Protein AF-0000000069866856 (afdb_homodimer)

Solvent-accessible surface area (backbone atoms only — not comparable to full-atom values): 77234 Å² total; per-residue (Å²): 136,59,53,28,39,39,39,44,28,43,32,86,50,28,61,57,38,63,54,71,45,64,58,50,32,41,33,30,37,28,50,40,74,62,4,35,58,60,38,50,51,48,52,32,50,38,23,44,27,44,40,59,55,48,67,72,46,55,73,72,45,43,72,63,44,89,84,53,67,84,44,51,49,74,46,58,40,54,32,37,50,50,46,77,48,49,51,63,66,59,84,65,46,86,75,40,17,45,17,61,72,66,47,49,41,58,48,50,25,44,47,44,40,71,65,23,43,60,81,78,46,53,42,60,34,62,29,32,87,29,84,80,6,18,14,79,87,39,64,23,53,13,40,36,80,43,72,40,56,76,61,31,35,42,45,84,27,16,60,72,67,36,24,42,64,45,84,65,34,34,67,84,31,72,57,27,42,59,54,65,42,45,67,81,57,65,49,81,45,34,50,67,72,44,50,74,65,54,42,43,47,50,39,59,26,63,80,36,75,66,92,75,61,38,89,84,39,63,88,84,54,64,42,56,6,52,52,54,42,40,58,67,62,25,66,81,28,70,60,22,64,77,40,38,76,59,41,59,69,21,45,43,80,40,66,19,82,86,44,66,44,50,13,33,25,70,68,48,51,59,23,23,49,97,84,35,22,65,50,54,50,29,64,27,34,41,57,57,37,48,51,56,60,64,69,55,86,52,83,93,42,43,69,54,51,50,54,47,48,55,55,48,47,37,38,40,59,52,69,47,32,59,43,32,35,60,40,48,43,64,75,48,50,40,59,52,41,33,50,51,53,50,32,54,56,60,72,45,45,65,19,46,34,26,40,36,35,56,38,84,56,46,82,39,20,65,73,50,42,53,30,46,51,52,50,52,49,51,40,22,72,60,47,12,22,33,41,32,39,46,63,51,65,70,63,52,68,68,23,62,30,37,36,33,27,10,82,34,41,43,88,62,15,14,34,78,73,42,75,44,37,47,74,60,40,60,71,65,67,43,74,63,34,46,49,69,72,56,72,72,66,68,36,85,74,51,62,74,59,80,46,67,46,80,43,72,61,39,50,55,87,49,26,60,60,36,65,53,76,44,61,28,46,24,43,28,32,41,32,48,40,67,59,6,32,65,69,45,49,51,49,52,49,52,52,50,37,51,72,66,70,46,58,68,46,77,44,54,49,68,76,67,91,52,52,82,80,36,17,62,32,57,75,67,64,42,45,66,57,53,25,44,51,41,14,64,69,63,75,48,66,42,49,45,67,27,38,87,54,74,15,20,13,80,83,40,60,24,62,15,37,40,67,48,74,38,91,86,44,78,59,48,72,39,69,19,81,84,43,66,47,64,12,36,34,76,77,50,61,74,49,51,51,98,86,36,24,63,62,58,53,33,62,24,26,31,50,54,41,29,64,74,36,58,88,42,82,67,27,56,61,36,47,30,33,43,62,58,66,44,36,71,44,38,39,58,40,39,53,69,77,46,50,48,45,54,48,33,36,53,54,45,32,72,50,65,83,65,64,62,30,35,38,39,33,54,38,75,59,44,84,45,26,66,66,52,42,53,47,45,50,53,49,53,53,50,45,27,73,60,46,15,19,38,39,33,38,46,47,53,58,60,60,52,26,56,20,29,29,36,38,31,30,12,88,33,32,38,91,60,12,13,33,81,47,42,73,42,36,47,68,55,40,68,72,47,90,64,47,77,63,45,86,71,108,136,58,54,28,38,38,38,44,28,43,34,87,51,29,62,56,38,64,54,73,45,65,57,53,31,41,32,29,36,29,50,42,73,62,5,33,57,59,39,50,50,47,53,32,51,39,22,45,28,43,39,57,54,47,66,72,48,54,75,72,46,41,72,62,44,89,85,51,68,83,44,51,50,74,45,58,40,55,33,38,50,49,46,78,49,49,50,62,69,58,85,64,46,86,76,40,17,45,16,62,74,65,48,48,42,58,48,50,24,43,46,46,38,72,65,22,42,59,81,79,46,54,41,60,34,61,28,33,88,29,86,81,6,19,14,79,86,39,66,22,52,14,38,37,79,42,73,40,56,76,60,31,36,42,46,84,26,16,59,72,68,35,23,44,64,46,86,66,34,33,67,86,33,75,59,26,44,59,56,66,41,45,67,80,57,67,50,80,46,35,50,67,73,43,50,72,66,54,42,43,47,50,39,59,26,62,78,37,75,67,92,74,61,38,88,84,41,61,89,86,55,63,42,57,5,51,51,53,41,41,58,67,63,24,67,82,29,71,59,20,63,76,40,38,75,58,41,59,69,22,43,44,81,39,66,19,82,86,44,64,44,50,12,32,25,70,68,47,52,60,22,24,49,98,85,35,22,66,51,53,51,28,66,28,34,41,56,56,39,48,53,56,59,65,67,55,86,53,83,92,42,45,70,54,50,50,54,47,47,54,55,49,47,36,38,38,60,52,70,46,32,61,43,32,35,60,42,48,42,63,76,48,50,39,61,53,42,34,51,52,52,51,31,54,55,60,72,46,44,66,18,45,35,29,41,36,34,57,39,83,54,48,83,39,19,67,74,49,41,52,31,46,50,51,51,52,49,50,39,21,73,59,47,12,21,34,40,33,39,46,64,52,64,71,62,52,66,71,23,62,30,34,35,31,27,11,83,34,41,42,88,62,14,15,34,80,74,43,75,43,38,48,75,59,40,60,70,65,68,42,75,62,34,45,50,69,72,56,72,73,67,68,37,85,74,51,64,72,60,78,47,67,47,80,45,70,63,38,51,54,86,52,27,59,59,37,64,52,75,43,61,28,47,24,43,28,30,41,34,47,42,66,61,5,32,65,68,46,49,50,49,52,48,52,52,51,36,51,72,67,71,43,55,68,48,76,44,55,49,67,76,67,92,53,53,81,81,36,16,62,32,59,74,68,65,42,43,66,58,54,24,45,52,40,15,65,70,62,76,50,65,41,49,44,67,27,38,87,53,72,15,20,13,79,83,40,59,24,61,15,36,39,67,48,74,38,91,86,44,77,62,49,73,39,69,20,80,85,44,65,46,63,12,35,35,77,76,50,61,74,49,51,51,98,88,36,23,64,63,57,53,34,62,24,27,29,52,54,39,29,66,75,37,58,89,42,80,65,26,56,62,38,46,30,33,43,62,58,67,45,35,70,43,37,38,58,39,38,54,69,76,46,51,49,44,53,49,33,36,53,55,46,31,72,49,66,82,66,64,62,31,37,38,39,34,54,37,74,58,43,85,44,27,66,67,54,42,53,49,45,50,52,48,52,51,50,44,27,74,61,47,16,18,38,40,33,38,46,48,53,58,61,60,53,27,57,20,30,29,37,36,30,31,13,86,36,32,36,90,61,12,14,33,80,49,42,74,42,36,46,66,56,39,68,72,47,89,64,46,78,65,45,85,71,107

Organism: Enterococcus faecalis (strain ATCC 700802 / V583) (NCBI:txid226185)

Foldseek 3Di:
DDWWWFAQFPFAQADGDIDIDDWLFEEEEEAFVQQCSCVPPPLAQQLVLVQVVLVVDDPVVSVFDDHHDHGRTDDIPPRFREDEQELDFDPFDLQAFLCVVLVLLQLLLQCLCVFWPPRLDHSLCCDLCHPNWFAPQCSLSQKDKDFQVVQQAPQQAFLCRQGGPDDQCGHPHDVSCLVVQQPLDDRHDGNVPDDPVSNCQAAAADWADRPDGDPPDDPPGTHGHPPVCCVPPACPDPNVVVVVVSCVRGIDMDGDPQLRSLRTHPSQQVIDDVRGGSSRLQPDQLLVNLVVLVPDDDPVCVVSSVVSNLLSVLCVLLFRRRDGRSHGSNPDGSLSSSSSVLSSCLPDPDAQYEYEYEANCFPFFPVSVVSVLVSQVSNSVRHGHYYYHHQDLVNLQSGQKYWYWALDRRNRTNYTQDIGGSVVLCVSPRPSSVLSVDFDFFDPDFDDADDWQWQAQQPFAQAHGDTDIHGWLFFEEEEAGPQQCSVVVLVSSVVSCVVVVAFEDEQFLDDPVFDLQDFLCVVLVNLLVVLVQLCVVQVHDSQCLDLCGDFFDPQCSLSQWDFDPPVVHDGDIGGDPQVRSLRGDPVQQPGDDPRGGSSRQQQAFLQVNLVVCVVPPCSLLSVLLVLLPRRGDGRRDGSVPDGSLSNSSSVCSSCLPDAQHEYEYEANCGPGHSVSVVSNLVSVVVRSVRNGTYYYHHNDLSSLSSGSKYWYWDDGRHNRHNYTQDIGGLVVVCVGPRDPSNVVD/DDWWWFAQFPFAQADGDIDIDDWLFEEEEEAFVQQCSCVPVPLAQQLVLVQVVLVVDDPVVSVFDDHHDHGRTDDIPPRFREDEQELDFDPFDLQAFLCVVLVLLQLLLQCLCVFWPPRLHHSLCCQLCHPNWFAPQCSLSQKDKDFQVVQQAPQQAFLCRQGGPDDQCGHPHPVSCLVVQQPLDDRHDGNVPDDPVSNCQAAAADWADRPDGDPPDDPPGTHGHDPVCCVPPACPDPNVVVVVVSCVRGIDMDGDPQLRSLRTHPSQQVIDDVRGGSSRLQPDFLLVNLVVLVPDDDPVCVVSSVVSNLLSVLCVLLFRRRDGRSHGSNPDGSLSSSSSVLSSCLPDPDAQYEYEYEANCFPFFPVSVVSVLVSQVSNSVRHGHYYYHHQDLVNLQSGQKYWYWALDRRNRTNYTQDIGGSVVLCVSPRPSSVLSVDFAFFDPDFDDAPDWQWQAQQPFAQAHGDTDIHGFLFFEEEEAGPQQCSVVVLVSSVVSCVVVVAFEDEQFLDDPVFDLQDFLCVVLVNLLVVLVQLCVVQVHDSQCLDLCGDFFDPQCSQSQWDFDPPVVHDGDIHGDPQVRSLRGDPVQQPGDDPRGGSSRQQQAFLQVNLVVCVVPPCSLLSVLLVLLPRRGDGRRDGPVPDGSLSNSSSVCSSCLPDAQHEYEYEANCGPGHSVSVVSVLVSVVVRSVRNGTYYYHHNDLSSLSSGSKYWYWDDGRDNRHNYTQDIGGLVVLCVGPRDPSNVVD

Structure (mmCIF, N/CA/C/O backbone):
data_AF-0000000069866856-model_v1
#
loop_
_entity.id
_entity.type
_entity.pdbx_description
1 polymer 'UvrABC system protein A'
#
loop_
_atom_site.group_PDB
_atom_site.id
_atom_site.type_symbol
_atom_site.label_atom_id
_atom_site.label_alt_id
_atom_site.label_comp_id
_atom_site.label_asym_id
_atom_site.label_entity_id
_atom_site.label_seq_id
_atom_site.pdbx_PDB_ins_code
_atom_site.Cartn_x
_atom_site.Cartn_y
_atom_site.Cartn_z
_atom_site.occupancy
_atom_site.B_iso_or_equiv
_atom_site.auth_seq_id
_atom_site.auth_comp_id
_atom_site.auth_asym_id
_atom_site.auth_atom_id
_atom_site.pdbx_PDB_model_num
ATOM 1 N N . MET A 1 1 ? 0.798 -9.531 29.203 1 69.94 1 MET A N 1
ATOM 2 C CA . MET A 1 1 ? 0.792 -8.336 28.359 1 69.94 1 MET A CA 1
ATOM 3 C C . MET A 1 1 ? 1.867 -8.43 27.281 1 69.94 1 MET A C 1
ATOM 5 O O . MET A 1 1 ? 2.977 -8.898 27.547 1 69.94 1 MET A O 1
ATOM 9 N N . GLU A 1 2 ? 1.431 -8.203 26.016 1 89.06 2 GLU A N 1
ATOM 10 C CA . GLU A 1 2 ? 2.393 -8.227 24.906 1 89.06 2 GLU A CA 1
ATOM 11 C C . GLU A 1 2 ? 3.002 -6.848 24.688 1 89.06 2 GLU A C 1
ATOM 13 O O . GLU A 1 2 ? 2.326 -5.828 24.844 1 89.06 2 GLU A O 1
ATOM 18 N N . TRP A 1 3 ? 4.289 -6.812 24.562 1 95.88 3 TRP A N 1
ATOM 19 C CA . TRP A 1 3 ? 5.016 -5.555 24.438 1 95.88 3 TRP A CA 1
ATOM 20 C C . TRP A 1 3 ? 5.645 -5.426 23.062 1 95.88 3 TRP A C 1
ATOM 22 O O . TRP A 1 3 ? 6.07 -6.418 22.469 1 95.88 3 TRP A O 1
ATOM 32 N N . ILE A 1 4 ? 5.605 -4.219 22.5 1 96.88 4 ILE A N 1
ATOM 33 C CA . ILE A 1 4 ? 6.527 -3.844 21.438 1 96.88 4 ILE A CA 1
ATOM 34 C C . ILE A 1 4 ? 7.891 -3.494 22.031 1 96.88 4 ILE A C 1
ATOM 36 O O . ILE A 1 4 ? 8.008 -2.562 22.828 1 96.88 4 ILE A O 1
ATOM 40 N N . GLU A 1 5 ? 8.891 -4.152 21.672 1 96.88 5 GLU A N 1
ATOM 41 C CA . GLU A 1 5 ? 10.211 -3.961 22.281 1 96.88 5 GLU A CA 1
ATOM 42 C C . GLU A 1 5 ? 11.156 -3.24 21.328 1 96.88 5 GLU A C 1
ATOM 44 O O . GLU A 1 5 ? 11.477 -3.758 20.25 1 96.88 5 GLU A O 1
ATOM 49 N N . ILE A 1 6 ? 11.578 -2.061 21.688 1 96.5 6 ILE A N 1
ATOM 50 C CA . ILE A 1 6 ? 12.562 -1.287 20.938 1 96.5 6 ILE A CA 1
ATOM 51 C C . ILE A 1 6 ? 13.914 -1.361 21.641 1 96.5 6 ILE A C 1
ATOM 53 O O . ILE A 1 6 ? 14.055 -0.933 22.781 1 96.5 6 ILE A O 1
ATOM 57 N N . LYS A 1 7 ? 14.883 -1.878 20.984 1 95.25 7 LYS A N 1
ATOM 58 C CA . LYS A 1 7 ? 16.188 -2.1 21.594 1 95.25 7 LYS A CA 1
ATOM 59 C C . LYS A 1 7 ? 17.266 -1.23 20.953 1 95.25 7 LYS A C 1
ATOM 61 O O . LYS A 1 7 ? 17.516 -1.345 19.75 1 95.25 7 LYS A O 1
ATOM 66 N N . HIS A 1 8 ? 17.828 -0.386 21.688 1 94.56 8 HIS A N 1
ATOM 67 C CA . HIS A 1 8 ? 19 0.406 21.344 1 94.56 8 HIS A CA 1
ATOM 68 C C . HIS A 1 8 ? 18.734 1.273 20.109 1 94.56 8 HIS A C 1
ATOM 70 O O . HIS A 1 8 ? 19.422 1.159 19.094 1 94.56 8 HIS A O 1
ATOM 76 N N . ALA A 1 9 ? 17.844 2.205 20.188 1 94.19 9 ALA A N 1
ATOM 77 C CA . ALA A 1 9 ? 17.531 3.146 19.109 1 94.19 9 ALA A CA 1
ATOM 78 C C . ALA A 1 9 ? 18.438 4.375 19.188 1 94.19 9 ALA A C 1
ATOM 80 O O . ALA A 1 9 ? 18.656 4.93 20.266 1 94.19 9 ALA A O 1
ATOM 81 N N . THR A 1 10 ? 19.031 4.754 18.094 1 92.88 10 THR A N 1
ATOM 82 C CA . THR A 1 10 ? 19.922 5.902 18.031 1 92.88 10 THR A CA 1
ATOM 83 C C . THR A 1 10 ? 19.516 6.844 16.891 1 92.88 10 THR A C 1
ATOM 85 O O . THR A 1 10 ? 20.344 7.613 16.391 1 92.88 10 THR A O 1
ATOM 88 N N . GLN A 1 11 ? 18.312 6.734 16.516 1 88.31 11 GLN A N 1
ATOM 89 C CA . GLN A 1 11 ? 17.797 7.555 15.422 1 88.31 11 GLN A CA 1
ATOM 90 C C . GLN A 1 11 ? 17.797 9.039 15.797 1 88.31 11 GLN A C 1
ATOM 92 O O . GLN A 1 11 ? 17.281 9.414 16.844 1 88.31 11 GLN A O 1
ATOM 97 N N . ASN A 1 12 ? 18.375 9.898 14.938 1 83.38 12 ASN A N 1
ATOM 98 C CA . ASN A 1 12 ? 18.453 11.344 15.133 1 83.38 12 ASN A CA 1
ATOM 99 C C . ASN A 1 12 ? 19.141 11.688 16.453 1 83.38 12 ASN A C 1
ATOM 101 O O . ASN A 1 12 ? 20.328 11.383 16.641 1 83.38 12 ASN A O 1
ATOM 105 N N . ASN A 1 13 ? 18.406 12.211 17.5 1 85.62 13 ASN A N 1
ATOM 106 C CA . ASN A 1 13 ? 19.062 12.641 18.734 1 85.62 13 ASN A CA 1
ATOM 107 C C . ASN A 1 13 ? 18.906 11.609 19.844 1 85.62 13 ASN A C 1
ATOM 109 O O . ASN A 1 13 ? 19.328 11.836 20.969 1 85.62 13 ASN A O 1
ATOM 113 N N . LEU A 1 14 ? 18.266 10.469 19.484 1 92.5 14 LEU A N 1
ATOM 114 C CA . LEU A 1 14 ? 18.047 9.445 20.5 1 92.5 14 LEU A CA 1
ATOM 115 C C . LEU A 1 14 ? 19.375 8.883 21 1 92.5 14 LEU A C 1
ATOM 117 O O . LEU A 1 14 ? 20.297 8.672 20.219 1 92.5 14 LEU A O 1
ATOM 121 N N . LYS A 1 15 ? 19.531 8.742 22.297 1 94.75 15 LYS A N 1
ATOM 122 C CA . LYS A 1 15 ? 20.766 8.328 22.938 1 94.75 15 LYS A CA 1
ATOM 123 C C . LYS A 1 15 ? 20.75 6.836 23.266 1 94.75 15 LYS A C 1
ATOM 125 O O . LYS A 1 15 ? 20.812 6.457 24.438 1 94.75 15 LYS A O 1
ATOM 130 N N . ASN A 1 16 ? 20.75 5.926 22.266 1 94.12 16 ASN A N 1
ATOM 131 C CA . ASN A 1 16 ? 20.797 4.477 22.422 1 94.12 16 ASN A CA 1
ATOM 132 C C . ASN A 1 16 ? 19.75 3.996 23.422 1 94.12 16 ASN A C 1
ATOM 134 O O . ASN A 1 16 ? 20.062 3.295 24.391 1 94.12 16 ASN A O 1
ATOM 138 N N . ILE A 1 17 ? 18.547 4.348 23.203 1 95.94 17 ILE A N 1
ATOM 139 C CA . ILE A 1 17 ? 17.516 4.086 24.188 1 95.94 17 ILE A CA 1
ATOM 140 C C . ILE A 1 17 ? 16.828 2.758 23.875 1 95.94 17 ILE A C 1
ATOM 142 O O . ILE A 1 17 ? 16.734 2.363 22.703 1 95.94 17 ILE A O 1
ATOM 146 N N . SER A 1 18 ? 16.453 2.076 24.938 1 96.75 18 SER A N 1
ATOM 147 C CA . SER A 1 18 ? 15.594 0.897 24.875 1 96.75 18 SER A CA 1
ATOM 148 C C . SER A 1 18 ? 14.312 1.111 25.672 1 96.75 18 SER A C 1
ATOM 150 O O . SER A 1 18 ? 14.352 1.56 26.828 1 96.75 18 SER A O 1
ATOM 152 N N . VAL A 1 19 ? 13.188 0.898 25.031 1 97.31 19 VAL A N 1
ATOM 153 C CA . VAL A 1 19 ? 11.914 1.142 25.703 1 97.31 19 VAL A CA 1
ATOM 154 C C . VAL A 1 19 ? 10.867 0.151 25.203 1 97.31 19 VAL A C 1
ATOM 156 O O . VAL A 1 19 ? 10.922 -0.29 24.047 1 97.31 19 VAL A O 1
ATOM 159 N N . ASN A 1 20 ? 9.945 -0.235 26.062 1 97.25 20 ASN A N 1
ATOM 160 C CA . ASN A 1 20 ? 8.852 -1.136 25.719 1 97.25 20 ASN A CA 1
ATOM 161 C C . ASN A 1 20 ? 7.508 -0.409 25.734 1 97.25 20 ASN A C 1
ATOM 163 O O . ASN A 1 20 ? 7.25 0.42 26.609 1 97.25 20 ASN A O 1
ATOM 167 N N . ILE A 1 21 ? 6.691 -0.62 24.719 1 97.75 21 ILE A N 1
ATOM 168 C CA . ILE A 1 21 ? 5.355 -0.048 24.609 1 97.75 21 ILE A CA 1
ATOM 169 C C . ILE A 1 21 ? 4.309 -1.157 24.703 1 97.75 21 ILE A C 1
ATOM 171 O O . ILE A 1 21 ? 4.344 -2.117 23.938 1 97.75 21 ILE A O 1
ATOM 175 N N . PRO A 1 22 ? 3.428 -1.091 25.656 1 97.75 22 PRO A N 1
ATOM 176 C CA . PRO A 1 22 ? 2.426 -2.154 25.766 1 97.75 22 PRO A CA 1
ATOM 177 C C . PRO A 1 22 ? 1.44 -2.164 24.609 1 97.75 22 PRO A C 1
ATOM 179 O O . PRO A 1 22 ? 0.987 -1.104 24.172 1 97.75 22 PRO A O 1
ATOM 182 N N . LYS A 1 23 ? 1.099 -3.365 24.125 1 95.81 23 LYS A N 1
ATOM 183 C CA . LYS A 1 23 ? 0.116 -3.512 23.062 1 95.81 23 LYS A CA 1
ATOM 184 C C . LYS A 1 23 ? -1.306 -3.375 23.594 1 95.81 23 LYS A C 1
ATOM 186 O O . LYS A 1 23 ? -1.555 -3.623 24.781 1 95.81 23 LYS A O 1
ATOM 191 N N . LYS A 1 24 ? -2.234 -2.895 22.766 1 95.69 24 LYS A N 1
ATOM 192 C CA . LYS A 1 24 ? -3.666 -2.799 23.047 1 95.69 24 LYS A CA 1
ATOM 193 C C . LYS A 1 24 ? -3.945 -1.842 24.203 1 95.69 24 LYS A C 1
ATOM 195 O O . LYS A 1 24 ? -4.824 -2.1 25.016 1 95.69 24 LYS A O 1
ATOM 200 N N . GLN A 1 25 ? -3.094 -0.831 24.344 1 97.44 25 GLN A N 1
ATOM 201 C CA . GLN A 1 25 ? -3.252 0.236 25.312 1 97.44 25 GLN A CA 1
ATOM 202 C C . GLN A 1 25 ? -3.061 1.607 24.672 1 97.44 25 GLN A C 1
ATOM 204 O O . GLN A 1 25 ? -2.619 1.706 23.531 1 97.44 25 GLN A O 1
ATOM 209 N N . LEU A 1 26 ? -3.479 2.641 25.391 1 97.81 26 LEU A N 1
ATOM 210 C CA . LEU A 1 26 ? -3.223 4.023 25 1 97.81 26 LEU A CA 1
ATOM 211 C C . LEU A 1 26 ? -1.932 4.535 25.641 1 97.81 26 LEU A C 1
ATOM 213 O O . LEU A 1 26 ? -1.873 4.754 26.844 1 97.81 26 LEU A O 1
ATOM 217 N N . THR A 1 27 ? -0.914 4.645 24.828 1 98.44 27 THR A N 1
ATOM 218 C CA . THR A 1 27 ? 0.38 5.137 25.297 1 98.44 27 THR A CA 1
ATOM 219 C C . THR A 1 27 ? 0.609 6.574 24.828 1 98.44 27 THR A C 1
ATOM 221 O O . THR A 1 27 ? 0.462 6.879 23.656 1 98.44 27 THR A O 1
ATOM 224 N N . VAL A 1 28 ? 0.951 7.457 25.766 1 98 28 VAL A N 1
ATOM 225 C CA . VAL A 1 28 ? 1.281 8.836 25.422 1 98 28 VAL A CA 1
ATOM 226 C C . VAL A 1 28 ? 2.787 9.055 25.547 1 98 28 VAL A C 1
ATOM 228 O O . VAL A 1 28 ? 3.375 8.75 26.594 1 98 28 VAL A O 1
ATOM 231 N N . VAL A 1 29 ? 3.357 9.5 24.484 1 97.69 29 VAL A N 1
ATOM 232 C CA . VAL A 1 29 ? 4.758 9.914 24.484 1 97.69 29 VAL A CA 1
ATOM 233 C C . VAL A 1 29 ? 4.852 11.43 24.625 1 97.69 29 VAL A C 1
ATOM 235 O O . VAL A 1 29 ? 4.375 12.164 23.766 1 97.69 29 VAL A O 1
ATOM 238 N N . THR A 1 30 ? 5.426 11.875 25.719 1 95.44 30 THR A N 1
ATOM 239 C CA . THR A 1 30 ? 5.492 13.305 26 1 95.44 30 THR A CA 1
ATOM 240 C C . THR A 1 30 ? 6.934 13.734 26.25 1 95.44 30 THR A C 1
ATOM 242 O O . THR A 1 30 ? 7.852 12.914 26.219 1 95.44 30 THR A O 1
ATOM 245 N N . GLY A 1 31 ? 7.145 15.062 26.344 1 92.44 31 GLY A N 1
ATOM 246 C CA . GLY A 1 31 ? 8.445 15.695 26.484 1 92.44 31 GLY A CA 1
ATOM 247 C C . GLY A 1 31 ? 8.531 17.047 25.781 1 92.44 31 GLY A C 1
ATOM 248 O O . GLY A 1 31 ? 7.633 17.406 25.016 1 92.44 31 GLY A O 1
ATOM 249 N N . LEU A 1 32 ? 9.617 17.688 26.062 1 86.31 32 LEU A N 1
ATOM 250 C CA . LEU A 1 32 ? 9.805 19.016 25.5 1 86.31 32 LEU A CA 1
ATOM 251 C C . LEU A 1 32 ? 9.914 18.953 23.984 1 86.31 32 LEU A C 1
ATOM 253 O O . LEU A 1 32 ? 10.227 17.891 23.422 1 86.31 32 LEU A O 1
ATOM 257 N N . SER A 1 33 ? 9.602 20.078 23.359 1 79.31 33 SER A N 1
ATOM 258 C CA . SER A 1 33 ? 9.789 20.141 21.922 1 79.31 33 SER A CA 1
ATOM 259 C C . SER A 1 33 ? 11.234 19.891 21.531 1 79.31 33 SER A C 1
ATOM 261 O O . SER A 1 33 ? 12.156 20.469 22.109 1 79.31 33 SER A O 1
ATOM 263 N N . GLY A 1 34 ? 11.461 18.969 20.609 1 78.56 34 GLY A N 1
ATOM 264 C CA . GLY A 1 34 ? 12.805 18.656 20.156 1 78.56 34 GLY A CA 1
ATOM 265 C C . GLY A 1 34 ? 13.492 17.609 21.016 1 78.56 34 GLY A C 1
ATOM 266 O O . GLY A 1 34 ? 14.656 17.281 20.797 1 78.56 34 GLY A O 1
ATOM 267 N N . SER A 1 35 ? 12.766 17.047 21.953 1 87.31 35 SER A N 1
ATOM 268 C CA . SER A 1 35 ? 13.375 16.125 22.906 1 87.31 35 SER A CA 1
ATOM 269 C C . SER A 1 35 ? 13.664 14.781 22.25 1 87.31 35 SER A C 1
ATOM 271 O O . SER A 1 35 ? 14.516 14.023 22.734 1 87.31 35 SER A O 1
ATOM 273 N N . GLY A 1 36 ? 12.914 14.398 21.234 1 90.25 36 GLY A N 1
ATOM 274 C CA . GLY A 1 36 ? 13.125 13.125 20.562 1 90.25 36 GLY A CA 1
ATOM 275 C C . GLY A 1 36 ? 11.859 12.305 20.422 1 90.25 36 GLY A C 1
ATOM 276 O O . GLY A 1 36 ? 11.906 11.141 20.031 1 90.25 36 GLY A O 1
ATOM 277 N N . LYS A 1 37 ? 10.703 12.875 20.703 1 93.12 37 LYS A N 1
ATOM 278 C CA . LYS A 1 37 ? 9.43 12.172 20.609 1 93.12 37 LYS A CA 1
ATOM 279 C C . LYS A 1 37 ? 9.18 11.672 19.188 1 93.12 37 LYS A C 1
ATOM 281 O O . LYS A 1 37 ? 8.867 10.5 18.984 1 93.12 37 LYS A O 1
ATOM 286 N N . SER A 1 38 ? 9.297 12.602 18.266 1 89.56 38 SER A N 1
ATOM 287 C CA . SER A 1 38 ? 9.047 12.273 16.859 1 89.56 38 SER A CA 1
ATOM 288 C C . SER A 1 38 ? 10.07 11.273 16.344 1 89.56 38 SER A C 1
ATOM 290 O O . SER A 1 38 ? 9.742 10.422 15.508 1 89.56 38 SER A O 1
ATOM 292 N N . SER A 1 39 ? 11.305 11.406 16.781 1 91.69 39 SER A N 1
ATOM 293 C CA . SER A 1 39 ? 12.352 10.461 16.391 1 91.69 39 SER A CA 1
ATOM 294 C C . SER A 1 39 ? 11.992 9.039 16.797 1 91.69 39 SER A C 1
ATOM 296 O O . SER A 1 39 ? 12.203 8.094 16.047 1 91.69 39 SER A O 1
ATOM 298 N N . LEU A 1 40 ? 11.477 8.891 17.938 1 95.69 40 LEU A N 1
ATOM 299 C CA . LEU A 1 40 ? 11.141 7.57 18.469 1 95.69 40 LEU A CA 1
ATOM 300 C C . LEU A 1 40 ? 9.883 7.027 17.781 1 95.69 40 LEU A C 1
ATOM 302 O O . LEU A 1 40 ? 9.883 5.902 17.281 1 95.69 40 LEU A O 1
ATOM 306 N N . VAL A 1 41 ? 8.859 7.832 17.766 1 96.06 41 VAL A N 1
ATOM 307 C CA . VAL A 1 41 ? 7.535 7.332 17.406 1 96.06 41 VAL A CA 1
ATOM 308 C C . VAL A 1 41 ? 7.395 7.289 15.891 1 96.06 41 VAL A C 1
ATOM 310 O O . VAL A 1 41 ? 6.988 6.27 15.32 1 96.06 41 VAL A O 1
ATOM 313 N N . PHE A 1 42 ? 7.75 8.336 15.188 1 92.75 42 PHE A N 1
ATOM 314 C CA . PHE A 1 42 ? 7.504 8.414 13.75 1 92.75 42 PHE A CA 1
ATOM 315 C C . PHE A 1 42 ? 8.703 7.891 12.969 1 92.75 42 PHE A C 1
ATOM 317 O O . PHE A 1 42 ? 8.547 7.043 12.086 1 92.75 42 PHE A O 1
ATOM 324 N N . ASP A 1 43 ? 9.898 8.352 13.289 1 91.88 43 ASP A N 1
ATOM 325 C CA . ASP A 1 43 ? 11.078 8.047 12.484 1 91.88 43 ASP A CA 1
ATOM 326 C C . ASP A 1 43 ? 11.617 6.652 12.812 1 91.88 43 ASP A C 1
ATOM 328 O O . ASP A 1 43 ? 12.438 6.113 12.062 1 91.88 43 ASP A O 1
ATOM 332 N N . THR A 1 44 ? 11.242 6.059 13.883 1 94.75 44 THR A N 1
ATOM 333 C CA . THR A 1 44 ? 11.719 4.727 14.242 1 94.75 44 THR A CA 1
ATOM 334 C C . THR A 1 44 ? 10.578 3.711 14.18 1 94.75 44 THR A C 1
ATOM 336 O O . THR A 1 44 ? 10.539 2.871 13.281 1 94.75 44 THR A O 1
ATOM 339 N N . LEU A 1 45 ? 9.617 3.922 15.07 1 95.44 45 LEU A N 1
ATOM 340 C CA . LEU A 1 45 ? 8.539 2.947 15.203 1 95.44 45 LEU A CA 1
ATOM 341 C C . LEU A 1 45 ? 7.688 2.902 13.938 1 95.44 45 LEU A C 1
ATOM 343 O O . LEU A 1 45 ? 7.551 1.847 13.312 1 95.44 45 LEU A O 1
ATOM 347 N N . ALA A 1 46 ? 7.105 4.016 13.555 1 94.44 46 ALA A N 1
ATOM 348 C CA . ALA A 1 46 ? 6.238 4.074 12.383 1 94.44 46 ALA A CA 1
ATOM 349 C C . ALA A 1 46 ? 7.016 3.754 11.109 1 94.44 46 ALA A C 1
ATOM 351 O O . ALA A 1 46 ? 6.516 3.045 10.234 1 94.44 46 ALA A O 1
ATOM 352 N N . ALA A 1 47 ? 8.203 4.328 11.008 1 91.44 47 ALA A N 1
ATOM 353 C CA . ALA A 1 47 ? 9.023 4.125 9.812 1 91.44 47 ALA A CA 1
ATOM 354 C C . ALA A 1 47 ? 9.32 2.645 9.594 1 91.44 47 ALA A C 1
ATOM 356 O O . ALA A 1 47 ? 9.195 2.135 8.484 1 91.44 47 ALA A O 1
ATOM 357 N N . GLU A 1 48 ? 9.727 1.958 10.617 1 92.06 48 GLU A N 1
ATOM 358 C CA . GLU A 1 48 ? 10.039 0.536 10.516 1 92.06 48 GLU A CA 1
ATOM 359 C C . GLU A 1 48 ? 8.805 -0.276 10.133 1 92.06 48 GLU A C 1
ATOM 361 O O . GLU A 1 48 ? 8.883 -1.165 9.281 1 92.06 48 GLU A O 1
ATOM 366 N N . SER A 1 49 ? 7.727 -0.001 10.797 1 94.06 49 SER A N 1
ATOM 367 C CA . SER A 1 49 ? 6.488 -0.722 10.531 1 94.06 49 SER A CA 1
ATOM 368 C C . SER A 1 49 ? 6.051 -0.549 9.078 1 94.06 49 SER A C 1
ATOM 370 O O . SER A 1 49 ? 5.691 -1.521 8.414 1 94.06 49 SER A O 1
ATOM 372 N N . ARG A 1 50 ? 6.062 0.667 8.648 1 90.31 50 ARG A N 1
ATOM 373 C CA . ARG A 1 50 ? 5.609 0.965 7.297 1 90.31 50 ARG A CA 1
ATOM 374 C C . ARG A 1 50 ? 6.57 0.394 6.258 1 90.31 50 ARG A C 1
ATOM 376 O O . ARG A 1 50 ? 6.148 -0.041 5.184 1 90.31 50 ARG A O 1
ATOM 383 N N . ARG A 1 51 ? 7.812 0.508 6.539 1 86.12 51 ARG A N 1
ATOM 384 C CA . ARG A 1 51 ? 8.805 -0.096 5.656 1 86.12 51 ARG A CA 1
ATOM 385 C C . ARG A 1 51 ? 8.547 -1.588 5.48 1 86.12 51 ARG A C 1
ATOM 387 O O . ARG A 1 51 ? 8.547 -2.094 4.355 1 86.12 51 ARG A O 1
ATOM 394 N N . GLU A 1 52 ? 8.383 -2.305 6.523 1 87.56 52 GLU A N 1
ATOM 395 C CA . GLU A 1 52 ? 8.125 -3.742 6.496 1 87.56 52 GLU A CA 1
ATOM 396 C C . GLU A 1 52 ? 6.824 -4.055 5.758 1 87.56 52 GLU A C 1
ATOM 398 O O . GLU A 1 52 ? 6.746 -5.043 5.023 1 87.56 52 GLU A O 1
ATOM 403 N N . LEU A 1 53 ? 5.848 -3.268 6.035 1 88.81 53 LEU A N 1
ATOM 404 C CA . LEU A 1 53 ? 4.578 -3.465 5.34 1 88.81 53 LEU A CA 1
ATOM 405 C C . LEU A 1 53 ? 4.75 -3.289 3.836 1 88.81 53 LEU A C 1
ATOM 407 O O . LEU A 1 53 ? 4.215 -4.078 3.051 1 88.81 53 LEU A O 1
ATOM 411 N N . ASN A 1 54 ? 5.438 -2.209 3.439 1 85.44 54 ASN A N 1
ATOM 412 C CA . ASN A 1 54 ? 5.668 -1.927 2.027 1 85.44 54 ASN A CA 1
ATOM 413 C C . ASN A 1 54 ? 6.324 -3.109 1.32 1 85.44 54 ASN A C 1
ATOM 415 O O . ASN A 1 54 ? 6.031 -3.381 0.155 1 85.44 54 ASN A O 1
ATOM 419 N N . ASP A 1 55 ? 7.109 -3.814 1.979 1 81.12 55 ASP A N 1
ATOM 420 C CA . ASP A 1 55 ? 7.852 -4.941 1.425 1 81.12 55 ASP A CA 1
ATOM 421 C C . ASP A 1 55 ? 6.914 -6.086 1.052 1 81.12 55 ASP A C 1
ATOM 423 O O . ASP A 1 55 ? 7.305 -7.008 0.328 1 81.12 55 ASP A O 1
ATOM 427 N N . THR A 1 56 ? 5.719 -6.027 1.541 1 80.31 56 THR A N 1
ATOM 428 C CA . THR A 1 56 ? 4.77 -7.102 1.273 1 80.31 56 THR A CA 1
ATOM 429 C C . THR A 1 56 ? 4.047 -6.863 -0.049 1 80.31 56 THR A C 1
ATOM 431 O O . THR A 1 56 ? 3.34 -7.746 -0.544 1 80.31 56 THR A O 1
ATOM 434 N N . PHE A 1 57 ? 4.18 -5.707 -0.591 1 77.38 57 PHE A N 1
ATOM 435 C CA . PHE A 1 57 ? 3.555 -5.398 -1.871 1 77.38 57 PHE A CA 1
ATOM 436 C C . PHE A 1 57 ? 4.48 -5.758 -3.027 1 77.38 57 PHE A C 1
ATOM 438 O O . PHE A 1 57 ? 5.68 -5.977 -2.824 1 77.38 57 PHE A O 1
ATOM 445 N N . SER A 1 58 ? 3.895 -5.805 -4.234 1 69.94 58 SER A N 1
ATOM 446 C CA . SER A 1 58 ? 4.695 -6.066 -5.422 1 69.94 58 SER A CA 1
ATOM 447 C C . SER A 1 58 ? 5.699 -4.941 -5.672 1 69.94 58 SER A C 1
ATOM 449 O O . SER A 1 58 ? 5.52 -3.826 -5.18 1 69.94 58 SER A O 1
ATOM 451 N N . SER A 1 59 ? 6.746 -5.266 -6.363 1 61.81 59 SER A N 1
ATOM 452 C CA . SER A 1 59 ? 7.766 -4.266 -6.664 1 61.81 59 SER A CA 1
ATOM 453 C C . SER A 1 59 ? 7.172 -3.072 -7.402 1 61.81 59 SER A C 1
ATOM 455 O O . SER A 1 59 ? 7.586 -1.933 -7.184 1 61.81 59 SER A O 1
ATOM 457 N N . PHE A 1 60 ? 6.258 -3.406 -8.195 1 53.09 60 PHE A N 1
ATOM 458 C CA . PHE A 1 60 ? 5.59 -2.342 -8.938 1 53.09 60 PHE A CA 1
ATOM 459 C C . PHE A 1 60 ? 4.887 -1.38 -7.984 1 53.09 60 PHE A C 1
ATOM 461 O O . PHE A 1 60 ? 5.059 -0.163 -8.086 1 53.09 60 PHE A O 1
ATOM 468 N N . VAL A 1 61 ? 4.113 -1.896 -7.16 1 71.62 61 VAL A N 1
ATOM 469 C CA . VAL A 1 61 ? 3.346 -1.088 -6.223 1 71.62 61 VAL A CA 1
ATOM 470 C C . VAL A 1 61 ? 4.297 -0.33 -5.297 1 71.62 61 VAL A C 1
ATOM 472 O O . VAL A 1 61 ? 4.031 0.819 -4.934 1 71.62 61 VAL A O 1
ATOM 475 N N . GLN A 1 62 ? 5.398 -0.957 -4.906 1 72.06 62 GLN A N 1
ATOM 476 C CA . GLN A 1 62 ? 6.355 -0.359 -3.98 1 72.06 62 GLN A CA 1
ATOM 477 C C . GLN A 1 62 ? 6.879 0.97 -4.516 1 72.06 62 GLN A C 1
ATOM 479 O O . GLN A 1 62 ? 7.211 1.87 -3.74 1 72.06 62 GLN A O 1
ATOM 484 N N . ASN A 1 63 ? 6.91 1.069 -5.766 1 62.31 63 ASN A N 1
ATOM 485 C CA . ASN A 1 63 ? 7.434 2.285 -6.379 1 62.31 63 ASN A CA 1
ATOM 486 C C . ASN A 1 63 ? 6.531 3.484 -6.102 1 62.31 63 ASN A C 1
ATOM 488 O O . ASN A 1 63 ? 6.984 4.629 -6.137 1 62.31 63 ASN A O 1
ATOM 492 N N . TYR A 1 64 ? 5.328 3.193 -5.777 1 61.44 64 TYR A N 1
ATOM 493 C CA . TYR A 1 64 ? 4.359 4.266 -5.594 1 61.44 64 TYR A CA 1
ATOM 494 C C . TYR A 1 64 ? 4.047 4.477 -4.117 1 61.44 64 TYR A C 1
ATOM 496 O O . TYR A 1 64 ? 3.342 5.418 -3.75 1 61.44 64 TYR A O 1
ATOM 504 N N . LEU A 1 65 ? 4.559 3.598 -3.367 1 77 65 LEU A N 1
ATOM 505 C CA . LEU A 1 65 ? 4.355 3.725 -1.928 1 77 65 LEU A CA 1
ATOM 506 C C . LEU A 1 65 ? 5.344 4.723 -1.328 1 77 65 LEU A C 1
ATOM 508 O O . LEU A 1 65 ? 6.441 4.906 -1.853 1 77 65 LEU A O 1
ATOM 512 N N . PRO A 1 66 ? 4.926 5.449 -0.231 1 72.94 66 PRO A N 1
ATOM 513 C CA . PRO A 1 66 ? 5.902 6.285 0.466 1 72.94 66 PRO A CA 1
ATOM 514 C C . PRO A 1 66 ? 7.156 5.512 0.877 1 72.94 66 PRO A C 1
ATOM 516 O O . PRO A 1 66 ? 7.059 4.359 1.303 1 72.94 66 PRO A O 1
ATOM 519 N N . LYS A 1 67 ? 8.305 6.027 0.667 1 73.56 67 LYS A N 1
ATOM 520 C CA . LYS A 1 67 ? 9.57 5.375 1.006 1 73.56 67 LYS A CA 1
ATOM 521 C C . LYS A 1 67 ? 10.039 5.773 2.402 1 73.56 67 LYS A C 1
ATOM 523 O O . LYS A 1 67 ? 9.945 6.941 2.785 1 73.56 67 LYS A O 1
ATOM 528 N N . TYR A 1 68 ? 10.289 4.836 3.148 1 77 68 TYR A N 1
ATOM 529 C CA . TYR A 1 68 ? 10.82 5.047 4.488 1 77 68 TYR A CA 1
ATOM 530 C C . TYR A 1 68 ? 12.234 4.492 4.609 1 77 68 TYR A C 1
ATOM 532 O O . TYR A 1 68 ? 12.539 3.434 4.059 1 77 68 TYR A O 1
ATOM 540 N N . GLY A 1 69 ? 13.195 5.242 5.02 1 71.06 69 GLY A N 1
ATOM 541 C CA . GLY A 1 69 ? 14.523 4.73 5.277 1 71.06 69 GLY A CA 1
ATOM 542 C C . GLY A 1 69 ? 14.578 3.754 6.438 1 71.06 69 GLY A C 1
ATOM 543 O O . GLY A 1 69 ? 13.609 3.637 7.199 1 71.06 69 GLY A O 1
ATOM 544 N N . ARG A 1 70 ? 15.586 2.932 6.48 1 76.94 70 ARG A N 1
ATOM 545 C CA . ARG A 1 70 ? 15.789 2.053 7.625 1 76.94 70 ARG A CA 1
ATOM 546 C C . ARG A 1 70 ? 16.203 2.846 8.859 1 76.94 70 ARG A C 1
ATOM 548 O O . ARG A 1 70 ? 17.234 3.512 8.859 1 76.94 70 ARG A O 1
ATOM 555 N N . PRO A 1 71 ? 15.336 2.844 9.883 1 87.19 71 PRO A N 1
ATOM 556 C CA . PRO A 1 71 ? 15.719 3.58 11.094 1 87.19 71 PRO A CA 1
ATOM 557 C C . PRO A 1 71 ? 16.969 3.004 11.766 1 87.19 71 PRO A C 1
ATOM 559 O O . PRO A 1 71 ? 17.25 1.812 11.625 1 87.19 71 PRO A O 1
ATOM 562 N N . GLU A 1 72 ? 17.703 3.863 12.43 1 88.31 72 GLU A N 1
ATOM 563 C CA . GLU A 1 72 ? 18.859 3.422 13.211 1 88.31 72 GLU A CA 1
ATOM 564 C C . GLU A 1 72 ? 18.438 2.816 14.539 1 88.31 72 GLU A C 1
ATOM 566 O O . GLU A 1 72 ? 18.328 3.523 15.547 1 88.31 72 GLU A O 1
ATOM 571 N N . VAL A 1 73 ? 18.219 1.596 14.57 1 89.94 73 VAL A N 1
ATOM 572 C CA . VAL A 1 73 ? 17.797 0.815 15.719 1 89.94 73 VAL A CA 1
ATOM 573 C C . VAL A 1 73 ? 18.328 -0.61 15.609 1 89.94 73 VAL A C 1
ATOM 575 O O . VAL A 1 73 ? 18.422 -1.162 14.516 1 89.94 73 VAL A O 1
ATOM 578 N N . GLU A 1 74 ? 18.75 -1.16 16.688 1 86.31 74 GLU A N 1
ATOM 579 C CA . GLU A 1 74 ? 19.281 -2.523 16.656 1 86.31 74 GLU A CA 1
ATOM 580 C C . GLU A 1 74 ? 18.188 -3.525 16.312 1 86.31 74 GLU A C 1
ATOM 582 O O . GLU A 1 74 ? 18.344 -4.332 15.391 1 86.31 74 GLU A O 1
ATOM 587 N N . LYS A 1 75 ? 17.141 -3.443 17.125 1 89 75 LYS A N 1
ATOM 588 C CA . LYS A 1 75 ? 16.078 -4.418 16.875 1 89 75 LYS A CA 1
ATOM 589 C C . LYS A 1 75 ? 14.734 -3.922 17.406 1 89 75 LYS A C 1
ATOM 591 O O . LYS A 1 75 ? 14.672 -3.283 18.453 1 89 75 LYS A O 1
ATOM 596 N N . ILE A 1 76 ? 13.688 -4.113 16.656 1 93.12 76 ILE A N 1
ATOM 597 C CA . ILE A 1 76 ? 12.312 -3.938 17.109 1 93.12 76 ILE A CA 1
ATOM 598 C C . ILE A 1 76 ? 11.562 -5.262 17.016 1 93.12 76 ILE A C 1
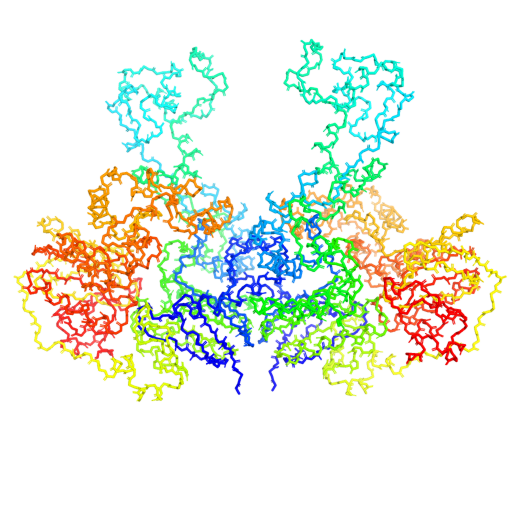ATOM 600 O O . ILE A 1 76 ? 11.586 -5.914 15.961 1 93.12 76 ILE A O 1
ATOM 604 N N . GLU A 1 77 ? 10.953 -5.699 18.062 1 92 77 GLU A N 1
ATOM 605 C CA . GLU A 1 77 ? 10.242 -6.977 18.078 1 92 77 GLU A CA 1
ATOM 606 C C . GLU A 1 77 ? 8.75 -6.777 18.328 1 92 77 GLU A C 1
ATOM 608 O O . GLU A 1 77 ? 8.359 -5.828 19.016 1 92 77 GLU A O 1
ATOM 613 N N . ASN A 1 78 ? 7.887 -7.637 17.797 1 94 78 ASN A N 1
ATOM 614 C CA . ASN A 1 78 ? 6.445 -7.656 18 1 94 78 ASN A CA 1
ATOM 615 C C . ASN A 1 78 ? 5.793 -6.367 17.516 1 94 78 ASN A C 1
ATOM 617 O O . ASN A 1 78 ? 5.008 -5.75 18.234 1 94 78 ASN A O 1
ATOM 621 N N . LEU A 1 79 ? 6.203 -5.934 16.391 1 94.94 79 LEU A N 1
ATOM 622 C CA . LEU A 1 79 ? 5.785 -4.66 15.805 1 94.94 79 LEU A CA 1
ATOM 623 C C . LEU A 1 79 ? 4.504 -4.824 14.992 1 94.94 79 LEU A C 1
ATOM 625 O O . LEU A 1 79 ? 4.496 -5.52 13.977 1 94.94 79 LEU A O 1
ATOM 629 N N . PRO A 1 80 ? 3.387 -4.277 15.453 1 95.44 80 PRO A N 1
ATOM 630 C CA . PRO A 1 80 ? 2.18 -4.305 14.625 1 95.44 80 PRO A CA 1
ATOM 631 C C . PRO A 1 80 ? 2.27 -3.375 13.414 1 95.44 80 PRO A C 1
ATOM 633 O O . PRO A 1 80 ? 3.17 -2.533 13.352 1 95.44 80 PRO A O 1
ATOM 636 N N . VAL A 1 81 ? 1.358 -3.555 12.484 1 94.19 81 VAL A N 1
ATOM 637 C CA . VAL A 1 81 ? 1.236 -2.615 11.375 1 94.19 81 VAL A CA 1
ATOM 638 C C . VAL A 1 81 ? 0.796 -1.25 11.898 1 94.19 81 VAL A C 1
ATOM 640 O O . VAL A 1 81 ? -0.129 -1.159 12.711 1 94.19 81 VAL A O 1
ATOM 643 N N . ALA A 1 82 ? 1.485 -0.256 11.438 1 95.38 82 ALA A N 1
ATOM 644 C CA . ALA A 1 82 ? 1.206 1.085 11.945 1 95.38 82 ALA A CA 1
ATOM 645 C C . ALA A 1 82 ? 0.418 1.902 10.922 1 95.38 82 ALA A C 1
ATOM 647 O O . ALA A 1 82 ? 0.681 1.826 9.719 1 95.38 82 ALA A O 1
ATOM 648 N N . ILE A 1 83 ? -0.58 2.59 11.391 1 92.44 83 ILE A N 1
ATOM 649 C CA . ILE A 1 83 ? -1.294 3.607 10.625 1 92.44 83 ILE A CA 1
ATOM 650 C C . ILE A 1 83 ? -1.066 4.98 11.25 1 92.44 83 ILE A C 1
ATOM 652 O O . ILE A 1 83 ? -1.4 5.195 12.422 1 92.44 83 ILE A O 1
ATOM 656 N N . VAL A 1 84 ? -0.441 5.836 10.469 1 90.88 84 VAL A N 1
ATOM 657 C CA . VAL A 1 84 ? -0.118 7.168 10.977 1 90.88 84 VAL A CA 1
ATOM 658 C C . VAL A 1 84 ? -1.241 8.141 10.625 1 90.88 84 VAL A C 1
ATOM 660 O O . VAL A 1 84 ? -1.656 8.227 9.469 1 90.88 84 VAL A O 1
ATOM 663 N N . ILE A 1 85 ? -1.727 8.75 11.648 1 88.06 85 ILE A N 1
ATOM 664 C CA . ILE A 1 85 ? -2.754 9.766 11.484 1 88.06 85 ILE A CA 1
ATOM 665 C C . ILE A 1 85 ? -2.166 11.148 11.789 1 88.06 85 ILE A C 1
ATOM 667 O O . ILE A 1 85 ? -2.023 11.523 12.953 1 88.06 85 ILE A O 1
ATOM 671 N N . ASP A 1 86 ? -1.715 11.789 10.781 1 76.81 86 ASP A N 1
ATOM 672 C CA . ASP A 1 86 ? -1.091 13.102 10.977 1 76.81 86 ASP A CA 1
ATOM 673 C C . ASP A 1 86 ? -2.037 14.227 10.562 1 76.81 86 ASP A C 1
ATOM 675 O O . ASP A 1 86 ? -3.184 13.977 10.188 1 76.81 86 ASP A O 1
ATOM 679 N N . GLN A 1 87 ? -1.572 15.438 10.828 1 65 87 GLN A N 1
ATOM 680 C CA . GLN A 1 87 ? -2.381 16.609 10.523 1 65 87 GLN A CA 1
ATOM 681 C C . GLN A 1 87 ? -2.174 17.062 9.086 1 65 87 GLN A C 1
ATOM 683 O O . GLN A 1 87 ? -2.598 18.156 8.703 1 65 87 GLN A O 1
ATOM 688 N N . LYS A 1 88 ? -1.538 16.266 8.391 1 63.41 88 LYS A N 1
ATOM 689 C CA . LYS A 1 88 ? -1.325 16.656 6.996 1 63.41 88 LYS A CA 1
ATOM 690 C C . LYS A 1 88 ? -2.641 16.656 6.223 1 63.41 88 LYS A C 1
ATOM 692 O O . LYS A 1 88 ? -3.467 15.758 6.383 1 63.41 88 LYS A O 1
ATOM 697 N N . LYS A 1 89 ? -2.678 17.781 5.531 1 58.19 89 LYS A N 1
ATOM 698 C CA . LYS A 1 89 ? -3.891 17.953 4.734 1 58.19 89 LYS A CA 1
ATOM 699 C C . LYS A 1 89 ? -4.047 16.812 3.727 1 58.19 89 LYS A C 1
ATOM 701 O O . LYS A 1 89 ? -3.055 16.281 3.238 1 58.19 89 LYS A O 1
ATOM 706 N N . VAL A 1 90 ? -5.121 16.281 3.561 1 57.62 90 VAL A N 1
ATOM 707 C CA . VAL A 1 90 ? -5.465 15.266 2.576 1 57.62 90 VAL A CA 1
ATOM 708 C C . VAL A 1 90 ? -5.164 15.781 1.171 1 57.62 90 VAL A C 1
ATOM 710 O O . VAL A 1 90 ? -5.453 16.938 0.851 1 57.62 90 VAL A O 1
ATOM 713 N N . ALA A 1 91 ? -4.02 15.367 0.441 1 53.94 91 ALA A N 1
ATOM 714 C CA . ALA A 1 91 ? -3.676 15.828 -0.904 1 53.94 91 ALA A CA 1
ATOM 715 C C . ALA A 1 91 ? -4.93 16.047 -1.744 1 53.94 91 ALA A C 1
ATOM 717 O O . ALA A 1 91 ? -5.816 15.195 -1.784 1 53.94 91 ALA A O 1
ATOM 718 N N . GLY A 1 92 ? -5.191 17.359 -2.047 1 53.97 92 GLY A N 1
ATOM 719 C CA . GLY A 1 92 ? -6.43 17.859 -2.631 1 53.97 92 GLY A CA 1
ATOM 720 C C . GLY A 1 92 ? -6.543 17.562 -4.117 1 53.97 92 GLY A C 1
ATOM 721 O O . GLY A 1 92 ? -5.629 17.875 -4.887 1 53.97 92 GLY A O 1
ATOM 722 N N . ASN A 1 93 ? -7.172 16.422 -4.496 1 60.47 93 ASN A N 1
ATOM 723 C CA . ASN A 1 93 ? -7.77 16.406 -5.824 1 60.47 93 ASN A CA 1
ATOM 724 C C . ASN A 1 93 ? -9.102 17.141 -5.855 1 60.47 93 ASN A C 1
ATOM 726 O O . ASN A 1 93 ? -9.836 17.156 -4.863 1 60.47 93 ASN A O 1
ATOM 730 N N . SER A 1 94 ? -9.172 18.016 -6.773 1 63.56 94 SER A N 1
ATOM 731 C CA . SER A 1 94 ? -10.375 18.844 -6.922 1 63.56 94 SER A CA 1
ATOM 732 C C . SER A 1 94 ? -11.641 18 -6.785 1 63.56 94 SER A C 1
ATOM 734 O O . SER A 1 94 ? -12.719 18.531 -6.508 1 63.56 94 SER A O 1
ATOM 736 N N . ARG A 1 95 ? -11.477 16.75 -6.75 1 73.56 95 ARG A N 1
ATOM 737 C CA . ARG A 1 95 ? -12.664 15.898 -6.746 1 73.56 95 ARG A CA 1
ATOM 738 C C . ARG A 1 95 ? -12.836 15.203 -5.402 1 73.56 95 ARG A C 1
ATOM 740 O O . ARG A 1 95 ? -13.805 14.477 -5.195 1 73.56 95 ARG A O 1
ATOM 747 N N . SER A 1 96 ? -11.961 15.477 -4.531 1 81 96 SER A N 1
ATOM 748 C CA . SER A 1 96 ? -12.062 14.859 -3.215 1 81 96 SER A CA 1
ATOM 749 C C . SER A 1 96 ? -12.93 15.688 -2.273 1 81 96 SER A C 1
ATOM 751 O O . SER A 1 96 ? -12.695 16.891 -2.1 1 81 96 SER A O 1
ATOM 753 N N . THR A 1 97 ? -13.93 15.062 -1.768 1 89.31 97 THR A N 1
ATOM 754 C CA . THR A 1 97 ? -14.828 15.672 -0.793 1 89.31 97 THR A CA 1
ATOM 755 C C . THR A 1 97 ? -14.875 14.844 0.489 1 89.31 97 THR A C 1
ATOM 757 O O . THR A 1 97 ? -14.352 13.727 0.535 1 89.31 97 THR A O 1
ATOM 760 N N . VAL A 1 98 ? -15.453 15.367 1.524 1 91.62 98 VAL A N 1
ATOM 761 C CA . VAL A 1 98 ? -15.625 14.633 2.77 1 91.62 98 VAL A CA 1
ATOM 762 C C . VAL A 1 98 ? -16.375 13.328 2.5 1 91.62 98 VAL A C 1
ATOM 764 O O . VAL A 1 98 ? -16.016 12.273 3.039 1 91.62 98 VAL A O 1
ATOM 767 N N . GLY A 1 99 ? -17.344 13.406 1.635 1 91.56 99 GLY A N 1
ATOM 768 C CA . GLY A 1 99 ? -18.141 12.234 1.305 1 91.56 99 GLY A CA 1
ATOM 769 C C . GLY A 1 99 ? -17.328 11.148 0.609 1 91.56 99 GLY A C 1
ATOM 770 O O . GLY A 1 99 ? -17.453 9.969 0.945 1 91.56 99 GLY A O 1
ATOM 771 N N . THR A 1 100 ? -16.625 11.547 -0.381 1 85.44 100 THR A N 1
ATOM 772 C CA . THR A 1 100 ? -15.844 10.57 -1.133 1 85.44 100 THR A CA 1
ATOM 773 C C . THR A 1 100 ? -14.711 10.016 -0.277 1 85.44 100 THR A C 1
ATOM 775 O O . THR A 1 100 ? -14.398 8.828 -0.344 1 85.44 100 THR A O 1
ATOM 778 N N . TYR A 1 101 ? -14.062 10.852 0.539 1 84.06 101 TYR A N 1
ATOM 779 C CA . TYR A 1 101 ? -12.93 10.445 1.367 1 84.06 101 TYR A CA 1
ATOM 780 C C . TYR A 1 101 ? -13.359 9.43 2.422 1 84.06 101 TYR A C 1
ATOM 782 O O . TYR A 1 101 ? -12.617 8.508 2.744 1 84.06 101 TYR A O 1
ATOM 790 N N . THR A 1 102 ? -14.586 9.594 3.01 1 88 102 THR A N 1
ATOM 791 C CA . THR A 1 102 ? -15.078 8.734 4.078 1 88 102 THR A CA 1
ATOM 792 C C . THR A 1 102 ? -15.867 7.559 3.504 1 88 102 THR A C 1
ATOM 794 O O . THR A 1 102 ? -16.359 6.711 4.25 1 88 102 THR A O 1
ATOM 797 N N . ASP A 1 103 ? -16.094 7.504 2.225 1 83.31 103 ASP A N 1
ATOM 798 C CA . ASP A 1 103 ? -16.828 6.469 1.499 1 83.31 103 ASP A CA 1
ATOM 799 C C . ASP A 1 103 ? -18.328 6.547 1.788 1 83.31 103 ASP A C 1
ATOM 801 O O . ASP A 1 103 ? -19.078 5.645 1.418 1 83.31 103 ASP A O 1
ATOM 805 N N . ILE A 1 104 ? -18.719 7.547 2.477 1 92.06 104 ILE A N 1
ATOM 806 C CA . ILE A 1 104 ? -20.141 7.723 2.766 1 92.06 104 ILE A CA 1
ATOM 807 C C . ILE A 1 104 ? -20.891 7.992 1.469 1 92.06 104 ILE A C 1
ATOM 809 O O . ILE A 1 104 ? -22.031 7.539 1.301 1 92.06 104 ILE A O 1
ATOM 813 N N . TYR A 1 105 ? -20.25 8.719 0.583 1 92.12 105 TYR A N 1
ATOM 814 C CA . TYR A 1 105 ? -20.875 9.039 -0.692 1 92.12 105 TYR A CA 1
ATOM 815 C C . TYR A 1 105 ? -21.219 7.773 -1.473 1 92.12 105 TYR A C 1
ATOM 817 O O . TYR A 1 105 ? -22.234 7.715 -2.168 1 92.12 105 TYR A O 1
ATOM 825 N N . THR A 1 106 ? -20.453 6.758 -1.397 1 85.81 106 THR A N 1
ATOM 826 C CA . THR A 1 106 ? -20.688 5.484 -2.064 1 85.81 106 THR A CA 1
ATOM 827 C C . THR A 1 106 ? -22 4.863 -1.584 1 85.81 106 THR A C 1
ATOM 829 O O . THR A 1 106 ? -22.812 4.395 -2.393 1 85.81 106 THR A O 1
ATOM 832 N N . PHE A 1 107 ? -22.141 4.82 -0.292 1 88.12 107 PHE A N 1
ATOM 833 C CA . PHE A 1 107 ? -23.344 4.242 0.269 1 88.12 107 PHE A CA 1
ATOM 834 C C . PHE A 1 107 ? -24.562 5.117 -0.043 1 88.12 107 PHE A C 1
ATOM 836 O O . PHE A 1 107 ? -25.672 4.609 -0.232 1 88.12 107 PHE A O 1
ATOM 843 N N . LEU A 1 108 ? -24.312 6.398 -0.071 1 93.75 108 LEU A N 1
ATOM 844 C CA . LEU A 1 108 ? -25.391 7.309 -0.438 1 93.75 108 LEU A CA 1
ATOM 845 C C . LEU A 1 108 ? -25.844 7.059 -1.871 1 93.75 108 LEU A C 1
ATOM 847 O O . LEU A 1 108 ? -27.047 7.07 -2.156 1 93.75 108 LEU A O 1
ATOM 851 N N . ARG A 1 109 ? -24.922 6.91 -2.766 1 92.5 109 ARG A N 1
ATOM 852 C CA . ARG A 1 109 ? -25.25 6.598 -4.152 1 92.5 109 ARG A CA 1
ATOM 853 C C . ARG A 1 109 ? -26.047 5.297 -4.25 1 92.5 109 ARG A C 1
ATOM 855 O O . ARG A 1 109 ? -27 5.203 -5.012 1 92.5 109 ARG A O 1
ATOM 862 N N . LEU A 1 110 ? -25.562 4.305 -3.506 1 87.38 110 LEU A N 1
ATOM 863 C CA . LEU A 1 110 ? -26.281 3.029 -3.479 1 87.38 110 LEU A CA 1
ATOM 864 C C . LEU A 1 110 ? -27.703 3.211 -2.975 1 87.38 110 LEU A C 1
ATOM 866 O O . LEU A 1 110 ? -28.641 2.596 -3.502 1 87.38 110 LEU A O 1
ATOM 870 N N . LEU A 1 111 ? -27.875 4.004 -1.979 1 91.31 111 LEU A N 1
ATOM 871 C CA . LEU A 1 111 ? -29.188 4.277 -1.401 1 91.31 111 LEU A CA 1
ATOM 872 C C . LEU A 1 111 ? -30.109 4.895 -2.438 1 91.31 111 LEU A C 1
ATOM 874 O O . LEU A 1 111 ? -31.234 4.426 -2.625 1 91.31 111 LEU A O 1
ATOM 878 N N . PHE A 1 112 ? -29.703 5.895 -3.131 1 93.19 112 PHE A N 1
ATOM 879 C CA . PHE A 1 112 ? -30.531 6.602 -4.102 1 93.19 112 PHE A CA 1
ATOM 880 C C . PHE A 1 112 ? -30.797 5.727 -5.32 1 93.19 112 PHE A C 1
ATOM 882 O O . PHE A 1 112 ? -31.875 5.812 -5.93 1 93.19 112 PHE A O 1
ATOM 889 N N . SER A 1 113 ? -29.828 4.926 -5.723 1 89.38 113 SER A N 1
ATOM 890 C CA . SER A 1 113 ? -30.031 4.023 -6.852 1 89.38 113 SER A CA 1
ATOM 891 C C . SER A 1 113 ? -31.109 3 -6.566 1 89.38 113 SER A C 1
ATOM 893 O O . SER A 1 113 ? -31.812 2.561 -7.477 1 89.38 113 SER A O 1
ATOM 895 N N . ARG A 1 114 ? -31.25 2.67 -5.336 1 86.19 114 ARG A N 1
ATOM 896 C CA . ARG A 1 114 ? -32.188 1.612 -4.961 1 86.19 114 ARG A CA 1
ATOM 897 C C . ARG A 1 114 ? -33.531 2.191 -4.531 1 86.19 114 ARG A C 1
ATOM 899 O O . ARG A 1 114 ? -34.562 1.575 -4.746 1 86.19 114 ARG A O 1
ATOM 906 N N . ALA A 1 115 ? -33.5 3.309 -3.902 1 90.12 115 ALA A N 1
ATOM 907 C CA . ALA A 1 115 ? -34.719 3.799 -3.258 1 90.12 115 ALA A CA 1
ATOM 908 C C . ALA A 1 115 ? -35.219 5.074 -3.932 1 90.12 115 ALA A C 1
ATOM 910 O O . ALA A 1 115 ? -36.375 5.492 -3.711 1 90.12 115 ALA A O 1
ATOM 911 N N . GLY A 1 116 ? -34.375 5.633 -4.727 1 91.44 116 GLY A N 1
ATOM 912 C CA . GLY A 1 116 ? -34.781 6.895 -5.344 1 91.44 116 GLY A CA 1
ATOM 913 C C . GLY A 1 116 ? -35.812 6.738 -6.43 1 91.44 116 GLY A C 1
ATOM 914 O O . GLY A 1 116 ? -35.938 5.676 -7.043 1 91.44 116 GLY A O 1
ATOM 915 N N . SER A 1 117 ? -36.594 7.824 -6.59 1 92.5 117 SER A N 1
ATOM 916 C CA . SER A 1 117 ? -37.594 7.883 -7.656 1 92.5 117 SER A CA 1
ATOM 917 C C . SER A 1 117 ? -37.562 9.227 -8.375 1 92.5 117 SER A C 1
ATOM 919 O O . SER A 1 117 ? -37.5 10.273 -7.73 1 92.5 117 SER A O 1
ATOM 921 N N . PRO A 1 118 ? -37.656 9.258 -9.727 1 93.94 118 PRO A N 1
ATOM 922 C CA . PRO A 1 118 ? -37.688 8.125 -10.648 1 93.94 118 PRO A CA 1
ATOM 923 C C . PRO A 1 118 ? -36.344 7.391 -10.758 1 93.94 118 PRO A C 1
ATOM 925 O O . PRO A 1 118 ? -35.344 7.879 -10.266 1 93.94 118 PRO A O 1
ATOM 928 N N . PHE A 1 119 ? -36.375 6.23 -11.25 1 90.56 119 PHE A N 1
ATOM 929 C CA . PHE A 1 119 ? -35.156 5.48 -11.469 1 90.56 119 PHE A CA 1
ATOM 930 C C . PHE A 1 119 ? -34.312 6.121 -12.562 1 90.56 119 PHE A C 1
ATOM 932 O O . PHE A 1 119 ? -34.75 6.281 -13.695 1 90.56 119 PHE A O 1
ATOM 939 N N . VAL A 1 120 ? -33.125 6.488 -12.281 1 91.56 120 VAL A N 1
ATOM 940 C CA . VAL A 1 120 ? -32.281 7.168 -13.258 1 91.56 120 VAL A CA 1
ATOM 941 C C . VAL A 1 120 ? -31.078 6.305 -13.594 1 91.56 120 VAL A C 1
ATOM 943 O O . VAL A 1 120 ? -30.344 6.578 -14.555 1 91.56 120 VAL A O 1
ATOM 946 N N . GLY A 1 121 ? -30.859 5.383 -12.773 1 86.44 121 GLY A N 1
ATOM 947 C CA . GLY A 1 121 ? -29.734 4.504 -13.023 1 86.44 121 GLY A CA 1
ATOM 948 C C . GLY A 1 121 ? -29.188 3.852 -11.766 1 86.44 121 GLY A C 1
ATOM 949 O O . GLY A 1 121 ? -29.766 4.012 -10.68 1 86.44 121 GLY A O 1
ATOM 950 N N . TYR A 1 122 ? -28.125 3.133 -11.922 1 83.25 122 TYR A N 1
ATOM 951 C CA . TYR A 1 122 ? -27.5 2.445 -10.797 1 83.25 122 TYR A CA 1
ATOM 952 C C . TYR A 1 122 ? -26.516 3.357 -10.086 1 83.25 122 TYR A C 1
ATOM 954 O O . TYR A 1 122 ? -26.438 4.551 -10.383 1 83.25 122 TYR A O 1
ATOM 962 N N . SER A 1 123 ? -25.781 2.871 -9.117 1 85.06 123 SER A N 1
ATOM 963 C CA . SER A 1 123 ? -24.938 3.633 -8.188 1 85.06 123 SER A CA 1
ATOM 964 C C . SER A 1 123 ? -23.984 4.547 -8.938 1 85.06 123 SER A C 1
ATOM 966 O O . SER A 1 123 ? -23.766 5.695 -8.539 1 85.06 123 SER A O 1
ATOM 968 N N . ASP A 1 124 ? -23.422 4.16 -10.062 1 81.75 124 ASP A N 1
ATOM 969 C CA . ASP A 1 124 ? -22.422 4.922 -10.797 1 81.75 124 ASP A CA 1
ATOM 970 C C . ASP A 1 124 ? -23.031 6.172 -11.422 1 81.75 124 ASP A C 1
ATOM 972 O O . ASP A 1 124 ? -22.359 7.188 -11.594 1 81.75 124 ASP A O 1
ATOM 976 N N . THR A 1 125 ? -24.234 6.035 -11.766 1 88.69 125 THR A N 1
ATOM 977 C CA . THR A 1 125 ? -24.953 7.16 -12.367 1 88.69 125 THR A CA 1
ATOM 978 C C . THR A 1 125 ? -25 8.336 -11.398 1 88.69 125 THR A C 1
ATOM 980 O O . THR A 1 125 ? -25.094 9.492 -11.82 1 88.69 125 THR A O 1
ATOM 983 N N . PHE A 1 126 ? -24.891 8.062 -10.172 1 92.38 126 PHE A N 1
ATOM 984 C CA . PHE A 1 126 ? -25.016 9.109 -9.164 1 92.38 126 PHE A CA 1
ATOM 985 C C . PHE A 1 126 ? -23.656 9.68 -8.797 1 92.38 126 PHE A C 1
ATOM 987 O O . PHE A 1 126 ? -23.547 10.555 -7.93 1 92.38 126 PHE A O 1
ATOM 994 N N . SER A 1 127 ? -22.625 9.227 -9.453 1 89.75 127 SER A N 1
ATOM 995 C CA . SER A 1 127 ? -21.266 9.711 -9.172 1 89.75 127 SER A CA 1
ATOM 996 C C . SER A 1 127 ? -20.922 10.914 -10.039 1 89.75 127 SER A C 1
ATOM 998 O O . SER A 1 127 ? -21.109 10.883 -11.258 1 89.75 127 SER A O 1
ATOM 1000 N N . PHE A 1 128 ? -20.438 11.93 -9.414 1 90.12 128 PHE A N 1
ATOM 1001 C CA . PHE A 1 128 ? -20 13.102 -10.172 1 90.12 128 PHE A CA 1
ATOM 1002 C C . PHE A 1 128 ? -18.672 12.844 -10.867 1 90.12 128 PHE A C 1
ATOM 1004 O O . PHE A 1 128 ? -18.188 13.688 -11.617 1 90.12 128 PHE A O 1
ATOM 1011 N N . ASN A 1 129 ? -18.062 11.727 -10.594 1 79.19 129 ASN A N 1
ATOM 1012 C CA . ASN A 1 129 ? -16.828 11.328 -11.25 1 79.19 129 ASN A CA 1
ATOM 1013 C C . ASN A 1 129 ? -17.094 10.469 -12.484 1 79.19 129 ASN A C 1
ATOM 1015 O O . ASN A 1 129 ? -16.172 10.117 -13.211 1 79.19 129 ASN A O 1
ATOM 1019 N N . HIS A 1 130 ? -18.297 10.102 -12.641 1 79.69 130 HIS A N 1
ATOM 1020 C CA . HIS A 1 130 ? -18.719 9.266 -13.766 1 79.69 130 HIS A CA 1
ATOM 1021 C C . HIS A 1 130 ? -19.344 10.102 -14.867 1 79.69 130 HIS A C 1
ATOM 1023 O O . HIS A 1 130 ? -20.109 11.031 -14.594 1 79.69 130 HIS A O 1
ATOM 1029 N N . PRO A 1 131 ? -19.109 9.766 -16.078 1 79.69 131 PRO A N 1
ATOM 1030 C CA . PRO A 1 131 ? -19.656 10.531 -17.203 1 79.69 131 PRO A CA 1
ATOM 1031 C C . PRO A 1 131 ? -21.172 10.586 -17.172 1 79.69 131 PRO A C 1
ATOM 1033 O O . PRO A 1 131 ? -21.766 11.609 -17.547 1 79.69 131 PRO A O 1
ATOM 1036 N N . ASP A 1 132 ? -21.797 9.641 -16.734 1 84.62 132 ASP A N 1
ATOM 1037 C CA . ASP A 1 132 ? -23.266 9.594 -16.719 1 84.62 132 ASP A CA 1
ATOM 1038 C C . ASP A 1 132 ? -23.828 10.469 -15.609 1 84.62 132 ASP A C 1
ATOM 1040 O O . ASP A 1 132 ? -25 10.852 -15.656 1 84.62 132 ASP A O 1
ATOM 1044 N N . GLY A 1 133 ? -23.062 10.742 -14.68 1 89.81 133 GLY A N 1
ATOM 1045 C CA . GLY A 1 133 ? -23.594 11.445 -13.531 1 89.81 133 GLY A CA 1
ATOM 1046 C C . GLY A 1 133 ? -23.062 12.859 -13.398 1 89.81 133 GLY A C 1
ATOM 1047 O O . GLY A 1 133 ? -23.719 13.727 -12.82 1 89.81 133 GLY A O 1
ATOM 1048 N N . LYS A 1 134 ? -21.953 13.164 -13.977 1 91.75 134 LYS A N 1
ATOM 1049 C CA . LYS A 1 134 ? -21.281 14.445 -13.75 1 91.75 134 LYS A CA 1
ATOM 1050 C C . LYS A 1 134 ? -22 15.578 -14.484 1 91.75 134 LYS A C 1
ATOM 1052 O O . LYS A 1 134 ? -22.594 15.359 -15.539 1 91.75 134 LYS A O 1
ATOM 1057 N N . CYS A 1 135 ? -21.922 16.703 -13.898 1 92.56 135 CYS A N 1
ATOM 1058 C CA . CYS A 1 135 ? -22.406 17.906 -14.578 1 92.56 135 CYS A CA 1
ATOM 1059 C C . CYS A 1 135 ? -21.562 18.203 -15.812 1 92.56 135 CYS A C 1
ATOM 1061 O O . CYS A 1 135 ? -20.328 18.312 -15.719 1 92.56 135 CYS A O 1
ATOM 1063 N N . PRO A 1 136 ? -22.125 18.297 -16.859 1 89 136 PRO A N 1
ATOM 1064 C CA . PRO A 1 136 ? -21.359 18.516 -18.094 1 89 136 PRO A CA 1
ATOM 1065 C C . PRO A 1 136 ? -20.688 19.891 -18.125 1 89 136 PRO A C 1
ATOM 1067 O O . PRO A 1 136 ? -19.641 20.047 -18.75 1 89 136 PRO A O 1
ATOM 1070 N N . THR A 1 137 ? -21.281 20.797 -17.484 1 87.06 137 THR A N 1
ATOM 1071 C CA . THR A 1 137 ? -20.781 22.156 -17.516 1 87.06 137 THR A CA 1
ATOM 1072 C C . THR A 1 137 ? -19.469 22.25 -16.734 1 87.06 137 THR A C 1
ATOM 1074 O O . THR A 1 137 ? -18.484 22.844 -17.219 1 87.06 137 THR A O 1
ATOM 1077 N N . CYS A 1 138 ? -19.406 21.703 -15.586 1 86.19 138 CYS A N 1
ATOM 1078 C CA . CYS A 1 138 ? -18.219 21.828 -14.758 1 86.19 138 CYS A CA 1
ATOM 1079 C C . CYS A 1 138 ? -17.438 20.516 -14.734 1 86.19 138 CYS A C 1
ATOM 1081 O O . CYS A 1 138 ? -16.438 20.406 -14.016 1 86.19 138 CYS A O 1
ATOM 1083 N N . ASP A 1 139 ? -17.938 19.594 -15.43 1 86.31 139 ASP A N 1
ATOM 1084 C CA . ASP A 1 139 ? -17.297 18.281 -15.5 1 86.31 139 ASP A CA 1
ATOM 1085 C C . ASP A 1 139 ? -17.172 17.656 -14.117 1 86.31 139 ASP A C 1
ATOM 1087 O O . ASP A 1 139 ? -16.125 17.094 -13.781 1 86.31 139 ASP A O 1
ATOM 1091 N N . GLY A 1 140 ? -18.188 17.938 -13.328 1 87.94 140 GLY A N 1
ATOM 1092 C CA . GLY A 1 140 ? -18.266 17.297 -12.023 1 87.94 140 GLY A CA 1
ATOM 1093 C C . GLY A 1 140 ? -17.469 18.031 -10.953 1 87.94 140 GLY A C 1
ATOM 1094 O O . GLY A 1 140 ? -17.25 17.484 -9.867 1 87.94 140 GLY A O 1
ATOM 1095 N N . LEU A 1 141 ? -16.984 19.156 -11.125 1 85.44 141 LEU A N 1
ATOM 1096 C CA . LEU A 1 141 ? -16.141 19.875 -10.172 1 85.44 141 LEU A CA 1
ATOM 1097 C C . LEU A 1 141 ? -16.984 20.781 -9.273 1 85.44 141 LEU A C 1
ATOM 1099 O O . LEU A 1 141 ? -16.578 21.141 -8.172 1 85.44 141 LEU A O 1
ATOM 1103 N N . GLY A 1 142 ? -18.125 21.156 -9.805 1 87.19 142 GLY A N 1
ATOM 1104 C CA . GLY A 1 142 ? -19.031 22.031 -9.07 1 87.19 142 GLY A CA 1
ATOM 1105 C C . GLY A 1 142 ? -18.625 23.484 -9.156 1 87.19 142 GLY A C 1
ATOM 1106 O O . GLY A 1 142 ? -19.359 24.359 -8.672 1 87.19 142 GLY A O 1
ATOM 1107 N N . LYS A 1 143 ? -17.438 23.75 -9.672 1 86.19 143 LYS A N 1
ATOM 1108 C CA . LYS A 1 143 ? -16.938 25.109 -9.82 1 86.19 143 LYS A CA 1
ATOM 1109 C C . LYS A 1 143 ? -16.422 25.359 -11.227 1 86.19 143 LYS A C 1
ATOM 1111 O O . LYS A 1 143 ? -16.062 24.422 -11.945 1 86.19 143 LYS A O 1
ATOM 1116 N N . ILE A 1 144 ? -16.547 26.578 -11.578 1 80.75 144 ILE A N 1
ATOM 1117 C CA . ILE A 1 144 ? -16 27 -12.867 1 80.75 144 ILE A CA 1
ATOM 1118 C C . ILE A 1 144 ? -15.062 28.188 -12.664 1 80.75 144 ILE A C 1
ATOM 1120 O O . ILE A 1 144 ? -15.234 28.969 -11.727 1 80.75 144 ILE A O 1
ATOM 1124 N N . THR A 1 145 ? -13.984 28.109 -13.336 1 75.25 145 THR A N 1
ATOM 1125 C CA . THR A 1 145 ? -13 29.188 -13.266 1 75.25 145 THR A CA 1
ATOM 1126 C C . THR A 1 145 ? -13.312 30.281 -14.289 1 75.25 145 THR A C 1
ATOM 1128 O O . THR A 1 145 ? -13.539 29.984 -15.469 1 75.25 145 THR A O 1
ATOM 1131 N N . GLU A 1 146 ? -13.688 31.422 -13.844 1 74.69 146 GLU A N 1
ATOM 1132 C CA . GLU A 1 146 ? -13.922 32.562 -14.711 1 74.69 146 GLU A CA 1
ATOM 1133 C C . GLU A 1 146 ? -12.727 33.531 -14.688 1 74.69 146 GLU A C 1
ATOM 1135 O O . GLU A 1 146 ? -12.125 33.75 -13.641 1 74.69 146 GLU A O 1
ATOM 1140 N N . ILE A 1 147 ? -12.281 33.906 -15.859 1 78.88 147 ILE A N 1
ATOM 1141 C CA . ILE A 1 147 ? -11.18 34.844 -15.992 1 78.88 147 ILE A CA 1
ATOM 1142 C C . ILE A 1 147 ? -11.719 36.281 -16.016 1 78.88 147 ILE A C 1
ATOM 1144 O O . ILE A 1 147 ? -12.57 36.625 -16.844 1 78.88 147 ILE A O 1
ATOM 1148 N N . ASN A 1 148 ? -11.414 37.031 -15.047 1 79.25 148 ASN A N 1
ATOM 1149 C CA . ASN A 1 148 ? -11.711 38.469 -15.078 1 79.25 148 ASN A CA 1
ATOM 1150 C C . ASN A 1 148 ? -10.828 39.188 -16.094 1 79.25 148 ASN A C 1
ATOM 1152 O O . ASN A 1 148 ? -9.68 39.531 -15.797 1 79.25 148 ASN A O 1
ATOM 1156 N N . LEU A 1 149 ? -11.383 39.531 -17.219 1 82.06 149 LEU A N 1
ATOM 1157 C CA . LEU A 1 149 ? -10.641 40.094 -18.344 1 82.06 149 LEU A CA 1
ATOM 1158 C C . LEU A 1 149 ? -10.117 41.5 -18 1 82.06 149 LEU A C 1
ATOM 1160 O O . LEU A 1 149 ? -9.047 41.906 -18.469 1 82.06 149 LEU A O 1
ATOM 1164 N N . HIS A 1 150 ? -10.844 42.25 -17.203 1 80.94 150 HIS A N 1
ATOM 1165 C CA . HIS A 1 150 ? -10.43 43.625 -16.875 1 80.94 150 HIS A CA 1
ATOM 1166 C C . HIS A 1 150 ? -9.203 43.625 -15.984 1 80.94 150 HIS A C 1
ATOM 1168 O O . HIS A 1 150 ? -8.469 44.594 -15.93 1 80.94 150 HIS A O 1
ATOM 1174 N N . GLN A 1 151 ? -9.094 42.5 -15.336 1 82.25 151 GLN A N 1
ATOM 1175 C CA . GLN A 1 151 ? -7.898 42.375 -14.508 1 82.25 151 GLN A CA 1
ATOM 1176 C C . GLN A 1 151 ? -6.73 41.781 -15.305 1 82.25 151 GLN A C 1
ATOM 1178 O O . GLN A 1 151 ? -5.57 42.125 -15.039 1 82.25 151 GLN A O 1
ATOM 1183 N N . LEU A 1 152 ? -7.07 41.062 -16.219 1 87 152 LEU A N 1
ATOM 1184 C CA . LEU A 1 152 ? -6.047 40.406 -17.031 1 87 152 LEU A CA 1
ATOM 1185 C C . LEU A 1 152 ? -5.52 41.344 -18.109 1 87 152 LEU A C 1
ATOM 1187 O O . LEU A 1 152 ? -4.32 41.344 -18.406 1 87 152 LEU A O 1
ATOM 1191 N N . VAL A 1 153 ? -6.461 42.094 -18.75 1 89.75 153 VAL A N 1
ATOM 1192 C CA . VAL A 1 153 ? -6.113 42.938 -19.891 1 89.75 153 VAL A CA 1
ATOM 1193 C C . VAL A 1 153 ? -6.344 44.406 -19.531 1 89.75 153 VAL A C 1
ATOM 1195 O O . VAL A 1 153 ? -7.418 44.781 -19.047 1 89.75 153 VAL A O 1
ATOM 1198 N N . ASP A 1 154 ? -5.281 45.156 -19.641 1 89.44 154 ASP A N 1
ATOM 1199 C CA . ASP A 1 154 ? -5.414 46.594 -19.531 1 89.44 154 ASP A CA 1
ATOM 1200 C C . ASP A 1 154 ? -5.902 47.219 -20.844 1 89.44 154 ASP A C 1
ATOM 1202 O O . ASP A 1 154 ? -5.117 47.406 -21.781 1 89.44 154 ASP A O 1
ATOM 1206 N N . TYR A 1 155 ? -7.078 47.656 -20.891 1 90.75 155 TYR A N 1
ATOM 1207 C CA . TYR A 1 155 ? -7.73 48.094 -22.125 1 90.75 155 TYR A CA 1
ATOM 1208 C C . TYR A 1 155 ? -7.223 49.469 -22.547 1 90.75 155 TYR A C 1
ATOM 1210 O O . TYR A 1 155 ? -7.441 49.906 -23.688 1 90.75 155 TYR A O 1
ATOM 1218 N N . ASP A 1 156 ? -6.465 50.094 -21.703 1 90.75 156 ASP A N 1
ATOM 1219 C CA . ASP A 1 156 ? -5.938 51.406 -22.016 1 90.75 156 ASP A CA 1
ATOM 1220 C C . ASP A 1 156 ? -4.539 51.312 -22.625 1 90.75 156 ASP A C 1
ATOM 1222 O O . ASP A 1 156 ? -3.939 52.344 -22.969 1 90.75 156 ASP A O 1
ATOM 1226 N N . LYS A 1 157 ? -4.117 50.188 -22.75 1 92.38 157 LYS A N 1
ATOM 1227 C CA . LYS A 1 157 ? -2.795 49.969 -23.344 1 92.38 157 LYS A CA 1
ATOM 1228 C C . LYS A 1 157 ? -2.9 49.312 -24.719 1 92.38 157 LYS A C 1
ATOM 1230 O O . LYS A 1 157 ? -3.918 48.688 -25.031 1 92.38 157 LYS A O 1
ATOM 1235 N N . SER A 1 158 ? -1.819 49.594 -25.516 1 93.5 158 SER A N 1
ATOM 1236 C CA . SER A 1 158 ? -1.685 48.906 -26.797 1 93.5 158 SER A CA 1
ATOM 1237 C C . SER A 1 158 ? -0.811 47.656 -26.688 1 93.5 158 SER A C 1
ATOM 1239 O O . SER A 1 158 ? -0.155 47.469 -25.672 1 93.5 158 SER A O 1
ATOM 1241 N N . LEU A 1 159 ? -0.875 46.812 -27.688 1 93.25 159 LEU A N 1
ATOM 1242 C CA . LEU A 1 159 ? -0.078 45.594 -27.672 1 93.25 159 LEU A CA 1
ATOM 1243 C C . LEU A 1 159 ? 1.394 45.906 -27.422 1 93.25 159 LEU A C 1
ATOM 1245 O O . LEU A 1 159 ? 2.074 45.188 -26.688 1 93.25 159 LEU A O 1
ATOM 1249 N N . ASN A 1 160 ? 1.839 47 -28 1 92.88 160 ASN A N 1
ATOM 1250 C CA . ASN A 1 160 ? 3.236 47.406 -27.828 1 92.88 160 ASN A CA 1
ATOM 1251 C C . ASN A 1 160 ? 3.523 47.875 -26.422 1 92.88 160 ASN A C 1
ATOM 1253 O O . ASN A 1 160 ? 4.68 47.938 -26 1 92.88 160 ASN A O 1
ATOM 1257 N N . LYS A 1 161 ? 2.521 48.25 -25.719 1 90.56 161 LYS A N 1
ATOM 1258 C CA . LYS A 1 161 ? 2.689 48.719 -24.344 1 90.56 161 LYS A CA 1
ATOM 1259 C C . LYS A 1 161 ? 2.406 47.594 -23.344 1 90.56 161 LYS A C 1
ATOM 1261 O O . LYS A 1 161 ? 2.354 47.844 -22.125 1 90.56 161 LYS A O 1
ATOM 1266 N N . GLY A 1 162 ? 2.105 46.469 -23.719 1 90.62 162 GLY A N 1
ATOM 1267 C CA . GLY A 1 162 ? 1.945 45.312 -22.875 1 90.62 162 GLY A CA 1
ATOM 1268 C C . GLY A 1 162 ? 0.631 45.281 -22.125 1 90.62 162 GLY A C 1
ATOM 1269 O O . GLY A 1 162 ? 0.618 45.312 -20.891 1 90.62 162 GLY A O 1
ATOM 1270 N N . PRO A 1 163 ? -0.433 45.094 -22.719 1 90 163 PRO A N 1
ATOM 1271 C CA . PRO A 1 163 ? -1.745 45.188 -22.062 1 90 163 PRO A CA 1
ATOM 1272 C C . PRO A 1 163 ? -2.072 43.938 -21.25 1 90 163 PRO A C 1
ATOM 1274 O O . PRO A 1 163 ? -2.953 43.969 -20.391 1 90 163 PRO A O 1
ATOM 1277 N N . ILE A 1 164 ? -1.469 42.844 -21.422 1 90.38 164 ILE A N 1
ATOM 1278 C CA . ILE A 1 164 ? -1.805 41.594 -20.766 1 90.38 164 ILE A CA 1
ATOM 1279 C C . ILE A 1 164 ? -0.971 41.438 -19.5 1 90.38 164 ILE A C 1
ATOM 1281 O O . ILE A 1 164 ? 0.26 41.406 -19.562 1 90.38 164 ILE A O 1
ATOM 1285 N N . ASP A 1 165 ? -1.687 41.312 -18.406 1 85.12 165 ASP A N 1
ATOM 1286 C CA . ASP A 1 165 ? -1.028 41.25 -17.094 1 85.12 165 ASP A CA 1
ATOM 1287 C C . ASP A 1 165 ? -0.729 39.812 -16.688 1 85.12 165 ASP A C 1
ATOM 1289 O O . ASP A 1 165 ? -1.296 39.312 -15.711 1 85.12 165 ASP A O 1
ATOM 1293 N N . PHE A 1 166 ? 0.127 39.25 -17.328 1 86.5 166 PHE A N 1
ATOM 1294 C CA . PHE A 1 166 ? 0.605 37.906 -17.016 1 86.5 166 PHE A CA 1
ATOM 1295 C C . PHE A 1 166 ? 2.045 37.719 -17.484 1 86.5 166 PHE A C 1
ATOM 1297 O O . PHE A 1 166 ? 2.412 38.156 -18.578 1 86.5 166 PHE A O 1
ATOM 1304 N N . PRO A 1 167 ? 2.867 37.125 -16.719 1 83.38 167 PRO A N 1
ATOM 1305 C CA . PRO A 1 167 ? 4.316 37.156 -16.938 1 83.38 167 PRO A CA 1
ATOM 1306 C C . PRO A 1 167 ? 4.719 36.625 -18.312 1 83.38 167 PRO A C 1
ATOM 1308 O O . PRO A 1 167 ? 5.668 37.125 -18.922 1 83.38 167 PRO A O 1
ATOM 1311 N N . THR A 1 168 ? 4.062 35.688 -18.875 1 83.44 168 THR A N 1
ATOM 1312 C CA . THR A 1 168 ? 4.492 35.094 -20.141 1 83.44 168 THR A CA 1
ATOM 1313 C C . THR A 1 168 ? 3.99 35.938 -21.312 1 83.44 168 THR A C 1
ATOM 1315 O O . THR A 1 168 ? 4.363 35.688 -22.469 1 83.44 168 THR A O 1
ATOM 1318 N N . PHE A 1 169 ? 3.297 36.969 -21.078 1 88.5 169 PHE A N 1
ATOM 1319 C CA . PHE A 1 169 ? 2.719 37.781 -22.141 1 88.5 169 PHE A CA 1
ATOM 1320 C C . PHE A 1 169 ? 3.391 39.156 -22.188 1 88.5 169 PHE A C 1
ATOM 1322 O O . PHE A 1 169 ? 2.885 40.062 -22.828 1 88.5 169 PHE A O 1
ATOM 1329 N N . THR A 1 170 ? 4.477 39.25 -21.531 1 86.38 170 THR A N 1
ATOM 1330 C CA . THR A 1 170 ? 5.184 40.531 -21.547 1 86.38 170 THR A CA 1
ATOM 1331 C C . THR A 1 170 ? 5.668 40.875 -22.953 1 86.38 170 THR A C 1
ATOM 1333 O O . THR A 1 170 ? 5.926 39.969 -23.75 1 86.38 170 THR A O 1
ATOM 1336 N N . VAL A 1 171 ? 5.867 42.156 -23.188 1 86.88 171 VAL A N 1
ATOM 1337 C CA . VAL A 1 171 ? 6.227 42.656 -24.516 1 86.88 171 VAL A CA 1
ATOM 1338 C C . VAL A 1 171 ? 7.555 42.062 -24.953 1 86.88 171 VAL A C 1
ATOM 1340 O O . VAL A 1 171 ? 8.531 42.062 -24.188 1 86.88 171 VAL A O 1
ATOM 1343 N N . GLY A 1 172 ? 7.516 41.438 -26.078 1 82.75 172 GLY A N 1
ATOM 1344 C CA . GLY A 1 172 ? 8.734 40.875 -26.641 1 82.75 172 GLY A CA 1
ATOM 1345 C C . GLY A 1 172 ? 8.852 39.375 -26.406 1 82.75 172 GLY A C 1
ATOM 1346 O O . GLY A 1 172 ? 9.625 38.719 -27.078 1 82.75 172 GLY A O 1
ATOM 1347 N N . ASN A 1 173 ? 8.102 38.875 -25.469 1 85.69 173 ASN A N 1
ATOM 1348 C CA . ASN A 1 173 ? 8.18 37.469 -25.156 1 85.69 173 ASN A CA 1
ATOM 1349 C C . ASN A 1 173 ? 7.406 36.625 -26.172 1 85.69 173 ASN A C 1
ATOM 1351 O O . ASN A 1 173 ? 6.668 37.156 -27 1 85.69 173 ASN A O 1
ATOM 1355 N N . TRP A 1 174 ? 7.594 35.344 -26.094 1 82.12 174 TRP A N 1
ATOM 1356 C CA . TRP A 1 174 ? 7.102 34.438 -27.125 1 82.12 174 TRP A CA 1
ATOM 1357 C C . TRP A 1 174 ? 5.578 34.5 -27.219 1 82.12 174 TRP A C 1
ATOM 1359 O O . TRP A 1 174 ? 5.008 34.469 -28.312 1 82.12 174 TRP A O 1
ATOM 1369 N N . ARG A 1 175 ? 4.875 34.562 -26.172 1 87.75 175 ARG A N 1
ATOM 1370 C CA . ARG A 1 175 ? 3.414 34.562 -26.219 1 87.75 175 ARG A CA 1
ATOM 1371 C C . ARG A 1 175 ? 2.895 35.906 -26.75 1 87.75 175 ARG A C 1
ATOM 1373 O O . ARG A 1 175 ? 1.9 35.938 -27.469 1 87.75 175 ARG A O 1
ATOM 1380 N N . TRP A 1 176 ? 3.553 36.938 -26.359 1 89.38 176 TRP A N 1
ATOM 1381 C CA . TRP A 1 176 ? 3.203 38.25 -26.906 1 89.38 176 TRP A CA 1
ATOM 1382 C C . TRP A 1 176 ? 3.365 38.312 -28.422 1 89.38 176 TRP A C 1
ATOM 1384 O O . TRP A 1 176 ? 2.521 38.844 -29.125 1 89.38 176 TRP A O 1
ATOM 1394 N N . LYS A 1 177 ? 4.383 37.656 -28.891 1 87.12 177 LYS A N 1
ATOM 1395 C CA . LYS A 1 177 ? 4.672 37.656 -30.328 1 87.12 177 LYS A CA 1
ATOM 1396 C C . LYS A 1 177 ? 3.557 36.969 -31.109 1 87.12 177 LYS A C 1
ATOM 1398 O O . LYS A 1 177 ? 3.34 37.281 -32.281 1 87.12 177 LYS A O 1
ATOM 1403 N N . ARG A 1 178 ? 2.879 36.094 -30.375 1 87.94 178 ARG A N 1
ATOM 1404 C CA . ARG A 1 178 ? 1.795 35.375 -31.031 1 87.94 178 ARG A CA 1
ATOM 1405 C C . ARG A 1 178 ? 0.615 36.281 -31.328 1 87.94 178 ARG A C 1
ATOM 1407 O O . ARG A 1 178 ? -0.22 36 -32.188 1 87.94 178 ARG A O 1
ATOM 1414 N N . TYR A 1 179 ? 0.587 37.312 -30.719 1 91.31 179 TYR A N 1
ATOM 1415 C CA . TYR A 1 179 ? -0.46 38.281 -30.953 1 91.31 179 TYR A CA 1
ATOM 1416 C C . TYR A 1 179 ? 0.073 39.469 -31.766 1 91.31 179 TYR A C 1
ATOM 1418 O O . TYR A 1 179 ? -0.554 39.906 -32.719 1 91.31 179 TYR A O 1
ATOM 1426 N N . ALA A 1 180 ? 1.25 39.906 -31.469 1 89 180 ALA A N 1
ATOM 1427 C CA . ALA A 1 180 ? 1.856 41.062 -32.125 1 89 180 ALA A CA 1
ATOM 1428 C C . ALA A 1 180 ? 2.201 40.781 -33.562 1 89 180 ALA A C 1
ATOM 1430 O O . ALA A 1 180 ? 2.008 41.625 -34.438 1 89 180 ALA A O 1
ATOM 1431 N N . HIS A 1 181 ? 2.627 39.562 -33.781 1 87.62 181 HIS A N 1
ATOM 1432 C CA . HIS A 1 181 ? 3.105 39.281 -35.125 1 87.62 181 HIS A CA 1
ATOM 1433 C C . HIS A 1 181 ? 2.035 38.562 -35.938 1 87.62 181 HIS A C 1
ATOM 1435 O O . HIS A 1 181 ? 2.322 38 -37 1 87.62 181 HIS A O 1
ATOM 1441 N N . SER A 1 182 ? 0.945 38.5 -35.469 1 89.12 182 SER A N 1
ATOM 1442 C CA . SER A 1 182 ? -0.135 37.812 -36.188 1 89.12 182 SER A CA 1
ATOM 1443 C C . SER A 1 182 ? -0.608 38.656 -37.375 1 89.12 182 SER A C 1
ATOM 1445 O O . SER A 1 182 ? -1.184 38.094 -38.312 1 89.12 182 SER A O 1
ATOM 1447 N N . GLY A 1 183 ? -0.431 39.938 -37.375 1 87.5 183 GLY A N 1
ATOM 1448 C CA . GLY A 1 183 ? -0.889 40.844 -38.438 1 87.5 183 GLY A CA 1
ATOM 1449 C C . GLY A 1 183 ? -2.352 41.219 -38.312 1 87.5 183 GLY A C 1
ATOM 1450 O O . GLY A 1 183 ? -2.898 41.906 -39.156 1 87.5 183 GLY A O 1
ATOM 1451 N N . LEU A 1 184 ? -2.908 40.812 -37.312 1 90.81 184 LEU A N 1
ATOM 1452 C CA . LEU A 1 184 ? -4.348 41 -37.156 1 90.81 184 LEU A CA 1
ATOM 1453 C C . LEU A 1 184 ? -4.664 42.312 -36.469 1 90.81 184 LEU A C 1
ATOM 1455 O O . LEU A 1 184 ? -5.781 42.812 -36.562 1 90.81 184 LEU A O 1
ATOM 1459 N N . PHE A 1 185 ? -3.635 42.781 -35.844 1 92.62 185 PHE A N 1
ATOM 1460 C CA . PHE A 1 185 ? -3.936 43.938 -35 1 92.62 185 PHE A CA 1
ATOM 1461 C C . PHE A 1 185 ? -2.957 45.062 -35.25 1 92.62 185 PHE A C 1
ATOM 1463 O O . PHE A 1 185 ? -1.825 44.844 -35.688 1 92.62 185 PHE A O 1
ATOM 1470 N N . ASP A 1 186 ? -3.469 46.344 -35.094 1 90.56 186 ASP A N 1
ATOM 1471 C CA . ASP A 1 186 ? -2.605 47.5 -35 1 90.56 186 ASP A CA 1
ATOM 1472 C C . ASP A 1 186 ? -1.887 47.562 -33.656 1 90.56 186 ASP A C 1
ATOM 1474 O O . ASP A 1 186 ? -2.525 47.688 -32.594 1 90.56 186 ASP A O 1
ATOM 1478 N N . LEU A 1 187 ? -0.619 47.531 -33.656 1 92.44 187 LEU A N 1
ATOM 1479 C CA . LEU A 1 187 ? 0.191 47.344 -32.469 1 92.44 187 LEU A CA 1
ATOM 1480 C C . LEU A 1 187 ? 0.209 48.625 -31.609 1 92.44 187 LEU A C 1
ATOM 1482 O O . LEU A 1 187 ? 0.582 48.594 -30.438 1 92.44 187 LEU A O 1
ATOM 1486 N N . ASP A 1 188 ? -0.193 49.75 -32.219 1 92 188 ASP A N 1
ATOM 1487 C CA . ASP A 1 188 ? -0.153 51 -31.5 1 92 188 ASP A CA 1
ATOM 1488 C C . ASP A 1 188 ? -1.56 51.469 -31.141 1 92 188 ASP A C 1
ATOM 1490 O O . ASP A 1 188 ? -1.727 52.531 -30.5 1 92 188 ASP A O 1
ATOM 1494 N N . LYS A 1 189 ? -2.52 50.75 -31.547 1 93.38 189 LYS A N 1
ATOM 1495 C CA . LYS A 1 189 ? -3.91 51.031 -31.203 1 93.38 189 LYS A CA 1
ATOM 1496 C C . LYS A 1 189 ? -4.254 50.469 -29.828 1 93.38 189 LYS A C 1
ATOM 1498 O O . LYS A 1 189 ? -3.91 49.312 -29.5 1 93.38 189 LYS A O 1
ATOM 1503 N N . LYS A 1 190 ? -4.867 51.375 -28.969 1 93.62 190 LYS A N 1
ATOM 1504 C CA . LYS A 1 190 ? -5.285 50.906 -27.656 1 93.62 190 LYS A CA 1
ATOM 1505 C C . LYS A 1 190 ? -6.363 49.844 -27.75 1 93.62 190 LYS A C 1
ATOM 1507 O O . LYS A 1 190 ? -7.23 49.906 -28.625 1 93.62 190 LYS A O 1
ATOM 1512 N N . ILE A 1 191 ? -6.383 48.906 -26.844 1 93.75 191 ILE A N 1
ATOM 1513 C CA . ILE A 1 191 ? -7.293 47.781 -26.891 1 93.75 191 ILE A CA 1
ATOM 1514 C C . ILE A 1 191 ? -8.734 48.25 -26.812 1 93.75 191 ILE A C 1
ATOM 1516 O O . ILE A 1 191 ? -9.617 47.719 -27.484 1 93.75 191 ILE A O 1
ATOM 1520 N N . LYS A 1 192 ? -8.945 49.312 -26 1 91.69 192 LYS A N 1
ATOM 1521 C CA . LYS A 1 192 ? -10.289 49.875 -25.859 1 91.69 192 LYS A CA 1
ATOM 1522 C C . LYS A 1 192 ? -10.812 50.406 -27.172 1 91.69 192 LYS A C 1
ATOM 1524 O O . LYS A 1 192 ? -12.023 50.531 -27.375 1 91.69 192 LYS A O 1
ATOM 1529 N N . ASP A 1 193 ? -9.914 50.75 -28.078 1 91.75 193 ASP A N 1
ATOM 1530 C CA . ASP A 1 193 ? -10.281 51.344 -29.359 1 91.75 193 ASP A CA 1
ATOM 1531 C C . ASP A 1 193 ? -10.469 50.281 -30.438 1 91.75 193 ASP A C 1
ATOM 1533 O O . ASP A 1 193 ? -10.734 50.594 -31.594 1 91.75 193 ASP A O 1
ATOM 1537 N N . TYR A 1 194 ? -10.336 49.031 -30.016 1 92.5 194 TYR A N 1
ATOM 1538 C CA . TYR A 1 194 ? -10.578 47.938 -30.953 1 92.5 194 TYR A CA 1
ATOM 1539 C C . TYR A 1 194 ? -12.047 47.875 -31.359 1 92.5 194 TYR A C 1
ATOM 1541 O O . TYR A 1 194 ? -12.93 48.188 -30.547 1 92.5 194 TYR A O 1
ATOM 1549 N N . SER A 1 195 ? -12.32 47.562 -32.594 1 89.94 195 SER A N 1
ATOM 1550 C CA . SER A 1 195 ? -13.688 47.25 -33 1 89.94 195 SER A CA 1
ATOM 1551 C C . SER A 1 195 ? -14.188 45.969 -32.344 1 89.94 195 SER A C 1
ATOM 1553 O O . SER A 1 195 ? -13.391 45.156 -31.828 1 89.94 195 SER A O 1
ATOM 1555 N N . PRO A 1 196 ? -15.453 45.844 -32.25 1 88.19 196 PRO A N 1
ATOM 1556 C CA . PRO A 1 196 ? -15.992 44.625 -31.625 1 88.19 196 PRO A CA 1
ATOM 1557 C C . PRO A 1 196 ? -15.438 43.344 -32.281 1 88.19 196 PRO A C 1
ATOM 1559 O O . PRO A 1 196 ? -15.211 42.344 -31.578 1 88.19 196 PRO A O 1
ATOM 1562 N N . GLU A 1 197 ? -15.211 43.438 -33.5 1 88.19 197 GLU A N 1
ATOM 1563 C CA . GLU A 1 197 ? -14.656 42.281 -34.188 1 88.19 197 GLU A CA 1
ATOM 1564 C C . GLU A 1 197 ? -13.195 42.031 -33.781 1 88.19 197 GLU A C 1
ATOM 1566 O O . GLU A 1 197 ? -12.789 40.906 -33.562 1 88.19 197 GLU A O 1
ATOM 1571 N N . GLU A 1 198 ? -12.453 43.062 -33.75 1 89.75 198 GLU A N 1
ATOM 1572 C CA . GLU A 1 198 ? -11.055 42.969 -33.344 1 89.75 198 GLU A CA 1
ATOM 1573 C C . GLU A 1 198 ? -10.93 42.438 -31.922 1 89.75 198 GLU A C 1
ATOM 1575 O O . GLU A 1 198 ? -10.062 41.625 -31.625 1 89.75 198 GLU A O 1
ATOM 1580 N N . LEU A 1 199 ? -11.797 42.938 -31.109 1 91 199 LEU A N 1
ATOM 1581 C CA . LEU A 1 199 ? -11.758 42.531 -29.703 1 91 199 LEU A CA 1
ATOM 1582 C C . LEU A 1 199 ? -12.109 41.062 -29.547 1 91 199 LEU A C 1
ATOM 1584 O O . LEU A 1 199 ? -11.484 40.375 -28.75 1 91 199 LEU A O 1
ATOM 1588 N N . ALA A 1 200 ? -13.109 40.688 -30.219 1 90.38 200 ALA A N 1
ATOM 1589 C CA . ALA A 1 200 ? -13.5 39.281 -30.188 1 90.38 200 ALA A CA 1
ATOM 1590 C C . ALA A 1 200 ? -12.367 38.375 -30.656 1 90.38 200 ALA A C 1
ATOM 1592 O O . ALA A 1 200 ? -12.141 37.312 -30.094 1 90.38 200 ALA A O 1
ATOM 1593 N N . LEU A 1 201 ? -11.695 38.812 -31.641 1 89.94 201 LEU A N 1
ATOM 1594 C CA . LEU A 1 201 ? -10.547 38.094 -32.156 1 89.94 201 LEU A CA 1
ATOM 1595 C C . LEU A 1 201 ? -9.422 38.031 -31.125 1 89.94 201 LEU A C 1
ATOM 1597 O O . LEU A 1 201 ? -8.766 37 -30.969 1 89.94 201 LEU A O 1
ATOM 1601 N N . PHE A 1 202 ? -9.266 39.094 -30.469 1 92.31 202 PHE A N 1
ATOM 1602 C CA . PHE A 1 202 ? -8.195 39.219 -29.5 1 92.31 202 PHE A CA 1
ATOM 1603 C C . PHE A 1 202 ? -8.484 38.375 -28.25 1 92.31 202 PHE A C 1
ATOM 1605 O O . PHE A 1 202 ? -7.602 37.688 -27.75 1 92.31 202 PHE A O 1
ATOM 1612 N N . LEU A 1 203 ? -9.68 38.375 -27.812 1 91.06 203 LEU A N 1
ATOM 1613 C CA . LEU A 1 203 ? -10.008 37.812 -26.516 1 91.06 203 LEU A CA 1
ATOM 1614 C C . LEU A 1 203 ? -10.508 36.375 -26.656 1 91.06 203 LEU A C 1
ATOM 1616 O O . LEU A 1 203 ? -10.188 35.531 -25.828 1 91.06 203 LEU A O 1
ATOM 1620 N N . TYR A 1 204 ? -11.273 36.031 -27.688 1 88.94 204 TYR A N 1
ATOM 1621 C CA . TYR A 1 204 ? -12.078 34.844 -27.594 1 88.94 204 TYR A CA 1
ATOM 1622 C C . TYR A 1 204 ? -11.875 33.938 -28.797 1 88.94 204 TYR A C 1
ATOM 1624 O O . TYR A 1 204 ? -12.453 32.844 -28.875 1 88.94 204 TYR A O 1
ATOM 1632 N N . ALA A 1 205 ? -11.07 34.312 -29.719 1 86.88 205 ALA A N 1
ATOM 1633 C CA . ALA A 1 205 ? -10.922 33.531 -30.938 1 86.88 205 ALA A CA 1
ATOM 1634 C C . ALA A 1 205 ? -10.445 32.125 -30.625 1 86.88 205 ALA A C 1
ATOM 1636 O O . ALA A 1 205 ? -9.516 31.938 -29.844 1 86.88 205 ALA A O 1
ATOM 1637 N N . PRO A 1 206 ? -11.141 31.094 -31.109 1 84.88 206 PRO A N 1
ATOM 1638 C CA . PRO A 1 206 ? -10.648 29.719 -30.969 1 84.88 206 PRO A CA 1
ATOM 1639 C C . PRO A 1 206 ? -9.375 29.469 -31.781 1 84.88 206 PRO A C 1
ATOM 1641 O O . PRO A 1 206 ? -9 30.281 -32.625 1 84.88 206 PRO A O 1
ATOM 1644 N N . GLN A 1 207 ? -8.766 28.391 -31.484 1 86.31 207 GLN A N 1
ATOM 1645 C CA . GLN A 1 207 ? -7.562 28.062 -32.219 1 86.31 207 GLN A CA 1
ATOM 1646 C C . GLN A 1 207 ? -7.844 27.984 -33.719 1 86.31 207 GLN A C 1
ATOM 1648 O O . GLN A 1 207 ? -8.773 27.297 -34.156 1 86.31 207 GLN A O 1
ATOM 1653 N N . GLN A 1 208 ? -7.086 28.812 -34.531 1 86.56 208 GLN A N 1
ATOM 1654 C CA . GLN A 1 208 ? -7.332 28.859 -35.969 1 86.56 208 GLN A CA 1
ATOM 1655 C C . GLN A 1 208 ? -6.051 29.188 -36.719 1 86.56 208 GLN A C 1
ATOM 1657 O O . GLN A 1 208 ? -5.133 29.797 -36.188 1 86.56 208 GLN A O 1
ATOM 1662 N N . LYS A 1 209 ? -6.074 28.688 -38 1 85.19 209 LYS A N 1
ATOM 1663 C CA . LYS A 1 209 ? -4.977 29.031 -38.906 1 85.19 209 LYS A CA 1
ATOM 1664 C C . LYS A 1 209 ? -5.184 30.422 -39.5 1 85.19 209 LYS A C 1
ATOM 1666 O O . LYS A 1 209 ? -6.301 30.797 -39.875 1 85.19 209 LYS A O 1
ATOM 1671 N N . LEU A 1 210 ? -4.109 31.156 -39.531 1 85.12 210 LEU A N 1
ATOM 1672 C CA . LEU A 1 210 ? -4.203 32.5 -40.094 1 85.12 210 LEU A CA 1
ATOM 1673 C C . LEU A 1 210 ? -4.266 32.438 -41.625 1 85.12 210 LEU A C 1
ATOM 1675 O O . LEU A 1 210 ? -3.539 31.672 -42.25 1 85.12 210 LEU A O 1
ATOM 1679 N N . ALA A 1 211 ? -5.16 33.094 -42.312 1 76.5 211 ALA A N 1
ATOM 1680 C CA . ALA A 1 211 ? -5.352 33.094 -43.75 1 76.5 211 ALA A CA 1
ATOM 1681 C C . ALA A 1 211 ? -4.145 33.719 -44.469 1 76.5 211 ALA A C 1
ATOM 1683 O O . ALA A 1 211 ? -3.693 33.219 -45.469 1 76.5 211 ALA A O 1
ATOM 1684 N N . ASN A 1 212 ? -3.621 34.812 -43.938 1 79.44 212 ASN A N 1
ATOM 1685 C CA . ASN A 1 212 ? -2.48 35.531 -44.5 1 79.44 212 ASN A CA 1
ATOM 1686 C C . ASN A 1 212 ? -1.443 35.844 -43.438 1 79.44 212 ASN A C 1
ATOM 1688 O O . ASN A 1 212 ? -1.33 37 -42.969 1 79.44 212 ASN A O 1
ATOM 1692 N N . PRO A 1 213 ? -0.684 34.875 -43.031 1 79.81 213 PRO A N 1
ATOM 1693 C CA . PRO A 1 213 ? 0.285 35.094 -41.938 1 79.81 213 PRO A CA 1
ATOM 1694 C C . PRO A 1 213 ? 1.477 35.938 -42.375 1 79.81 213 PRO A C 1
ATOM 1696 O O . PRO A 1 213 ? 1.947 35.812 -43.531 1 79.81 213 PRO A O 1
ATOM 1699 N N . PRO A 1 214 ? 1.869 36.781 -41.531 1 82.19 214 PRO A N 1
ATOM 1700 C CA . PRO A 1 214 ? 3.086 37.562 -41.812 1 82.19 214 PRO A CA 1
ATOM 1701 C C . PRO A 1 214 ? 4.336 36.656 -41.844 1 82.19 214 PRO A C 1
ATOM 1703 O O . PRO A 1 214 ? 4.297 35.531 -41.406 1 82.19 214 PRO A O 1
ATOM 1706 N N . LYS A 1 215 ? 5.328 37.188 -42.406 1 75.38 215 LYS A N 1
ATOM 1707 C CA . LYS A 1 215 ? 6.574 36.469 -42.625 1 75.38 215 LYS A CA 1
ATOM 1708 C C . LYS A 1 215 ? 7.148 35.969 -41.281 1 75.38 215 LYS A C 1
ATOM 1710 O O . LYS A 1 215 ? 7.73 34.875 -41.25 1 75.38 215 LYS A O 1
ATOM 1715 N N . GLU A 1 216 ? 6.922 36.688 -40.25 1 75.81 216 GLU A N 1
ATOM 1716 C CA . GLU A 1 216 ? 7.508 36.375 -38.969 1 75.81 216 GLU A CA 1
ATOM 1717 C C . GLU A 1 216 ? 6.672 35.344 -38.219 1 75.81 216 GLU A C 1
ATOM 1719 O O . GLU A 1 216 ? 7.094 34.812 -37.188 1 75.81 216 GLU A O 1
ATOM 1724 N N . TRP A 1 217 ? 5.578 34.969 -38.688 1 80.75 217 TRP A N 1
ATOM 1725 C CA . TRP A 1 217 ? 4.672 34 -38.062 1 80.75 217 TRP A CA 1
ATOM 1726 C C . TRP A 1 217 ? 5.117 32.562 -38.312 1 80.75 217 TRP A C 1
ATOM 1728 O O . TRP A 1 217 ? 5.344 32.188 -39.438 1 80.75 217 TRP A O 1
ATOM 1738 N N . PRO A 1 218 ? 5.234 31.812 -37.281 1 77.5 218 PRO A N 1
ATOM 1739 C CA . PRO A 1 218 ? 5.676 30.422 -37.5 1 77.5 218 PRO A CA 1
ATOM 1740 C C . PRO A 1 218 ? 4.672 29.609 -38.312 1 77.5 218 PRO A C 1
ATOM 1742 O O . PRO A 1 218 ? 3.463 29.734 -38.125 1 77.5 218 PRO A O 1
ATOM 1745 N N . HIS A 1 219 ? 5.164 28.797 -39.219 1 68.75 219 HIS A N 1
ATOM 1746 C CA . HIS A 1 219 ? 4.363 28.094 -40.219 1 68.75 219 HIS A CA 1
ATOM 1747 C C . HIS A 1 219 ? 3.361 27.156 -39.562 1 68.75 219 HIS A C 1
ATOM 1749 O O . HIS A 1 219 ? 2.236 27 -40.031 1 68.75 219 HIS A O 1
ATOM 1755 N N . THR A 1 220 ? 3.729 26.609 -38.469 1 73.38 220 THR A N 1
ATOM 1756 C CA . THR A 1 220 ? 2.846 25.609 -37.906 1 73.38 220 THR A CA 1
ATOM 1757 C C . THR A 1 220 ? 2.061 26.188 -36.719 1 73.38 220 THR A C 1
ATOM 1759 O O . THR A 1 220 ? 1.314 25.484 -36.062 1 73.38 220 THR A O 1
ATOM 1762 N N . ALA A 1 221 ? 2.105 27.406 -36.562 1 80.31 221 ALA A N 1
ATOM 1763 C CA . ALA A 1 221 ? 1.487 27.984 -35.375 1 80.31 221 ALA A CA 1
ATOM 1764 C C . ALA A 1 221 ? 0.01 28.281 -35.594 1 80.31 221 ALA A C 1
ATOM 1766 O O . ALA A 1 221 ? -0.385 28.641 -36.719 1 80.31 221 ALA A O 1
ATOM 1767 N N . LEU A 1 222 ? -0.792 28.031 -34.688 1 87.06 222 LEU A N 1
ATOM 1768 C CA . LEU A 1 222 ? -2.207 28.391 -34.688 1 87.06 222 LEU A CA 1
ATOM 1769 C C . LEU A 1 222 ? -2.453 29.625 -33.812 1 87.06 222 LEU A C 1
ATOM 1771 O O . LEU A 1 222 ? -1.781 29.812 -32.781 1 87.06 222 LEU A O 1
ATOM 1775 N N . TYR A 1 223 ? -3.314 30.5 -34.281 1 90.94 223 TYR A N 1
ATOM 1776 C CA . TYR A 1 223 ? -3.713 31.656 -33.469 1 90.94 223 TYR A CA 1
ATOM 1777 C C . TYR A 1 223 ? -4.852 31.297 -32.531 1 90.94 223 TYR A C 1
ATOM 1779 O O . TYR A 1 223 ? -5.742 30.516 -32.906 1 90.94 223 TYR A O 1
ATOM 1787 N N . GLU A 1 224 ? -4.785 31.781 -31.344 1 90.75 224 GLU A N 1
ATOM 1788 C CA . GLU A 1 224 ? -5.816 31.625 -30.312 1 90.75 224 GLU A CA 1
ATOM 1789 C C . GLU A 1 224 ? -5.961 32.906 -29.484 1 90.75 224 GLU A C 1
ATOM 1791 O O . GLU A 1 224 ? -4.973 33.562 -29.188 1 90.75 224 GLU A O 1
ATOM 1796 N N . GLY A 1 225 ? -7.211 33.188 -29.219 1 90.44 225 GLY A N 1
ATOM 1797 C CA . GLY A 1 225 ? -7.438 34.312 -28.344 1 90.44 225 GLY A CA 1
ATOM 1798 C C . GLY A 1 225 ? -6.855 34.156 -26.969 1 90.44 225 GLY A C 1
ATOM 1799 O O . GLY A 1 225 ? -6.445 33.031 -26.594 1 90.44 225 GLY A O 1
ATOM 1800 N N . ILE A 1 226 ? -6.914 35.219 -26.234 1 89.56 226 ILE A N 1
ATOM 1801 C CA . ILE A 1 226 ? -6.273 35.25 -24.922 1 89.56 226 ILE A CA 1
ATOM 1802 C C . ILE A 1 226 ? -7.02 34.312 -23.969 1 89.56 226 ILE A C 1
ATOM 1804 O O . ILE A 1 226 ? -6.402 33.531 -23.25 1 89.56 226 ILE A O 1
ATOM 1808 N N . VAL A 1 227 ? -8.32 34.344 -23.969 1 86.25 227 VAL A N 1
ATOM 1809 C CA . VAL A 1 227 ? -9.125 33.625 -23 1 86.25 227 VAL A CA 1
ATOM 1810 C C . VAL A 1 227 ? -9 32.125 -23.25 1 86.25 227 VAL A C 1
ATOM 1812 O O . VAL A 1 227 ? -8.672 31.359 -22.344 1 86.25 227 VAL A O 1
ATOM 1815 N N . PRO A 1 228 ? -9.242 31.719 -24.469 1 84.88 228 PRO A N 1
ATOM 1816 C CA . PRO A 1 228 ? -9.062 30.281 -24.703 1 84.88 228 PRO A CA 1
ATOM 1817 C C . PRO A 1 228 ? -7.637 29.812 -24.422 1 84.88 228 PRO A C 1
ATOM 1819 O O . PRO A 1 228 ? -7.441 28.688 -23.953 1 84.88 228 PRO A O 1
ATOM 1822 N N . ARG A 1 229 ? -6.738 30.594 -24.688 1 85.69 229 ARG A N 1
ATOM 1823 C CA . ARG A 1 229 ? -5.352 30.234 -24.391 1 85.69 229 ARG A CA 1
ATOM 1824 C C . ARG A 1 229 ? -5.125 30.078 -22.891 1 85.69 229 ARG A C 1
ATOM 1826 O O . ARG A 1 229 ? -4.48 29.109 -22.453 1 85.69 229 ARG A O 1
ATOM 1833 N N . MET A 1 230 ? -5.57 31.031 -22.156 1 84.19 230 MET A N 1
ATOM 1834 C CA . MET A 1 230 ? -5.422 30.984 -20.703 1 84.19 230 MET A CA 1
ATOM 1835 C C . MET A 1 230 ? -6.051 29.719 -20.141 1 84.19 230 MET A C 1
ATOM 1837 O O . MET A 1 230 ? -5.461 29.062 -19.281 1 84.19 230 MET A O 1
ATOM 1841 N N . GLN A 1 231 ? -7.113 29.438 -20.625 1 77.12 231 GLN A N 1
ATOM 1842 C CA . GLN A 1 231 ? -7.871 28.281 -20.141 1 77.12 231 GLN A CA 1
ATOM 1843 C C . GLN A 1 231 ? -7.156 26.969 -20.469 1 77.12 231 GLN A C 1
ATOM 1845 O O . GLN A 1 231 ? -7.074 26.078 -19.625 1 77.12 231 GLN A O 1
ATOM 1850 N N . ARG A 1 232 ? -6.652 26.969 -21.578 1 74.19 232 ARG A N 1
ATOM 1851 C CA . ARG A 1 232 ? -6.074 25.734 -22.078 1 74.19 232 ARG A CA 1
ATOM 1852 C C . ARG A 1 232 ? -4.652 25.547 -21.562 1 74.19 232 ARG A C 1
ATOM 1854 O O . ARG A 1 232 ? -4.285 24.453 -21.125 1 74.19 232 ARG A O 1
ATOM 1861 N N . SER A 1 233 ? -3.928 26.516 -21.609 1 77.12 233 SER A N 1
ATOM 1862 C CA . SER A 1 233 ? -2.482 26.359 -21.484 1 77.12 233 SER A CA 1
ATOM 1863 C C . SER A 1 233 ? -1.993 26.812 -20.109 1 77.12 233 SER A C 1
ATOM 1865 O O . SER A 1 233 ? -0.837 26.578 -19.75 1 77.12 233 SER A O 1
ATOM 1867 N N . ILE A 1 234 ? -2.779 27.531 -19.422 1 77.56 234 ILE A N 1
ATOM 1868 C CA . ILE A 1 234 ? -2.217 28.141 -18.219 1 77.56 234 ILE A CA 1
ATOM 1869 C C . ILE A 1 234 ? -2.984 27.672 -16.984 1 77.56 234 ILE A C 1
ATOM 1871 O O . ILE A 1 234 ? -2.391 27.156 -16.047 1 77.56 234 ILE A O 1
ATOM 1875 N N . LEU A 1 235 ? -4.227 27.797 -16.938 1 72.94 235 LEU A N 1
ATOM 1876 C CA . LEU A 1 235 ? -5.027 27.672 -15.719 1 72.94 235 LEU A CA 1
ATOM 1877 C C . LEU A 1 235 ? -4.809 26.312 -15.07 1 72.94 235 LEU A C 1
ATOM 1879 O O . LEU A 1 235 ? -4.688 26.219 -13.844 1 72.94 235 LEU A O 1
ATOM 1883 N N . HIS A 1 236 ? -4.758 25.281 -15.836 1 63.81 236 HIS A N 1
ATOM 1884 C CA . HIS A 1 236 ? -4.699 23.969 -15.227 1 63.81 236 HIS A CA 1
ATOM 1885 C C . HIS A 1 236 ? -3.369 23.281 -15.523 1 63.81 236 HIS A C 1
ATOM 1887 O O . HIS A 1 236 ? -3.289 22.047 -15.539 1 63.81 236 HIS A O 1
ATOM 1893 N N . THR A 1 237 ? -2.494 24.156 -15.859 1 64.25 237 THR A N 1
ATOM 1894 C CA . THR A 1 237 ? -1.187 23.609 -16.203 1 64.25 237 THR A CA 1
ATOM 1895 C C . THR A 1 237 ? -0.145 23.984 -15.164 1 64.25 237 THR A C 1
ATOM 1897 O O . THR A 1 237 ? -0.438 24.75 -14.234 1 64.25 237 THR A O 1
ATOM 1900 N N . ASP A 1 238 ? 0.977 23.359 -15.297 1 63.72 238 ASP A N 1
ATOM 1901 C CA . ASP A 1 238 ? 2.092 23.656 -14.406 1 63.72 238 ASP A CA 1
ATOM 1902 C C . ASP A 1 238 ? 2.451 25.141 -14.438 1 63.72 238 ASP A C 1
ATOM 1904 O O . ASP A 1 238 ? 2.863 25.703 -13.422 1 63.72 238 ASP A O 1
ATOM 1908 N N . GLU A 1 239 ? 2.295 25.703 -15.578 1 68.25 239 GLU A N 1
ATOM 1909 C CA . GLU A 1 239 ? 2.561 27.125 -15.688 1 68.25 239 GLU A CA 1
ATOM 1910 C C . GLU A 1 239 ? 1.634 27.938 -14.781 1 68.25 239 GLU A C 1
ATOM 1912 O O . GLU A 1 239 ? 2.064 28.891 -14.141 1 68.25 239 GLU A O 1
ATOM 1917 N N . GLY A 1 240 ? 0.46 27.531 -14.805 1 68.38 240 GLY A N 1
ATOM 1918 C CA . GLY A 1 240 ? -0.492 28.203 -13.93 1 68.38 240 GLY A CA 1
ATOM 1919 C C . GLY A 1 240 ? -0.15 28.047 -12.461 1 68.38 240 GLY A C 1
ATOM 1920 O O . GLY A 1 240 ? -0.219 29.031 -11.703 1 68.38 240 GLY A O 1
ATOM 1921 N N . LYS A 1 241 ? 0.297 26.922 -12.133 1 66.31 241 LYS A N 1
ATOM 1922 C CA . LYS A 1 241 ? 0.696 26.688 -10.742 1 66.31 241 LYS A CA 1
ATOM 1923 C C . LYS A 1 241 ? 1.863 27.594 -10.352 1 66.31 241 LYS A C 1
ATOM 1925 O O . LYS A 1 241 ? 1.885 28.141 -9.242 1 66.31 241 LYS A O 1
ATOM 1930 N N . ARG A 1 242 ? 2.854 27.812 -11.328 1 64.62 242 ARG A N 1
ATOM 1931 C CA . ARG A 1 242 ? 4.039 28.641 -11.117 1 64.62 242 ARG A CA 1
ATOM 1932 C C . ARG A 1 242 ? 3.66 30.109 -10.922 1 64.62 242 ARG A C 1
ATOM 1934 O O . ARG A 1 242 ? 4.328 30.828 -10.188 1 64.62 242 ARG A O 1
ATOM 1941 N N . HIS A 1 243 ? 2.613 30.438 -11.617 1 70.25 243 HIS A N 1
ATOM 1942 C CA . HIS A 1 243 ? 2.195 31.828 -11.562 1 70.25 243 HIS A CA 1
ATOM 1943 C C . HIS A 1 243 ? 0.846 31.984 -10.867 1 70.25 243 HIS A C 1
ATOM 1945 O O . HIS A 1 243 ? -0.015 32.75 -11.328 1 70.25 243 HIS A O 1
ATOM 1951 N N . GLN A 1 244 ? 0.673 31.156 -9.859 1 68.19 244 GLN A N 1
ATOM 1952 C CA . GLN A 1 244 ? -0.606 31.109 -9.156 1 68.19 244 GLN A CA 1
ATOM 1953 C C . GLN A 1 244 ? -0.976 32.469 -8.602 1 68.19 244 GLN A C 1
ATOM 1955 O O . GLN A 1 244 ? -2.145 32.875 -8.625 1 68.19 244 GLN A O 1
ATOM 1960 N N . LYS A 1 245 ? -0.009 33.219 -8.141 1 66.81 245 LYS A N 1
ATOM 1961 C CA . LYS A 1 245 ? -0.257 34.562 -7.59 1 66.81 245 LYS A CA 1
ATOM 1962 C C . LYS A 1 245 ? -0.896 35.469 -8.625 1 66.81 245 LYS A C 1
ATOM 1964 O O . LYS A 1 245 ? -1.794 36.25 -8.305 1 66.81 245 LYS A O 1
ATOM 1969 N N . TYR A 1 246 ? -0.447 35.375 -9.82 1 71.38 246 TYR A N 1
ATOM 1970 C CA . TYR A 1 246 ? -1.003 36.188 -10.891 1 71.38 246 TYR A CA 1
ATOM 1971 C C . TYR A 1 246 ? -2.398 35.719 -11.273 1 71.38 246 TYR A C 1
ATOM 1973 O O . TYR A 1 246 ? -3.293 36.531 -11.523 1 71.38 246 TYR A O 1
ATOM 1981 N N . LEU A 1 247 ? -2.529 34.375 -11.18 1 74.31 247 LEU A N 1
ATOM 1982 C CA . LEU A 1 247 ? -3.822 33.812 -11.555 1 74.31 247 LEU A CA 1
ATOM 1983 C C . LEU A 1 247 ? -4.906 34.25 -10.57 1 74.31 247 LEU A C 1
ATOM 1985 O O . LEU A 1 247 ? -6.039 34.531 -10.969 1 74.31 247 LEU A O 1
ATOM 1989 N N . ASN A 1 248 ? -4.492 34.344 -9.398 1 70.5 248 ASN A N 1
ATOM 1990 C CA . ASN A 1 248 ? -5.449 34.688 -8.359 1 70.5 248 ASN A CA 1
ATOM 1991 C C . ASN A 1 248 ? -6.031 36.094 -8.578 1 70.5 248 ASN A C 1
ATOM 1993 O O . ASN A 1 248 ? -7.133 36.375 -8.109 1 70.5 248 ASN A O 1
ATOM 1997 N N . HIS A 1 249 ? -5.309 36.875 -9.281 1 69.88 249 HIS A N 1
ATOM 1998 C CA . HIS A 1 249 ? -5.75 38.25 -9.5 1 69.88 249 HIS A CA 1
ATOM 1999 C C . HIS A 1 249 ? -6.867 38.312 -10.531 1 69.88 249 HIS A C 1
ATOM 2001 O O . HIS A 1 249 ? -7.77 39.156 -10.43 1 69.88 249 HIS A O 1
ATOM 2007 N N . PHE A 1 250 ? -6.824 37.438 -11.398 1 76.88 250 PHE A N 1
ATOM 2008 C CA . PHE A 1 250 ? -7.805 37.594 -12.469 1 76.88 250 PHE A CA 1
ATOM 2009 C C . PHE A 1 250 ? -8.656 36.344 -12.617 1 76.88 250 PHE A C 1
ATOM 2011 O O . PHE A 1 250 ? -9.594 36.312 -13.414 1 76.88 250 PHE A O 1
ATOM 2018 N N . VAL A 1 251 ? -8.266 35.281 -11.922 1 76.69 251 VAL A N 1
ATOM 2019 C CA . VAL A 1 251 ? -9.078 34.062 -12.008 1 76.69 251 VAL A CA 1
ATOM 2020 C C . VAL A 1 251 ? -9.984 33.969 -10.789 1 76.69 251 VAL A C 1
ATOM 2022 O O . VAL A 1 251 ? -9.508 34.031 -9.648 1 76.69 251 VAL A O 1
ATOM 2025 N N . THR A 1 252 ? -11.219 34.031 -10.977 1 75.62 252 THR A N 1
ATOM 2026 C CA . THR A 1 252 ? -12.188 33.844 -9.898 1 75.62 252 THR A CA 1
ATOM 2027 C C . THR A 1 252 ? -12.891 32.5 -10.031 1 75.62 252 THR A C 1
ATOM 2029 O O . THR A 1 252 ? -13.297 32.094 -11.125 1 75.62 252 THR A O 1
ATOM 2032 N N . VAL A 1 253 ? -12.812 31.781 -8.992 1 75.62 253 VAL A N 1
ATOM 2033 C CA . VAL A 1 253 ? -13.516 30.5 -8.953 1 75.62 253 VAL A CA 1
ATOM 2034 C C . VAL A 1 253 ? -14.945 30.719 -8.469 1 75.62 253 VAL A C 1
ATOM 2036 O O . VAL A 1 253 ? -15.172 31.328 -7.422 1 75.62 253 VAL A O 1
ATOM 2039 N N . LYS A 1 254 ? -15.891 30.484 -9.422 1 80.31 254 LYS A N 1
ATOM 2040 C CA . LYS A 1 254 ? -17.297 30.625 -9.062 1 80.31 254 LYS A CA 1
ATOM 2041 C C . LYS A 1 254 ? -18 29.266 -9.039 1 80.31 254 LYS A C 1
ATOM 2043 O O . LYS A 1 254 ? -17.5 28.297 -9.609 1 80.31 254 LYS A O 1
ATOM 2048 N N . ARG A 1 255 ? -19.125 29.219 -8.359 1 86.62 255 ARG A N 1
ATOM 2049 C CA . ARG A 1 255 ? -19.969 28.031 -8.336 1 86.62 255 ARG A CA 1
ATOM 2050 C C . ARG A 1 255 ? -20.578 27.766 -9.703 1 86.62 255 ARG A C 1
ATOM 2052 O O . ARG A 1 255 ? -21.016 28.688 -10.391 1 86.62 255 ARG A O 1
ATOM 2059 N N . CYS A 1 256 ? -20.547 26.578 -10.133 1 88.44 256 CYS A N 1
ATOM 2060 C CA . CYS A 1 256 ? -21.125 26.219 -11.422 1 88.44 256 CYS A CA 1
ATOM 2061 C C . CYS A 1 256 ? -22.594 26.641 -11.5 1 88.44 256 CYS A C 1
ATOM 2063 O O . CYS A 1 256 ? -23.375 26.312 -10.609 1 88.44 256 CYS A O 1
ATOM 2065 N N . PRO A 1 257 ? -22.922 27.344 -12.469 1 87.56 257 PRO A N 1
ATOM 2066 C CA . PRO A 1 257 ? -24.297 27.859 -12.555 1 87.56 257 PRO A CA 1
ATOM 2067 C C . PRO A 1 257 ? -25.312 26.766 -12.852 1 87.56 257 PRO A C 1
ATOM 2069 O O . PRO A 1 257 ? -26.484 26.891 -12.477 1 87.56 257 PRO A O 1
ATOM 2072 N N . ASP A 1 258 ? -24.906 25.766 -13.492 1 90.06 258 ASP A N 1
ATOM 2073 C CA . ASP A 1 258 ? -25.844 24.719 -13.898 1 90.06 258 ASP A CA 1
ATOM 2074 C C . ASP A 1 258 ? -26.141 23.781 -12.742 1 90.06 258 ASP A C 1
ATOM 2076 O O . ASP A 1 258 ? -27.312 23.438 -12.508 1 90.06 258 ASP A O 1
ATOM 2080 N N . CYS A 1 259 ? -25.172 23.312 -12.109 1 92.06 259 CYS A N 1
ATOM 2081 C CA . CYS A 1 259 ? -25.406 22.359 -11.031 1 92.06 259 CYS A CA 1
ATOM 2082 C C . CYS A 1 259 ? -25.391 23.047 -9.68 1 92.06 259 CYS A C 1
ATOM 2084 O O . CYS A 1 259 ? -25.672 22.438 -8.656 1 92.06 259 CYS A O 1
ATOM 2086 N N . LEU A 1 260 ? -25.031 24.297 -9.664 1 88.44 260 LEU A N 1
ATOM 2087 C CA . LEU A 1 260 ? -24.984 25.094 -8.453 1 88.44 260 LEU A CA 1
ATOM 2088 C C . LEU A 1 260 ? -24.094 24.453 -7.402 1 88.44 260 LEU A C 1
ATOM 2090 O O . LEU A 1 260 ? -24.469 24.375 -6.23 1 88.44 260 LEU A O 1
ATOM 2094 N N . GLY A 1 261 ? -23.047 23.781 -7.906 1 87.69 261 GLY A N 1
ATOM 2095 C CA . GLY A 1 261 ? -22.031 23.25 -7.008 1 87.69 261 GLY A CA 1
ATOM 2096 C C . GLY A 1 261 ? -22.25 21.797 -6.656 1 87.69 261 GLY A C 1
ATOM 2097 O O . GLY A 1 261 ? -21.422 21.172 -5.98 1 87.69 261 GLY A O 1
ATOM 2098 N N . SER A 1 262 ? -23.359 21.234 -7.102 1 90.38 262 SER A N 1
ATOM 2099 C CA . SER A 1 262 ? -23.703 19.859 -6.699 1 90.38 262 SER A CA 1
ATOM 2100 C C . SER A 1 262 ? -22.844 18.844 -7.445 1 90.38 262 SER A C 1
ATOM 2102 O O . SER A 1 262 ? -22.75 17.688 -7.027 1 90.38 262 SER A O 1
ATOM 2104 N N . ARG A 1 263 ? -22.234 19.25 -8.484 1 92.25 263 ARG A N 1
ATOM 2105 C CA . ARG A 1 263 ? -21.266 18.453 -9.234 1 92.25 263 ARG A CA 1
ATOM 2106 C C . ARG A 1 263 ? -21.969 17.406 -10.102 1 92.25 263 ARG A C 1
ATOM 2108 O O . ARG A 1 263 ? -21.328 16.766 -10.945 1 92.25 263 ARG A O 1
ATOM 2115 N N . VAL A 1 264 ? -23.312 17.188 -9.906 1 95.19 264 VAL A N 1
ATOM 2116 C CA . VAL A 1 264 ? -24.031 16.156 -10.648 1 95.19 264 VAL A CA 1
ATOM 2117 C C . VAL A 1 264 ? -24.984 16.812 -11.656 1 95.19 264 VAL A C 1
ATOM 2119 O O . VAL A 1 264 ? -25.312 18 -11.531 1 95.19 264 VAL A O 1
ATOM 2122 N N . ASN A 1 265 ? -25.391 16.062 -12.68 1 94.69 265 ASN A N 1
ATOM 2123 C CA . ASN A 1 265 ? -26.234 16.609 -13.742 1 94.69 265 ASN A CA 1
ATOM 2124 C C . ASN A 1 265 ? -27.703 16.625 -13.344 1 94.69 265 ASN A C 1
ATOM 2126 O O . ASN A 1 265 ? -28.047 16.203 -12.242 1 94.69 265 ASN A O 1
ATOM 2130 N N . GLU A 1 266 ? -28.516 17.188 -14.18 1 94.12 266 GLU A N 1
ATOM 2131 C CA . GLU A 1 266 ? -29.922 17.422 -13.898 1 94.12 266 GLU A CA 1
ATOM 2132 C C . GLU A 1 266 ? -30.688 16.094 -13.758 1 94.12 266 GLU A C 1
ATOM 2134 O O . GLU A 1 266 ? -31.594 15.984 -12.93 1 94.12 266 GLU A O 1
ATOM 2139 N N . ARG A 1 267 ? -30.328 15.133 -14.516 1 94.38 267 ARG A N 1
ATOM 2140 C CA . ARG A 1 267 ? -30.969 13.82 -14.445 1 94.38 267 ARG A CA 1
ATOM 2141 C C . ARG A 1 267 ? -30.797 13.203 -13.062 1 94.38 267 ARG A C 1
ATOM 2143 O O . ARG A 1 267 ? -31.766 12.703 -12.484 1 94.38 267 ARG A O 1
ATOM 2150 N N . VAL A 1 268 ? -29.672 13.281 -12.578 1 96 268 VAL A N 1
ATOM 2151 C CA . VAL A 1 268 ? -29.375 12.734 -11.258 1 96 268 VAL A CA 1
ATOM 2152 C C . VAL A 1 268 ? -30.125 13.523 -10.188 1 96 268 VAL A C 1
ATOM 2154 O O . VAL A 1 268 ? -30.672 12.938 -9.242 1 96 268 VAL A O 1
ATOM 2157 N N . ARG A 1 269 ? -30.234 14.812 -10.344 1 95.94 269 ARG A N 1
ATOM 2158 C CA . ARG A 1 269 ? -30.891 15.672 -9.375 1 95.94 269 ARG A CA 1
ATOM 2159 C C . ARG A 1 269 ? -32.406 15.461 -9.391 1 95.94 269 ARG A C 1
ATOM 2161 O O . ARG A 1 269 ? -33.094 15.797 -8.43 1 95.94 269 ARG A O 1
ATOM 2168 N N . SER A 1 270 ? -32.875 14.883 -10.406 1 95.44 270 SER A N 1
ATOM 2169 C CA . SER A 1 270 ? -34.312 14.641 -10.523 1 95.44 270 SER A CA 1
ATOM 2170 C C . SER A 1 270 ? -34.75 13.469 -9.648 1 95.44 270 SER A C 1
ATOM 2172 O O . SER A 1 270 ? -35.938 13.375 -9.273 1 95.44 270 SER A O 1
ATOM 2174 N N . CYS A 1 271 ? -33.875 12.555 -9.383 1 96.12 271 CYS A N 1
ATOM 2175 C CA . CYS A 1 271 ? -34.188 11.422 -8.508 1 96.12 271 CYS A CA 1
ATOM 2176 C C . CYS A 1 271 ? -34.25 11.867 -7.055 1 96.12 271 CYS A C 1
ATOM 2178 O O . CYS A 1 271 ? -33.281 12.453 -6.535 1 96.12 271 CYS A O 1
ATOM 2180 N N . LYS A 1 272 ? -35.375 11.578 -6.438 1 95.81 272 LYS A N 1
ATOM 2181 C CA . LYS A 1 272 ? -35.531 12.102 -5.086 1 95.81 272 LYS A CA 1
ATOM 2182 C C . LYS A 1 272 ? -36 11.016 -4.129 1 95.81 272 LYS A C 1
ATOM 2184 O O . LYS A 1 272 ? -36.594 10.023 -4.555 1 95.81 272 LYS A O 1
ATOM 2189 N N . ILE A 1 273 ? -35.625 11.117 -2.943 1 93.75 273 ILE A N 1
ATOM 2190 C CA . ILE A 1 273 ? -36.156 10.391 -1.798 1 93.75 273 ILE A CA 1
ATOM 2191 C C . ILE A 1 273 ? -36.719 11.375 -0.783 1 93.75 273 ILE A C 1
ATOM 2193 O O . ILE A 1 273 ? -36.031 12.258 -0.302 1 93.75 273 ILE A O 1
ATOM 2197 N N . ASN A 1 274 ? -37.938 11.281 -0.426 1 92.75 274 ASN A N 1
ATOM 2198 C CA . ASN A 1 274 ? -38.594 12.227 0.468 1 92.75 274 ASN A CA 1
ATOM 2199 C C . ASN A 1 274 ? -38.375 13.672 0.034 1 92.75 274 ASN A C 1
ATOM 2201 O O . ASN A 1 274 ? -37.938 14.508 0.842 1 92.75 274 ASN A O 1
ATOM 2205 N N . GLN A 1 275 ? -38.25 13.875 -1.212 1 93.5 275 GLN A N 1
ATOM 2206 C CA . GLN A 1 275 ? -38.219 15.18 -1.862 1 93.5 275 GLN A CA 1
ATOM 2207 C C . GLN A 1 275 ? -36.781 15.742 -1.856 1 93.5 275 GLN A C 1
ATOM 2209 O O . GLN A 1 275 ? -36.594 16.938 -2.094 1 93.5 275 GLN A O 1
ATOM 2214 N N . LYS A 1 276 ? -35.906 14.984 -1.52 1 95.38 276 LYS A N 1
ATOM 2215 C CA . LYS A 1 276 ? -34.5 15.422 -1.53 1 95.38 276 LYS A CA 1
ATOM 2216 C C . LYS A 1 276 ? -33.688 14.609 -2.525 1 95.38 276 LYS A C 1
ATOM 2218 O O . LYS A 1 276 ? -33.844 13.391 -2.617 1 95.38 276 LYS A O 1
ATOM 2223 N N . SER A 1 277 ? -32.938 15.305 -3.256 1 96 277 SER A N 1
ATOM 2224 C CA . SER A 1 277 ? -32 14.648 -4.172 1 96 277 SER A CA 1
ATOM 2225 C C . SER A 1 277 ? -30.672 14.352 -3.49 1 96 277 SER A C 1
ATOM 2227 O O . SER A 1 277 ? -30.453 14.758 -2.35 1 96 277 SER A O 1
ATOM 2229 N N . ILE A 1 278 ? -29.828 13.617 -4.191 1 95.94 278 ILE A N 1
ATOM 2230 C CA . ILE A 1 278 ? -28.516 13.32 -3.645 1 95.94 278 ILE A CA 1
ATOM 2231 C C . ILE A 1 278 ? -27.719 14.617 -3.49 1 95.94 278 ILE A C 1
ATOM 2233 O O . ILE A 1 278 ? -26.891 14.742 -2.576 1 95.94 278 ILE A O 1
ATOM 2237 N N . ALA A 1 279 ? -27.969 15.625 -4.352 1 95.06 279 ALA A N 1
ATOM 2238 C CA . ALA A 1 279 ? -27.312 16.938 -4.277 1 95.06 279 ALA A CA 1
ATOM 2239 C C . ALA A 1 279 ? -27.703 17.656 -2.992 1 95.06 279 ALA A C 1
ATOM 2241 O O . ALA A 1 279 ? -26.859 18.312 -2.359 1 95.06 279 ALA A O 1
ATOM 2242 N N . ASP A 1 280 ? -28.922 17.531 -2.686 1 95.31 280 ASP A N 1
ATOM 2243 C CA . ASP A 1 280 ? -29.406 18.125 -1.444 1 95.31 280 ASP A CA 1
ATOM 2244 C C . ASP A 1 280 ? -28.781 17.438 -0.229 1 95.31 280 ASP A C 1
ATOM 2246 O O . ASP A 1 280 ? -28.406 18.109 0.741 1 95.31 280 ASP A O 1
ATOM 2250 N N . ALA A 1 281 ? -28.734 16.172 -0.344 1 95.69 281 ALA A N 1
ATOM 2251 C CA . ALA A 1 281 ? -28.234 15.375 0.771 1 95.69 281 ALA A CA 1
ATOM 2252 C C . ALA A 1 281 ? -26.781 15.719 1.074 1 95.69 281 ALA A C 1
ATOM 2254 O O . ALA A 1 281 ? -26.391 15.789 2.238 1 95.69 281 ALA A O 1
ATOM 2255 N N . VAL A 1 282 ? -25.953 15.922 0.104 1 94.81 282 VAL A N 1
ATOM 2256 C CA . VAL A 1 282 ? -24.516 16.156 0.29 1 94.81 282 VAL A CA 1
ATOM 2257 C C . VAL A 1 282 ? -24.297 17.562 0.845 1 94.81 282 VAL A C 1
ATOM 2259 O O . VAL A 1 282 ? -23.266 17.828 1.461 1 94.81 282 VAL A O 1
ATOM 2262 N N . ASP A 1 283 ? -25.312 18.422 0.696 1 93.44 283 ASP A N 1
ATOM 2263 C CA . ASP A 1 283 ? -25.172 19.797 1.132 1 93.44 283 ASP A CA 1
ATOM 2264 C C . ASP A 1 283 ? -25.734 20 2.533 1 93.44 283 ASP A C 1
ATOM 2266 O O . ASP A 1 283 ? -25.578 21.062 3.137 1 93.44 283 ASP A O 1
ATOM 2270 N N . MET A 1 284 ? -26.297 18.953 3.031 1 93.81 284 MET A N 1
ATOM 2271 C CA . MET A 1 284 ? -26.812 19 4.391 1 93.81 284 MET A CA 1
ATOM 2272 C C . MET A 1 284 ? -25.703 18.828 5.418 1 93.81 284 MET A C 1
ATOM 2274 O O . MET A 1 284 ? -24.766 18.062 5.203 1 93.81 284 MET A O 1
ATOM 2278 N N . PRO A 1 285 ? -25.844 19.656 6.555 1 92.88 285 PRO A N 1
ATOM 2279 C CA . PRO A 1 285 ? -24.953 19.297 7.66 1 92.88 285 PRO A CA 1
ATOM 2280 C C . PRO A 1 285 ? -25.125 17.844 8.109 1 92.88 285 PRO A C 1
ATOM 2282 O O . PRO A 1 285 ? -26.203 17.281 8 1 92.88 285 PRO A O 1
ATOM 2285 N N . LEU A 1 286 ? -24.094 17.266 8.617 1 95.12 286 LEU A N 1
ATOM 2286 C CA . LEU A 1 286 ? -24.062 15.852 8.93 1 95.12 286 LEU A CA 1
ATOM 2287 C C . LEU A 1 286 ? -25.188 15.477 9.891 1 95.12 286 LEU A C 1
ATOM 2289 O O . LEU A 1 286 ? -25.781 14.398 9.773 1 95.12 286 LEU A O 1
ATOM 2293 N N . THR A 1 287 ? -25.531 16.375 10.859 1 93.25 287 THR A N 1
ATOM 2294 C CA . THR A 1 287 ? -26.594 16.094 11.812 1 93.25 287 THR A CA 1
ATOM 2295 C C . THR A 1 287 ? -27.938 16 11.094 1 93.25 287 THR A C 1
ATOM 2297 O O . THR A 1 287 ? -28.75 15.125 11.398 1 93.25 287 THR A O 1
ATOM 2300 N N . GLU A 1 288 ? -28.156 16.859 10.211 1 94.5 288 GLU A N 1
ATOM 2301 C CA . GLU A 1 288 ? -29.406 16.859 9.438 1 94.5 288 GLU A CA 1
ATOM 2302 C C . GLU A 1 288 ? -29.469 15.633 8.523 1 94.5 288 GLU A C 1
ATOM 2304 O O . GLU A 1 288 ? -30.531 15.023 8.375 1 94.5 288 GLU A O 1
ATOM 2309 N N . LEU A 1 289 ? -28.359 15.352 7.871 1 96.19 289 LEU A N 1
ATOM 2310 C CA . LEU A 1 289 ? -28.297 14.188 7 1 96.19 289 LEU A CA 1
ATOM 2311 C C . LEU A 1 289 ? -28.578 12.906 7.789 1 96.19 289 LEU A C 1
ATOM 2313 O O . LEU A 1 289 ? -29.281 12.016 7.301 1 96.19 289 LEU A O 1
ATOM 2317 N N . HIS A 1 290 ? -27.984 12.805 8.969 1 95.94 290 HIS A N 1
ATOM 2318 C CA . HIS A 1 290 ? -28.219 11.664 9.844 1 95.94 290 HIS A CA 1
ATOM 2319 C C . HIS A 1 290 ? -29.703 11.484 10.133 1 95.94 290 HIS A C 1
ATOM 2321 O O . HIS A 1 290 ? -30.219 10.367 10.039 1 95.94 290 HIS A O 1
ATOM 2327 N N . SER A 1 291 ? -30.375 12.57 10.422 1 95 291 SER A N 1
ATOM 2328 C CA . SER A 1 291 ? -31.812 12.547 10.703 1 95 291 SER A CA 1
ATOM 2329 C C . SER A 1 291 ? -32.594 12.156 9.461 1 95 291 SER A C 1
ATOM 2331 O O . SER A 1 291 ? -33.594 11.422 9.547 1 95 291 SER A O 1
ATOM 2333 N N . PHE A 1 292 ? -32.25 12.625 8.398 1 95 292 PHE A N 1
ATOM 2334 C CA . PHE A 1 292 ? -32.875 12.328 7.121 1 95 292 PHE A CA 1
ATOM 2335 C C . PHE A 1 292 ? -32.812 10.836 6.82 1 95 292 PHE A C 1
ATOM 2337 O O . PHE A 1 292 ? -33.844 10.219 6.48 1 95 292 PHE A O 1
ATOM 2344 N N . ILE A 1 293 ? -31.609 10.234 6.891 1 94.44 293 ILE A N 1
ATOM 2345 C CA . ILE A 1 293 ? -31.406 8.82 6.602 1 94.44 293 ILE A CA 1
ATOM 2346 C C . ILE A 1 293 ? -32.188 7.973 7.605 1 94.44 293 ILE A C 1
ATOM 2348 O O . ILE A 1 293 ? -32.781 6.969 7.238 1 94.44 293 ILE A O 1
ATOM 2352 N N . ARG A 1 294 ? -32.125 8.344 8.859 1 92.75 294 ARG A N 1
ATOM 2353 C CA . ARG A 1 294 ? -32.781 7.594 9.922 1 92.75 294 ARG A CA 1
ATOM 2354 C C . ARG A 1 294 ? -34.281 7.566 9.719 1 92.75 294 ARG A C 1
ATOM 2356 O O . ARG A 1 294 ? -34.938 6.578 10.047 1 92.75 294 ARG A O 1
ATOM 2363 N N . SER A 1 295 ? -34.812 8.562 9.18 1 91.12 295 SER A N 1
ATOM 2364 C CA . SER A 1 295 ? -36.25 8.703 9.016 1 91.12 295 SER A CA 1
ATOM 2365 C C . SER A 1 295 ? -36.781 7.801 7.898 1 91.12 295 SER A C 1
ATOM 2367 O O . SER A 1 295 ? -37.969 7.535 7.812 1 91.12 295 SER A O 1
ATOM 2369 N N . MET A 1 296 ? -35.906 7.238 7.184 1 87.75 296 MET A N 1
ATOM 2370 C CA . MET A 1 296 ? -36.312 6.41 6.051 1 87.75 296 MET A CA 1
ATOM 2371 C C . MET A 1 296 ? -36.688 5.004 6.512 1 87.75 296 MET A C 1
ATOM 2373 O O . MET A 1 296 ? -36.062 4.469 7.438 1 87.75 296 MET A O 1
ATOM 2377 N N . ASP A 1 297 ? -37.781 4.473 6.188 1 77.81 297 ASP A N 1
ATOM 2378 C CA . ASP A 1 297 ? -38.219 3.137 6.562 1 77.81 297 ASP A CA 1
ATOM 2379 C C . ASP A 1 297 ? -38.281 2.213 5.348 1 77.81 297 ASP A C 1
ATOM 2381 O O . ASP A 1 297 ? -39.344 2.055 4.73 1 77.81 297 ASP A O 1
ATOM 2385 N N . LEU A 1 298 ? -37.125 1.834 4.832 1 66.56 298 LEU A N 1
ATOM 2386 C CA . LEU A 1 298 ? -37.188 0.927 3.691 1 66.56 298 LEU A CA 1
ATOM 2387 C C . LEU A 1 298 ? -36.5 -0.391 4.004 1 66.56 298 LEU A C 1
ATOM 2389 O O . LEU A 1 298 ? -35.344 -0.399 4.438 1 66.56 298 LEU A O 1
ATOM 2393 N N . SER A 1 299 ? -37.219 -1.476 3.953 1 66.06 299 SER A N 1
ATOM 2394 C CA . SER A 1 299 ? -36.75 -2.83 4.211 1 66.06 299 SER A CA 1
ATOM 2395 C C . SER A 1 299 ? -35.625 -3.217 3.25 1 66.06 299 SER A C 1
ATOM 2397 O O . SER A 1 299 ? -34.656 -3.869 3.646 1 66.06 299 SER A O 1
ATOM 2399 N N . LEU A 1 300 ? -35.75 -2.754 2.008 1 66 300 LEU A N 1
ATOM 2400 C CA . LEU A 1 300 ? -34.875 -3.195 0.945 1 66 300 LEU A CA 1
ATOM 2401 C C . LEU A 1 300 ? -33.469 -2.586 1.117 1 66 300 LEU A C 1
ATOM 2403 O O . LEU A 1 300 ? -32.5 -3.07 0.534 1 66 300 LEU A O 1
ATOM 2407 N N . ILE A 1 301 ? -33.438 -1.604 2.006 1 77.94 301 ILE A N 1
ATOM 2408 C CA . ILE A 1 301 ? -32.156 -0.897 2.068 1 77.94 301 ILE A CA 1
ATOM 2409 C C . ILE A 1 301 ? -31.641 -0.899 3.502 1 77.94 301 ILE A C 1
ATOM 2411 O O . ILE A 1 301 ? -30.844 -0.045 3.877 1 77.94 301 ILE A O 1
ATOM 2415 N N . LYS A 1 302 ? -31.969 -1.788 4.266 1 82.12 302 LYS A N 1
ATOM 2416 C CA . LYS A 1 302 ? -31.656 -1.777 5.691 1 82.12 302 LYS A CA 1
ATOM 2417 C C . LYS A 1 302 ? -30.156 -1.832 5.926 1 82.12 302 LYS A C 1
ATOM 2419 O O . LYS A 1 302 ? -29.625 -1.078 6.742 1 82.12 302 LYS A O 1
ATOM 2424 N N . THR A 1 303 ? -29.484 -2.66 5.215 1 78.62 303 THR A N 1
ATOM 2425 C CA . THR A 1 303 ? -28.047 -2.816 5.398 1 78.62 303 THR A CA 1
ATOM 2426 C C . THR A 1 303 ? -27.312 -1.542 5 1 78.62 303 THR A C 1
ATOM 2428 O O . THR A 1 303 ? -26.375 -1.121 5.684 1 78.62 303 THR A O 1
ATOM 2431 N N . ILE A 1 304 ? -27.797 -0.977 3.926 1 84.31 304 ILE A N 1
ATOM 2432 C CA . ILE A 1 304 ? -27.172 0.254 3.445 1 84.31 304 ILE A CA 1
ATOM 2433 C C . ILE A 1 304 ? -27.438 1.386 4.438 1 84.31 304 ILE A C 1
ATOM 2435 O O . ILE A 1 304 ? -26.547 2.182 4.73 1 84.31 304 ILE A O 1
ATOM 2439 N N . GLN A 1 305 ? -28.672 1.427 4.934 1 90.31 305 GLN A N 1
ATOM 2440 C CA . GLN A 1 305 ? -29.062 2.443 5.902 1 90.31 305 GLN A CA 1
ATOM 2441 C C . GLN A 1 305 ? -28.219 2.35 7.176 1 90.31 305 GLN A C 1
ATOM 2443 O O . GLN A 1 305 ? -27.75 3.365 7.691 1 90.31 305 GLN A O 1
ATOM 2448 N N . GLU A 1 306 ? -28.031 1.188 7.605 1 87.31 306 GLU A N 1
ATOM 2449 C CA . GLU A 1 306 ? -27.25 0.977 8.82 1 87.31 306 GLU A CA 1
ATOM 2450 C C . GLU A 1 306 ? -25.797 1.417 8.625 1 87.31 306 GLU A C 1
ATOM 2452 O O . GLU A 1 306 ? -25.219 2.049 9.508 1 87.31 306 GLU A O 1
ATOM 2457 N N . GLU A 1 307 ? -25.266 1.06 7.516 1 84.31 307 GLU A N 1
ATOM 2458 C CA . GLU A 1 307 ? -23.875 1.431 7.223 1 84.31 307 GLU A CA 1
ATOM 2459 C C . GLU A 1 307 ? -23.719 2.947 7.164 1 84.31 307 GLU A C 1
ATOM 2461 O O . GLU A 1 307 ? -22.703 3.484 7.621 1 84.31 307 GLU A O 1
ATOM 2466 N N . LEU A 1 308 ? -24.641 3.592 6.594 1 92 308 LEU A N 1
ATOM 2467 C CA . LEU A 1 308 ? -24.609 5.047 6.488 1 92 308 LEU A CA 1
ATOM 2468 C C . LEU A 1 308 ? -24.703 5.691 7.867 1 92 308 LEU A C 1
ATOM 2470 O O . LEU A 1 308 ? -23.938 6.617 8.172 1 92 308 LEU A O 1
ATOM 2474 N N . LEU A 1 309 ? -25.562 5.191 8.664 1 94 309 LEU A N 1
ATOM 2475 C CA . LEU A 1 309 ? -25.781 5.777 9.984 1 94 309 LEU A CA 1
ATOM 2476 C C . LEU A 1 309 ? -24.547 5.605 10.859 1 94 309 LEU A C 1
ATOM 2478 O O . LEU A 1 309 ? -24.156 6.539 11.562 1 94 309 LEU A O 1
ATOM 2482 N N . VAL A 1 310 ? -23.938 4.477 10.797 1 90.5 310 VAL A N 1
ATOM 2483 C CA . VAL A 1 310 ? -22.766 4.199 11.609 1 90.5 310 VAL A CA 1
ATOM 2484 C C . VAL A 1 310 ? -21.641 5.16 11.227 1 90.5 310 VAL A C 1
ATOM 2486 O O . VAL A 1 310 ? -20.953 5.711 12.094 1 90.5 310 VAL A O 1
ATOM 2489 N N . ARG A 1 311 ? -21.438 5.402 10.008 1 91.06 311 ARG A N 1
ATOM 2490 C CA . ARG A 1 311 ? -20.359 6.254 9.523 1 91.06 311 ARG A CA 1
ATOM 2491 C C . ARG A 1 311 ? -20.641 7.719 9.828 1 91.06 311 ARG A C 1
ATOM 2493 O O . ARG A 1 311 ? -19.734 8.469 10.195 1 91.06 311 ARG A O 1
ATOM 2500 N N . LEU A 1 312 ? -21.891 8.109 9.648 1 95.5 312 LEU A N 1
ATOM 2501 C CA . LEU A 1 312 ? -22.266 9.484 9.977 1 95.5 312 LEU A CA 1
ATOM 2502 C C . LEU A 1 312 ? -22.109 9.742 11.469 1 95.5 312 LEU A C 1
ATOM 2504 O O . LEU A 1 312 ? -21.594 10.797 11.867 1 95.5 312 LEU A O 1
ATOM 2508 N N . GLU A 1 313 ? -22.484 8.828 12.25 1 94.5 313 GLU A N 1
ATOM 2509 C CA . GLU A 1 313 ? -22.391 8.977 13.695 1 94.5 313 GLU A CA 1
ATOM 2510 C C . GLU A 1 313 ? -20.922 9.109 14.133 1 94.5 313 GLU A C 1
ATOM 2512 O O . GLU A 1 313 ? -20.625 9.852 15.07 1 94.5 313 GLU A O 1
ATOM 2517 N N . ALA A 1 314 ? -20.078 8.414 13.516 1 91.69 314 ALA A N 1
ATOM 2518 C CA . ALA A 1 314 ? -18.656 8.508 13.836 1 91.69 314 ALA A CA 1
ATOM 2519 C C . ALA A 1 314 ? -18.141 9.93 13.633 1 91.69 314 ALA A C 1
ATOM 2521 O O . ALA A 1 314 ? -17.391 10.445 14.453 1 91.69 314 ALA A O 1
ATOM 2522 N N . LEU A 1 315 ? -18.547 10.578 12.578 1 93.69 315 LEU A N 1
ATOM 2523 C CA . LEU A 1 315 ? -18.125 11.945 12.289 1 93.69 315 LEU A CA 1
ATOM 2524 C C . LEU A 1 315 ? -18.75 12.93 13.273 1 93.69 315 LEU A C 1
ATOM 2526 O O . LEU A 1 315 ? -18.094 13.852 13.75 1 93.69 315 LEU A O 1
ATOM 2530 N N . ILE A 1 316 ? -20 12.688 13.57 1 92 316 ILE A N 1
ATOM 2531 C CA . ILE A 1 316 ? -20.734 13.57 14.477 1 92 316 ILE A CA 1
ATOM 2532 C C . ILE A 1 316 ? -20.156 13.469 15.883 1 92 316 ILE A C 1
ATOM 2534 O O . ILE A 1 316 ? -19.938 14.484 16.547 1 92 316 ILE A O 1
ATOM 2538 N N . ASN A 1 317 ? -19.844 12.32 16.266 1 89.12 317 ASN A N 1
ATOM 2539 C CA . ASN A 1 317 ? -19.375 12.07 17.625 1 89.12 317 ASN A CA 1
ATOM 2540 C C . ASN A 1 317 ? -18 12.672 17.875 1 89.12 317 ASN A C 1
ATOM 2542 O O . ASN A 1 317 ? -17.641 12.961 19.016 1 89.12 317 ASN A O 1
ATOM 2546 N N . ILE A 1 318 ? -17.312 12.898 16.844 1 89 318 ILE A N 1
ATOM 2547 C CA . ILE A 1 318 ? -15.977 13.445 17.047 1 89 318 ILE A CA 1
ATOM 2548 C C . ILE A 1 318 ? -16.016 14.961 16.891 1 89 318 ILE A C 1
ATOM 2550 O O . ILE A 1 318 ? -14.977 15.625 16.953 1 89 318 ILE A O 1
ATOM 2554 N N . GLY A 1 319 ? -17.203 15.523 16.672 1 85.31 319 GLY A N 1
ATOM 2555 C CA . GLY A 1 319 ? -17.375 16.969 16.719 1 85.31 319 GLY A CA 1
ATOM 2556 C C . GLY A 1 319 ? -17.422 17.609 15.352 1 85.31 319 GLY A C 1
ATOM 2557 O O . GLY A 1 319 ? -17.125 18.797 15.211 1 85.31 319 GLY A O 1
ATOM 2558 N N . LEU A 1 320 ? -17.719 16.828 14.312 1 89.5 320 LEU A N 1
ATOM 2559 C CA . LEU A 1 320 ? -17.734 17.375 12.961 1 89.5 320 LEU A CA 1
ATOM 2560 C C . LEU A 1 320 ? -19.172 17.469 12.438 1 89.5 320 LEU A C 1
ATOM 2562 O O . LEU A 1 320 ? -19.406 17.328 11.234 1 89.5 320 LEU A O 1
ATOM 2566 N N . SER A 1 321 ? -20.078 17.688 13.297 1 89.38 321 SER A N 1
ATOM 2567 C CA . SER A 1 321 ? -21.516 17.672 12.977 1 89.38 321 SER A CA 1
ATOM 2568 C C . SER A 1 321 ? -21.859 18.734 11.945 1 89.38 321 SER A C 1
ATOM 2570 O O . SER A 1 321 ? -22.797 18.578 11.18 1 89.38 321 SER A O 1
ATOM 2572 N N . TYR A 1 322 ? -21.078 19.766 11.867 1 85.44 322 TYR A N 1
ATOM 2573 C CA . TYR A 1 322 ? -21.391 20.938 11.055 1 85.44 322 TYR A CA 1
ATOM 2574 C C . TYR A 1 322 ? -20.922 20.734 9.617 1 85.44 322 TYR A C 1
ATOM 2576 O O . TYR A 1 322 ? -21.328 21.484 8.719 1 85.44 322 TYR A O 1
ATOM 2584 N N . LEU A 1 323 ? -20.141 19.766 9.375 1 90.19 323 LEU A N 1
ATOM 2585 C CA . LEU A 1 323 ? -19.594 19.547 8.039 1 90.19 323 LEU A CA 1
ATOM 2586 C C . LEU A 1 323 ? -20.672 18.984 7.105 1 90.19 323 LEU A C 1
ATOM 2588 O O . LEU A 1 323 ? -21.688 18.469 7.562 1 90.19 323 LEU A O 1
ATOM 2592 N N . THR A 1 324 ? -20.438 19.188 5.844 1 93.75 324 THR A N 1
ATOM 2593 C CA . THR A 1 324 ? -21.25 18.578 4.797 1 93.75 324 THR A CA 1
ATOM 2594 C C . THR A 1 324 ? -20.422 17.562 3.996 1 93.75 324 THR A C 1
ATOM 2596 O O . THR A 1 324 ? -19.203 17.641 3.957 1 93.75 324 THR A O 1
ATOM 2599 N N . LEU A 1 325 ? -21.109 16.625 3.406 1 94.5 325 LEU A N 1
ATOM 2600 C CA . LEU A 1 325 ? -20.406 15.617 2.613 1 94.5 325 LEU A CA 1
ATOM 2601 C C . LEU A 1 325 ? -19.812 16.234 1.351 1 94.5 325 LEU A C 1
ATOM 2603 O O . LEU A 1 325 ? -18.828 15.727 0.814 1 94.5 325 LEU A O 1
ATOM 2607 N N . GLY A 1 326 ? -20.328 17.328 0.909 1 91.81 326 GLY A N 1
ATOM 2608 C CA . GLY A 1 326 ? -19.875 17.984 -0.31 1 91.81 326 GLY A CA 1
ATOM 2609 C C . GLY A 1 326 ? -18.672 18.891 -0.093 1 91.81 326 GLY A C 1
ATOM 2610 O O . GLY A 1 326 ? -18.062 19.344 -1.055 1 91.81 326 GLY A O 1
ATOM 2611 N N . ARG A 1 327 ? -18.328 19.047 1.136 1 88.88 327 ARG A N 1
ATOM 2612 C CA . ARG A 1 327 ? -17.172 19.891 1.451 1 88.88 327 ARG A CA 1
ATOM 2613 C C . ARG A 1 327 ? -15.891 19.328 0.852 1 88.88 327 ARG A C 1
ATOM 2615 O O . ARG A 1 327 ? -15.594 18.141 1.028 1 88.88 327 ARG A O 1
ATOM 2622 N N . ALA A 1 328 ? -15.211 20.234 0.097 1 85.62 328 ALA A N 1
ATOM 2623 C CA . ALA A 1 328 ? -13.945 19.812 -0.498 1 85.62 328 ALA A CA 1
ATOM 2624 C C . ALA A 1 328 ? -12.898 19.547 0.577 1 85.62 328 ALA A C 1
ATOM 2626 O O . ALA A 1 328 ? -12.758 20.344 1.517 1 85.62 328 ALA A O 1
ATOM 2627 N N . THR A 1 329 ? -12.094 18.531 0.441 1 84.31 329 THR A N 1
ATOM 2628 C CA . THR A 1 329 ? -11.117 18.141 1.455 1 84.31 329 THR A CA 1
ATOM 2629 C C . THR A 1 329 ? -10 19.172 1.552 1 84.31 329 THR A C 1
ATOM 2631 O O . THR A 1 329 ? -9.43 19.375 2.623 1 84.31 329 THR A O 1
ATOM 2634 N N . GLU A 1 330 ? -9.758 19.922 0.519 1 74.19 330 GLU A N 1
ATOM 2635 C CA . GLU A 1 330 ? -8.695 20.922 0.486 1 74.19 330 GLU A CA 1
ATOM 2636 C C . GLU A 1 330 ? -9.031 22.109 1.399 1 74.19 330 GLU A C 1
ATOM 2638 O O . GLU A 1 330 ? -8.125 22.812 1.862 1 74.19 330 GLU A O 1
ATOM 2643 N N . THR A 1 331 ? -10.297 22.25 1.673 1 76.5 331 THR A N 1
ATOM 2644 C CA . THR A 1 331 ? -10.742 23.391 2.455 1 76.5 331 THR A CA 1
ATOM 2645 C C . THR A 1 331 ? -10.773 23.047 3.943 1 76.5 331 THR A C 1
ATOM 2647 O O . THR A 1 331 ? -11.023 23.922 4.777 1 76.5 331 THR A O 1
ATOM 2650 N N . LEU A 1 332 ? -10.461 21.859 4.254 1 79.69 332 LEU A N 1
ATOM 2651 C CA . LEU A 1 332 ? -10.5 21.422 5.645 1 79.69 332 LEU A CA 1
ATOM 2652 C C . LEU A 1 332 ? -9.289 21.938 6.414 1 79.69 332 LEU A C 1
ATOM 2654 O O . LEU A 1 332 ? -8.195 22.062 5.852 1 79.69 332 LEU A O 1
ATOM 2658 N N . SER A 1 333 ? -9.516 22.281 7.645 1 70.62 333 SER A N 1
ATOM 2659 C CA . SER A 1 333 ? -8.383 22.547 8.531 1 70.62 333 SER A CA 1
ATOM 2660 C C . SER A 1 333 ? -7.625 21.281 8.875 1 70.62 333 SER A C 1
ATOM 2662 O O . SER A 1 333 ? -8.125 20.172 8.656 1 70.62 333 SER A O 1
ATOM 2664 N N . GLY A 1 334 ? -6.398 21.438 9.344 1 71.44 334 GLY A N 1
ATOM 2665 C CA . GLY A 1 334 ? -5.621 20.297 9.773 1 71.44 334 GLY A CA 1
ATOM 2666 C C . GLY A 1 334 ? -6.316 19.469 10.844 1 71.44 334 GLY A C 1
ATOM 2667 O O . GLY A 1 334 ? -6.32 18.234 10.789 1 71.44 334 GLY A O 1
ATOM 2668 N N . GLY A 1 335 ? -6.945 20.156 11.789 1 74.62 335 GLY A N 1
ATOM 2669 C CA . GLY A 1 335 ? -7.68 19.469 12.844 1 74.62 335 GLY A CA 1
ATOM 2670 C C . GLY A 1 335 ? -8.891 18.719 12.328 1 74.62 335 GLY A C 1
ATOM 2671 O O . GLY A 1 335 ? -9.195 17.625 12.805 1 74.62 335 GLY A O 1
ATOM 2672 N N . GLU A 1 336 ? -9.523 19.359 11.383 1 79.69 336 GLU A N 1
ATOM 2673 C CA . GLU A 1 336 ? -10.672 18.688 10.773 1 79.69 336 GLU A CA 1
ATOM 2674 C C . GLU A 1 336 ? -10.25 17.438 10.023 1 79.69 336 GLU A C 1
ATOM 2676 O O . GLU A 1 336 ? -10.891 16.391 10.141 1 79.69 336 GLU A O 1
ATOM 2681 N N . ALA A 1 337 ? -9.211 17.609 9.312 1 83.19 337 ALA A N 1
ATOM 2682 C CA . ALA A 1 337 ? -8.711 16.484 8.539 1 83.19 337 ALA A CA 1
ATOM 2683 C C . ALA A 1 337 ? -8.32 15.32 9.445 1 83.19 337 ALA A C 1
ATOM 2685 O O . ALA A 1 337 ? -8.609 14.164 9.148 1 83.19 337 ALA A O 1
ATOM 2686 N N . GLN A 1 338 ? -7.684 15.586 10.461 1 83.44 338 GLN A N 1
ATOM 2687 C CA . GLN A 1 338 ? -7.254 14.555 11.406 1 83.44 338 GLN A CA 1
ATOM 2688 C C . GLN A 1 338 ? -8.453 13.836 12.016 1 83.44 338 GLN A C 1
ATOM 2690 O O . GLN A 1 338 ? -8.453 12.609 12.125 1 83.44 338 GLN A O 1
ATOM 2695 N N . ARG A 1 339 ? -9.438 14.555 12.414 1 87.88 339 ARG A N 1
ATOM 2696 C CA . ARG A 1 339 ? -10.633 13.977 13.023 1 87.88 339 ARG A CA 1
ATOM 2697 C C . ARG A 1 339 ? -11.383 13.094 12.039 1 87.88 339 ARG A C 1
ATOM 2699 O O . ARG A 1 339 ? -11.914 12.047 12.414 1 87.88 339 ARG A O 1
ATOM 2706 N N . ILE A 1 340 ? -11.43 13.57 10.828 1 89.88 340 ILE A N 1
ATOM 2707 C CA . ILE A 1 340 ? -12.078 12.766 9.797 1 89.88 340 ILE A CA 1
ATOM 2708 C C . ILE A 1 340 ? -11.359 11.422 9.656 1 89.88 340 ILE A C 1
ATOM 2710 O O . ILE A 1 340 ? -12 10.375 9.531 1 89.88 340 ILE A O 1
ATOM 2714 N N . LYS A 1 341 ? -10.062 11.453 9.664 1 87.62 341 LYS A N 1
ATOM 2715 C CA . LYS A 1 341 ? -9.273 10.227 9.57 1 87.62 341 LYS A CA 1
ATOM 2716 C C . LYS A 1 341 ? -9.57 9.289 10.734 1 87.62 341 LYS A C 1
ATOM 2718 O O . LYS A 1 341 ? -9.727 8.086 10.547 1 87.62 341 LYS A O 1
ATOM 2723 N N . ILE A 1 342 ? -9.625 9.867 11.891 1 89.81 342 ILE A N 1
ATOM 2724 C CA . ILE A 1 342 ? -9.898 9.062 13.078 1 89.81 342 ILE A CA 1
ATOM 2725 C C . ILE A 1 342 ? -11.266 8.398 12.953 1 89.81 342 ILE A C 1
ATOM 2727 O O . ILE A 1 342 ? -11.414 7.203 13.211 1 89.81 342 ILE A O 1
ATOM 2731 N N . ALA A 1 343 ? -12.219 9.219 12.578 1 90 343 ALA A N 1
ATOM 2732 C CA . ALA A 1 343 ? -13.578 8.703 12.438 1 90 343 ALA A CA 1
ATOM 2733 C C . ALA A 1 343 ? -13.625 7.551 11.445 1 90 343 ALA A C 1
ATOM 2735 O O . ALA A 1 343 ? -14.375 6.586 11.633 1 90 343 ALA A O 1
ATOM 2736 N N . LYS A 1 344 ? -12.953 7.723 10.406 1 86.75 344 LYS A N 1
ATOM 2737 C CA . LYS A 1 344 ? -12.906 6.695 9.367 1 86.75 344 LYS A CA 1
ATOM 2738 C C . LYS A 1 344 ? -12.359 5.383 9.922 1 86.75 344 LYS A C 1
ATOM 2740 O O . LYS A 1 344 ? -12.867 4.305 9.586 1 86.75 344 LYS A O 1
ATOM 2745 N N . TYR A 1 345 ? -11.398 5.363 10.805 1 86.19 345 TYR A N 1
ATOM 2746 C CA . TYR A 1 345 ? -10.719 4.16 11.266 1 86.19 345 TYR A CA 1
ATOM 2747 C C . TYR A 1 345 ? -11.453 3.533 12.445 1 86.19 345 TYR A C 1
ATOM 2749 O O . TYR A 1 345 ? -11.297 2.342 12.719 1 86.19 345 TYR A O 1
ATOM 2757 N N . VAL A 1 346 ? -12.25 4.297 13.117 1 86.5 346 VAL A N 1
ATOM 2758 C CA . VAL A 1 346 ? -13.016 3.781 14.242 1 86.5 346 VAL A CA 1
ATOM 2759 C C . VAL A 1 346 ? -13.969 2.689 13.766 1 86.5 346 VAL A C 1
ATOM 2761 O O . VAL A 1 346 ? -14.25 1.735 14.492 1 86.5 346 VAL A O 1
ATOM 2764 N N . ASN A 1 347 ? -14.414 2.76 12.555 1 81.44 347 ASN A N 1
ATOM 2765 C CA . ASN A 1 347 ? -15.375 1.79 12.039 1 81.44 347 ASN A CA 1
ATOM 2766 C C . ASN A 1 347 ? -14.688 0.715 11.203 1 81.44 347 ASN A C 1
ATOM 2768 O O . ASN A 1 347 ? -15.359 -0.134 10.609 1 81.44 347 ASN A O 1
ATOM 2772 N N . SER A 1 348 ? -13.461 0.7 11.18 1 84.5 348 SER A N 1
ATOM 2773 C CA . SER A 1 348 ? -12.727 -0.287 10.406 1 84.5 348 SER A CA 1
ATOM 2774 C C . SER A 1 348 ? -12.82 -1.673 11.031 1 84.5 348 SER A C 1
ATOM 2776 O O . SER A 1 348 ? -12.867 -1.802 12.258 1 84.5 348 SER A O 1
ATOM 2778 N N . ALA A 1 349 ? -12.891 -2.684 10.203 1 85.75 349 ALA A N 1
ATOM 2779 C CA . ALA A 1 349 ? -12.922 -4.062 10.68 1 85.75 349 ALA A CA 1
ATOM 2780 C C . ALA A 1 349 ? -11.539 -4.516 11.141 1 85.75 349 ALA A C 1
ATOM 2782 O O . ALA A 1 349 ? -11.406 -5.523 11.844 1 85.75 349 ALA A O 1
ATOM 2783 N N . LEU A 1 350 ? -10.562 -3.789 10.727 1 89.31 350 LEU A N 1
ATOM 2784 C CA . LEU A 1 350 ? -9.195 -4.172 11.062 1 89.31 350 LEU A CA 1
ATOM 2785 C C . LEU A 1 350 ? -8.945 -4.023 12.555 1 89.31 350 LEU A C 1
ATOM 2787 O O . LEU A 1 350 ? -9.445 -3.092 13.188 1 89.31 350 LEU A O 1
ATOM 2791 N N . ASN A 1 351 ? -8.305 -4.93 13.008 1 92.12 351 ASN A N 1
ATOM 2792 C CA . ASN A 1 351 ? -7.871 -4.938 14.398 1 92.12 351 ASN A CA 1
ATOM 2793 C C . ASN A 1 351 ? -6.395 -5.316 14.523 1 92.12 351 ASN A C 1
ATOM 2795 O O . ASN A 1 351 ? -5.746 -5.641 13.531 1 92.12 351 ASN A O 1
ATOM 2799 N N . ASP A 1 352 ? -5.801 -5.109 15.797 1 93.88 352 ASP A N 1
ATOM 2800 C CA . ASP A 1 352 ? -4.391 -5.379 16.062 1 93.88 352 ASP A CA 1
ATOM 2801 C C . ASP A 1 352 ? -3.492 -4.422 15.281 1 93.88 352 ASP A C 1
ATOM 2803 O O . ASP A 1 352 ? -2.41 -4.809 14.836 1 93.88 352 ASP A O 1
ATOM 2807 N N . ILE A 1 353 ? -4.051 -3.281 15.031 1 94.56 353 ILE A N 1
ATOM 2808 C CA . ILE A 1 353 ? -3.334 -2.207 14.352 1 94.56 353 ILE A CA 1
ATOM 2809 C C . ILE A 1 353 ? -2.756 -1.239 15.383 1 94.56 353 ILE A C 1
ATOM 2811 O O . ILE A 1 353 ? -3.285 -1.109 16.484 1 94.56 353 ILE A O 1
ATOM 2815 N N . MET A 1 354 ? -1.627 -0.725 15.062 1 96.88 354 MET A N 1
ATOM 2816 C CA . MET A 1 354 ? -1.089 0.363 15.875 1 96.88 354 MET A CA 1
ATOM 2817 C C . MET A 1 354 ? -1.384 1.716 15.234 1 96.88 354 MET A C 1
ATOM 2819 O O . MET A 1 354 ? -0.845 2.039 14.18 1 96.88 354 MET A O 1
ATOM 2823 N N . TYR A 1 355 ? -2.248 2.488 15.859 1 96.12 355 TYR A N 1
ATOM 2824 C CA . TYR A 1 355 ? -2.539 3.838 15.383 1 96.12 355 TYR A CA 1
ATOM 2825 C C . TYR A 1 355 ? -1.616 4.855 16.047 1 96.12 355 TYR A C 1
ATOM 2827 O O . TYR A 1 355 ? -1.532 4.922 17.281 1 96.12 355 TYR A O 1
ATOM 2835 N N . ILE A 1 356 ? -0.892 5.574 15.242 1 96.56 356 ILE A N 1
ATOM 2836 C CA . ILE A 1 356 ? 0.035 6.594 15.719 1 96.56 356 ILE A CA 1
ATOM 2837 C C . ILE A 1 356 ? -0.493 7.98 15.359 1 96.56 356 ILE A C 1
ATOM 2839 O O . ILE A 1 356 ? -0.77 8.258 14.188 1 96.56 356 ILE A O 1
ATOM 2843 N N . LEU A 1 357 ? -0.696 8.797 16.344 1 93.38 357 LEU A N 1
ATOM 2844 C CA . LEU A 1 357 ? -1.228 10.141 16.109 1 93.38 357 LEU A CA 1
ATOM 2845 C C . LEU A 1 357 ? -0.248 11.203 16.578 1 93.38 357 LEU A C 1
ATOM 2847 O O . LEU A 1 357 ? 0.375 11.055 17.641 1 93.38 357 LEU A O 1
ATOM 2851 N N . ASP A 1 358 ? -0.177 12.242 15.812 1 88.06 358 ASP A N 1
ATOM 2852 C CA . ASP A 1 358 ? 0.666 13.391 16.141 1 88.06 358 ASP A CA 1
ATOM 2853 C C . ASP A 1 358 ? -0.166 14.539 16.703 1 88.06 358 ASP A C 1
ATOM 2855 O O . ASP A 1 358 ? -0.845 15.242 15.945 1 88.06 358 ASP A O 1
ATOM 2859 N N . GLU A 1 359 ? -0.12 14.695 17.984 1 86.56 359 GLU A N 1
ATOM 2860 C CA . GLU A 1 359 ? -0.753 15.797 18.703 1 86.56 359 GLU A CA 1
ATOM 2861 C C . GLU A 1 359 ? -2.193 16 18.25 1 86.56 359 GLU A C 1
ATOM 2863 O O . GLU A 1 359 ? -2.562 17.094 17.797 1 86.56 359 GLU A O 1
ATOM 2868 N N . PRO A 1 360 ? -3.021 15.039 18.516 1 88.81 360 PRO A N 1
ATOM 2869 C CA . PRO A 1 360 ? -4.41 15.133 18.078 1 88.81 360 PRO A CA 1
ATOM 2870 C C . PRO A 1 360 ? -5.191 16.234 18.781 1 88.81 360 PRO A C 1
ATOM 2872 O O . PRO A 1 360 ? -6.258 16.641 18.312 1 88.81 360 PRO A O 1
ATOM 2875 N N . SER A 1 361 ? -4.672 16.797 19.844 1 88.44 361 SER A N 1
ATOM 2876 C CA . SER A 1 361 ? -5.375 17.828 20.609 1 88.44 361 SER A CA 1
ATOM 2877 C C . SER A 1 361 ? -5.062 19.219 20.062 1 88.44 361 SER A C 1
ATOM 2879 O O . SER A 1 361 ? -5.676 20.203 20.484 1 88.44 361 SER A O 1
ATOM 2881 N N . ALA A 1 362 ? -4.168 19.328 19.141 1 77.81 362 ALA A N 1
ATOM 2882 C CA . ALA A 1 362 ? -3.695 20.641 18.688 1 77.81 362 ALA A CA 1
ATOM 2883 C C . ALA A 1 362 ? -4.844 21.469 18.109 1 77.81 362 ALA A C 1
ATOM 2885 O O . ALA A 1 362 ? -5.617 20.984 17.281 1 77.81 362 ALA A O 1
ATOM 2886 N N . GLY A 1 363 ? -4.949 22.656 18.672 1 75.75 363 GLY A N 1
ATOM 2887 C CA . GLY A 1 363 ? -5.918 23.594 18.156 1 75.75 363 GLY A CA 1
ATOM 2888 C C . GLY A 1 363 ? -7.348 23.266 18.531 1 75.75 363 GLY A C 1
ATOM 2889 O O . GLY A 1 363 ? -8.289 23.688 17.875 1 75.75 363 GLY A O 1
ATOM 2890 N N . LEU A 1 364 ? -7.465 22.469 19.562 1 84.56 364 LEU A N 1
ATOM 2891 C CA . LEU A 1 364 ? -8.82 22.047 19.922 1 84.56 364 LEU A CA 1
ATOM 2892 C C . LEU A 1 364 ? -9.195 22.578 21.312 1 84.56 364 LEU A C 1
ATOM 2894 O O . LEU A 1 364 ? -8.344 22.672 22.188 1 84.56 364 LEU A O 1
ATOM 2898 N N . HIS A 1 365 ? -10.469 22.984 21.391 1 88 365 HIS A N 1
ATOM 2899 C CA . HIS A 1 365 ? -11.055 23.312 22.688 1 88 365 HIS A CA 1
ATOM 2900 C C . HIS A 1 365 ? -11.141 22.062 23.578 1 88 365 HIS A C 1
ATOM 2902 O O . HIS A 1 365 ? -11.305 20.953 23.078 1 88 365 HIS A O 1
ATOM 2908 N N . PRO A 1 366 ? -11.039 22.234 24.891 1 90.25 366 PRO A N 1
ATOM 2909 C CA . PRO A 1 366 ? -11.109 21.078 25.797 1 90.25 366 PRO A CA 1
ATOM 2910 C C . PRO A 1 366 ? -12.344 20.219 25.562 1 90.25 366 PRO A C 1
ATOM 2912 O O . PRO A 1 366 ? -12.281 19 25.688 1 90.25 366 PRO A O 1
ATOM 2915 N N . LYS A 1 367 ? -13.438 20.828 25.281 1 88.56 367 LYS A N 1
ATOM 2916 C CA . LYS A 1 367 ? -14.656 20.078 24.984 1 88.56 367 LYS A CA 1
ATOM 2917 C C . LYS A 1 367 ? -14.438 19.125 23.797 1 88.56 367 LYS A C 1
ATOM 2919 O O . LYS A 1 367 ? -14.906 17.984 23.812 1 88.56 367 LYS A O 1
ATOM 2924 N N . ASP A 1 368 ? -13.812 19.609 22.844 1 86.88 368 ASP A N 1
ATOM 2925 C CA . ASP A 1 368 ? -13.523 18.812 21.656 1 86.88 368 ASP A CA 1
ATOM 2926 C C . ASP A 1 368 ? -12.492 17.734 21.969 1 86.88 368 ASP A C 1
ATOM 2928 O O . ASP A 1 368 ? -12.531 16.641 21.406 1 86.88 368 ASP A O 1
ATOM 2932 N N . ILE A 1 369 ? -11.562 18.031 22.844 1 91.69 369 ILE A N 1
ATOM 2933 C CA . ILE A 1 369 ? -10.547 17.062 23.234 1 91.69 369 ILE A CA 1
ATOM 2934 C C . ILE A 1 369 ? -11.211 15.867 23.906 1 91.69 369 ILE A C 1
ATOM 2936 O O . ILE A 1 369 ? -10.766 14.727 23.75 1 91.69 369 ILE A O 1
ATOM 2940 N N . GLU A 1 370 ? -12.273 16.094 24.625 1 92 370 GLU A N 1
ATOM 2941 C CA . GLU A 1 370 ? -13.016 15.016 25.266 1 92 370 GLU A CA 1
ATOM 2942 C C . GLU A 1 370 ? -13.594 14.055 24.219 1 92 370 GLU A C 1
ATOM 2944 O O . GLU A 1 370 ? -13.578 12.844 24.422 1 92 370 GLU A O 1
ATOM 2949 N N . ARG A 1 371 ? -14.102 14.609 23.203 1 90.19 371 ARG A N 1
ATOM 2950 C CA . ARG A 1 371 ? -14.664 13.797 22.125 1 90.19 371 ARG A CA 1
ATOM 2951 C C . ARG A 1 371 ? -13.586 12.945 21.469 1 90.19 371 ARG A C 1
ATOM 2953 O O . ARG A 1 371 ? -13.797 11.758 21.203 1 90.19 371 ARG A O 1
ATOM 2960 N N . ILE A 1 372 ? -12.453 13.539 21.219 1 91.38 372 ILE A N 1
ATOM 2961 C CA . ILE A 1 372 ? -11.336 12.828 20.609 1 91.38 372 ILE A CA 1
ATOM 2962 C C . ILE A 1 372 ? -10.867 11.711 21.531 1 91.38 372 ILE A C 1
ATOM 2964 O O . ILE A 1 372 ? -10.57 10.602 21.062 1 91.38 372 ILE A O 1
ATOM 2968 N N . SER A 1 373 ? -10.82 12.055 22.812 1 94.19 373 SER A N 1
ATOM 2969 C CA . SER A 1 373 ? -10.406 11.062 23.797 1 94.19 373 SER A CA 1
ATOM 2970 C C . SER A 1 373 ? -11.297 9.828 23.734 1 94.19 373 SER A C 1
ATOM 2972 O O . SER A 1 373 ? -10.812 8.695 23.75 1 94.19 373 SER A O 1
ATOM 2974 N N . ARG A 1 374 ? -12.539 9.969 23.625 1 93.62 374 ARG A N 1
ATOM 2975 C CA . ARG A 1 374 ? -13.484 8.859 23.531 1 93.62 374 ARG A CA 1
ATOM 2976 C C . ARG A 1 374 ? -13.242 8.023 22.281 1 93.62 374 ARG A C 1
ATOM 2978 O O . ARG A 1 374 ? -13.32 6.797 22.328 1 93.62 374 ARG A O 1
ATOM 2985 N N . ALA A 1 375 ? -13.031 8.734 21.203 1 92.62 375 ALA A N 1
ATOM 2986 C CA . ALA A 1 375 ? -12.766 8.031 19.953 1 92.62 375 ALA A CA 1
ATOM 2987 C C . ALA A 1 375 ? -11.5 7.191 20.047 1 92.62 375 ALA A C 1
ATOM 2989 O O . ALA A 1 375 ? -11.453 6.062 19.547 1 92.62 375 ALA A O 1
ATOM 2990 N N . LEU A 1 376 ? -10.461 7.746 20.656 1 94.69 376 LEU A N 1
ATOM 2991 C CA . LEU A 1 376 ? -9.195 7.035 20.812 1 94.69 376 LEU A CA 1
ATOM 2992 C C . LEU A 1 376 ? -9.367 5.82 21.719 1 94.69 376 LEU A C 1
ATOM 2994 O O . LEU A 1 376 ? -8.805 4.758 21.453 1 94.69 376 LEU A O 1
ATOM 2998 N N . LEU A 1 377 ? -10.195 5.98 22.766 1 95 377 LEU A N 1
ATOM 2999 C CA . LEU A 1 377 ? -10.469 4.863 23.656 1 95 377 LEU A CA 1
ATOM 3000 C C . LEU A 1 377 ? -11.258 3.77 22.938 1 95 377 LEU A C 1
ATOM 3002 O O . LEU A 1 377 ? -11.047 2.58 23.188 1 95 377 LEU A O 1
ATOM 3006 N N . ASN A 1 378 ? -12.148 4.191 22.078 1 92.5 378 ASN A N 1
ATOM 3007 C CA . ASN A 1 378 ? -12.875 3.215 21.266 1 92.5 378 ASN A CA 1
ATOM 3008 C C . ASN A 1 378 ? -11.938 2.42 20.375 1 92.5 378 ASN A C 1
ATOM 3010 O O . ASN A 1 378 ? -12.109 1.213 20.188 1 92.5 378 ASN A O 1
ATOM 3014 N N . LEU A 1 379 ? -10.977 3.059 19.75 1 92.5 379 LEU A N 1
ATOM 3015 C CA . LEU A 1 379 ? -9.977 2.389 18.922 1 92.5 379 LEU A CA 1
ATOM 3016 C C . LEU A 1 379 ? -9.195 1.367 19.734 1 92.5 379 LEU A C 1
ATOM 3018 O O . LEU A 1 379 ? -8.945 0.252 19.266 1 92.5 379 LEU A O 1
ATOM 3022 N N . LYS A 1 380 ? -8.852 1.794 20.938 1 94.94 380 LYS A N 1
ATOM 3023 C CA . LYS A 1 380 ? -8.125 0.91 21.844 1 94.94 380 LYS A CA 1
ATOM 3024 C C . LYS A 1 380 ? -8.977 -0.296 22.234 1 94.94 380 LYS A C 1
ATOM 3026 O O . LYS A 1 380 ? -8.516 -1.437 22.172 1 94.94 380 LYS A O 1
ATOM 3031 N N . ASN A 1 381 ? -10.203 -0.05 22.578 1 93 381 ASN A N 1
ATOM 3032 C CA . ASN A 1 381 ? -11.086 -1.097 23.078 1 93 381 ASN A CA 1
ATOM 3033 C C . ASN A 1 381 ? -11.422 -2.119 22 1 93 381 ASN A C 1
ATOM 3035 O O . ASN A 1 381 ? -11.805 -3.248 22.312 1 93 381 ASN A O 1
ATOM 3039 N N . LYS A 1 382 ? -11.227 -1.767 20.781 1 90.94 382 LYS A N 1
ATOM 3040 C CA . LYS A 1 382 ? -11.445 -2.691 19.672 1 90.94 382 LYS A CA 1
ATOM 3041 C C . LYS A 1 382 ? -10.258 -3.633 19.5 1 90.94 382 LYS A C 1
ATOM 3043 O O . LYS A 1 382 ? -10.258 -4.484 18.609 1 90.94 382 LYS A O 1
ATOM 3048 N N . GLY A 1 383 ? -9.266 -3.494 20.344 1 91.81 383 GLY A N 1
ATOM 3049 C CA . GLY A 1 383 ? -8.125 -4.398 20.312 1 91.81 383 GLY A CA 1
ATOM 3050 C C . GLY A 1 383 ? -6.926 -3.822 19.594 1 91.81 383 GLY A C 1
ATOM 3051 O O . GLY A 1 383 ? -6.039 -4.562 19.156 1 91.81 383 GLY A O 1
ATOM 3052 N N . ASN A 1 384 ? -6.922 -2.494 19.375 1 95.44 384 ASN A N 1
ATOM 3053 C CA . ASN A 1 384 ? -5.816 -1.826 18.703 1 95.44 384 ASN A CA 1
ATOM 3054 C C . ASN A 1 384 ? -4.852 -1.188 19.688 1 95.44 384 ASN A C 1
ATOM 3056 O O . ASN A 1 384 ? -5.18 -1.047 20.875 1 95.44 384 ASN A O 1
ATOM 3060 N N . THR A 1 385 ? -3.682 -0.946 19.281 1 97.12 385 THR A N 1
ATOM 3061 C CA . THR A 1 385 ? -2.682 -0.188 20.031 1 97.12 385 THR A CA 1
ATOM 3062 C C . THR A 1 385 ? -2.682 1.275 19.594 1 97.12 385 THR A C 1
ATOM 3064 O O . THR A 1 385 ? -2.652 1.576 18.391 1 97.12 385 THR A O 1
ATOM 3067 N N . VAL A 1 386 ? -2.822 2.184 20.578 1 97.38 386 VAL A N 1
ATOM 3068 C CA . VAL A 1 386 ? -2.85 3.602 20.234 1 97.38 386 VAL A CA 1
ATOM 3069 C C . VAL A 1 386 ? -1.645 4.305 20.859 1 97.38 386 VAL A C 1
ATOM 3071 O O . VAL A 1 386 ? -1.428 4.219 22.078 1 97.38 386 VAL A O 1
ATOM 3074 N N . VAL A 1 387 ? -0.812 4.949 20.031 1 98 387 VAL A N 1
ATOM 3075 C CA . VAL A 1 387 ? 0.354 5.703 20.484 1 98 387 VAL A CA 1
ATOM 3076 C C . VAL A 1 387 ? 0.199 7.176 20.109 1 98 387 VAL A C 1
ATOM 3078 O O . VAL A 1 387 ? 0.065 7.508 18.938 1 98 387 VAL A O 1
ATOM 3081 N N . LEU A 1 388 ? 0.276 8.055 21.141 1 96.44 388 LEU A N 1
ATOM 3082 C CA . LEU A 1 388 ? 0.093 9.484 20.922 1 96.44 388 LEU A CA 1
ATOM 3083 C C . LEU A 1 388 ? 1.353 10.258 21.297 1 96.44 388 LEU A C 1
ATOM 3085 O O . LEU A 1 388 ? 1.945 10.016 22.359 1 96.44 388 LEU A O 1
ATOM 3089 N N . VAL A 1 389 ? 1.738 11.094 20.375 1 94.19 389 VAL A N 1
ATOM 3090 C CA . VAL A 1 389 ? 2.643 12.164 20.797 1 94.19 389 VAL A CA 1
ATOM 3091 C C . VAL A 1 389 ? 1.834 13.367 21.25 1 94.19 389 VAL A C 1
ATOM 3093 O O . VAL A 1 389 ? 1.044 13.93 20.484 1 94.19 389 VAL A O 1
ATOM 3096 N N . GLU A 1 390 ? 1.955 13.727 22.5 1 92.31 390 GLU A N 1
ATOM 3097 C CA . GLU A 1 390 ? 1.032 14.727 23.031 1 92.31 390 GLU A CA 1
ATOM 3098 C C . GLU A 1 390 ? 1.688 15.555 24.141 1 92.31 390 GLU A C 1
ATOM 3100 O O . GLU A 1 390 ? 2.617 15.094 24.797 1 92.31 390 GLU A O 1
ATOM 3105 N N . HIS A 1 391 ? 1.156 16.766 24.25 1 89.12 391 HIS A N 1
ATOM 3106 C CA . HIS A 1 391 ? 1.54 17.688 25.312 1 89.12 391 HIS A CA 1
ATOM 3107 C C . HIS A 1 391 ? 0.34 18.047 26.188 1 89.12 391 HIS A C 1
ATOM 3109 O O . HIS A 1 391 ? 0.503 18.578 27.281 1 89.12 391 HIS A O 1
ATOM 3115 N N . ASN A 1 392 ? -0.813 17.75 25.781 1 91.31 392 ASN A N 1
ATOM 3116 C CA . ASN A 1 392 ? -2.035 18.203 26.438 1 91.31 392 ASN A CA 1
ATOM 3117 C C . ASN A 1 392 ? -2.295 17.438 27.734 1 91.31 392 ASN A C 1
ATOM 3119 O O . ASN A 1 392 ? -2.354 16.203 27.734 1 91.31 392 ASN A O 1
ATOM 3123 N N . PRO A 1 393 ? -2.477 18.156 28.766 1 91.88 393 PRO A N 1
ATOM 3124 C CA . PRO A 1 393 ? -2.652 17.5 30.062 1 91.88 393 PRO A CA 1
ATOM 3125 C C . PRO A 1 393 ? -3.852 16.562 30.094 1 91.88 393 PRO A C 1
ATOM 3127 O O . PRO A 1 393 ? -3.805 15.508 30.75 1 91.88 393 PRO A O 1
ATOM 3130 N N . GLN A 1 394 ? -4.883 16.875 29.453 1 91.62 394 GLN A N 1
ATOM 3131 C CA . GLN A 1 394 ? -6.086 16.047 29.469 1 91.62 394 GLN A CA 1
ATOM 3132 C C . GLN A 1 394 ? -5.816 14.672 28.859 1 91.62 394 GLN A C 1
ATOM 3134 O O . GLN A 1 394 ? -6.215 13.648 29.406 1 91.62 394 GLN A O 1
ATOM 3139 N N . LEU A 1 395 ? -5.172 14.656 27.734 1 94.5 395 LEU A N 1
ATOM 3140 C CA . LEU A 1 395 ? -4.895 13.398 27.047 1 94.5 395 LEU A CA 1
ATOM 3141 C C . LEU A 1 395 ? -3.809 12.609 27.781 1 94.5 395 LEU A C 1
ATOM 3143 O O . LEU A 1 395 ? -3.834 11.383 27.797 1 94.5 395 LEU A O 1
ATOM 3147 N N . ILE A 1 396 ? -2.871 13.344 28.391 1 96.06 396 ILE A N 1
ATOM 3148 C CA . ILE A 1 396 ? -1.837 12.672 29.172 1 96.06 396 ILE A CA 1
ATOM 3149 C C . ILE A 1 396 ? -2.473 11.938 30.359 1 96.06 396 ILE A C 1
ATOM 3151 O O . ILE A 1 396 ? -2.109 10.797 30.656 1 96.06 396 ILE A O 1
ATOM 3155 N N . ARG A 1 397 ? -3.453 12.516 30.938 1 94.19 397 ARG A N 1
ATOM 3156 C CA . ARG A 1 397 ? -4.137 11.945 32.094 1 94.19 397 ARG A CA 1
ATOM 3157 C C . ARG A 1 397 ? -4.906 10.688 31.703 1 94.19 397 ARG A C 1
ATOM 3159 O O . ARG A 1 397 ? -5.023 9.758 32.5 1 94.19 397 ARG A O 1
ATOM 3166 N N . GLU A 1 398 ? -5.375 10.633 30.5 1 94.56 398 GLU A N 1
ATOM 3167 C CA . GLU A 1 398 ? -6.203 9.523 30.047 1 94.56 398 GLU A CA 1
ATOM 3168 C C . GLU A 1 398 ? -5.344 8.352 29.578 1 94.56 398 GLU A C 1
ATOM 3170 O O . GLU A 1 398 ? -5.855 7.258 29.312 1 94.56 398 GLU A O 1
ATOM 3175 N N . ALA A 1 399 ? -4.055 8.5 29.562 1 96.75 399 ALA A N 1
ATOM 3176 C CA . ALA A 1 399 ? -3.15 7.484 29.047 1 96.75 399 ALA A CA 1
ATOM 3177 C C . ALA A 1 399 ? -3.047 6.297 30 1 96.75 399 ALA A C 1
ATOM 3179 O O . ALA A 1 399 ? -3.055 6.477 31.219 1 96.75 399 ALA A O 1
ATOM 3180 N N . ASP A 1 400 ? -3.004 5.051 29.5 1 97.12 400 ASP A N 1
ATOM 3181 C CA . ASP A 1 400 ? -2.693 3.861 30.281 1 97.12 400 ASP A CA 1
ATOM 3182 C C . ASP A 1 400 ? -1.203 3.787 30.609 1 97.12 400 ASP A C 1
ATOM 3184 O O . ASP A 1 400 ? -0.81 3.205 31.625 1 97.12 400 ASP A O 1
ATOM 3188 N N . PHE A 1 401 ? -0.43 4.262 29.734 1 98 401 PHE A N 1
ATOM 3189 C CA . PHE A 1 401 ? 1.025 4.188 29.781 1 98 401 PHE A CA 1
ATOM 3190 C C . PHE A 1 401 ? 1.652 5.477 29.266 1 98 401 PHE A C 1
ATOM 3192 O O . PHE A 1 401 ? 1.158 6.066 28.312 1 98 401 PHE A O 1
ATOM 3199 N N . ILE A 1 402 ? 2.73 5.957 29.938 1 98.12 402 ILE A N 1
ATOM 3200 C CA . ILE A 1 402 ? 3.375 7.215 29.578 1 98.12 402 ILE A CA 1
ATOM 3201 C C . ILE A 1 402 ? 4.867 6.984 29.344 1 98.12 402 ILE A C 1
ATOM 3203 O O . ILE A 1 402 ? 5.512 6.254 30.109 1 98.12 402 ILE A O 1
ATOM 3207 N N . ILE A 1 403 ? 5.359 7.477 28.266 1 98.31 403 ILE A N 1
ATOM 3208 C CA . ILE A 1 403 ? 6.793 7.566 28.016 1 98.31 403 ILE A CA 1
ATOM 3209 C C . ILE A 1 403 ? 7.207 9.031 27.906 1 98.31 403 ILE A C 1
ATOM 3211 O O . ILE A 1 403 ? 6.715 9.766 27.047 1 98.31 403 ILE A O 1
ATOM 3215 N N . ASP A 1 404 ? 8.07 9.477 28.781 1 97.5 404 ASP A N 1
ATOM 3216 C CA . ASP A 1 404 ? 8.578 10.844 28.781 1 97.5 404 ASP A CA 1
ATOM 3217 C C . ASP A 1 404 ? 10.016 10.891 28.25 1 97.5 404 ASP A C 1
ATOM 3219 O O . ASP A 1 404 ? 10.906 10.242 28.812 1 97.5 404 ASP A O 1
ATOM 3223 N N . ILE A 1 405 ? 10.18 11.648 27.203 1 96.31 405 ILE A N 1
ATOM 3224 C CA . ILE A 1 405 ? 11.5 11.766 26.594 1 96.31 405 ILE A CA 1
ATOM 3225 C C . ILE A 1 405 ? 12.094 13.133 26.906 1 96.31 405 ILE A C 1
ATOM 3227 O O . ILE A 1 405 ? 11.383 14.141 26.922 1 96.31 405 ILE A O 1
ATOM 3231 N N . GLY A 1 406 ? 13.273 13.227 27.219 1 91.75 406 GLY A N 1
ATOM 3232 C CA . GLY A 1 406 ? 13.953 14.469 27.547 1 91.75 406 GLY A CA 1
ATOM 3233 C C . GLY A 1 406 ? 15.359 14.266 28.062 1 91.75 406 GLY A C 1
ATOM 3234 O O . GLY A 1 406 ? 16.078 13.383 27.594 1 91.75 406 GLY A O 1
ATOM 3235 N N . PRO A 1 407 ? 15.773 15.016 28.922 1 88.56 407 PRO A N 1
ATOM 3236 C CA . PRO A 1 407 ? 15.062 16.062 29.656 1 88.56 407 PRO A CA 1
ATOM 3237 C C . PRO A 1 407 ? 14.852 17.328 28.828 1 88.56 407 PRO A C 1
ATOM 3239 O O . PRO A 1 407 ? 13.891 18.062 29.047 1 88.56 407 PRO A O 1
ATOM 3242 N N . PHE A 1 408 ? 15.859 17.656 27.938 1 86.38 408 PHE A N 1
ATOM 3243 C CA . PHE A 1 408 ? 15.781 18.875 27.141 1 86.38 408 PHE A CA 1
ATOM 3244 C C . PHE A 1 408 ? 15.695 18.547 25.656 1 86.38 408 PHE A C 1
ATOM 3246 O O . PHE A 1 408 ? 15.273 17.453 25.281 1 86.38 408 PHE A O 1
ATOM 3253 N N . ALA A 1 409 ? 15.961 19.547 24.828 1 80.69 409 ALA A N 1
ATOM 3254 C CA . ALA A 1 409 ? 15.852 19.391 23.375 1 80.69 409 ALA A CA 1
ATOM 3255 C C . ALA A 1 409 ? 17.219 19.156 22.75 1 80.69 409 ALA A C 1
ATOM 3257 O O . ALA A 1 409 ? 18.25 19.375 23.391 1 80.69 409 ALA A O 1
ATOM 3258 N N . GLY A 1 410 ? 17.203 18.625 21.531 1 75.75 410 GLY A N 1
ATOM 3259 C CA . GLY A 1 410 ? 18.422 18.5 20.75 1 75.75 410 GLY A CA 1
ATOM 3260 C C . GLY A 1 410 ? 19.438 17.547 21.375 1 75.75 410 GLY A C 1
ATOM 3261 O O . GLY A 1 410 ? 19.078 16.438 21.766 1 75.75 410 GLY A O 1
ATOM 3262 N N . GLU A 1 411 ? 20.641 18.031 21.516 1 75.69 411 GLU A N 1
ATOM 3263 C CA . GLU A 1 411 ? 21.734 17.203 22 1 75.69 411 GLU A CA 1
ATOM 3264 C C . GLU A 1 411 ? 21.547 16.859 23.484 1 75.69 411 GLU A C 1
ATOM 3266 O O . GLU A 1 411 ? 22.062 15.852 23.969 1 75.69 411 GLU A O 1
ATOM 3271 N N . ASN A 1 412 ? 20.828 17.688 24.141 1 83.25 412 ASN A N 1
ATOM 3272 C CA . ASN A 1 412 ? 20.625 17.484 25.578 1 83.25 412 ASN A CA 1
ATOM 3273 C C . ASN A 1 412 ? 19.344 16.688 25.844 1 83.25 412 ASN A C 1
ATOM 3275 O O . ASN A 1 412 ? 18.922 16.547 26.984 1 83.25 412 ASN A O 1
ATOM 3279 N N . GLY A 1 413 ? 18.781 16.203 24.734 1 89.31 413 GLY A N 1
ATOM 3280 C CA . GLY A 1 413 ? 17.609 15.359 24.844 1 89.31 413 GLY A CA 1
ATOM 3281 C C . GLY A 1 413 ? 17.859 13.93 24.375 1 89.31 413 GLY A C 1
ATOM 3282 O O . GLY A 1 413 ? 19 13.477 24.359 1 89.31 413 GLY A O 1
ATOM 3283 N N . GLY A 1 414 ? 16.828 13.18 24.188 1 92.81 414 GLY A N 1
ATOM 3284 C CA . GLY A 1 414 ? 16.953 11.867 23.562 1 92.81 414 GLY A CA 1
ATOM 3285 C C . GLY A 1 414 ? 17 10.727 24.562 1 92.81 414 GLY A C 1
ATOM 3286 O O . GLY A 1 414 ? 17.328 9.594 24.188 1 92.81 414 GLY A O 1
ATOM 3287 N N . HIS A 1 415 ? 16.719 11.055 25.828 1 96.06 415 HIS A N 1
ATOM 3288 C CA . HIS A 1 415 ? 16.719 10.016 26.859 1 96.06 415 HIS A CA 1
ATOM 3289 C C . HIS A 1 415 ? 15.289 9.727 27.328 1 96.06 415 HIS A C 1
ATOM 3291 O O . HIS A 1 415 ? 14.453 10.625 27.375 1 96.06 415 HIS A O 1
ATOM 3297 N N . VAL A 1 416 ? 15.094 8.438 27.734 1 97.19 416 VAL A N 1
ATOM 3298 C CA . VAL A 1 416 ? 13.836 8.094 28.375 1 97.19 416 VAL A CA 1
ATOM 3299 C C . VAL A 1 416 ? 13.891 8.484 29.844 1 97.19 416 VAL A C 1
ATOM 3301 O O . VAL A 1 416 ? 14.57 7.832 30.641 1 97.19 416 VAL A O 1
ATOM 3304 N N . GLN A 1 417 ? 13.164 9.516 30.172 1 96.94 417 GLN A N 1
ATOM 3305 C CA . GLN A 1 417 ? 13.156 10.016 31.547 1 96.94 417 GLN A CA 1
ATOM 3306 C C . GLN A 1 417 ? 12.219 9.188 32.406 1 96.94 417 GLN A C 1
ATOM 3308 O O . GLN A 1 417 ? 12.398 9.117 33.625 1 96.94 417 GLN A O 1
ATOM 3313 N N . PHE A 1 418 ? 11.219 8.695 31.812 1 97.44 418 PHE A N 1
ATOM 3314 C CA . PHE A 1 418 ? 10.211 7.922 32.531 1 97.44 418 PHE A CA 1
ATOM 3315 C C . PHE A 1 418 ? 9.461 6.996 31.594 1 97.44 418 PHE A C 1
ATOM 3317 O O . PHE A 1 418 ? 9.25 7.332 30.422 1 97.44 418 PHE A O 1
ATOM 3324 N N . SER A 1 419 ? 9.047 5.84 31.984 1 97.69 419 SER A N 1
ATOM 3325 C CA . SER A 1 419 ? 8.195 4.879 31.297 1 97.69 419 SER A CA 1
ATOM 3326 C C . SER A 1 419 ? 7.34 4.09 32.281 1 97.69 419 SER A C 1
ATOM 3328 O O . SER A 1 419 ? 7.863 3.34 33.094 1 97.69 419 SER A O 1
ATOM 3330 N N . GLY A 1 420 ? 6.074 4.34 32.25 1 97.44 420 GLY A N 1
ATOM 3331 C CA . GLY A 1 420 ? 5.215 3.662 33.188 1 97.44 420 GLY A CA 1
ATOM 3332 C C . GLY A 1 420 ? 3.799 4.203 33.219 1 97.44 420 GLY A C 1
ATOM 3333 O O . GLY A 1 420 ? 3.33 4.766 32.219 1 97.44 420 GLY A O 1
ATOM 3334 N N . THR A 1 421 ? 3.096 4.051 34.312 1 97.06 421 THR A N 1
ATOM 3335 C CA . THR A 1 421 ? 1.698 4.445 34.438 1 97.06 421 THR A CA 1
ATOM 3336 C C . THR A 1 421 ? 1.584 5.93 34.781 1 97.06 421 THR A C 1
ATOM 3338 O O . THR A 1 421 ? 2.561 6.551 35.219 1 97.06 421 THR A O 1
ATOM 3341 N N . TYR A 1 422 ? 0.445 6.469 34.594 1 95.94 422 TYR A N 1
ATOM 3342 C CA . TYR A 1 422 ? 0.21 7.887 34.844 1 95.94 422 TYR A CA 1
ATOM 3343 C C . TYR A 1 422 ? 0.483 8.234 36.312 1 95.94 422 TYR A C 1
ATOM 3345 O O . TYR A 1 422 ? 1.122 9.25 36.594 1 95.94 422 TYR A O 1
ATOM 3353 N N . ASP A 1 423 ? 0.009 7.387 37.188 1 95.81 423 ASP A N 1
ATOM 3354 C CA . ASP A 1 423 ? 0.194 7.652 38.625 1 95.81 423 ASP A CA 1
ATOM 3355 C C . ASP A 1 423 ? 1.677 7.68 39 1 95.81 423 ASP A C 1
ATOM 3357 O O . ASP A 1 423 ? 2.119 8.547 39.75 1 95.81 423 ASP A O 1
ATOM 3361 N N . ALA A 1 424 ? 2.42 6.746 38.469 1 97.06 424 ALA A N 1
ATOM 3362 C CA . ALA A 1 424 ? 3.859 6.699 38.719 1 97.06 424 ALA A CA 1
ATOM 3363 C C . ALA A 1 424 ? 4.559 7.891 38.062 1 97.06 424 ALA A C 1
ATOM 3365 O O . ALA A 1 424 ? 5.578 8.367 38.562 1 97.06 424 ALA A O 1
ATOM 3366 N N . PHE A 1 425 ? 3.982 8.359 37.031 1 96.69 425 PHE A N 1
ATOM 3367 C CA . PHE A 1 425 ? 4.539 9.484 36.312 1 96.69 425 PHE A CA 1
ATOM 3368 C C . PHE A 1 425 ? 4.461 10.766 37.125 1 96.69 425 PHE A C 1
ATOM 3370 O O . PHE A 1 425 ? 5.418 11.539 37.188 1 96.69 425 PHE A O 1
ATOM 3377 N N . LEU A 1 426 ? 3.387 10.961 37.75 1 94.94 426 LEU A N 1
ATOM 3378 C CA . LEU A 1 426 ? 3.164 12.164 38.531 1 94.94 426 LEU A CA 1
ATOM 3379 C C . LEU A 1 426 ? 4.203 12.281 39.656 1 94.94 426 LEU A C 1
ATOM 3381 O O . LEU A 1 426 ? 4.574 13.391 40.031 1 94.94 426 LEU A O 1
ATOM 3385 N N . VAL A 1 427 ? 4.828 11.141 40.062 1 94.69 427 VAL A N 1
ATOM 3386 C CA . VAL A 1 427 ? 5.762 11.148 41.188 1 94.69 427 VAL A CA 1
ATOM 3387 C C . VAL A 1 427 ? 7.195 11.133 40.656 1 94.69 427 VAL A C 1
ATOM 3389 O O . VAL A 1 427 ? 8.141 11.375 41.438 1 94.69 427 VAL A O 1
ATOM 3392 N N . SER A 1 428 ? 7.473 10.938 39.406 1 94.25 428 SER A N 1
ATOM 3393 C CA . SER A 1 428 ? 8.789 10.75 38.812 1 94.25 428 SER A CA 1
ATOM 3394 C C . SER A 1 428 ? 9.586 12.047 38.781 1 94.25 428 SER A C 1
ATOM 3396 O O . SER A 1 428 ? 10.805 12.039 38.625 1 94.25 428 SER A O 1
ATOM 3398 N N . LYS A 1 429 ? 9.008 13.258 38.938 1 90.38 429 LYS A N 1
ATOM 3399 C CA . LYS A 1 429 ? 9.625 14.578 39.031 1 90.38 429 LYS A CA 1
ATOM 3400 C C . LYS A 1 429 ? 10.359 14.945 37.75 1 90.38 429 LYS A C 1
ATOM 3402 O O . LYS A 1 429 ? 11.453 15.516 37.781 1 90.38 429 LYS A O 1
ATOM 3407 N N . THR A 1 430 ? 9.922 14.445 36.594 1 94.5 430 THR A N 1
ATOM 3408 C CA . THR A 1 430 ? 10.406 14.945 35.312 1 94.5 430 THR A CA 1
ATOM 3409 C C . THR A 1 430 ? 9.93 16.375 35.062 1 94.5 430 THR A C 1
ATOM 3411 O O . THR A 1 430 ? 9.055 16.875 35.781 1 94.5 430 THR A O 1
ATOM 3414 N N . LEU A 1 431 ? 10.531 17.047 34.125 1 91.94 431 LEU A N 1
ATOM 3415 C CA . LEU A 1 431 ? 10.117 18.406 33.781 1 91.94 431 LEU A CA 1
ATOM 3416 C C . LEU A 1 431 ? 8.633 18.453 33.438 1 91.94 431 LEU A C 1
ATOM 3418 O O . LEU A 1 431 ? 7.914 19.359 33.875 1 91.94 431 LEU A O 1
ATOM 3422 N N . THR A 1 432 ? 8.211 17.469 32.719 1 93.19 432 THR A N 1
ATOM 3423 C CA . THR A 1 432 ? 6.832 17.422 32.25 1 93.19 432 THR A CA 1
ATOM 3424 C C . THR A 1 432 ? 5.887 17.125 33.406 1 93.19 432 THR A C 1
ATOM 3426 O O . THR A 1 432 ? 4.832 17.75 33.531 1 93.19 432 THR A O 1
ATOM 3429 N N . SER A 1 433 ? 6.246 16.141 34.25 1 95.06 433 SER A N 1
ATOM 3430 C CA . SER A 1 433 ? 5.395 15.781 35.406 1 95.06 433 SER A CA 1
ATOM 3431 C C . SER A 1 433 ? 5.254 16.953 36.375 1 95.06 433 SER A C 1
ATOM 3433 O O . SER A 1 433 ? 4.18 1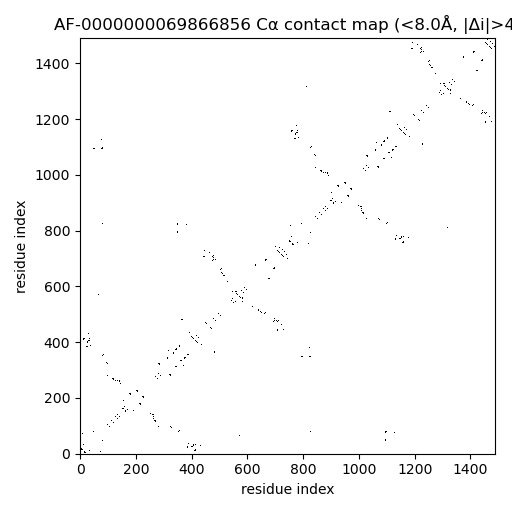7.188 36.906 1 95.06 433 SER A O 1
ATOM 3435 N N . GLN A 1 434 ? 6.293 17.734 36.5 1 93.56 434 GLN A N 1
ATOM 3436 C CA . GLN A 1 434 ? 6.258 18.906 37.375 1 93.56 434 GLN A CA 1
ATOM 3437 C C . GLN A 1 434 ? 5.359 20 36.812 1 93.56 434 GLN A C 1
ATOM 3439 O O . GLN A 1 434 ? 4.562 20.609 37.531 1 93.56 434 GLN A O 1
ATOM 3444 N N . ALA A 1 435 ? 5.562 20.203 35.531 1 91.12 435 ALA A N 1
ATOM 3445 C CA . ALA A 1 435 ? 4.746 21.203 34.875 1 91.12 435 ALA A CA 1
ATOM 3446 C C . ALA A 1 435 ? 3.262 20.859 34.969 1 91.12 435 ALA A C 1
ATOM 3448 O O . ALA A 1 435 ? 2.414 21.75 35.094 1 91.12 435 ALA A O 1
ATOM 3449 N N . LEU A 1 436 ? 2.914 19.594 34.906 1 92.38 436 LEU A N 1
ATOM 3450 C CA . LEU A 1 436 ? 1.536 19.109 34.969 1 92.38 436 LEU A CA 1
ATOM 3451 C C . LEU A 1 436 ? 0.935 19.375 36.344 1 92.38 436 LEU A C 1
ATOM 3453 O O . LEU A 1 436 ? -0.279 19.547 36.5 1 92.38 436 LEU A O 1
ATOM 3457 N N . GLN A 1 437 ? 1.786 19.406 37.281 1 91.62 437 GLN A N 1
ATOM 3458 C CA . GLN A 1 437 ? 1.307 19.5 38.656 1 91.62 437 GLN A CA 1
ATOM 3459 C C . GLN A 1 437 ? 1.266 20.953 39.125 1 91.62 437 GLN A C 1
ATOM 3461 O O . GLN A 1 437 ? 0.797 21.25 40.219 1 91.62 437 GLN A O 1
ATOM 3466 N N . GLU A 1 438 ? 1.732 21.875 38.25 1 88.38 438 GLU A N 1
ATOM 3467 C CA . GLU A 1 438 ? 1.736 23.281 38.594 1 88.38 438 GLU A CA 1
ATOM 3468 C C . GLU A 1 438 ? 0.941 24.109 37.562 1 88.38 438 GLU A C 1
ATOM 3470 O O . GLU A 1 438 ? 1.501 24.953 36.875 1 88.38 438 GLU A O 1
ATOM 3475 N N . PRO A 1 439 ? -0.366 23.938 37.688 1 84.38 439 PRO A N 1
ATOM 3476 C CA . PRO A 1 439 ? -1.156 24.734 36.75 1 84.38 439 PRO A CA 1
ATOM 3477 C C . PRO A 1 439 ? -1.151 26.234 37.094 1 84.38 439 PRO A C 1
ATOM 3479 O O . PRO A 1 439 ? -1.036 26.594 38.25 1 84.38 439 PRO A O 1
ATOM 3482 N N . LEU A 1 440 ? -1.273 27.109 36.094 1 88.94 440 LEU A N 1
ATOM 3483 C CA . LEU A 1 440 ? -1.271 28.562 36.312 1 88.94 440 LEU A CA 1
ATOM 3484 C C . LEU A 1 440 ? -2.562 29.016 36.969 1 88.94 440 LEU A C 1
ATOM 3486 O O . LEU A 1 440 ? -3.643 28.5 36.656 1 88.94 440 LEU A O 1
ATOM 3490 N N . PRO A 1 441 ? -2.445 29.922 37.875 1 91.12 441 PRO A N 1
ATOM 3491 C CA . PRO A 1 441 ? -3.648 30.469 38.5 1 91.12 441 PRO A CA 1
ATOM 3492 C C . PRO A 1 441 ? -4.422 31.422 37.594 1 91.12 441 PRO A C 1
ATOM 3494 O O . PRO A 1 441 ? -3.867 31.922 36.625 1 91.12 441 PRO A O 1
ATOM 3497 N N . LEU A 1 442 ? -5.656 31.578 37.938 1 93.94 442 LEU A N 1
ATOM 3498 C CA . LEU A 1 442 ? -6.492 32.531 37.219 1 93.94 442 LEU A CA 1
ATOM 3499 C C . LEU A 1 442 ? -6 33.969 37.438 1 93.94 442 LEU A C 1
ATOM 3501 O O . LEU A 1 442 ? -5.641 34.312 38.562 1 93.94 442 LEU A O 1
ATOM 3505 N N . ASN A 1 443 ? -5.969 34.75 36.375 1 95.06 443 ASN A N 1
ATOM 3506 C CA . ASN A 1 443 ? -5.598 36.156 36.469 1 95.06 443 ASN A CA 1
ATOM 3507 C C . ASN A 1 443 ? -6.598 36.938 37.312 1 95.06 443 ASN A C 1
ATOM 3509 O O . ASN A 1 443 ? -7.684 37.281 36.844 1 95.06 443 ASN A O 1
ATOM 3513 N N . ASP A 1 444 ? -6.211 37.344 38.531 1 91 444 ASP A N 1
ATOM 3514 C CA . ASP A 1 444 ? -7.125 38.031 39.438 1 91 444 ASP A CA 1
ATOM 3515 C C . ASP A 1 444 ? -6.91 39.531 39.406 1 91 444 ASP A C 1
ATOM 3517 O O . ASP A 1 444 ? -7.664 40.281 40.031 1 91 444 ASP A O 1
ATOM 3521 N N . GLN A 1 445 ? -5.922 39.969 38.719 1 93.75 445 GLN A N 1
ATOM 3522 C CA . GLN A 1 445 ? -5.652 41.406 38.594 1 93.75 445 GLN A CA 1
ATOM 3523 C C . GLN A 1 445 ? -5.438 41.781 37.125 1 93.75 445 GLN A C 1
ATOM 3525 O O . GLN A 1 445 ? -4.352 42.25 36.75 1 93.75 445 GLN A O 1
ATOM 3530 N N . PRO A 1 446 ? -6.43 41.656 36.344 1 96.62 446 PRO A N 1
ATOM 3531 C CA . PRO A 1 446 ? -6.297 42 34.938 1 96.62 446 PRO A CA 1
ATOM 3532 C C . PRO A 1 446 ? -5.977 43.469 34.719 1 96.62 446 PRO A C 1
ATOM 3534 O O . PRO A 1 446 ? -6.445 44.344 35.469 1 96.62 446 PRO A O 1
ATOM 3537 N N . ARG A 1 447 ? -5.188 43.75 33.719 1 95.44 447 ARG A N 1
ATOM 3538 C CA . ARG A 1 447 ? -4.879 45.094 33.344 1 95.44 447 ARG A CA 1
ATOM 3539 C C . ARG A 1 447 ? -6.117 45.812 32.812 1 95.44 447 ARG A C 1
ATOM 3541 O O . ARG A 1 447 ? -7.02 45.188 32.25 1 95.44 447 ARG A O 1
ATOM 3548 N N . LYS A 1 448 ? -6.152 47.125 33 1 93.94 448 LYS A N 1
ATOM 3549 C CA . LYS A 1 448 ? -7.254 47.938 32.469 1 93.94 448 LYS A CA 1
ATOM 3550 C C . LYS A 1 448 ? -6.938 48.406 31.062 1 93.94 448 LYS A C 1
ATOM 3552 O O . LYS A 1 448 ? -5.812 48.844 30.781 1 93.94 448 LYS A O 1
ATOM 3557 N N . ALA A 1 449 ? -7.891 48.312 30.234 1 93.62 449 ALA A N 1
ATOM 3558 C CA . ALA A 1 449 ? -7.723 48.719 28.828 1 93.62 449 ALA A CA 1
ATOM 3559 C C . ALA A 1 449 ? -7.551 50.219 28.688 1 93.62 449 ALA A C 1
ATOM 3561 O O . ALA A 1 449 ? -8.164 51 29.438 1 93.62 449 ALA A O 1
ATOM 3562 N N . ARG A 1 450 ? -6.77 50.625 27.719 1 86.69 450 ARG A N 1
ATOM 3563 C CA . ARG A 1 450 ? -6.543 52.031 27.438 1 86.69 450 ARG A CA 1
ATOM 3564 C C . ARG A 1 450 ? -7.523 52.531 26.391 1 86.69 450 ARG A C 1
ATOM 3566 O O . ARG A 1 450 ? -7.938 53.688 26.422 1 86.69 450 ARG A O 1
ATOM 3573 N N . LYS A 1 451 ? -7.719 51.781 25.453 1 92.56 451 LYS A N 1
ATOM 3574 C CA . LYS A 1 451 ? -8.586 52 24.297 1 92.56 451 LYS A CA 1
ATOM 3575 C C . LYS A 1 451 ? -9.32 50.719 23.891 1 92.56 451 LYS A C 1
ATOM 3577 O O . LYS A 1 451 ? -9.148 49.688 24.531 1 92.56 451 LYS A O 1
ATOM 3582 N N . SER A 1 452 ? -10.32 50.969 23.078 1 94.81 452 SER A N 1
ATOM 3583 C CA . SER A 1 452 ? -11.031 49.781 22.578 1 94.81 452 SER A CA 1
ATOM 3584 C C . SER A 1 452 ? -11.289 49.875 21.078 1 94.81 452 SER A C 1
ATOM 3586 O O . SER A 1 452 ? -11.336 50.969 20.531 1 94.81 452 SER A O 1
ATOM 3588 N N . LEU A 1 453 ? -11.305 48.812 20.469 1 94.94 453 LEU A N 1
ATOM 3589 C CA . LEU A 1 453 ? -11.734 48.688 19.078 1 94.94 453 LEU A CA 1
ATOM 3590 C C . LEU A 1 453 ? -13.148 48.156 19 1 94.94 453 LEU A C 1
ATOM 3592 O O . LEU A 1 453 ? -13.43 47.031 19.5 1 94.94 453 LEU A O 1
ATOM 3596 N N . SER A 1 454 ? -14.078 48.906 18.359 1 95 454 SER A N 1
ATOM 3597 C CA . SER A 1 454 ? -15.484 48.531 18.312 1 95 454 SER A CA 1
ATOM 3598 C C . SER A 1 454 ? -15.797 47.781 17.016 1 95 454 SER A C 1
ATOM 3600 O O . SER A 1 454 ? -15.609 48.312 15.93 1 95 454 SER A O 1
ATOM 3602 N N . ILE A 1 455 ? -16.203 46.531 17.188 1 95.81 455 ILE A N 1
ATOM 3603 C CA . ILE A 1 455 ? -16.703 45.75 16.078 1 95.81 455 ILE A CA 1
ATOM 3604 C C . ILE A 1 455 ? -18.219 45.719 16.094 1 95.81 455 ILE A C 1
ATOM 3606 O O . ILE A 1 455 ? -18.828 45.219 17.047 1 95.81 455 ILE A O 1
ATOM 3610 N N . GLU A 1 456 ? -18.828 46.281 15.094 1 94.44 456 GLU A N 1
ATOM 3611 C CA . GLU A 1 456 ? -20.281 46.438 15.078 1 94.44 456 GLU A CA 1
ATOM 3612 C C . GLU A 1 456 ? -20.906 45.594 13.961 1 94.44 456 GLU A C 1
ATOM 3614 O O . GLU A 1 456 ? -20.484 45.688 12.805 1 94.44 456 GLU A O 1
ATOM 3619 N N . HIS A 1 457 ? -21.875 44.812 14.297 1 93.81 457 HIS A N 1
ATOM 3620 C CA . HIS A 1 457 ? -22.719 44.062 13.383 1 93.81 457 HIS A CA 1
ATOM 3621 C C . HIS A 1 457 ? -21.875 43.219 12.422 1 93.81 457 HIS A C 1
ATOM 3623 O O . HIS A 1 457 ? -22.062 43.312 11.203 1 93.81 457 HIS A O 1
ATOM 3629 N N . ALA A 1 458 ? -20.953 42.438 12.984 1 93.19 458 ALA A N 1
ATOM 3630 C CA . ALA A 1 458 ? -20.109 41.562 12.164 1 93.19 458 ALA A CA 1
ATOM 3631 C C . ALA A 1 458 ? -20.891 40.375 11.656 1 93.19 458 ALA A C 1
ATOM 3633 O O . ALA A 1 458 ? -21.609 39.719 12.422 1 93.19 458 ALA A O 1
ATOM 3634 N N . THR A 1 459 ? -20.875 40.031 10.375 1 91.19 459 THR A N 1
ATOM 3635 C CA . THR A 1 459 ? -21.641 38.969 9.773 1 91.19 459 THR A CA 1
ATOM 3636 C C . THR A 1 459 ? -20.75 38.125 8.852 1 91.19 459 THR A C 1
ATOM 3638 O O . THR A 1 459 ? -21.234 37.344 8.031 1 91.19 459 THR A O 1
ATOM 3641 N N . LEU A 1 460 ? -19.531 38.281 9.008 1 87.81 460 LEU A N 1
ATOM 3642 C CA . LEU A 1 460 ? -18.625 37.531 8.141 1 87.81 460 LEU A CA 1
ATOM 3643 C C . LEU A 1 460 ? -18.734 36.031 8.398 1 87.81 460 LEU A C 1
ATOM 3645 O O . LEU A 1 460 ? -18.656 35.594 9.547 1 87.81 460 LEU A O 1
ATOM 3649 N N . HIS A 1 461 ? -18.922 35.281 7.297 1 81.75 461 HIS A N 1
ATOM 3650 C CA . HIS A 1 461 ? -19.047 33.812 7.344 1 81.75 461 HIS A CA 1
ATOM 3651 C C . HIS A 1 461 ? -20.156 33.375 8.297 1 81.75 461 HIS A C 1
ATOM 3653 O O . HIS A 1 461 ? -21.312 33.719 8.094 1 81.75 461 HIS A O 1
ATOM 3659 N N . ASN A 1 462 ? -19.812 32.75 9.484 1 82.25 462 ASN A N 1
ATOM 3660 C CA . ASN A 1 462 ? -20.859 32.219 10.344 1 82.25 462 ASN A CA 1
ATOM 3661 C C . ASN A 1 462 ? -21.203 33.156 11.492 1 82.25 462 ASN A C 1
ATOM 3663 O O . ASN A 1 462 ? -22.047 32.844 12.328 1 82.25 462 ASN A O 1
ATOM 3667 N N . LEU A 1 463 ? -20.469 34.312 11.531 1 91.06 463 LEU A N 1
ATOM 3668 C CA . LEU A 1 463 ? -20.766 35.281 12.602 1 91.06 463 LEU A CA 1
ATOM 3669 C C . LEU A 1 463 ? -22.203 35.75 12.516 1 91.06 463 LEU A C 1
ATOM 3671 O O . LEU A 1 463 ? -22.672 36.125 11.438 1 91.06 463 LEU A O 1
ATOM 3675 N N . ASN A 1 464 ? -22.969 35.719 13.594 1 91.62 464 ASN A N 1
ATOM 3676 C CA . ASN A 1 464 ? -24.391 36.031 13.641 1 91.62 464 ASN A CA 1
ATOM 3677 C C . ASN A 1 464 ? -24.625 37.469 14.133 1 91.62 464 ASN A C 1
ATOM 3679 O O . ASN A 1 464 ? -25.109 37.656 15.242 1 91.62 464 ASN A O 1
ATOM 3683 N N . ASN A 1 465 ? -24.391 38.469 13.266 1 91.62 465 ASN A N 1
ATOM 3684 C CA . ASN A 1 465 ? -24.594 39.875 13.586 1 91.62 465 ASN A CA 1
ATOM 3685 C C . ASN A 1 465 ? -24.016 40.25 14.953 1 91.62 465 ASN A C 1
ATOM 3687 O O . ASN A 1 465 ? -24.719 40.812 15.805 1 91.62 465 ASN A O 1
ATOM 3691 N N . LEU A 1 466 ? -22.781 39.938 15.102 1 93.38 466 LEU A N 1
ATOM 3692 C CA . LEU A 1 466 ? -22.125 40.031 16.391 1 93.38 466 LEU A CA 1
ATOM 3693 C C . LEU A 1 466 ? -21.5 41.406 16.594 1 93.38 466 LEU A C 1
ATOM 3695 O O . LEU A 1 466 ? -20.906 41.969 15.672 1 93.38 466 LEU A O 1
ATOM 3699 N N . SER A 1 467 ? -21.75 42.062 17.719 1 96 467 SER A N 1
ATOM 3700 C CA . SER A 1 467 ? -21.078 43.312 18.109 1 96 467 SER A CA 1
ATOM 3701 C C . SER A 1 467 ? -20.281 43.125 19.406 1 96 467 SER A C 1
ATOM 3703 O O . SER A 1 467 ? -20.781 42.5 20.359 1 96 467 SER A O 1
ATOM 3705 N N . VAL A 1 468 ? -19.062 43.562 19.391 1 96.5 468 VAL A N 1
ATOM 3706 C CA . VAL A 1 468 ? -18.234 43.375 20.578 1 96.5 468 VAL A CA 1
ATOM 3707 C C . VAL A 1 468 ? -17.172 44.469 20.641 1 96.5 468 VAL A C 1
ATOM 3709 O O . VAL A 1 468 ? -16.719 44.969 19.609 1 96.5 468 VAL A O 1
ATOM 3712 N N . GLU A 1 469 ? -16.812 44.844 21.844 1 96.38 469 GLU A N 1
ATOM 3713 C CA . GLU A 1 469 ? -15.711 45.75 22.078 1 96.38 469 GLU A CA 1
ATOM 3714 C C . GLU A 1 469 ? -14.422 45 22.391 1 96.38 469 GLU A C 1
ATOM 3716 O O . GLU A 1 469 ? -14.391 44.156 23.297 1 96.38 469 GLU A O 1
ATOM 3721 N N . VAL A 1 470 ? -13.352 45.281 21.672 1 97.25 470 VAL A N 1
ATOM 3722 C CA . VAL A 1 470 ? -12.062 44.625 21.875 1 97.25 470 VAL A CA 1
ATOM 3723 C C . VAL A 1 470 ? -11.109 45.594 22.578 1 97.25 470 VAL A C 1
ATOM 3725 O O . VAL A 1 470 ? -10.641 46.562 21.984 1 97.25 470 VAL A O 1
ATOM 3728 N N . PRO A 1 471 ? -10.828 45.312 23.781 1 97.06 471 PRO A N 1
ATOM 3729 C CA . PRO A 1 471 ? -9.938 46.219 24.5 1 97.06 471 PRO A CA 1
ATOM 3730 C C . PRO A 1 471 ? -8.516 46.219 23.953 1 97.06 471 PRO A C 1
ATOM 3732 O O . PRO A 1 471 ? -8.008 45.188 23.547 1 97.06 471 PRO A O 1
ATOM 3735 N N . LEU A 1 472 ? -7.883 47.375 23.938 1 96.25 472 LEU A N 1
ATOM 3736 C CA . LEU A 1 472 ? -6.508 47.531 23.484 1 96.25 472 LEU A CA 1
ATOM 3737 C C . LEU A 1 472 ? -5.582 47.875 24.656 1 96.25 472 LEU A C 1
ATOM 3739 O O . LEU A 1 472 ? -6.035 48.375 25.672 1 96.25 472 LEU A O 1
ATOM 3743 N N . GLY A 1 473 ? -4.34 47.531 24.547 1 95.75 473 GLY A N 1
ATOM 3744 C CA . GLY A 1 473 ? -3.332 47.781 25.562 1 95.75 473 GLY A CA 1
ATOM 3745 C C . GLY A 1 473 ? -3.303 46.688 26.625 1 95.75 473 GLY A C 1
ATOM 3746 O O . GLY A 1 473 ? -2.746 46.875 27.703 1 95.75 473 GLY A O 1
ATOM 3747 N N . VAL A 1 474 ? -3.953 45.625 26.422 1 97.81 474 VAL A N 1
ATOM 3748 C CA . VAL A 1 474 ? -4.023 44.469 27.328 1 97.81 474 VAL A CA 1
ATOM 3749 C C . VAL A 1 474 ? -3.898 43.188 26.531 1 97.81 474 VAL A C 1
ATOM 3751 O O . VAL A 1 474 ? -3.756 43.219 25.312 1 97.81 474 VAL A O 1
ATOM 3754 N N . LEU A 1 475 ? -3.859 42.031 27.234 1 98 475 LEU A N 1
ATOM 3755 C CA . LEU A 1 475 ? -3.883 40.719 26.641 1 98 475 LEU A CA 1
ATOM 3756 C C . LEU A 1 475 ? -5.312 40.188 26.531 1 98 475 LEU A C 1
ATOM 3758 O O . LEU A 1 475 ? -5.906 39.781 27.516 1 98 475 LEU A O 1
ATOM 3762 N N . THR A 1 476 ? -5.848 40.25 25.312 1 98.19 476 THR A N 1
ATOM 3763 C CA . THR A 1 476 ? -7.188 39.75 25.047 1 98.19 476 THR A CA 1
ATOM 3764 C C . THR A 1 476 ? -7.121 38.375 24.375 1 98.19 476 THR A C 1
ATOM 3766 O O . THR A 1 476 ? -6.359 38.156 23.438 1 98.19 476 THR A O 1
ATOM 3769 N N . VAL A 1 477 ? -7.91 37.406 24.906 1 97.75 477 VAL A N 1
ATOM 3770 C CA . VAL A 1 477 ? -7.941 36.062 24.328 1 97.75 477 VAL A CA 1
ATOM 3771 C C . VAL A 1 477 ? -9.336 35.75 23.781 1 97.75 477 VAL A C 1
ATOM 3773 O O . VAL A 1 477 ? -10.328 35.906 24.484 1 97.75 477 VAL A O 1
ATOM 3776 N N . ILE A 1 478 ? -9.398 35.469 22.5 1 96.88 478 ILE A N 1
ATOM 3777 C CA . ILE A 1 478 ? -10.617 34.969 21.859 1 96.88 478 ILE A CA 1
ATOM 3778 C C . ILE A 1 478 ? -10.641 33.438 21.922 1 96.88 478 ILE A C 1
ATOM 3780 O O . ILE A 1 478 ? -9.766 32.781 21.359 1 96.88 478 ILE A O 1
ATOM 3784 N N . CYS A 1 479 ? -11.625 32.875 22.641 1 94.75 479 CYS A N 1
ATOM 3785 C CA . CYS A 1 479 ? -11.695 31.422 22.781 1 94.75 479 CYS A CA 1
ATOM 3786 C C . CYS A 1 479 ? -13.055 30.906 22.328 1 94.75 479 CYS A C 1
ATOM 3788 O O . CYS A 1 479 ? -13.953 31.688 22 1 94.75 479 CYS A O 1
ATOM 3790 N N . GLY A 1 480 ? -13.164 29.594 22.203 1 91.5 480 GLY A N 1
ATOM 3791 C CA . GLY A 1 480 ? -14.367 28.922 21.75 1 91.5 480 GLY A CA 1
ATOM 3792 C C . GLY A 1 480 ? -14.07 27.625 21.016 1 91.5 480 GLY A C 1
ATOM 3793 O O . GLY A 1 480 ? -12.922 27.344 20.672 1 91.5 480 GLY A O 1
ATOM 3794 N N . VAL A 1 481 ? -15.156 26.922 20.781 1 86.19 481 VAL A N 1
ATOM 3795 C CA . VAL A 1 481 ? -15.023 25.609 20.156 1 86.19 481 VAL A CA 1
ATOM 3796 C C . VAL A 1 481 ? -14.641 25.781 18.688 1 86.19 481 VAL A C 1
ATOM 3798 O O . VAL A 1 481 ? -14.711 26.875 18.141 1 86.19 481 VAL A O 1
ATOM 3801 N N . ALA A 1 482 ? -14.156 24.703 18.109 1 79.25 482 ALA A N 1
ATOM 3802 C CA . ALA A 1 482 ? -13.766 24.734 16.703 1 79.25 482 ALA A CA 1
ATOM 3803 C C . ALA A 1 482 ? -14.945 25.109 15.82 1 79.25 482 ALA A C 1
ATOM 3805 O O . ALA A 1 482 ? -16.062 24.609 16 1 79.25 482 ALA A O 1
ATOM 3806 N N . GLY A 1 483 ? -14.742 25.984 14.914 1 79.31 483 GLY A N 1
ATOM 3807 C CA . GLY A 1 483 ? -15.773 26.422 13.984 1 79.31 483 GLY A CA 1
ATOM 3808 C C . GLY A 1 483 ? -16.703 27.453 14.57 1 79.31 483 GLY A C 1
ATOM 3809 O O . GLY A 1 483 ? -17.688 27.859 13.93 1 79.31 483 GLY A O 1
ATOM 3810 N N . SER A 1 484 ? -16.391 27.953 15.719 1 87.44 484 SER A N 1
ATOM 3811 C CA . SER A 1 484 ? -17.281 28.875 16.422 1 87.44 484 SER A CA 1
ATOM 3812 C C . SER A 1 484 ? -17.25 30.266 15.797 1 87.44 484 SER A C 1
ATOM 3814 O O . SER A 1 484 ? -18.125 31.094 16.062 1 87.44 484 SER A O 1
ATOM 3816 N N . GLY A 1 485 ? -16.203 30.547 14.992 1 88.25 485 GLY A N 1
ATOM 3817 C CA . GLY A 1 485 ? -16.141 31.844 14.328 1 88.25 485 GLY A CA 1
ATOM 3818 C C . GLY A 1 485 ? -14.961 32.688 14.773 1 88.25 485 GLY A C 1
ATOM 3819 O O . GLY A 1 485 ? -14.883 33.875 14.477 1 88.25 485 GLY A O 1
ATOM 3820 N N . LYS A 1 486 ? -14.016 32.125 15.43 1 90.06 486 LYS A N 1
ATOM 3821 C CA . LYS A 1 486 ? -12.859 32.844 15.945 1 90.06 486 LYS A CA 1
ATOM 3822 C C . LYS A 1 486 ? -12.078 33.5 14.82 1 90.06 486 LYS A C 1
ATOM 3824 O O . LYS A 1 486 ? -11.75 34.688 14.906 1 90.06 486 LYS A O 1
ATOM 3829 N N . SER A 1 487 ? -11.828 32.719 13.82 1 86.88 487 SER A N 1
ATOM 3830 C CA . SER A 1 487 ? -11.055 33.281 12.703 1 86.88 487 SER A CA 1
ATOM 3831 C C . SER A 1 487 ? -11.828 34.344 11.969 1 86.88 487 SER A C 1
ATOM 3833 O O . SER A 1 487 ? -11.234 35.312 11.477 1 86.88 487 SER A O 1
ATOM 3835 N N . SER A 1 488 ? -13.109 34.219 11.883 1 89.75 488 SER A N 1
ATOM 3836 C CA . SER A 1 488 ? -13.945 35.25 11.266 1 89.75 488 SER A CA 1
ATOM 3837 C C . SER A 1 488 ? -13.906 36.531 12.047 1 89.75 488 SER A C 1
ATOM 3839 O O . SER A 1 488 ? -13.805 37.625 11.461 1 89.75 488 SER A O 1
ATOM 3841 N N . LEU A 1 489 ? -13.977 36.406 13.297 1 93.81 489 LEU A N 1
ATOM 3842 C CA . LEU A 1 489 ? -13.898 37.594 14.133 1 93.81 489 LEU A CA 1
ATOM 3843 C C . LEU A 1 489 ? -12.531 38.25 14.023 1 93.81 489 LEU A C 1
ATOM 3845 O O . LEU A 1 489 ? -12.43 39.469 13.969 1 93.81 489 LEU A O 1
ATOM 3849 N N . ALA A 1 490 ? -11.5 37.438 14.023 1 93.06 490 ALA A N 1
ATOM 3850 C CA . ALA A 1 490 ? -10.141 37.938 13.867 1 93.06 490 ALA A CA 1
ATOM 3851 C C . ALA A 1 490 ? -10.008 38.75 12.578 1 93.06 490 ALA A C 1
ATOM 3853 O O . ALA A 1 490 ? -9.344 39.781 12.547 1 93.06 490 ALA A O 1
ATOM 3854 N N . GLU A 1 491 ? -10.602 38.281 11.57 1 90.81 491 GLU A N 1
ATOM 3855 C CA . GLU A 1 491 ? -10.57 38.969 10.289 1 90.81 491 GLU A CA 1
ATOM 3856 C C . GLU A 1 491 ? -11.297 40.312 10.367 1 90.81 491 GLU A C 1
ATOM 3858 O O . GLU A 1 491 ? -10.852 41.312 9.789 1 90.81 491 GLU A O 1
ATOM 3863 N N . GLU A 1 492 ? -12.406 40.344 10.992 1 93.56 492 GLU A N 1
ATOM 3864 C CA . GLU A 1 492 ? -13.148 41.562 11.211 1 93.56 492 GLU A CA 1
ATOM 3865 C C . GLU A 1 492 ? -12.32 42.594 11.992 1 93.56 492 GLU A C 1
ATOM 3867 O O . GLU A 1 492 ? -12.336 43.781 11.688 1 93.56 492 GLU A O 1
ATOM 3872 N N . ILE A 1 493 ? -11.656 42.094 12.977 1 95 493 ILE A N 1
ATOM 3873 C CA . ILE A 1 493 ? -10.805 42.938 13.797 1 95 493 ILE A CA 1
ATOM 3874 C C . ILE A 1 493 ? -9.672 43.5 12.953 1 95 493 ILE A C 1
ATOM 3876 O O . ILE A 1 493 ? -9.352 44.688 13.047 1 95 493 ILE A O 1
ATOM 3880 N N . TYR A 1 494 ? -9.055 42.625 12.188 1 93.56 494 TYR A N 1
ATOM 3881 C CA . TYR A 1 494 ? -7.961 43.031 11.312 1 93.56 494 TYR A CA 1
ATOM 3882 C C . TYR A 1 494 ? -8.406 44.156 10.375 1 93.56 494 TYR A C 1
ATOM 3884 O O . TYR A 1 494 ? -7.73 45.156 10.242 1 93.56 494 TYR A O 1
ATOM 3892 N N . GLN A 1 495 ? -9.523 44 9.773 1 91.56 495 GLN A N 1
ATOM 3893 C CA . GLN A 1 495 ? -10.055 44.969 8.82 1 91.56 495 GLN A CA 1
ATOM 3894 C C . GLN A 1 495 ? -10.391 46.281 9.516 1 91.56 495 GLN A C 1
ATOM 3896 O O . GLN A 1 495 ? -10.117 47.375 8.984 1 91.56 495 GLN A O 1
ATOM 3901 N N . LYS A 1 496 ? -10.992 46.188 10.633 1 92.62 496 LYS A N 1
ATOM 3902 C CA . LYS A 1 496 ? -11.359 47.375 11.398 1 92.62 496 LYS A CA 1
ATOM 3903 C C . LYS A 1 496 ? -10.125 48.156 11.828 1 92.62 496 LYS A C 1
ATOM 3905 O O . LYS A 1 496 ? -10.102 49.375 11.75 1 92.62 496 LYS A O 1
ATOM 3910 N N . ALA A 1 497 ? -9.141 47.438 12.336 1 93.88 497 ALA A N 1
ATOM 3911 C CA . ALA A 1 497 ? -7.895 48.094 12.75 1 93.88 497 ALA A CA 1
ATOM 3912 C C . ALA A 1 497 ? -7.227 48.812 11.578 1 93.88 497 ALA A C 1
ATOM 3914 O O . ALA A 1 497 ? -6.691 49.906 11.734 1 93.88 497 ALA A O 1
ATOM 3915 N N . GLN A 1 498 ? -7.23 48.156 10.477 1 91 498 GLN A N 1
ATOM 3916 C CA . GLN A 1 498 ? -6.668 48.781 9.273 1 91 498 GLN A CA 1
ATOM 3917 C C . GLN A 1 498 ? -7.441 50.031 8.891 1 91 498 GLN A C 1
ATOM 3919 O O . GLN A 1 498 ? -6.84 51.062 8.539 1 91 498 GLN A O 1
ATOM 3924 N N . ALA A 1 499 ? -8.695 49.906 8.961 1 91.06 499 ALA A N 1
ATOM 3925 C CA . ALA A 1 499 ? -9.555 51.031 8.617 1 91.06 499 ALA A CA 1
ATOM 3926 C C . ALA A 1 499 ? -9.305 52.219 9.555 1 91.06 499 ALA A C 1
ATOM 3928 O O . ALA A 1 499 ? -9.398 53.375 9.141 1 91.06 499 ALA A O 1
ATOM 3929 N N . ASP A 1 500 ? -8.984 51.938 10.742 1 92.44 500 ASP A N 1
ATOM 3930 C CA . ASP A 1 500 ? -8.742 52.969 11.742 1 92.44 500 ASP A CA 1
ATOM 3931 C C . ASP A 1 500 ? -7.281 53.406 11.734 1 92.44 500 ASP A C 1
ATOM 3933 O O . ASP A 1 500 ? -6.836 54.125 12.641 1 92.44 500 ASP A O 1
ATOM 3937 N N . ASN A 1 501 ? -6.488 52.938 10.797 1 90.5 501 ASN A N 1
ATOM 3938 C CA . ASN A 1 501 ? -5.086 53.312 10.602 1 90.5 501 ASN A CA 1
ATOM 3939 C C . ASN A 1 501 ? -4.242 52.938 11.82 1 90.5 501 ASN A C 1
ATOM 3941 O O . ASN A 1 501 ? -3.371 53.719 12.227 1 90.5 501 ASN A O 1
ATOM 3945 N N . GLN A 1 502 ? -4.656 51.875 12.445 1 90.25 502 GLN A N 1
ATOM 3946 C CA . GLN A 1 502 ? -3.84 51.344 13.523 1 90.25 502 GLN A CA 1
ATOM 3947 C C . GLN A 1 502 ? -2.77 50.375 12.992 1 90.25 502 GLN A C 1
ATOM 3949 O O . GLN A 1 502 ? -2.982 49.688 11.992 1 90.25 502 GLN A O 1
ATOM 3954 N N . GLU A 1 503 ? -1.651 50.438 13.617 1 91.81 503 GLU A N 1
ATOM 3955 C CA . GLU A 1 503 ? -0.61 49.469 13.258 1 91.81 503 GLU A CA 1
ATOM 3956 C C . GLU A 1 503 ? -0.949 48.062 13.75 1 91.81 503 GLU A C 1
ATOM 3958 O O . GLU A 1 503 ? -0.911 47.812 14.953 1 91.81 503 GLU A O 1
ATOM 3963 N N . ILE A 1 504 ? -1.319 47.188 12.828 1 93.19 504 ILE A N 1
ATOM 3964 C CA . ILE A 1 504 ? -1.721 45.844 13.195 1 93.19 504 ILE A CA 1
ATOM 3965 C C . ILE A 1 504 ? -0.81 44.812 12.508 1 93.19 504 ILE A C 1
ATOM 3967 O O . ILE A 1 504 ? -0.492 44.969 11.328 1 93.19 504 ILE A O 1
ATOM 3971 N N . ILE A 1 505 ? -0.275 43.906 13.305 1 92.81 505 ILE A N 1
ATOM 3972 C CA . ILE A 1 505 ? 0.536 42.781 12.836 1 92.81 505 ILE A CA 1
ATOM 3973 C C . ILE A 1 505 ? -0.253 41.5 12.969 1 92.81 505 ILE A C 1
ATOM 3975 O O . ILE A 1 505 ? -0.559 41.062 14.078 1 92.81 505 ILE A O 1
ATOM 3979 N N . HIS A 1 506 ? -0.634 41 11.875 1 90 506 HIS A N 1
ATOM 3980 C CA . HIS A 1 506 ? -1.371 39.719 11.852 1 90 506 HIS A CA 1
ATOM 3981 C C . HIS A 1 506 ? -0.438 38.531 11.609 1 90 506 HIS A C 1
ATOM 3983 O O . HIS A 1 506 ? 0.159 38.438 10.531 1 90 506 HIS A O 1
ATOM 3989 N N . LEU A 1 507 ? -0.291 37.688 12.656 1 87.25 507 LEU A N 1
ATOM 3990 C CA . LEU A 1 507 ? 0.571 36.531 12.562 1 87.25 507 LEU A CA 1
ATOM 3991 C C . LEU A 1 507 ? -0.255 35.25 12.422 1 87.25 507 LEU A C 1
ATOM 3993 O O . LEU A 1 507 ? -0.706 34.688 13.422 1 87.25 507 LEU A O 1
ATOM 3997 N N . SER A 1 508 ? -0.506 34.844 11.203 1 77.12 508 SER A N 1
ATOM 3998 C CA . SER A 1 508 ? -1.252 33.625 10.938 1 77.12 508 SER A CA 1
ATOM 3999 C C . SER A 1 508 ? -0.313 32.438 10.742 1 77.12 508 SER A C 1
ATOM 4001 O O . SER A 1 508 ? 0.892 32.625 10.562 1 77.12 508 SER A O 1
ATOM 4003 N N . GLN A 1 509 ? -0.883 31.234 10.891 1 65 509 GLN A N 1
ATOM 4004 C CA . GLN A 1 509 ? -0.1 30.016 10.68 1 65 509 GLN A CA 1
ATOM 4005 C C . GLN A 1 509 ? 0.05 29.703 9.195 1 65 509 GLN A C 1
ATOM 4007 O O . GLN A 1 509 ? 0.729 28.75 8.82 1 65 509 GLN A O 1
ATOM 4012 N N . LYS A 1 510 ? -0.572 30.438 8.422 1 58.88 510 LYS A N 1
ATOM 4013 C CA . LYS A 1 510 ? -0.495 30.156 6.988 1 58.88 510 LYS A CA 1
ATOM 4014 C C . LYS A 1 510 ? 0.942 30.266 6.484 1 58.88 510 LYS A C 1
ATOM 4016 O O . LYS A 1 510 ? 1.743 31.031 7.031 1 58.88 510 LYS A O 1
ATOM 4021 N N . SER A 1 511 ? 1.308 29.328 5.527 1 54.53 511 SER A N 1
ATOM 4022 C CA . SER A 1 511 ? 2.646 29.078 5.004 1 54.53 511 SER A CA 1
ATOM 4023 C C . SER A 1 511 ? 3.268 30.344 4.434 1 54.53 511 SER A C 1
ATOM 4025 O O . SER A 1 511 ? 2.559 31.219 3.928 1 54.53 511 SER A O 1
ATOM 4027 N N . ILE A 1 512 ? 4.398 30.734 5.008 1 50.53 512 ILE A N 1
ATOM 4028 C CA . ILE A 1 512 ? 5.281 31.625 4.258 1 50.53 512 ILE A CA 1
ATOM 4029 C C . ILE A 1 512 ? 5.555 31.031 2.877 1 50.53 512 ILE A C 1
ATOM 4031 O O . ILE A 1 512 ? 5.758 29.828 2.74 1 50.53 512 ILE A O 1
ATOM 4035 N N . THR A 1 513 ? 4.938 31.469 1.76 1 48.38 513 THR A N 1
ATOM 4036 C CA . THR A 1 513 ? 5.34 30.953 0.458 1 48.38 513 THR A CA 1
ATOM 4037 C C . THR A 1 513 ? 6.809 30.531 0.475 1 48.38 513 THR A C 1
ATOM 4039 O O . THR A 1 513 ? 7.703 31.359 0.294 1 48.38 513 THR A O 1
ATOM 4042 N N . ALA A 1 514 ? 7.18 29.75 1.412 1 50.59 514 ALA A N 1
ATOM 4043 C CA . ALA A 1 514 ? 8.594 29.438 1.64 1 50.59 514 ALA A CA 1
ATOM 4044 C C . ALA A 1 514 ? 9.125 28.5 0.557 1 50.59 514 ALA A C 1
ATOM 4046 O O . ALA A 1 514 ? 8.516 27.469 0.252 1 50.59 514 ALA A O 1
ATOM 4047 N N . ASN A 1 515 ? 9.906 29.109 -0.382 1 56.41 515 ASN A N 1
ATOM 4048 C CA . ASN A 1 515 ? 10.805 28.328 -1.241 1 56.41 515 ASN A CA 1
ATOM 4049 C C . ASN A 1 515 ? 11.672 27.375 -0.433 1 56.41 515 ASN A C 1
ATOM 4051 O O . ASN A 1 515 ? 11.945 27.625 0.742 1 56.41 515 ASN A O 1
ATOM 4055 N N . LEU A 1 516 ? 11.852 26.203 -0.808 1 58.31 516 LEU A N 1
ATOM 4056 C CA . LEU A 1 516 ? 12.688 25.156 -0.225 1 58.31 516 LEU A CA 1
ATOM 4057 C C . LEU A 1 516 ? 13.992 25.734 0.3 1 58.31 516 LEU A C 1
ATOM 4059 O O . LEU A 1 516 ? 14.625 25.156 1.191 1 58.31 516 LEU A O 1
ATOM 4063 N N . ARG A 1 517 ? 14.312 27 -0.035 1 64.38 517 ARG A N 1
ATOM 4064 C CA . ARG A 1 517 ? 15.633 27.547 0.274 1 64.38 517 ARG A CA 1
ATOM 4065 C C . ARG A 1 517 ? 15.562 28.5 1.456 1 64.38 517 ARG A C 1
ATOM 4067 O O . ARG A 1 517 ? 16.594 28.938 1.976 1 64.38 517 ARG A O 1
ATOM 4074 N N . SER A 1 518 ? 14.414 28.719 1.974 1 76.25 518 SER A N 1
ATOM 4075 C CA . SER A 1 518 ? 14.266 29.688 3.047 1 76.25 518 SER A CA 1
ATOM 4076 C C . SER A 1 518 ? 14.602 29.078 4.402 1 76.25 518 SER A C 1
ATOM 4078 O O . SER A 1 518 ? 14.211 27.953 4.688 1 76.25 518 SER A O 1
ATOM 4080 N N . THR A 1 519 ? 15.531 29.766 5.16 1 85.56 519 THR A N 1
ATOM 4081 C CA . THR A 1 519 ? 15.914 29.391 6.512 1 85.56 519 THR A CA 1
ATOM 4082 C C . THR A 1 519 ? 15.648 30.516 7.492 1 85.56 519 THR A C 1
ATOM 4084 O O . THR A 1 519 ? 15.359 31.641 7.082 1 85.56 519 THR A O 1
ATOM 4087 N N . PRO A 1 520 ? 15.656 30.25 8.766 1 86.62 520 PRO A N 1
ATOM 4088 C CA . PRO A 1 520 ? 15.531 31.328 9.742 1 86.62 520 PRO A CA 1
ATOM 4089 C C . PRO A 1 520 ? 16.531 32.469 9.508 1 86.62 520 PRO A C 1
ATOM 4091 O O . PRO A 1 520 ? 16.188 33.625 9.68 1 86.62 520 PRO A O 1
ATOM 4094 N N . MET A 1 521 ? 17.672 32.156 8.953 1 88.31 521 MET A N 1
ATOM 4095 C CA . MET A 1 521 ? 18.719 33.125 8.734 1 88.31 521 MET A CA 1
ATOM 4096 C C . MET A 1 521 ? 18.359 34.062 7.574 1 88.31 521 MET A C 1
ATOM 4098 O O . MET A 1 521 ? 18.578 35.281 7.648 1 88.31 521 MET A O 1
ATOM 4102 N N . THR A 1 522 ? 17.906 33.469 6.578 1 86.5 522 THR A N 1
ATOM 4103 C CA . THR A 1 522 ? 17.516 34.25 5.422 1 86.5 522 THR A CA 1
ATOM 4104 C C . THR A 1 522 ? 16.281 35.094 5.734 1 86.5 522 THR A C 1
ATOM 4106 O O . THR A 1 522 ? 16.188 36.25 5.312 1 86.5 522 THR A O 1
ATOM 4109 N N . TYR A 1 523 ? 15.352 34.562 6.492 1 86.25 523 TYR A N 1
ATOM 4110 C CA . TYR A 1 523 ? 14.109 35.219 6.82 1 86.25 523 TYR A CA 1
ATOM 4111 C C . TYR A 1 523 ? 14.367 36.438 7.703 1 86.25 523 TYR A C 1
ATOM 4113 O O . TYR A 1 523 ? 13.719 37.5 7.547 1 86.25 523 TYR A O 1
ATOM 4121 N N . LEU A 1 524 ? 15.273 36.281 8.625 1 87.5 524 LEU A N 1
ATOM 4122 C CA . LEU A 1 524 ? 15.586 37.344 9.555 1 87.5 524 LEU A CA 1
ATOM 4123 C C . LEU A 1 524 ? 16.672 38.25 8.984 1 87.5 524 LEU A C 1
ATOM 4125 O O . LEU A 1 524 ? 17.156 39.156 9.672 1 87.5 524 LEU A O 1
ATOM 4129 N N . ASN A 1 525 ? 17.125 38.031 7.738 1 87.19 525 ASN A N 1
ATOM 4130 C CA . ASN A 1 525 ? 18.094 38.844 6.996 1 87.19 525 ASN A CA 1
ATOM 4131 C C . ASN A 1 525 ? 19.453 38.875 7.691 1 87.19 525 ASN A C 1
ATOM 4133 O O . ASN A 1 525 ? 20.078 39.938 7.805 1 87.19 525 ASN A O 1
ATOM 4137 N N . ILE A 1 526 ? 19.812 37.75 8.188 1 91.31 526 ILE A N 1
ATOM 4138 C CA . ILE A 1 526 ? 21.078 37.688 8.898 1 91.31 526 ILE A CA 1
ATOM 4139 C C . ILE A 1 526 ? 22.109 36.938 8.047 1 91.31 526 ILE A C 1
ATOM 4141 O O . ILE A 1 526 ? 23.312 37.062 8.258 1 91.31 526 ILE A O 1
ATOM 4145 N N . PHE A 1 527 ? 21.688 36.219 7.102 1 91.56 527 PHE A N 1
ATOM 4146 C CA . PHE A 1 527 ? 22.578 35.344 6.332 1 91.56 527 PHE A CA 1
ATOM 4147 C C . PHE A 1 527 ? 23.594 36.156 5.562 1 91.56 527 PHE A C 1
ATOM 4149 O O . PHE A 1 527 ? 24.766 35.781 5.48 1 91.56 527 PHE A O 1
ATOM 4156 N N . ASP A 1 528 ? 23.219 37.25 5.051 1 91.56 528 ASP A N 1
ATOM 4157 C CA . ASP A 1 528 ? 24.141 38.125 4.32 1 91.56 528 ASP A CA 1
ATOM 4158 C C . ASP A 1 528 ? 25.25 38.625 5.223 1 91.56 528 ASP A C 1
ATOM 4160 O O . ASP A 1 528 ? 26.406 38.719 4.793 1 91.56 528 ASP A O 1
ATOM 4164 N N . LYS A 1 529 ? 24.875 38.875 6.395 1 93.81 529 LYS A N 1
ATOM 4165 C CA . LYS A 1 529 ? 25.859 39.375 7.355 1 93.81 529 LYS A CA 1
ATOM 4166 C C . LYS A 1 529 ? 26.859 38.281 7.727 1 93.81 529 LYS A C 1
ATOM 4168 O O . LYS A 1 529 ? 28.062 38.562 7.867 1 93.81 529 LYS A O 1
ATOM 4173 N N . VAL A 1 530 ? 26.406 37.125 7.855 1 94.19 530 VAL A N 1
ATOM 4174 C CA . VAL A 1 530 ? 27.266 36 8.18 1 94.19 530 VAL A CA 1
ATOM 4175 C C . VAL A 1 530 ? 28.234 35.75 7.031 1 94.19 530 VAL A C 1
ATOM 4177 O O . VAL A 1 530 ? 29.422 35.531 7.25 1 94.19 530 VAL A O 1
ATOM 4180 N N . ARG A 1 531 ? 27.703 35.781 5.855 1 94.06 531 ARG A N 1
ATOM 4181 C CA . ARG A 1 531 ? 28.547 35.562 4.68 1 94.06 531 ARG A CA 1
ATOM 4182 C C . ARG A 1 531 ? 29.625 36.625 4.574 1 94.06 531 ARG A C 1
ATOM 4184 O O . ARG A 1 531 ? 30.766 36.312 4.203 1 94.06 531 ARG A O 1
ATOM 4191 N N . LYS A 1 532 ? 29.281 37.75 4.891 1 94.12 532 LYS A N 1
ATOM 4192 C CA . LYS A 1 532 ? 30.234 38.844 4.867 1 94.12 532 LYS A CA 1
ATOM 4193 C C . LYS A 1 532 ? 31.359 38.625 5.887 1 94.12 532 LYS A C 1
ATOM 4195 O O . LYS A 1 532 ? 32.531 38.969 5.625 1 94.12 532 LYS A O 1
ATOM 4200 N N . LEU A 1 533 ? 31.016 38.156 7.02 1 94.94 533 LEU A N 1
ATOM 4201 C CA . LEU A 1 533 ? 32 37.844 8.047 1 94.94 533 LEU A CA 1
ATOM 4202 C C . LEU A 1 533 ? 33.031 36.844 7.547 1 94.94 533 LEU A C 1
ATOM 4204 O O . LEU A 1 533 ? 34.219 37 7.742 1 94.94 533 LEU A O 1
ATOM 4208 N N . PHE A 1 534 ? 32.562 35.812 6.918 1 95.25 534 PHE A N 1
ATOM 4209 C CA . PHE A 1 534 ? 33.438 34.781 6.375 1 95.25 534 PHE A CA 1
ATOM 4210 C C . PHE A 1 534 ? 34.312 35.344 5.273 1 95.25 534 PHE A C 1
ATOM 4212 O O . PHE A 1 534 ? 35.5 35 5.207 1 95.25 534 PHE A O 1
ATOM 4219 N N . ALA A 1 535 ? 33.719 36.062 4.453 1 95.06 535 ALA A N 1
ATOM 4220 C CA . ALA A 1 535 ? 34.469 36.688 3.346 1 95.06 535 ALA A CA 1
ATOM 4221 C C . ALA A 1 535 ? 35.594 37.562 3.857 1 95.06 535 ALA A C 1
ATOM 4223 O O . ALA A 1 535 ? 36.719 37.531 3.342 1 95.06 535 ALA A O 1
ATOM 4224 N N . GLU A 1 536 ? 35.312 38.375 4.801 1 95.12 536 GLU A N 1
ATOM 4225 C CA . GLU A 1 536 ? 36.281 39.312 5.359 1 95.12 536 GLU A CA 1
ATOM 4226 C C . GLU A 1 536 ? 37.406 38.594 6.051 1 95.12 536 GLU A C 1
ATOM 4228 O O . GLU A 1 536 ? 38.594 38.969 5.875 1 95.12 536 GLU A O 1
ATOM 4233 N N . GLU A 1 537 ? 37.062 37.625 6.754 1 94.56 537 GLU A N 1
ATOM 4234 C CA . GLU A 1 537 ? 38.062 36.875 7.488 1 94.56 537 GLU A CA 1
ATOM 4235 C C . GLU A 1 537 ? 39 36.125 6.539 1 94.56 537 GLU A C 1
ATOM 4237 O O . GLU A 1 537 ? 40.188 35.969 6.832 1 94.56 537 GLU A O 1
ATOM 4242 N N . ASN A 1 538 ? 38.531 35.688 5.414 1 95.12 538 ASN A N 1
ATOM 4243 C CA . ASN A 1 538 ? 39.312 34.844 4.516 1 95.12 538 ASN A CA 1
ATOM 4244 C C . ASN A 1 538 ? 39.719 35.594 3.256 1 95.12 538 ASN A C 1
ATOM 4246 O O . ASN A 1 538 ? 40.375 35 2.375 1 95.12 538 ASN A O 1
ATOM 4250 N N . HIS A 1 539 ? 39.375 36.812 3.082 1 94.81 539 HIS A N 1
ATOM 4251 C CA . HIS A 1 539 ? 39.75 37.688 1.97 1 94.81 539 HIS A CA 1
ATOM 4252 C C . HIS A 1 539 ? 39.312 37.094 0.637 1 94.81 539 HIS A C 1
ATOM 4254 O O . HIS A 1 539 ? 40.094 37 -0.298 1 94.81 539 HIS A O 1
ATOM 4260 N N . VAL A 1 540 ? 38.094 36.562 0.696 1 94.31 540 VAL A N 1
ATOM 4261 C CA . VAL A 1 540 ? 37.5 36.031 -0.52 1 94.31 540 VAL A CA 1
ATOM 4262 C C . VAL A 1 540 ? 36.094 36.625 -0.735 1 94.31 540 VAL A C 1
ATOM 4264 O O . VAL A 1 540 ? 35.656 37.469 0.06 1 94.31 540 VAL A O 1
ATOM 4267 N N . SER A 1 541 ? 35.469 36.281 -1.839 1 93.19 541 SER A N 1
ATOM 4268 C CA . SER A 1 541 ? 34.156 36.812 -2.172 1 93.19 541 SER A CA 1
ATOM 4269 C C . SER A 1 541 ? 33.062 36.188 -1.302 1 93.19 541 SER A C 1
ATOM 4271 O O . SER A 1 541 ? 33.094 35 -1.024 1 93.19 541 SER A O 1
ATOM 4273 N N . PRO A 1 542 ? 32.125 36.969 -0.874 1 92.5 542 PRO A N 1
ATOM 4274 C CA . PRO A 1 542 ? 30.984 36.469 -0.085 1 92.5 542 PRO A CA 1
ATOM 4275 C C . PRO A 1 542 ? 30.141 35.469 -0.865 1 92.5 542 PRO A C 1
ATOM 4277 O O . PRO A 1 542 ? 29.422 34.656 -0.265 1 92.5 542 PRO A O 1
ATOM 4280 N N . ALA A 1 543 ? 30.219 35.531 -2.125 1 91.12 543 ALA A N 1
ATOM 4281 C CA . ALA A 1 543 ? 29.438 34.625 -2.982 1 91.12 543 ALA A CA 1
ATOM 4282 C C . ALA A 1 543 ? 29.828 33.188 -2.764 1 91.12 543 ALA A C 1
ATOM 4284 O O . ALA A 1 543 ? 29.016 32.281 -2.984 1 91.12 543 ALA A O 1
ATOM 4285 N N . LEU A 1 544 ? 30.953 32.969 -2.271 1 91.56 544 LEU A N 1
ATOM 4286 C CA . LEU A 1 544 ? 31.469 31.641 -2.031 1 91.56 544 LEU A CA 1
ATOM 4287 C C . LEU A 1 544 ? 30.734 30.969 -0.876 1 91.56 544 LEU A C 1
ATOM 4289 O O . LEU A 1 544 ? 30.688 29.75 -0.78 1 91.56 544 LEU A O 1
ATOM 4293 N N . PHE A 1 545 ? 30.141 31.812 -0.099 1 93.06 545 PHE A N 1
ATOM 4294 C CA . PHE A 1 545 ? 29.516 31.281 1.1 1 93.06 545 PHE A CA 1
ATOM 4295 C C . PHE A 1 545 ? 28 31.25 0.939 1 93.06 545 PHE A C 1
ATOM 4297 O O . PHE A 1 545 ? 27.266 31.141 1.927 1 93.06 545 PHE A O 1
ATOM 4304 N N . SER A 1 546 ? 27.547 31.312 -0.248 1 89.81 546 SER A N 1
ATOM 4305 C CA . SER A 1 546 ? 26.125 31.188 -0.564 1 89.81 546 SER A CA 1
ATOM 4306 C C . SER A 1 546 ? 25.828 29.875 -1.27 1 89.81 546 SER A C 1
ATOM 4308 O O . SER A 1 546 ? 26.453 29.547 -2.277 1 89.81 546 SER A O 1
ATOM 4310 N N . TYR A 1 547 ? 24.844 29.125 -0.686 1 86.31 547 TYR A N 1
ATOM 4311 C CA . TYR A 1 547 ? 24.438 27.891 -1.335 1 86.31 547 TYR A CA 1
ATOM 4312 C C . TYR A 1 547 ? 23.531 28.156 -2.529 1 86.31 547 TYR A C 1
ATOM 4314 O O . TYR A 1 547 ? 23.125 27.234 -3.232 1 86.31 547 TYR A O 1
ATOM 4322 N N . ASN A 1 548 ? 23.219 29.391 -2.826 1 80.94 548 ASN A N 1
ATOM 4323 C CA . ASN A 1 548 ? 22.422 29.766 -3.986 1 80.94 548 ASN A CA 1
ATOM 4324 C C . ASN A 1 548 ? 23.281 30.312 -5.113 1 80.94 548 ASN A C 1
ATOM 4326 O O . ASN A 1 548 ? 22.781 30.719 -6.156 1 80.94 548 ASN A O 1
ATOM 4330 N N . SER A 1 549 ? 24.594 30.406 -4.887 1 83 549 SER A N 1
ATOM 4331 C CA . SER A 1 549 ? 25.484 31.031 -5.859 1 83 549 SER A CA 1
ATOM 4332 C C . SER A 1 549 ? 26.766 30.219 -6.059 1 83 549 SER A C 1
ATOM 4334 O O . SER A 1 549 ? 26.688 29.031 -6.422 1 83 549 SER A O 1
ATOM 4336 N N . LYS A 1 550 ? 27.922 30.781 -5.891 1 83.75 550 LYS A N 1
ATOM 4337 C CA . LYS A 1 550 ? 29.203 30.188 -6.254 1 83.75 550 LYS A CA 1
ATOM 4338 C C . LYS A 1 550 ? 29.562 29.031 -5.328 1 83.75 550 LYS A C 1
ATOM 4340 O O . LYS A 1 550 ? 30.312 28.141 -5.711 1 83.75 550 LYS A O 1
ATOM 4345 N N . GLY A 1 551 ? 29.109 29.078 -4.195 1 88.38 551 GLY A N 1
ATOM 4346 C CA . GLY A 1 551 ? 29.469 28.031 -3.238 1 88.38 551 GLY A CA 1
ATOM 4347 C C . GLY A 1 551 ? 28.562 26.812 -3.311 1 88.38 551 GLY A C 1
ATOM 4348 O O . GLY A 1 551 ? 28.812 25.812 -2.643 1 88.38 551 GLY A O 1
ATOM 4349 N N . ALA A 1 552 ? 27.609 26.781 -4.164 1 89.56 552 ALA A N 1
ATOM 4350 C CA . ALA A 1 552 ? 26.562 25.766 -4.211 1 89.56 552 ALA A CA 1
ATOM 4351 C C . ALA A 1 552 ? 27.109 24.422 -4.684 1 89.56 552 ALA A C 1
ATOM 4353 O O . ALA A 1 552 ? 27.969 24.391 -5.582 1 89.56 552 ALA A O 1
ATOM 4354 N N . CYS A 1 553 ? 26.641 23.406 -3.996 1 89.5 553 CYS A N 1
ATOM 4355 C CA . CYS A 1 553 ? 26.922 22.078 -4.504 1 89.5 553 CYS A CA 1
ATOM 4356 C C . CYS A 1 553 ? 26.469 21.938 -5.957 1 89.5 553 CYS A C 1
ATOM 4358 O O . CYS A 1 553 ? 25.328 22.266 -6.293 1 89.5 553 CYS A O 1
ATOM 4360 N N . PRO A 1 554 ? 27.297 21.5 -6.805 1 83.81 554 PRO A N 1
ATOM 4361 C CA . PRO A 1 554 ? 26.969 21.438 -8.227 1 83.81 554 PRO A CA 1
ATOM 4362 C C . PRO A 1 554 ? 25.906 20.375 -8.539 1 83.81 554 PRO A C 1
ATOM 4364 O O . PRO A 1 554 ? 25.172 20.516 -9.523 1 83.81 554 PRO A O 1
ATOM 4367 N N . THR A 1 555 ? 25.875 19.406 -7.734 1 81.31 555 THR A N 1
ATOM 4368 C CA . THR A 1 555 ? 24.969 18.297 -8 1 81.31 555 THR A CA 1
ATOM 4369 C C . THR A 1 555 ? 23.531 18.688 -7.648 1 81.31 555 THR A C 1
ATOM 4371 O O . THR A 1 555 ? 22.625 18.484 -8.453 1 81.31 555 THR A O 1
ATOM 4374 N N . CYS A 1 556 ? 23.281 19.156 -6.48 1 78.5 556 CYS A N 1
ATOM 4375 C CA . CYS A 1 556 ? 21.938 19.469 -6.043 1 78.5 556 CYS A CA 1
ATOM 4376 C C . CYS A 1 556 ? 21.625 20.953 -6.234 1 78.5 556 CYS A C 1
ATOM 4378 O O . CYS A 1 556 ? 20.531 21.422 -5.898 1 78.5 556 CYS A O 1
ATOM 4380 N N . LYS A 1 557 ? 22.641 21.641 -6.781 1 81.06 557 LYS A N 1
ATOM 4381 C CA . LYS A 1 557 ? 22.516 23.078 -7.023 1 81.06 557 LYS A CA 1
ATOM 4382 C C . LYS A 1 557 ? 22.141 23.812 -5.75 1 81.06 557 LYS A C 1
ATOM 4384 O O . LYS A 1 557 ? 21.266 24.688 -5.766 1 81.06 557 LYS A O 1
ATOM 4389 N N . GLY A 1 558 ? 22.719 23.375 -4.648 1 80.5 558 GLY A N 1
ATOM 4390 C CA . GLY A 1 558 ? 22.594 24.062 -3.377 1 80.5 558 GLY A CA 1
ATOM 4391 C C . GLY A 1 558 ? 21.328 23.672 -2.621 1 80.5 558 GLY A C 1
ATOM 4392 O O . GLY A 1 558 ? 20.984 24.297 -1.616 1 80.5 558 GLY A O 1
ATOM 4393 N N . LYS A 1 559 ? 20.562 22.688 -3.014 1 77 559 LYS A N 1
ATOM 4394 C CA . LYS A 1 559 ? 19.328 22.297 -2.342 1 77 559 LYS A CA 1
ATOM 4395 C C . LYS A 1 559 ? 19.594 21.281 -1.233 1 77 559 LYS A C 1
ATOM 4397 O O . LYS A 1 559 ? 18.812 21.172 -0.285 1 77 559 LYS A O 1
ATOM 4402 N N . GLY A 1 560 ? 20.688 20.625 -1.328 1 76.56 560 GLY A N 1
ATOM 4403 C CA . GLY A 1 560 ? 21.047 19.578 -0.378 1 76.56 560 GLY A CA 1
ATOM 4404 C C . GLY A 1 560 ? 20.25 18.312 -0.567 1 76.56 560 GLY A C 1
ATOM 4405 O O . GLY A 1 560 ? 20.547 17.281 0.057 1 76.56 560 GLY A O 1
ATOM 4406 N N . ILE A 1 561 ? 19.141 18.453 -1.355 1 74.19 561 ILE A N 1
ATOM 4407 C CA . ILE A 1 561 ? 18.312 17.281 -1.631 1 74.19 561 ILE A CA 1
ATOM 4408 C C . ILE A 1 561 ? 18.047 17.188 -3.131 1 74.19 561 ILE A C 1
ATOM 4410 O O . ILE A 1 561 ? 18.203 18.156 -3.865 1 74.19 561 ILE A O 1
ATOM 4414 N N . ILE A 1 562 ? 17.797 15.945 -3.531 1 66.69 562 ILE A N 1
ATOM 4415 C CA . ILE A 1 562 ? 17.406 15.695 -4.914 1 66.69 562 ILE A CA 1
ATOM 4416 C C . ILE A 1 562 ? 15.938 15.297 -4.973 1 66.69 562 ILE A C 1
ATOM 4418 O O . ILE A 1 562 ? 15.516 14.367 -4.277 1 66.69 562 ILE A O 1
ATOM 4422 N N . VAL A 1 563 ? 15.125 16.188 -5.48 1 59.31 563 VAL A N 1
ATOM 4423 C CA . VAL A 1 563 ? 13.703 15.883 -5.621 1 59.31 563 VAL A CA 1
ATOM 4424 C C . VAL A 1 563 ? 13.453 15.172 -6.953 1 59.31 563 VAL A C 1
ATOM 4426 O O . VAL A 1 563 ? 13.773 15.703 -8.016 1 59.31 563 VAL A O 1
ATOM 4429 N N . SER A 1 564 ? 13.32 13.922 -6.906 1 49.06 564 SER A N 1
ATOM 4430 C CA . SER A 1 564 ? 12.961 13.18 -8.109 1 49.06 564 SER A CA 1
ATOM 4431 C C . SER A 1 564 ? 11.461 13.297 -8.398 1 49.06 564 SER A C 1
ATOM 4433 O O . SER A 1 564 ? 10.633 12.969 -7.547 1 49.06 564 SER A O 1
ATOM 4435 N N . ASP A 1 565 ? 11.18 14.375 -9.219 1 45.5 565 ASP A N 1
ATOM 4436 C CA . ASP A 1 565 ? 9.789 14.562 -9.633 1 45.5 565 ASP A CA 1
ATOM 4437 C C . ASP A 1 565 ? 9.242 13.297 -10.297 1 45.5 565 ASP A C 1
ATOM 4439 O O . ASP A 1 565 ? 9.773 12.844 -11.312 1 45.5 565 ASP A O 1
ATOM 4443 N N . MET A 1 566 ? 8.758 12.656 -9.477 1 38.12 566 MET A N 1
ATOM 4444 C CA . MET A 1 566 ? 8.047 11.602 -10.195 1 38.12 566 MET A CA 1
ATOM 4445 C C . MET A 1 566 ? 6.645 12.062 -10.594 1 38.12 566 MET A C 1
ATOM 4447 O O . MET A 1 566 ? 5.906 12.602 -9.758 1 38.12 566 MET A O 1
ATOM 4451 N N . SER A 1 567 ? 6.574 12.766 -11.719 1 39.84 567 SER A N 1
ATOM 4452 C CA . SER A 1 567 ? 5.375 13.383 -12.266 1 39.84 567 SER A CA 1
ATOM 4453 C C . SER A 1 567 ? 4.129 12.969 -11.484 1 39.84 567 SER A C 1
ATOM 4455 O O . SER A 1 567 ? 3.184 13.75 -11.359 1 39.84 567 SER A O 1
ATOM 4457 N N . PHE A 1 568 ? 4.035 11.805 -11.188 1 35.06 568 PHE A N 1
ATOM 4458 C CA . PHE A 1 568 ? 2.744 11.32 -10.711 1 35.06 568 PHE A CA 1
ATOM 4459 C C . PHE A 1 568 ? 2.803 10.984 -9.227 1 35.06 568 PHE A C 1
ATOM 4461 O O . PHE A 1 568 ? 1.777 10.688 -8.609 1 35.06 568 PHE A O 1
ATOM 4468 N N . MET A 1 569 ? 4.051 11.023 -8.688 1 41.16 569 MET A N 1
ATOM 4469 C CA . MET A 1 569 ? 4.207 10.602 -7.297 1 41.16 569 MET A CA 1
ATOM 4470 C C . MET A 1 569 ? 4.715 11.758 -6.438 1 41.16 569 MET A C 1
ATOM 4472 O O . MET A 1 569 ? 5.215 12.75 -6.957 1 41.16 569 MET A O 1
ATOM 4476 N N . GLU A 1 570 ? 4.156 11.844 -5.277 1 44.91 570 GLU A N 1
ATOM 4477 C CA . GLU A 1 570 ? 4.824 12.734 -4.328 1 44.91 570 GLU A CA 1
ATOM 4478 C C . GLU A 1 570 ? 6.34 12.711 -4.527 1 44.91 570 GLU A C 1
ATOM 4480 O O . GLU A 1 570 ? 6.914 11.664 -4.848 1 44.91 570 GLU A O 1
ATOM 4485 N N . ASP A 1 571 ? 6.852 13.836 -4.738 1 48.5 571 ASP A N 1
ATOM 4486 C CA . ASP A 1 571 ? 8.289 13.992 -4.941 1 48.5 571 ASP A CA 1
ATOM 4487 C C . ASP A 1 571 ? 9.078 13.156 -3.938 1 48.5 571 ASP A C 1
ATOM 4489 O O . ASP A 1 571 ? 8.734 13.109 -2.754 1 48.5 571 ASP A O 1
ATOM 4493 N N . VAL A 1 572 ? 9.609 12.117 -4.449 1 50.44 572 VAL A N 1
ATOM 4494 C CA . VAL A 1 572 ? 10.539 11.398 -3.586 1 50.44 572 VAL A CA 1
ATOM 4495 C C . VAL A 1 572 ? 11.805 12.234 -3.393 1 50.44 572 VAL A C 1
ATOM 4497 O O . VAL A 1 572 ? 12.422 12.672 -4.367 1 50.44 572 VAL A O 1
ATOM 4500 N N . THR A 1 573 ? 11.992 12.742 -2.182 1 57.38 573 THR A N 1
ATOM 4501 C CA . THR A 1 573 ? 13.172 13.539 -1.862 1 57.38 573 THR A CA 1
ATOM 4502 C C . THR A 1 573 ? 14.289 12.656 -1.32 1 57.38 573 THR A C 1
ATOM 4504 O O . THR A 1 573 ? 14.039 11.734 -0.546 1 57.38 573 THR A O 1
ATOM 4507 N N . SER A 1 574 ? 15.422 12.648 -2.053 1 64.56 574 SER A N 1
ATOM 4508 C CA . SER A 1 574 ? 16.609 11.969 -1.538 1 64.56 574 SER A CA 1
ATOM 4509 C C . SER A 1 574 ? 17.703 12.969 -1.195 1 64.56 574 SER A C 1
ATOM 4511 O O . SER A 1 574 ? 17.766 14.055 -1.773 1 64.56 574 SER A O 1
ATOM 4513 N N . ILE A 1 575 ? 18.453 12.664 -0.147 1 73.81 575 ILE A N 1
ATOM 4514 C CA . ILE A 1 575 ? 19.594 13.516 0.217 1 73.81 575 ILE A CA 1
ATOM 4515 C C . ILE A 1 575 ? 20.641 13.492 -0.898 1 73.81 575 ILE A C 1
ATOM 4517 O O . ILE A 1 575 ? 20.906 12.438 -1.478 1 73.81 575 ILE A O 1
ATOM 4521 N N . CYS A 1 576 ? 21.125 14.672 -1.238 1 75.75 576 CYS A N 1
ATOM 4522 C CA . CYS A 1 576 ? 22.156 14.781 -2.264 1 75.75 576 CYS A CA 1
ATOM 4523 C C . CYS A 1 576 ? 23.391 13.961 -1.89 1 75.75 576 CYS A C 1
ATOM 4525 O O . CYS A 1 576 ? 23.953 14.148 -0.812 1 75.75 576 CYS A O 1
ATOM 4527 N N . GLU A 1 577 ? 23.734 13.086 -2.703 1 70.12 577 GLU A N 1
ATOM 4528 C CA . GLU A 1 577 ? 24.828 12.164 -2.414 1 70.12 577 GLU A CA 1
ATOM 4529 C C . GLU A 1 577 ? 26.172 12.891 -2.426 1 70.12 577 GLU A C 1
ATOM 4531 O O . GLU A 1 577 ? 27.109 12.5 -1.723 1 70.12 577 GLU A O 1
ATOM 4536 N N . THR A 1 578 ? 26.281 13.977 -3.193 1 76.56 578 THR A N 1
ATOM 4537 C CA . THR A 1 578 ? 27.531 14.703 -3.354 1 76.56 578 THR A CA 1
ATOM 4538 C C . THR A 1 578 ? 27.844 15.531 -2.111 1 76.56 578 THR A C 1
ATOM 4540 O O . THR A 1 578 ? 28.953 15.484 -1.58 1 76.56 578 THR A O 1
ATOM 4543 N N . CYS A 1 579 ? 26.906 16.281 -1.688 1 81.81 579 CYS A N 1
ATOM 4544 C CA . CYS A 1 579 ? 27.188 17.172 -0.57 1 81.81 579 CYS A CA 1
ATOM 4545 C C . CYS A 1 579 ? 26.609 16.609 0.73 1 81.81 579 CYS A C 1
ATOM 4547 O O . CYS A 1 579 ? 26.844 17.172 1.804 1 81.81 579 CYS A O 1
ATOM 4549 N N . HIS A 1 580 ? 25.844 15.508 0.62 1 79 580 HIS A N 1
ATOM 4550 C CA . HIS A 1 580 ? 25.234 14.836 1.761 1 79 580 HIS A CA 1
ATOM 4551 C C . HIS A 1 580 ? 24.344 15.797 2.545 1 79 580 HIS A C 1
ATOM 4553 O O . HIS A 1 580 ? 24.375 15.812 3.777 1 79 580 HIS A O 1
ATOM 4559 N N . GLY A 1 581 ? 23.719 16.734 1.852 1 76.94 581 GLY A N 1
ATOM 4560 C CA . GLY A 1 581 ? 22.703 17.609 2.432 1 76.94 581 GLY A CA 1
ATOM 4561 C C . GLY A 1 581 ? 23.266 18.953 2.881 1 76.94 581 GLY A C 1
ATOM 4562 O O . GLY A 1 581 ? 22.516 19.812 3.355 1 76.94 581 GLY A O 1
ATOM 4563 N N . THR A 1 582 ? 24.656 19.25 2.695 1 82.12 582 THR A N 1
ATOM 4564 C CA . THR A 1 582 ? 25.266 20.469 3.213 1 82.12 582 THR A CA 1
ATOM 4565 C C . THR A 1 582 ? 24.969 21.656 2.287 1 82.12 582 THR A C 1
ATOM 4567 O O . THR A 1 582 ? 25.094 22.812 2.691 1 82.12 582 THR A O 1
ATOM 4570 N N . ARG A 1 583 ? 24.625 21.328 1.073 1 85.88 583 ARG A N 1
ATOM 4571 C CA . ARG A 1 583 ? 24.234 22.312 0.077 1 85.88 583 ARG A CA 1
ATOM 4572 C C . ARG A 1 583 ? 25.453 22.984 -0.531 1 85.88 583 ARG A C 1
ATOM 4574 O O . ARG A 1 583 ? 25.344 23.766 -1.486 1 85.88 583 ARG A O 1
ATOM 4581 N N . TYR A 1 584 ? 26.734 22.672 -0.071 1 91.44 584 TYR A N 1
ATOM 4582 C CA . TYR A 1 584 ? 27.922 23.406 -0.466 1 91.44 584 TYR A CA 1
ATOM 4583 C C . TYR A 1 584 ? 28.922 22.484 -1.175 1 91.44 584 TYR A C 1
ATOM 4585 O O . TYR A 1 584 ? 28.906 21.281 -0.969 1 91.44 584 TYR A O 1
ATOM 4593 N N . LYS A 1 585 ? 29.719 23.172 -2.039 1 89.56 585 LYS A N 1
ATOM 4594 C CA . LYS A 1 585 ? 30.844 22.453 -2.639 1 89.56 585 LYS A CA 1
ATOM 4595 C C . LYS A 1 585 ? 31.938 22.203 -1.608 1 89.56 585 LYS A C 1
ATOM 4597 O O . LYS A 1 585 ? 32.062 22.922 -0.62 1 89.56 585 LYS A O 1
ATOM 4602 N N . GLU A 1 586 ? 32.75 21.25 -1.848 1 87.31 586 GLU A N 1
ATOM 4603 C CA . GLU A 1 586 ? 33.781 20.797 -0.913 1 87.31 586 GLU A CA 1
ATOM 4604 C C . GLU A 1 586 ? 34.812 21.891 -0.688 1 87.31 586 GLU A C 1
ATOM 4606 O O . GLU A 1 586 ? 35.375 22.031 0.412 1 87.31 586 GLU A O 1
ATOM 4611 N N . GLU A 1 587 ? 35.125 22.719 -1.619 1 87.88 587 GLU A N 1
ATOM 4612 C CA . GLU A 1 587 ? 36.156 23.75 -1.549 1 87.88 587 GLU A CA 1
ATOM 4613 C C . GLU A 1 587 ? 35.812 24.797 -0.488 1 87.88 587 GLU A C 1
ATOM 4615 O O . GLU A 1 587 ? 36.719 25.375 0.128 1 87.88 587 GLU A O 1
ATOM 4620 N N . VAL A 1 588 ? 34.562 25 -0.301 1 90.56 588 VAL A N 1
ATOM 4621 C CA . VAL A 1 588 ? 34.094 26.047 0.608 1 90.56 588 VAL A CA 1
ATOM 4622 C C . VAL A 1 588 ? 34.375 25.641 2.051 1 90.56 588 VAL A C 1
ATOM 4624 O O . VAL A 1 588 ? 34.5 26.5 2.93 1 90.56 588 VAL A O 1
ATOM 4627 N N . LEU A 1 589 ? 34.562 24.422 2.328 1 90.19 589 LEU A N 1
ATOM 4628 C CA . LEU A 1 589 ? 34.719 23.875 3.676 1 90.19 589 LEU A CA 1
ATOM 4629 C C . LEU A 1 589 ? 36.094 24.219 4.242 1 90.19 589 LEU A C 1
ATOM 4631 O O . LEU A 1 589 ? 36.312 24.125 5.449 1 90.19 589 LEU A O 1
ATOM 4635 N N . HIS A 1 590 ? 37 24.75 3.375 1 91.56 590 HIS A N 1
ATOM 4636 C CA . HIS A 1 590 ? 38.344 25.078 3.805 1 91.56 590 HIS A CA 1
ATOM 4637 C C . HIS A 1 590 ? 38.406 26.453 4.457 1 91.56 590 HIS A C 1
ATOM 4639 O O . HIS A 1 590 ? 39.344 26.766 5.18 1 91.56 590 HIS A O 1
ATOM 4645 N N . TYR A 1 591 ? 37.469 27.266 4.227 1 93.56 591 TYR A N 1
ATOM 4646 C CA . TYR A 1 591 ? 37.438 28.609 4.801 1 93.56 591 TYR A CA 1
ATOM 4647 C C . TYR A 1 591 ? 36.812 28.594 6.195 1 93.56 591 TYR A C 1
ATOM 4649 O O . TYR A 1 591 ? 35.75 27.969 6.41 1 93.56 591 TYR A O 1
ATOM 4657 N N . LEU A 1 592 ? 37.469 29.25 7.137 1 94.88 592 LEU A N 1
ATOM 4658 C CA . LEU A 1 592 ? 37.031 29.172 8.523 1 94.88 592 LEU A CA 1
ATOM 4659 C C . LEU A 1 592 ? 36.719 30.562 9.07 1 94.88 592 LEU A C 1
ATOM 4661 O O . LEU A 1 592 ? 37.281 31.562 8.617 1 94.88 592 LEU A O 1
ATOM 4665 N N . TYR A 1 593 ? 35.812 30.703 9.898 1 94.44 593 TYR A N 1
ATOM 4666 C CA . TYR A 1 593 ? 35.5 31.828 10.773 1 94.44 593 TYR A CA 1
ATOM 4667 C C . TYR A 1 593 ? 35.406 31.391 12.227 1 94.44 593 TYR A C 1
ATOM 4669 O O . TYR A 1 593 ? 34.562 30.578 12.578 1 94.44 593 TYR A O 1
ATOM 4677 N N . ASN A 1 594 ? 36.281 31.906 13.094 1 94.06 594 ASN A N 1
ATOM 4678 C CA . ASN A 1 594 ? 36.375 31.516 14.5 1 94.06 594 ASN A CA 1
ATOM 4679 C C . ASN A 1 594 ? 36.469 30 14.664 1 94.06 594 ASN A C 1
ATOM 4681 O O . ASN A 1 594 ? 35.75 29.422 15.469 1 94.06 594 ASN A O 1
ATOM 4685 N N . GLY A 1 595 ? 37.094 29.312 13.727 1 93.5 595 GLY A N 1
ATOM 4686 C CA . GLY A 1 595 ? 37.406 27.891 13.852 1 93.5 595 GLY A CA 1
ATOM 4687 C C . GLY A 1 595 ? 36.406 26.984 13.195 1 93.5 595 GLY A C 1
ATOM 4688 O O . GLY A 1 595 ? 36.562 25.766 13.188 1 93.5 595 GLY A O 1
ATOM 4689 N N . LYS A 1 596 ? 35.281 27.547 12.688 1 95.31 596 LYS A N 1
ATOM 4690 C CA . LYS A 1 596 ? 34.25 26.719 12.055 1 95.31 596 LYS A CA 1
ATOM 4691 C C . LYS A 1 596 ? 34 27.141 10.602 1 95.31 596 LYS A C 1
ATOM 4693 O O . LYS A 1 596 ? 34.156 28.312 10.266 1 95.31 596 LYS A O 1
ATOM 4698 N N . ASN A 1 597 ? 33.781 26.203 9.773 1 94.38 597 ASN A N 1
ATOM 4699 C CA . ASN A 1 597 ? 33.406 26.547 8.406 1 94.38 597 ASN A CA 1
ATOM 4700 C C . ASN A 1 597 ? 31.922 26.875 8.289 1 94.38 597 ASN A C 1
ATOM 4702 O O . ASN A 1 597 ? 31.188 26.781 9.273 1 94.38 597 ASN A O 1
ATOM 4706 N N . ILE A 1 598 ? 31.469 27.234 7.176 1 92.88 598 ILE A N 1
ATOM 4707 C CA . ILE A 1 598 ? 30.125 27.766 6.992 1 92.88 598 ILE A CA 1
ATOM 4708 C C . ILE A 1 598 ? 29.094 26.656 7.227 1 92.88 598 ILE A C 1
ATOM 4710 O O . ILE A 1 598 ? 28.016 26.891 7.754 1 92.88 598 ILE A O 1
ATOM 4714 N N . VAL A 1 599 ? 29.375 25.422 6.809 1 91.94 599 VAL A N 1
ATOM 4715 C CA . VAL A 1 599 ? 28.484 24.297 6.977 1 91.94 599 VAL A CA 1
ATOM 4716 C C . VAL A 1 599 ? 28.312 23.984 8.461 1 91.94 599 VAL A C 1
ATOM 4718 O O . VAL A 1 599 ? 27.203 23.703 8.922 1 91.94 599 VAL A O 1
ATOM 4721 N N . GLU A 1 600 ? 29.375 24.062 9.148 1 92.12 600 GLU A N 1
ATOM 4722 C CA . GLU A 1 600 ? 29.344 23.828 10.586 1 92.12 600 GLU A CA 1
ATOM 4723 C C . GLU A 1 600 ? 28.562 24.906 11.32 1 92.12 600 GLU A C 1
ATOM 4725 O O . GLU A 1 600 ? 27.812 24.609 12.242 1 92.12 600 GLU A O 1
ATOM 4730 N N . VAL A 1 601 ? 28.75 26.094 10.875 1 92.5 601 VAL A N 1
ATOM 4731 C CA . VAL A 1 601 ? 28.047 27.219 11.5 1 92.5 601 VAL A CA 1
ATOM 4732 C C . VAL A 1 601 ? 26.547 27.109 11.227 1 92.5 601 VAL A C 1
ATOM 4734 O O . VAL A 1 601 ? 25.734 27.328 12.133 1 92.5 601 VAL A O 1
ATOM 4737 N N . LEU A 1 602 ? 26.219 26.766 10.031 1 90.44 602 LEU A N 1
ATOM 4738 C CA . LEU A 1 602 ? 24.828 26.688 9.648 1 90.44 602 LEU A CA 1
ATOM 4739 C C . LEU A 1 602 ? 24.141 25.5 10.312 1 90.44 602 LEU A C 1
ATOM 4741 O O . LEU A 1 602 ? 22.922 25.469 10.445 1 90.44 602 LEU A O 1
ATOM 4745 N N . ALA A 1 603 ? 24.906 24.578 10.812 1 89.5 603 ALA A N 1
ATOM 4746 C CA . ALA A 1 603 ? 24.375 23.391 11.477 1 89.5 603 ALA A CA 1
ATOM 4747 C C . ALA A 1 603 ? 24.156 23.641 12.969 1 89.5 603 ALA A C 1
ATOM 4749 O O . ALA A 1 603 ? 23.547 22.828 13.656 1 89.5 603 ALA A O 1
ATOM 4750 N N . LEU A 1 604 ? 24.562 24.828 13.391 1 90.31 604 LEU A N 1
ATOM 4751 C CA . LEU A 1 604 ? 24.375 25.172 14.797 1 90.31 604 LEU A CA 1
ATOM 4752 C C . LEU A 1 604 ? 22.906 25.406 15.102 1 90.31 604 LEU A C 1
ATOM 4754 O O . LEU A 1 604 ? 22.141 25.828 14.219 1 90.31 604 LEU A O 1
ATOM 4758 N N . SER A 1 605 ? 22.516 25.141 16.359 1 90.06 605 SER A N 1
ATOM 4759 C CA . SER A 1 605 ? 21.203 25.547 16.828 1 90.06 605 SER A CA 1
ATOM 4760 C C . SER A 1 605 ? 21.141 27.062 17.031 1 90.06 605 SER A C 1
ATOM 4762 O O . SER A 1 605 ? 22.172 27.734 17.094 1 90.06 605 SER A O 1
ATOM 4764 N N . VAL A 1 606 ? 19.969 27.547 17.078 1 91.81 606 VAL A N 1
ATOM 4765 C CA . VAL A 1 606 ? 19.781 28.969 17.328 1 91.81 606 VAL A CA 1
ATOM 4766 C C . VAL A 1 606 ? 20.5 29.359 18.609 1 91.81 606 VAL A C 1
ATOM 4768 O O . VAL A 1 606 ? 21.156 30.406 18.672 1 91.81 606 VAL A O 1
ATOM 4771 N N . LYS A 1 607 ? 20.406 28.516 19.625 1 89.94 607 LYS A N 1
ATOM 4772 C CA . LYS A 1 607 ? 21.078 28.797 20.891 1 89.94 607 LYS A CA 1
ATOM 4773 C C . LYS A 1 607 ? 22.594 28.859 20.703 1 89.94 607 LYS A C 1
ATOM 4775 O O . LYS A 1 607 ? 23.234 29.828 21.125 1 89.94 607 LYS A O 1
ATOM 4780 N N . ASP A 1 608 ? 23.156 27.922 20.047 1 92 608 ASP A N 1
ATOM 4781 C CA . ASP A 1 608 ? 24.594 27.875 19.812 1 92 608 ASP A CA 1
ATOM 4782 C C . ASP A 1 608 ? 25.031 29 18.875 1 92 608 ASP A C 1
ATOM 4784 O O . ASP A 1 608 ? 26.141 29.531 19.016 1 92 608 ASP A O 1
ATOM 4788 N N . GLY A 1 609 ? 24.203 29.234 17.953 1 93.94 609 GLY A N 1
ATOM 4789 C CA . GLY A 1 609 ? 24.484 30.344 17.031 1 93.94 609 GLY A CA 1
ATOM 4790 C C . GLY A 1 609 ? 24.547 31.688 17.734 1 93.94 609 GLY A C 1
ATOM 4791 O O . GLY A 1 609 ? 25.422 32.5 17.438 1 93.94 609 GLY A O 1
ATOM 4792 N N . TYR A 1 610 ? 23.594 31.875 18.609 1 94.31 610 TYR A N 1
ATOM 4793 C CA . TYR A 1 610 ? 23.609 33.094 19.391 1 94.31 610 TYR A CA 1
ATOM 4794 C C . TYR A 1 610 ? 24.906 33.25 20.156 1 94.31 610 TYR A C 1
ATOM 4796 O O . TYR A 1 610 ? 25.516 34.344 20.172 1 94.31 610 TYR A O 1
ATOM 4804 N N . ASP A 1 611 ? 25.375 32.219 20.766 1 93.88 611 ASP A N 1
ATOM 4805 C CA . ASP A 1 611 ? 26.625 32.25 21.531 1 93.88 611 ASP A CA 1
ATOM 4806 C C . ASP A 1 611 ? 27.828 32.469 20.609 1 93.88 611 ASP A C 1
ATOM 4808 O O . ASP A 1 611 ? 28.766 33.188 20.984 1 93.88 611 ASP A O 1
ATOM 4812 N N . PHE A 1 612 ? 27.828 31.875 19.469 1 95.06 612 PHE A N 1
ATOM 4813 C CA . PHE A 1 612 ? 28.922 31.953 18.5 1 95.06 612 PHE A CA 1
ATOM 4814 C C . PHE A 1 612 ? 29.062 33.375 17.953 1 95.06 612 PHE A C 1
ATOM 4816 O O . PHE A 1 612 ? 30.172 33.844 17.703 1 95.06 612 PHE A O 1
ATOM 4823 N N . PHE A 1 613 ? 27.922 34.094 17.766 1 94.94 613 PHE A N 1
ATOM 4824 C CA . PHE A 1 613 ? 27.922 35.406 17.141 1 94.94 613 PHE A CA 1
ATOM 4825 C C . PHE A 1 613 ? 27.625 36.469 18.172 1 94.94 613 PHE A C 1
ATOM 4827 O O . PHE A 1 613 ? 27.141 37.562 17.828 1 94.94 613 PHE A O 1
ATOM 4834 N N . LYS A 1 614 ? 27.797 36.25 19.391 1 93 614 LYS A N 1
ATOM 4835 C CA . LYS A 1 614 ? 27.406 37.125 20.5 1 93 614 LYS A CA 1
ATOM 4836 C C . LYS A 1 614 ? 27.922 38.531 20.312 1 93 614 LYS A C 1
ATOM 4838 O O . LYS A 1 614 ? 27.281 39.5 20.75 1 93 614 LYS A O 1
ATOM 4843 N N . ASP A 1 615 ? 29.047 38.688 19.625 1 91.94 615 ASP A N 1
ATOM 4844 C CA . ASP A 1 615 ? 29.688 40 19.469 1 91.94 615 ASP A CA 1
ATOM 4845 C C . ASP A 1 615 ? 29.203 40.688 18.219 1 91.94 615 ASP A C 1
ATOM 4847 O O . ASP A 1 615 ? 29.578 41.844 17.969 1 91.94 615 ASP A O 1
ATOM 4851 N N . GLN A 1 616 ? 28.359 40.156 17.484 1 93.06 616 GLN A N 1
ATOM 4852 C CA . GLN A 1 616 ? 27.859 40.719 16.25 1 93.06 616 GLN A CA 1
ATOM 4853 C C . GLN A 1 616 ? 26.516 41.438 16.469 1 93.06 616 GLN A C 1
ATOM 4855 O O . GLN A 1 616 ? 25.719 41 17.297 1 93.06 616 GLN A O 1
ATOM 4860 N N . PRO A 1 617 ? 26.219 42.438 15.781 1 91.25 617 PRO A N 1
ATOM 4861 C CA . PRO A 1 617 ? 24.969 43.156 15.945 1 91.25 617 PRO A CA 1
ATOM 4862 C C . PRO A 1 617 ? 23.734 42.312 15.625 1 91.25 617 PRO A C 1
ATOM 4864 O O . PRO A 1 617 ? 22.688 42.5 16.234 1 91.25 617 PRO A O 1
ATOM 4867 N N . PHE A 1 618 ? 23.953 41.469 14.711 1 91.56 618 PHE A N 1
ATOM 4868 C CA . PHE A 1 618 ? 22.797 40.719 14.297 1 91.56 618 PHE A CA 1
ATOM 4869 C C . PHE A 1 618 ? 22.469 39.625 15.32 1 91.56 618 PHE A C 1
ATOM 4871 O O . PHE A 1 618 ? 21.484 38.906 15.164 1 91.56 618 PHE A O 1
ATOM 4878 N N . ALA A 1 619 ? 23.172 39.5 16.344 1 93.12 619 ALA A N 1
ATOM 4879 C CA . ALA A 1 619 ? 22.906 38.531 17.422 1 93.12 619 ALA A CA 1
ATOM 4880 C C . ALA A 1 619 ? 21.547 38.781 18.062 1 93.12 619 ALA A C 1
ATOM 4882 O O . ALA A 1 619 ? 20.922 37.875 18.594 1 93.12 619 ALA A O 1
ATOM 4883 N N . LEU A 1 620 ? 21.062 40 17.984 1 90.88 620 LEU A N 1
ATOM 4884 C CA . LEU A 1 620 ? 19.75 40.375 18.516 1 90.88 620 LEU A CA 1
ATOM 4885 C C . LEU A 1 620 ? 18.641 39.562 17.828 1 90.88 620 LEU A C 1
ATOM 4887 O O . LEU A 1 620 ? 17.672 39.188 18.469 1 90.88 620 LEU A O 1
ATOM 4891 N N . SER A 1 621 ? 18.859 39.469 16.594 1 92.19 621 SER A N 1
ATOM 4892 C CA . SER A 1 621 ? 17.875 38.688 15.844 1 92.19 621 SER A CA 1
ATOM 4893 C C . SER A 1 621 ? 17.828 37.219 16.328 1 92.19 621 SER A C 1
ATOM 4895 O O . SER A 1 621 ? 16.766 36.625 16.422 1 92.19 621 SER A O 1
ATOM 4897 N N . LEU A 1 622 ? 18.969 36.625 16.625 1 93.81 622 LEU A N 1
ATOM 4898 C CA . LEU A 1 622 ? 19.047 35.281 17.172 1 93.81 622 LEU A CA 1
ATOM 4899 C C . LEU A 1 622 ? 18.453 35.219 18.578 1 93.81 622 LEU A C 1
ATOM 4901 O O . LEU A 1 622 ? 17.828 34.219 18.938 1 93.81 622 LEU A O 1
ATOM 4905 N N . LYS A 1 623 ? 18.656 36.281 19.266 1 92.62 623 LYS A N 1
ATOM 4906 C CA . LYS A 1 623 ? 18.078 36.344 20.594 1 92.62 623 LYS A CA 1
ATOM 4907 C C . LYS A 1 623 ? 16.547 36.344 20.547 1 92.62 623 LYS A C 1
ATOM 4909 O O . LYS A 1 623 ? 15.898 35.719 21.391 1 92.62 623 LYS A O 1
ATOM 4914 N N . ASN A 1 624 ? 16.016 37.031 19.594 1 91.69 624 ASN A N 1
ATOM 4915 C CA . ASN A 1 624 ? 14.562 37.031 19.406 1 91.69 624 ASN A CA 1
ATOM 4916 C C . ASN A 1 624 ? 14.023 35.625 19.172 1 91.69 624 ASN A C 1
ATOM 4918 O O . ASN A 1 624 ? 12.945 35.281 19.656 1 91.69 624 ASN A O 1
ATOM 4922 N N . LEU A 1 625 ? 14.789 34.875 18.453 1 91.94 625 LEU A N 1
ATOM 4923 C CA . LEU A 1 625 ? 14.398 33.5 18.203 1 91.94 625 LEU A CA 1
ATOM 4924 C C . LEU A 1 625 ? 14.414 32.688 19.5 1 91.94 625 LEU A C 1
ATOM 4926 O O . LEU A 1 625 ? 13.57 31.828 19.703 1 91.94 625 LEU A O 1
ATOM 4930 N N . LEU A 1 626 ? 15.328 32.969 20.328 1 89 626 LEU A N 1
ATOM 4931 C CA . LEU A 1 626 ? 15.391 32.312 21.641 1 89 626 LEU A CA 1
ATOM 4932 C C . LEU A 1 626 ? 14.18 32.688 22.484 1 89 626 LEU A C 1
ATOM 4934 O O . LEU A 1 626 ? 13.602 31.844 23.156 1 89 626 LEU A O 1
ATOM 4938 N N . GLU A 1 627 ? 13.828 33.875 22.375 1 87.25 627 GLU A N 1
ATOM 4939 C CA . GLU A 1 627 ? 12.75 34.406 23.188 1 87.25 627 GLU A CA 1
ATOM 4940 C C . GLU A 1 627 ? 11.406 33.781 22.812 1 87.25 627 GLU A C 1
ATOM 4942 O O . GLU A 1 627 ? 10.539 33.625 23.672 1 87.25 627 GLU A O 1
ATOM 4947 N N . VAL A 1 628 ? 11.32 33.5 21.578 1 88.12 628 VAL A N 1
ATOM 4948 C CA . VAL A 1 628 ? 10.047 32.938 21.156 1 88.12 628 VAL A CA 1
ATOM 4949 C C . VAL A 1 628 ? 10.086 31.406 21.312 1 88.12 628 VAL A C 1
ATOM 4951 O O . VAL A 1 628 ? 9.164 30.719 20.875 1 88.12 628 VAL A O 1
ATOM 4954 N N . GLY A 1 629 ? 11.148 30.875 21.844 1 79.75 629 GLY A N 1
ATOM 4955 C CA . GLY A 1 629 ? 11.219 29.453 22.188 1 79.75 629 GLY A CA 1
ATOM 4956 C C . GLY A 1 629 ? 11.727 28.594 21.062 1 79.75 629 GLY A C 1
ATOM 4957 O O . GLY A 1 629 ? 11.344 27.422 20.953 1 79.75 629 GLY A O 1
ATOM 4958 N N . LEU A 1 630 ? 12.516 29.047 20.109 1 85.12 630 LEU A N 1
ATOM 4959 C CA . LEU A 1 630 ? 13.008 28.281 18.969 1 85.12 630 LEU A CA 1
ATOM 4960 C C . LEU A 1 630 ? 14.508 28.031 19.094 1 85.12 630 LEU A C 1
ATOM 4962 O O . LEU A 1 630 ? 15.234 28.078 18.109 1 85.12 630 LEU A O 1
ATOM 4966 N N . SER A 1 631 ? 14.969 27.812 20.297 1 84.5 631 SER A N 1
ATOM 4967 C CA . SER A 1 631 ? 16.391 27.656 20.594 1 84.5 631 SER A CA 1
ATOM 4968 C C . SER A 1 631 ? 16.969 26.422 19.891 1 84.5 631 SER A C 1
ATOM 4970 O O . SER A 1 631 ? 18.156 26.391 19.578 1 84.5 631 SER A O 1
ATOM 4972 N N . TYR A 1 632 ? 16.125 25.5 19.562 1 77.69 632 TYR A N 1
ATOM 4973 C CA . TYR A 1 632 ? 16.578 24.188 19.094 1 77.69 632 TYR A CA 1
ATOM 4974 C C . TYR A 1 632 ? 16.719 24.172 17.578 1 77.69 632 TYR A C 1
ATOM 4976 O O . TYR A 1 632 ? 17.359 23.281 17.016 1 77.69 632 TYR A O 1
ATOM 4984 N N . LEU A 1 633 ? 16.141 25.062 16.875 1 86.06 633 LEU A N 1
ATOM 4985 C CA . LEU A 1 633 ? 16.172 25.062 15.422 1 86.06 633 LEU A CA 1
ATOM 4986 C C . LEU A 1 633 ? 17.594 25.25 14.906 1 86.06 633 LEU A C 1
ATOM 4988 O O . LEU A 1 633 ? 18.375 26.016 15.469 1 86.06 633 LEU A O 1
ATOM 4992 N N . LYS A 1 634 ? 17.891 24.531 13.836 1 88.12 634 LYS A N 1
ATOM 4993 C CA . LYS A 1 634 ? 19.156 24.766 13.156 1 88.12 634 LYS A CA 1
ATOM 4994 C C . LYS A 1 634 ? 19.094 26.031 12.305 1 88.12 634 LYS A C 1
ATOM 4996 O O . LYS A 1 634 ? 18.047 26.344 11.727 1 88.12 634 LYS A O 1
ATOM 5001 N N . LEU A 1 635 ? 20.203 26.594 12.211 1 90.38 635 LEU A N 1
ATOM 5002 C CA . LEU A 1 635 ? 20.266 27.859 11.484 1 90.38 635 LEU A CA 1
ATOM 5003 C C . LEU A 1 635 ? 19.953 27.656 10.008 1 90.38 635 LEU A C 1
ATOM 5005 O O . LEU A 1 635 ? 19.391 28.547 9.352 1 90.38 635 LEU A O 1
ATOM 5009 N N . ASN A 1 636 ? 20.281 26.484 9.516 1 86.44 636 ASN A N 1
ATOM 5010 C CA . ASN A 1 636 ? 20.062 26.188 8.102 1 86.44 636 ASN A CA 1
ATOM 5011 C C . ASN A 1 636 ? 18.781 25.391 7.879 1 86.44 636 ASN A C 1
ATOM 5013 O O . ASN A 1 636 ? 18.562 24.859 6.789 1 86.44 636 ASN A O 1
ATOM 5017 N N . GLN A 1 637 ? 18.016 25.266 8.859 1 84.25 637 GLN A N 1
ATOM 5018 C CA . GLN A 1 637 ? 16.797 24.469 8.711 1 84.25 637 GLN A CA 1
ATOM 5019 C C . GLN A 1 637 ? 15.805 25.156 7.777 1 84.25 637 GLN A C 1
ATOM 5021 O O . GLN A 1 637 ? 15.5 26.344 7.949 1 84.25 637 GLN A O 1
ATOM 5026 N N . SER A 1 638 ? 15.398 24.391 6.805 1 79.44 638 SER A N 1
ATOM 5027 C CA . SER A 1 638 ? 14.438 24.953 5.859 1 79.44 638 SER A CA 1
ATOM 5028 C C . SER A 1 638 ? 13.125 25.312 6.551 1 79.44 638 SER A C 1
ATOM 5030 O O . SER A 1 638 ? 12.648 24.562 7.406 1 79.44 638 SER A O 1
ATOM 5032 N N . LEU A 1 639 ? 12.516 26.391 6.207 1 79.69 639 LEU A N 1
ATOM 5033 C CA . LEU A 1 639 ? 11.25 26.812 6.793 1 79.69 639 LEU A CA 1
ATOM 5034 C C . LEU A 1 639 ? 10.125 25.859 6.43 1 79.69 639 LEU A C 1
ATOM 5036 O O . LEU A 1 639 ? 9.141 25.734 7.16 1 79.69 639 LEU A O 1
ATOM 5040 N N . SER A 1 640 ? 10.352 25.141 5.309 1 69.62 640 SER A N 1
ATOM 5041 C CA . SER A 1 640 ? 9.328 24.219 4.832 1 69.62 640 SER A CA 1
ATOM 5042 C C . SER A 1 640 ? 9.203 23.016 5.758 1 69.62 640 SER A C 1
ATOM 5044 O O . SER A 1 640 ? 8.18 22.312 5.75 1 69.62 640 SER A O 1
ATOM 5046 N N . THR A 1 641 ? 10.242 22.828 6.578 1 70.44 641 THR A N 1
ATOM 5047 C CA . THR A 1 641 ? 10.242 21.672 7.473 1 70.44 641 THR A CA 1
ATOM 5048 C C . THR A 1 641 ? 9.648 22.047 8.828 1 70.44 641 THR A C 1
ATOM 5050 O O . THR A 1 641 ? 9.453 21.172 9.688 1 70.44 641 THR A O 1
ATOM 5053 N N . LEU A 1 642 ? 9.336 23.312 8.961 1 73.69 642 LEU A N 1
ATOM 5054 C CA . LEU A 1 642 ? 8.828 23.781 10.25 1 73.69 642 LEU A CA 1
ATOM 5055 C C . LEU A 1 642 ? 7.324 23.578 10.352 1 73.69 642 LEU A C 1
ATOM 5057 O O . LEU A 1 642 ? 6.613 23.609 9.344 1 73.69 642 LEU A O 1
ATOM 5061 N N . SER A 1 643 ? 6.891 23.328 11.516 1 66.88 643 SER A N 1
ATOM 5062 C CA . SER A 1 643 ? 5.453 23.266 11.773 1 66.88 643 SER A CA 1
ATOM 5063 C C . SER A 1 643 ? 4.82 24.656 11.672 1 66.88 643 SER A C 1
ATOM 5065 O O . SER A 1 643 ? 5.527 25.656 11.656 1 66.88 643 SER A O 1
ATOM 5067 N N . GLY A 1 644 ? 3.5 24.656 11.562 1 67.5 644 GLY A N 1
ATOM 5068 C CA . GLY A 1 644 ? 2.791 25.938 11.555 1 67.5 644 GLY A CA 1
ATOM 5069 C C . GLY A 1 644 ? 3.09 26.797 12.766 1 67.5 644 GLY A C 1
ATOM 5070 O O . GLY A 1 644 ? 3.279 28 12.641 1 67.5 644 GLY A O 1
ATOM 5071 N N . GLY A 1 645 ? 3.195 26.156 13.891 1 69.25 645 GLY A N 1
ATOM 5072 C CA . GLY A 1 645 ? 3.516 26.875 15.109 1 69.25 645 GLY A CA 1
ATOM 5073 C C . GLY A 1 645 ? 4.926 27.438 15.117 1 69.25 645 GLY A C 1
ATOM 5074 O O . GLY A 1 645 ? 5.152 28.547 15.594 1 69.25 645 GLY A O 1
ATOM 5075 N N . GLU A 1 646 ? 5.797 26.656 14.602 1 73.06 646 GLU A N 1
ATOM 5076 C CA . GLU A 1 646 ? 7.18 27.125 14.516 1 73.06 646 GLU A CA 1
ATOM 5077 C C . GLU A 1 646 ? 7.297 28.312 13.562 1 73.06 646 GLU A C 1
ATOM 5079 O O . GLU A 1 646 ? 8.008 29.281 13.859 1 73.06 646 GLU A O 1
ATOM 5084 N N . LEU A 1 647 ? 6.598 28.234 12.547 1 78.81 647 LEU A N 1
ATOM 5085 C CA . LEU A 1 647 ? 6.633 29.312 11.57 1 78.81 647 LEU A CA 1
ATOM 5086 C C . LEU A 1 647 ? 6.066 30.594 12.164 1 78.81 647 LEU A C 1
ATOM 5088 O O . LEU A 1 647 ? 6.602 31.688 11.93 1 78.81 647 LEU A O 1
ATOM 5092 N N . GLN A 1 648 ? 4.996 30.5 12.852 1 79.88 648 GLN A N 1
ATOM 5093 C CA . GLN A 1 648 ? 4.391 31.656 13.5 1 79.88 648 GLN A CA 1
ATOM 5094 C C . GLN A 1 648 ? 5.367 32.312 14.484 1 79.88 648 GLN A C 1
ATOM 5096 O O . GLN A 1 648 ? 5.441 33.531 14.57 1 79.88 648 GLN A O 1
ATOM 5101 N N . ARG A 1 649 ? 6.105 31.516 15.133 1 84.69 649 ARG A N 1
ATOM 5102 C CA . ARG A 1 649 ? 7.055 32.031 16.125 1 84.69 649 ARG A CA 1
ATOM 5103 C C . ARG A 1 649 ? 8.25 32.688 15.438 1 84.69 649 ARG A C 1
ATOM 5105 O O . ARG A 1 649 ? 8.805 33.656 15.953 1 84.69 649 ARG A O 1
ATOM 5112 N N . VAL A 1 650 ? 8.602 32.156 14.328 1 87.75 650 VAL A N 1
ATOM 5113 C CA . VAL A 1 650 ? 9.648 32.812 13.555 1 87.75 650 VAL A CA 1
ATOM 5114 C C . VAL A 1 650 ? 9.188 34.188 13.125 1 87.75 650 VAL A C 1
ATOM 5116 O O . VAL A 1 650 ? 9.945 35.156 13.203 1 87.75 650 VAL A O 1
ATOM 5119 N N . LYS A 1 651 ? 7.957 34.344 12.688 1 88 651 LYS A N 1
ATOM 5120 C CA . LYS A 1 651 ? 7.395 35.625 12.297 1 88 651 LYS A CA 1
ATOM 5121 C C . LYS A 1 651 ? 7.34 36.562 13.484 1 88 651 LYS A C 1
ATOM 5123 O O . LYS A 1 651 ? 7.613 37.781 13.336 1 88 651 LYS A O 1
ATOM 5128 N N . LEU A 1 652 ? 6.945 36.031 14.57 1 90.12 652 LEU A N 1
ATOM 5129 C CA . LEU A 1 652 ? 6.883 36.844 15.781 1 90.12 652 LEU A CA 1
ATOM 5130 C C . LEU A 1 652 ? 8.258 37.375 16.141 1 90.12 652 LEU A C 1
ATOM 5132 O O . LEU A 1 652 ? 8.383 38.562 16.531 1 90.12 652 LEU A O 1
ATOM 5136 N N . ALA A 1 653 ? 9.227 36.531 16.016 1 91.19 653 ALA A N 1
ATOM 5137 C CA . ALA A 1 653 ? 10.594 36.938 16.328 1 91.19 653 ALA A CA 1
ATOM 5138 C C . ALA A 1 653 ? 11.008 38.156 15.477 1 91.19 653 ALA A C 1
ATOM 5140 O O . ALA A 1 653 ? 11.742 39.031 15.945 1 91.19 653 ALA A O 1
ATOM 5141 N N . ASP A 1 654 ? 10.555 38.188 14.305 1 89.94 654 ASP A N 1
ATOM 5142 C CA . ASP A 1 654 ? 10.891 39.25 13.375 1 89.94 654 ASP A CA 1
ATOM 5143 C C . ASP A 1 654 ? 10.203 40.562 13.758 1 89.94 654 ASP A C 1
ATOM 5145 O O . ASP A 1 654 ? 10.656 41.656 13.367 1 89.94 654 ASP A O 1
ATOM 5149 N N . THR A 1 655 ? 9.18 40.531 14.547 1 89.62 655 THR A N 1
ATOM 5150 C CA . THR A 1 655 ? 8.375 41.719 14.805 1 89.62 655 THR A CA 1
ATOM 5151 C C . THR A 1 655 ? 8.484 42.156 16.266 1 89.62 655 THR A C 1
ATOM 5153 O O . THR A 1 655 ? 7.855 43.125 16.688 1 89.62 655 THR A O 1
ATOM 5156 N N . LEU A 1 656 ? 9.305 41.469 17.016 1 90.19 656 LEU A N 1
ATOM 5157 C CA . LEU A 1 656 ? 9.359 41.688 18.453 1 90.19 656 LEU A CA 1
ATOM 5158 C C . LEU A 1 656 ? 9.82 43.125 18.766 1 90.19 656 LEU A C 1
ATOM 5160 O O . LEU A 1 656 ? 9.578 43.625 19.859 1 90.19 656 LEU A O 1
ATOM 5164 N N . HIS A 1 657 ? 10.367 43.844 17.844 1 82.44 657 HIS A N 1
ATOM 5165 C CA . HIS A 1 657 ? 10.906 45.156 18.062 1 82.44 657 HIS A CA 1
ATOM 5166 C C . HIS A 1 657 ? 9.812 46.219 17.938 1 82.44 657 HIS A C 1
ATOM 5168 O O . HIS A 1 657 ? 9.992 47.375 18.391 1 82.44 657 HIS A O 1
ATOM 5174 N N . GLN A 1 658 ? 8.719 45.906 17.5 1 85.88 658 GLN A N 1
ATOM 5175 C CA . GLN A 1 658 ? 7.641 46.844 17.297 1 85.88 658 GLN A CA 1
ATOM 5176 C C . GLN A 1 658 ? 7.012 47.281 18.625 1 85.88 658 GLN A C 1
ATOM 5178 O O . GLN A 1 658 ? 6.895 46.469 19.547 1 85.88 658 GLN A O 1
ATOM 5183 N N . LYS A 1 659 ? 6.668 48.562 18.703 1 87.38 659 LYS A N 1
ATOM 5184 C CA . LYS A 1 659 ? 5.992 49.125 19.875 1 87.38 659 LYS A CA 1
ATOM 5185 C C . LYS A 1 659 ? 4.656 49.75 19.5 1 87.38 659 LYS A C 1
ATOM 5187 O O . LYS A 1 659 ? 4.496 50.25 18.375 1 87.38 659 LYS A O 1
ATOM 5192 N N . LYS A 1 660 ? 3.715 49.719 20.422 1 90.19 660 LYS A N 1
ATOM 5193 C CA . LYS A 1 660 ? 2.391 50.312 20.297 1 90.19 660 LYS A CA 1
ATOM 5194 C C . LYS A 1 660 ? 1.641 49.719 19.094 1 90.19 660 LYS A C 1
ATOM 5196 O O . LYS A 1 660 ? 0.949 50.438 18.375 1 90.19 660 LYS A O 1
ATOM 5201 N N . ALA A 1 661 ? 1.913 48.5 18.875 1 94.5 661 ALA A N 1
ATOM 5202 C CA . ALA A 1 661 ? 1.236 47.812 17.781 1 94.5 661 ALA A CA 1
ATOM 5203 C C . ALA A 1 661 ? 0.167 46.875 18.312 1 94.5 661 ALA A C 1
ATOM 5205 O O . ALA A 1 661 ? 0.168 46.531 19.5 1 94.5 661 ALA A O 1
ATOM 5206 N N . ILE A 1 662 ? -0.809 46.562 17.453 1 96.12 662 ILE A N 1
ATOM 5207 C CA . ILE A 1 662 ? -1.793 45.5 17.734 1 96.12 662 ILE A CA 1
ATOM 5208 C C . ILE A 1 662 ? -1.331 44.188 17.125 1 96.12 662 ILE A C 1
ATOM 5210 O O . ILE A 1 662 ? -1.134 44.094 15.906 1 96.12 662 ILE A O 1
ATOM 5214 N N . TYR A 1 663 ? -1.039 43.219 18 1 95.81 663 TYR A N 1
ATOM 5215 C CA . TYR A 1 663 ? -0.689 41.875 17.531 1 95.81 663 TYR A CA 1
ATOM 5216 C C . TYR A 1 663 ? -1.912 40.969 17.516 1 95.81 663 TYR A C 1
ATOM 5218 O O . TYR A 1 663 ? -2.586 40.812 18.531 1 95.81 663 TYR A O 1
ATOM 5226 N N . LEU A 1 664 ? -2.26 40.5 16.422 1 95.38 664 LEU A N 1
ATOM 5227 C CA . LEU A 1 664 ? -3.289 39.5 16.234 1 95.38 664 LEU A CA 1
ATOM 5228 C C . LEU A 1 664 ? -2.666 38.156 15.891 1 95.38 664 LEU A C 1
ATOM 5230 O O . LEU A 1 664 ? -2.115 37.969 14.797 1 95.38 664 LEU A O 1
ATOM 5234 N N . MET A 1 665 ? -2.744 37.188 16.844 1 92.62 665 MET A N 1
ATOM 5235 C CA . MET A 1 665 ? -2.045 35.906 16.656 1 92.62 665 MET A CA 1
ATOM 5236 C C . MET A 1 665 ? -3.02 34.75 16.719 1 92.62 665 MET A C 1
ATOM 5238 O O . MET A 1 665 ? -3.842 34.656 17.641 1 92.62 665 MET A O 1
ATOM 5242 N N . ASP A 1 666 ? -2.861 33.938 15.789 1 87.94 666 ASP A N 1
ATOM 5243 C CA . ASP A 1 666 ? -3.705 32.75 15.719 1 87.94 666 ASP A CA 1
ATOM 5244 C C . ASP A 1 666 ? -3.016 31.547 16.359 1 87.94 666 ASP A C 1
ATOM 5246 O O . ASP A 1 666 ? -2.104 30.969 15.773 1 87.94 666 ASP A O 1
ATOM 5250 N N . GLU A 1 667 ? -3.475 31.188 17.531 1 85.5 667 GLU A N 1
ATOM 5251 C CA . GLU A 1 667 ? -3.061 30 18.281 1 85.5 667 GLU A CA 1
ATOM 5252 C C . GLU A 1 667 ? -1.54 29.922 18.375 1 85.5 667 GLU A C 1
ATOM 5254 O O . GLU A 1 667 ? -0.944 28.906 18.016 1 85.5 667 GLU A O 1
ATOM 5259 N N . PRO A 1 668 ? -0.933 30.859 18.969 1 86.12 668 PRO A N 1
ATOM 5260 C CA . PRO A 1 668 ? 0.529 30.906 19.047 1 86.12 668 PRO A CA 1
ATOM 5261 C C . PRO A 1 668 ? 1.102 29.812 19.938 1 86.12 668 PRO A C 1
ATOM 5263 O O . PRO A 1 668 ? 2.303 29.531 19.891 1 86.12 668 PRO A O 1
ATOM 5266 N N . THR A 1 669 ? 0.304 29.266 20.797 1 85.38 669 THR A N 1
ATOM 5267 C CA . THR A 1 669 ? 0.845 28.281 21.734 1 85.38 669 THR A CA 1
ATOM 5268 C C . THR A 1 669 ? 0.49 26.859 21.281 1 85.38 669 THR A C 1
ATOM 5270 O O . THR A 1 669 ? 0.722 25.906 22.016 1 85.38 669 THR A O 1
ATOM 5273 N N . ASP A 1 670 ? -0.043 26.734 20.172 1 78.62 670 ASP A N 1
ATOM 5274 C CA . ASP A 1 670 ? -0.426 25.422 19.656 1 78.62 670 ASP A CA 1
ATOM 5275 C C . ASP A 1 670 ? 0.786 24.5 19.547 1 78.62 670 ASP A C 1
ATOM 5277 O O . ASP A 1 670 ? 1.847 24.922 19.078 1 78.62 670 ASP A O 1
ATOM 5281 N N . GLY A 1 671 ? 0.636 23.312 20.109 1 75.19 671 GLY A N 1
ATOM 5282 C CA . GLY A 1 671 ? 1.671 22.297 19.953 1 75.19 671 GLY A CA 1
ATOM 5283 C C . GLY A 1 671 ? 2.84 22.5 20.906 1 75.19 671 GLY A C 1
ATOM 5284 O O . GLY A 1 671 ? 3.85 21.797 20.812 1 75.19 671 GLY A O 1
ATOM 5285 N N . LEU A 1 672 ? 2.725 23.469 21.781 1 81.44 672 LEU A N 1
ATOM 5286 C CA . LEU A 1 672 ? 3.836 23.734 22.688 1 81.44 672 LEU A CA 1
ATOM 5287 C C . LEU A 1 672 ? 3.701 22.938 23.969 1 81.44 672 LEU A C 1
ATOM 5289 O O . LEU A 1 672 ? 2.588 22.656 24.422 1 81.44 672 LEU A O 1
ATOM 5293 N N . HIS A 1 673 ? 4.859 22.609 24.484 1 86.31 673 HIS A N 1
ATOM 5294 C CA . HIS A 1 673 ? 4.922 22.016 25.812 1 86.31 673 HIS A CA 1
ATOM 5295 C C . HIS A 1 673 ? 4.504 23.016 26.891 1 86.31 673 HIS A C 1
ATOM 5297 O O . HIS A 1 673 ? 4.621 24.234 26.688 1 86.31 673 HIS A O 1
ATOM 5303 N N . LEU A 1 674 ? 4.066 22.547 28 1 89.69 674 LEU A N 1
ATOM 5304 C CA . LEU A 1 674 ? 3.551 23.375 29.078 1 89.69 674 LEU A CA 1
ATOM 5305 C C . LEU A 1 674 ? 4.59 24.406 29.516 1 89.69 674 LEU A C 1
ATOM 5307 O O . LEU A 1 674 ? 4.254 25.562 29.781 1 89.69 674 LEU A O 1
ATOM 5311 N N . ILE A 1 675 ? 5.789 24.016 29.5 1 86.5 675 ILE A N 1
ATOM 5312 C CA . ILE A 1 675 ? 6.859 24.906 29.922 1 86.5 675 ILE A CA 1
ATOM 5313 C C . ILE A 1 675 ? 7.039 26.016 28.891 1 86.5 675 ILE A C 1
ATOM 5315 O O . ILE A 1 675 ? 7.27 27.172 29.25 1 86.5 675 ILE A O 1
ATOM 5319 N N . ASP A 1 676 ? 6.961 25.672 27.703 1 83.38 676 ASP A N 1
ATOM 5320 C CA . ASP A 1 676 ? 7.086 26.641 26.625 1 83.38 676 ASP A CA 1
ATOM 5321 C C . ASP A 1 676 ? 5.902 27.609 26.625 1 83.38 676 ASP A C 1
ATOM 5323 O O . ASP A 1 676 ? 6.055 28.781 26.281 1 83.38 676 ASP A O 1
ATOM 5327 N N . ILE A 1 677 ? 4.758 27.094 26.984 1 88.62 677 ILE A N 1
ATOM 5328 C CA . ILE A 1 677 ? 3.578 27.953 27.078 1 88.62 677 ILE A CA 1
ATOM 5329 C C . ILE A 1 677 ? 3.793 29.016 28.156 1 88.62 677 ILE A C 1
ATOM 5331 O O . ILE A 1 677 ? 3.465 30.188 27.969 1 88.62 677 ILE A O 1
ATOM 5335 N N . GLN A 1 678 ? 4.367 28.594 29.234 1 89.12 678 GLN A N 1
ATOM 5336 C CA . GLN A 1 678 ? 4.652 29.547 30.312 1 89.12 678 GLN A CA 1
ATOM 5337 C C . GLN A 1 678 ? 5.648 30.609 29.859 1 89.12 678 GLN A C 1
ATOM 5339 O O . GLN A 1 678 ? 5.488 31.781 30.172 1 89.12 678 GLN A O 1
ATOM 5344 N N . GLN A 1 679 ? 6.57 30.156 29.141 1 86.12 679 GLN A N 1
ATOM 5345 C CA . GLN A 1 679 ? 7.559 31.094 28.609 1 86.12 679 GLN A CA 1
ATOM 5346 C C . GLN A 1 679 ? 6.922 32.062 27.625 1 86.12 679 GLN A C 1
ATOM 5348 O O . GLN A 1 679 ? 7.254 33.25 27.625 1 86.12 679 GLN A O 1
ATOM 5353 N N . SER A 1 680 ? 6.102 31.562 26.859 1 90.31 680 SER A N 1
ATOM 5354 C CA . SER A 1 680 ? 5.398 32.406 25.906 1 90.31 680 SER A CA 1
ATOM 5355 C C . SER A 1 680 ? 4.531 33.438 26.609 1 90.31 680 SER A C 1
ATOM 5357 O O . SER A 1 680 ? 4.465 34.594 26.188 1 90.31 680 SER A O 1
ATOM 5359 N N . LEU A 1 681 ? 3.879 33 27.625 1 93.56 681 LEU A N 1
ATOM 5360 C CA . LEU A 1 681 ? 3.025 33.906 28.391 1 93.56 681 LEU A CA 1
ATOM 5361 C C . LEU A 1 681 ? 3.848 35.031 29.016 1 93.56 681 LEU A C 1
ATOM 5363 O O . LEU A 1 681 ? 3.395 36.188 29.078 1 93.56 681 LEU A O 1
ATOM 5367 N N . GLN A 1 682 ? 5.027 34.688 29.438 1 93 682 GLN A N 1
ATOM 5368 C CA . GLN A 1 682 ? 5.926 35.719 29.953 1 93 682 GLN A CA 1
ATOM 5369 C C . GLN A 1 682 ? 6.289 36.719 28.875 1 93 682 GLN A C 1
ATOM 5371 O O . GLN A 1 682 ? 6.305 37.938 29.141 1 93 682 GLN A O 1
ATOM 5376 N N . LEU A 1 683 ? 6.562 36.188 27.766 1 92.56 683 LEU A N 1
ATOM 5377 C CA . LEU A 1 683 ? 6.867 37.062 26.641 1 92.56 683 LEU A CA 1
ATOM 5378 C C . LEU A 1 683 ? 5.672 37.969 26.297 1 92.56 683 LEU A C 1
ATOM 5380 O O . LEU A 1 683 ? 5.824 39.156 26.094 1 92.56 683 LEU A O 1
ATOM 5384 N N . PHE A 1 684 ? 4.484 37.438 26.25 1 95.62 684 PHE A N 1
ATOM 5385 C CA . PHE A 1 684 ? 3.275 38.188 25.938 1 95.62 684 PHE A CA 1
ATOM 5386 C C . PHE A 1 684 ? 3.039 39.281 26.953 1 95.62 684 PHE A C 1
ATOM 5388 O O . PHE A 1 684 ? 2.695 40.406 26.578 1 95.62 684 PHE A O 1
ATOM 5395 N N . ASN A 1 685 ? 3.23 38.938 28.172 1 95.69 685 ASN A N 1
ATOM 5396 C CA . ASN A 1 685 ? 3.047 39.938 29.219 1 95.69 685 ASN A CA 1
ATOM 5397 C C . ASN A 1 685 ? 4.035 41.094 29.062 1 95.69 685 ASN A C 1
ATOM 5399 O O . ASN A 1 685 ? 3.666 42.281 29.234 1 95.69 685 ASN A O 1
ATOM 5403 N N . ARG A 1 686 ? 5.234 40.75 28.75 1 94.31 686 ARG A N 1
ATOM 5404 C CA . ARG A 1 686 ? 6.238 41.781 28.531 1 94.31 686 ARG A CA 1
ATOM 5405 C C . ARG A 1 686 ? 5.867 42.656 27.344 1 94.31 686 ARG A C 1
ATOM 5407 O O . ARG A 1 686 ? 6.055 43.875 27.391 1 94.31 686 ARG A O 1
ATOM 5414 N N . MET A 1 687 ? 5.406 42.125 26.328 1 95.06 687 MET A N 1
ATOM 5415 C CA . MET A 1 687 ? 5 42.875 25.141 1 95.06 687 MET A CA 1
ATOM 5416 C C . MET A 1 687 ? 3.885 43.844 25.469 1 95.06 687 MET A C 1
ATOM 5418 O O . MET A 1 687 ? 3.883 44.969 24.969 1 95.06 687 MET A O 1
ATOM 5422 N N . VAL A 1 688 ? 2.961 43.469 26.281 1 96.25 688 VAL A N 1
ATOM 5423 C CA . VAL A 1 688 ? 1.87 44.344 26.688 1 96.25 688 VAL A CA 1
ATOM 5424 C C . VAL A 1 688 ? 2.42 45.5 27.547 1 96.25 688 VAL A C 1
ATOM 5426 O O . VAL A 1 688 ? 2.016 46.625 27.391 1 96.25 688 VAL A O 1
ATOM 5429 N N . GLU A 1 689 ? 3.336 45.125 28.406 1 94.19 689 GLU A N 1
ATOM 5430 C CA . GLU A 1 689 ? 3.953 46.125 29.266 1 94.19 689 GLU A CA 1
ATOM 5431 C C . GLU A 1 689 ? 4.719 47.156 28.438 1 94.19 689 GLU A C 1
ATOM 5433 O O . GLU A 1 689 ? 4.824 48.312 28.828 1 94.19 689 GLU A O 1
ATOM 5438 N N . GLU A 1 690 ? 5.125 46.719 27.312 1 93.5 690 GLU A N 1
ATOM 5439 C CA . GLU A 1 690 ? 5.879 47.594 26.438 1 93.5 690 GLU A CA 1
ATOM 5440 C C . GLU A 1 690 ? 4.941 48.469 25.594 1 93.5 690 GLU A C 1
ATOM 5442 O O . GLU A 1 690 ? 5.395 49.25 24.75 1 93.5 690 GLU A O 1
ATOM 5447 N N . GLY A 1 691 ? 3.676 48.312 25.75 1 93.25 691 GLY A N 1
ATOM 5448 C CA . GLY A 1 691 ? 2.717 49.219 25.141 1 93.25 691 GLY A CA 1
ATOM 5449 C C . GLY A 1 691 ? 1.938 48.594 24 1 93.25 691 GLY A C 1
ATOM 5450 O O . GLY A 1 691 ? 1.08 49.25 23.391 1 93.25 691 GLY A O 1
ATOM 5451 N N . ASN A 1 692 ? 2.158 47.344 23.75 1 95.81 692 ASN A N 1
ATOM 5452 C CA . ASN A 1 692 ? 1.465 46.688 22.672 1 95.81 692 ASN A CA 1
ATOM 5453 C C . ASN A 1 692 ? 0.108 46.125 23.109 1 95.81 692 ASN A C 1
ATOM 5455 O O . ASN A 1 692 ? -0.151 46 24.312 1 95.81 692 ASN A O 1
ATOM 5459 N N . SER A 1 693 ? -0.813 45.969 22.156 1 96.62 693 SER A N 1
ATOM 5460 C CA . SER A 1 693 ? -2.062 45.25 22.344 1 96.62 693 SER A CA 1
ATOM 5461 C C . SER A 1 693 ? -1.978 43.844 21.75 1 96.62 693 SER A C 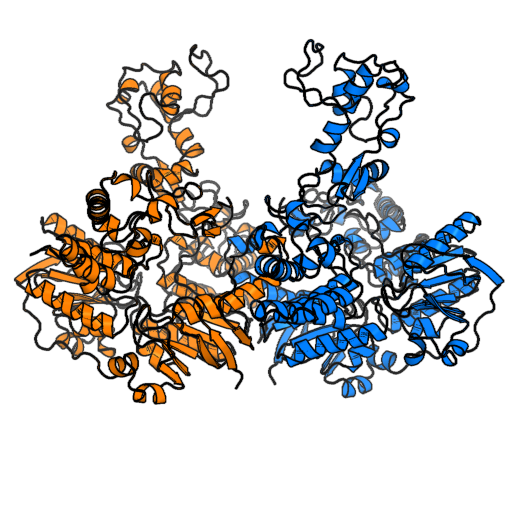1
ATOM 5463 O O . SER A 1 693 ? -1.601 43.688 20.594 1 96.62 693 SER A O 1
ATOM 5465 N N . LEU A 1 694 ? -2.275 42.875 22.578 1 96.94 694 LEU A N 1
ATOM 5466 C CA . LEU A 1 694 ? -2.209 41.5 22.078 1 96.94 694 LEU A CA 1
ATOM 5467 C C . LEU A 1 694 ? -3.6 40.875 22.031 1 96.94 694 LEU A C 1
ATOM 5469 O O . LEU A 1 694 ? -4.32 40.875 23.031 1 96.94 694 LEU A O 1
ATOM 5473 N N . ILE A 1 695 ? -4.012 40.406 20.891 1 97.56 695 ILE A N 1
ATOM 5474 C CA . ILE A 1 695 ? -5.234 39.625 20.672 1 97.56 695 ILE A CA 1
ATOM 5475 C C . ILE A 1 695 ? -4.887 38.219 20.203 1 97.56 695 ILE A C 1
ATOM 5477 O O . ILE A 1 695 ? -4.438 38.031 19.062 1 97.56 695 ILE A O 1
ATOM 5481 N N . LEU A 1 696 ? -5.164 37.281 21.062 1 96.12 696 LEU A N 1
ATOM 5482 C CA . LEU A 1 696 ? -4.801 35.875 20.766 1 96.12 696 LEU A CA 1
ATOM 5483 C C . LEU A 1 696 ? -6.043 35.031 20.562 1 96.12 696 LEU A C 1
ATOM 5485 O O . LEU A 1 696 ? -6.992 35.094 21.344 1 96.12 696 LEU A O 1
ATOM 5489 N N . LEU A 1 697 ? -6.078 34.312 19.484 1 93.81 697 LEU A N 1
ATOM 5490 C CA . LEU A 1 697 ? -7.004 33.188 19.391 1 93.81 697 LEU A CA 1
ATOM 5491 C C . LEU A 1 697 ? -6.414 31.953 20.031 1 93.81 697 LEU A C 1
ATOM 5493 O O . LEU A 1 697 ? -5.371 31.453 19.594 1 93.81 697 LEU A O 1
ATOM 5497 N N . GLU A 1 698 ? -6.996 31.469 21.109 1 91.38 698 GLU A N 1
ATOM 5498 C CA . GLU A 1 698 ? -6.379 30.359 21.844 1 91.38 698 GLU A CA 1
ATOM 5499 C C . GLU A 1 698 ? -7.434 29.406 22.406 1 91.38 698 GLU A C 1
ATOM 5501 O O . GLU A 1 698 ? -8.594 29.781 22.562 1 91.38 698 GLU A O 1
ATOM 5506 N N . HIS A 1 699 ? -6.926 28.234 22.656 1 88.38 699 HIS A N 1
ATOM 5507 C CA . HIS A 1 699 ? -7.762 27.188 23.266 1 88.38 699 HIS A CA 1
ATOM 5508 C C . HIS A 1 699 ? -7.152 26.688 24.562 1 88.38 699 HIS A C 1
ATOM 5510 O O . HIS A 1 699 ? -7.832 26.031 25.359 1 88.38 699 HIS A O 1
ATOM 5516 N N . HIS A 1 700 ? -5.957 27 24.734 1 90.5 700 HIS A N 1
ATOM 5517 C CA . HIS A 1 700 ? -5.297 26.422 25.906 1 90.5 700 HIS A CA 1
ATOM 5518 C C . HIS A 1 700 ? -5.77 27.094 27.188 1 90.5 700 HIS A C 1
ATOM 5520 O O . HIS A 1 700 ? -5.77 28.328 27.281 1 90.5 700 HIS A O 1
ATOM 5526 N N . ILE A 1 701 ? -6.004 26.344 28.141 1 91.81 701 ILE A N 1
ATOM 5527 C CA . ILE A 1 701 ? -6.652 26.812 29.359 1 91.81 701 ILE A CA 1
ATOM 5528 C C . ILE A 1 701 ? -5.715 27.766 30.109 1 91.81 701 ILE A C 1
ATOM 5530 O O . ILE A 1 701 ? -6.156 28.766 30.688 1 91.81 701 ILE A O 1
ATOM 5534 N N . ASP A 1 702 ? -4.445 27.516 30.094 1 92.12 702 ASP A N 1
ATOM 5535 C CA . ASP A 1 702 ? -3.49 28.359 30.812 1 92.12 702 ASP A CA 1
ATOM 5536 C C . ASP A 1 702 ? -3.414 29.75 30.188 1 92.12 702 ASP A C 1
ATOM 5538 O O . ASP A 1 702 ? -3.221 30.734 30.906 1 92.12 702 ASP A O 1
ATOM 5542 N N . VAL A 1 703 ? -3.523 29.781 28.906 1 94.12 703 VAL A N 1
ATOM 5543 C CA . VAL A 1 703 ? -3.51 31.062 28.234 1 94.12 703 VAL A CA 1
ATOM 5544 C C . VAL A 1 703 ? -4.801 31.828 28.531 1 94.12 703 VAL A C 1
ATOM 5546 O O . VAL A 1 703 ? -4.77 33.031 28.797 1 94.12 703 VAL A O 1
ATOM 5549 N N . ILE A 1 704 ? -5.871 31.094 28.547 1 95.44 704 ILE A N 1
ATOM 5550 C CA . ILE A 1 704 ? -7.172 31.688 28.844 1 95.44 704 ILE A CA 1
ATOM 5551 C C . ILE A 1 704 ? -7.188 32.219 30.281 1 95.44 704 ILE A C 1
ATOM 5553 O O . ILE A 1 704 ? -7.625 33.344 30.516 1 95.44 704 ILE A O 1
ATOM 5557 N N . LYS A 1 705 ? -6.652 31.516 31.188 1 95.56 705 LYS A N 1
ATOM 5558 C CA . LYS A 1 705 ? -6.602 31.906 32.594 1 95.56 705 LYS A CA 1
ATOM 5559 C C . LYS A 1 705 ? -5.754 33.156 32.781 1 95.56 705 LYS A C 1
ATOM 5561 O O . LYS A 1 705 ? -6.016 33.969 33.688 1 95.56 705 LYS A O 1
ATOM 5566 N N . SER A 1 706 ? -4.773 33.312 31.906 1 95.81 706 SER A N 1
ATOM 5567 C CA . SER A 1 706 ? -3.785 34.375 32.094 1 95.81 706 SER A CA 1
ATOM 5568 C C . SER A 1 706 ? -4.23 35.656 31.406 1 95.81 706 SER A C 1
ATOM 5570 O O . SER A 1 706 ? -3.604 36.719 31.578 1 95.81 706 SER A O 1
ATOM 5572 N N . ALA A 1 707 ? -5.289 35.625 30.734 1 97.62 707 ALA A N 1
ATOM 5573 C CA . ALA A 1 707 ? -5.738 36.75 29.922 1 97.62 707 ALA A CA 1
ATOM 5574 C C . ALA A 1 707 ? -6.223 37.906 30.812 1 97.62 707 ALA A C 1
ATOM 5576 O O . ALA A 1 707 ? -6.617 37.656 31.969 1 97.62 707 ALA A O 1
ATOM 5577 N N . ASP A 1 708 ? -6.117 39.156 30.266 1 98.06 708 ASP A N 1
ATOM 5578 C CA . ASP A 1 708 ? -6.758 40.312 30.891 1 98.06 708 ASP A CA 1
ATOM 5579 C C . ASP A 1 708 ? -8.234 40.375 30.516 1 98.06 708 ASP A C 1
ATOM 5581 O O . ASP A 1 708 ? -9.055 40.875 31.312 1 98.06 708 ASP A O 1
ATOM 5585 N N . TRP A 1 709 ? -8.531 39.969 29.359 1 97.88 709 TRP A N 1
ATOM 5586 C CA . TRP A 1 709 ? -9.883 40 28.797 1 97.88 709 TRP A CA 1
ATOM 5587 C C . TRP A 1 709 ? -10.156 38.781 27.938 1 97.88 709 TRP A C 1
ATOM 5589 O O . TRP A 1 709 ? -9.273 38.312 27.219 1 97.88 709 TRP A O 1
ATOM 5599 N N . LEU A 1 710 ? -11.414 38.312 28.062 1 97.5 710 LEU A N 1
ATOM 5600 C CA . LEU A 1 710 ? -11.82 37.125 27.297 1 97.5 710 LEU A CA 1
ATOM 5601 C C . LEU A 1 710 ? -13.016 37.438 26.406 1 97.5 710 LEU A C 1
ATOM 5603 O O . LEU A 1 710 ? -13.914 38.188 26.812 1 97.5 710 LEU A O 1
ATOM 5607 N N . ILE A 1 711 ? -13.016 36.938 25.219 1 97.5 711 ILE A N 1
ATOM 5608 C CA . ILE A 1 711 ? -14.141 36.906 24.297 1 97.5 711 ILE A CA 1
ATOM 5609 C C . ILE A 1 711 ? -14.422 35.469 23.875 1 97.5 711 ILE A C 1
ATOM 5611 O O . ILE A 1 711 ? -13.578 34.812 23.25 1 97.5 711 ILE A O 1
ATOM 5615 N N . GLU A 1 712 ? -15.562 34.938 24.234 1 96.62 712 GLU A N 1
ATOM 5616 C CA . GLU A 1 712 ? -15.891 33.562 23.891 1 96.62 712 GLU A CA 1
ATOM 5617 C C . GLU A 1 712 ? -16.984 33.5 22.828 1 96.62 712 GLU A C 1
ATOM 5619 O O . GLU A 1 712 ? -18.047 34.125 22.984 1 96.62 712 GLU A O 1
ATOM 5624 N N . LEU A 1 713 ? -16.688 32.781 21.812 1 95.31 713 LEU A N 1
ATOM 5625 C CA . LEU A 1 713 ? -17.672 32.531 20.75 1 95.31 713 LEU A CA 1
ATOM 5626 C C . LEU A 1 713 ? -18.188 31.109 20.797 1 95.31 713 LEU A C 1
ATOM 5628 O O . LEU A 1 713 ? -17.484 30.203 21.266 1 95.31 713 LEU A O 1
ATOM 5632 N N . GLY A 1 714 ? -19.359 30.844 20.391 1 90 714 GLY A N 1
ATOM 5633 C CA . GLY A 1 714 ? -20 29.547 20.312 1 90 714 GLY A CA 1
ATOM 5634 C C . GLY A 1 714 ? -21.5 29.609 20.062 1 90 714 GLY A C 1
ATOM 5635 O O . GLY A 1 714 ? -21.969 30.484 19.328 1 90 714 GLY A O 1
ATOM 5636 N N . PRO A 1 715 ? -22.141 28.641 20.594 1 86.88 715 PRO A N 1
ATOM 5637 C CA . PRO A 1 715 ? -21.812 27.5 21.453 1 86.88 715 PRO A CA 1
ATOM 5638 C C . PRO A 1 715 ? -21.25 26.312 20.688 1 86.88 715 PRO A C 1
ATOM 5640 O O . PRO A 1 715 ? -20.609 25.438 21.266 1 86.88 715 PRO A O 1
ATOM 5643 N N . GLU A 1 716 ? -21.656 26.25 19.391 1 85.38 716 GLU A N 1
ATOM 5644 C CA . GLU A 1 716 ? -21.156 25.172 18.531 1 85.38 716 GLU A CA 1
ATOM 5645 C C . GLU A 1 716 ? -20.484 25.734 17.281 1 85.38 716 GLU A C 1
ATOM 5647 O O . GLU A 1 716 ? -20.156 26.922 17.219 1 85.38 716 GLU A O 1
ATOM 5652 N N . GLY A 1 717 ? -20.109 24.906 16.359 1 81.06 717 GLY A N 1
ATOM 5653 C CA . GLY A 1 717 ? -19.531 25.344 15.102 1 81.06 717 GLY A CA 1
ATOM 5654 C C . GLY A 1 717 ? -20.562 25.516 14.008 1 81.06 717 GLY A C 1
ATOM 5655 O O . GLY A 1 717 ? -21.734 25.125 14.172 1 81.06 717 GLY A O 1
ATOM 5656 N N . GLY A 1 718 ? -20.219 26.094 13.008 1 77.88 718 GLY A N 1
ATOM 5657 C CA . GLY A 1 718 ? -21.078 26.234 11.852 1 77.88 718 GLY A CA 1
ATOM 5658 C C . GLY A 1 718 ? -22.266 27.141 12.094 1 77.88 718 GLY A C 1
ATOM 5659 O O . GLY A 1 718 ? -22.125 28.219 12.672 1 77.88 718 GLY A O 1
ATOM 5660 N N . LYS A 1 719 ? -23.484 26.562 11.664 1 78.38 719 LYS A N 1
ATOM 5661 C CA . LYS A 1 719 ? -24.703 27.359 11.742 1 78.38 719 LYS A CA 1
ATOM 5662 C C . LYS A 1 719 ? -25.094 27.609 13.195 1 78.38 719 LYS A C 1
ATOM 5664 O O . LYS A 1 719 ? -25.719 28.625 13.5 1 78.38 719 LYS A O 1
ATOM 5669 N N . ASN A 1 720 ? -24.703 26.75 14 1 81.62 720 ASN A N 1
ATOM 5670 C CA . ASN A 1 720 ? -25.062 26.859 15.406 1 81.62 720 ASN A CA 1
ATOM 5671 C C . ASN A 1 720 ? -23.969 27.578 16.203 1 81.62 720 ASN A C 1
ATOM 5673 O O . ASN A 1 720 ? -23.984 27.594 17.422 1 81.62 720 ASN A O 1
ATOM 5677 N N . GLY A 1 721 ? -23.031 28.172 15.43 1 86.38 721 GLY A N 1
ATOM 5678 C CA . GLY A 1 721 ? -21.953 28.938 16.047 1 86.38 721 GLY A CA 1
ATOM 5679 C C . GLY A 1 721 ? -22.031 30.422 15.719 1 86.38 721 GLY A C 1
ATOM 5680 O O . GLY A 1 721 ? -23.094 30.922 15.312 1 86.38 721 GLY A O 1
ATOM 5681 N N . GLY A 1 722 ? -21.062 31.156 16.016 1 90.62 722 GLY A N 1
ATOM 5682 C CA . GLY A 1 722 ? -20.938 32.562 15.625 1 90.62 722 GLY 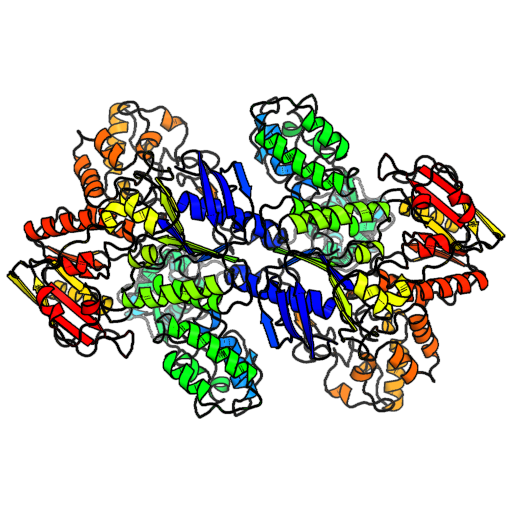A CA 1
ATOM 5683 C C . GLY A 1 722 ? -21.594 33.5 16.594 1 90.62 722 GLY A C 1
ATOM 5684 O O . GLY A 1 722 ? -21.844 34.688 16.266 1 90.62 722 GLY A O 1
ATOM 5685 N N . GLN A 1 723 ? -21.922 33 17.766 1 93.75 723 GLN A N 1
ATOM 5686 C CA . GLN A 1 723 ? -22.562 33.844 18.781 1 93.75 723 GLN A CA 1
ATOM 5687 C C . GLN A 1 723 ? -21.594 34.219 19.891 1 93.75 723 GLN A C 1
ATOM 5689 O O . GLN A 1 723 ? -20.688 33.438 20.219 1 93.75 723 GLN A O 1
ATOM 5694 N N . LEU A 1 724 ? -21.797 35.406 20.422 1 95.25 724 LEU A N 1
ATOM 5695 C CA . LEU A 1 724 ? -21.031 35.844 21.578 1 95.25 724 LEU A CA 1
ATOM 5696 C C . LEU A 1 724 ? -21.578 35.219 22.859 1 95.25 724 LEU A C 1
ATOM 5698 O O . LEU A 1 724 ? -22.688 35.531 23.266 1 95.25 724 LEU A O 1
ATOM 5702 N N . LEU A 1 725 ? -20.828 34.438 23.469 1 95.25 725 LEU A N 1
ATOM 5703 C CA . LEU A 1 725 ? -21.281 33.719 24.656 1 95.25 725 LEU A CA 1
ATOM 5704 C C . LEU A 1 725 ? -20.859 34.5 25.922 1 95.25 725 LEU A C 1
ATOM 5706 O O . LEU A 1 725 ? -21.516 34.406 26.953 1 95.25 725 LEU A O 1
ATOM 5710 N N . PHE A 1 726 ? -19.688 35.062 25.828 1 96.25 726 PHE A N 1
ATOM 5711 C CA . PHE A 1 726 ? -19.141 35.719 27 1 96.25 726 PHE A CA 1
ATOM 5712 C C . PHE A 1 726 ? -18.125 36.781 26.594 1 96.25 726 PHE A C 1
ATOM 5714 O O . PHE A 1 726 ? -17.391 36.625 25.609 1 96.25 726 PHE A O 1
ATOM 5721 N N . THR A 1 727 ? -18.047 37.906 27.188 1 96.69 727 THR A N 1
ATOM 5722 C CA . THR A 1 727 ? -17 38.906 27.109 1 96.69 727 THR A CA 1
ATOM 5723 C C . THR A 1 727 ? -16.734 39.531 28.484 1 96.69 727 THR A C 1
ATOM 5725 O O . THR A 1 727 ? -17.656 39.875 29.203 1 96.69 727 THR A O 1
ATOM 5728 N N . GLY A 1 728 ? -15.508 39.469 28.906 1 96 728 GLY A N 1
ATOM 5729 C CA . GLY A 1 728 ? -15.156 39.969 30.219 1 96 728 GLY A CA 1
ATOM 5730 C C . GLY A 1 728 ? -13.859 39.406 30.75 1 96 728 GLY A C 1
ATOM 5731 O O . GLY A 1 728 ? -13.039 38.875 29.984 1 96 728 GLY A O 1
ATOM 5732 N N . THR A 1 729 ? -13.617 39.562 32.031 1 96.31 729 THR A N 1
ATOM 5733 C CA . THR A 1 729 ? -12.406 39.062 32.656 1 96.31 729 THR A CA 1
ATOM 5734 C C . THR A 1 729 ? -12.539 37.562 32.969 1 96.31 729 THR A C 1
ATOM 5736 O O . THR A 1 729 ? -13.648 37.031 33 1 96.31 729 THR A O 1
ATOM 5739 N N . PRO A 1 730 ? -11.414 36.875 33.125 1 95.38 730 PRO A N 1
ATOM 5740 C CA . PRO A 1 730 ? -11.469 35.469 33.469 1 95.38 730 PRO A CA 1
ATOM 5741 C C . PRO A 1 730 ? -12.289 35.188 34.75 1 95.38 730 PRO A C 1
ATOM 5743 O O . PRO A 1 730 ? -13.039 34.219 34.812 1 95.38 730 PRO A O 1
ATOM 5746 N N . ALA A 1 731 ? -12.195 36.062 35.688 1 93.94 731 ALA A N 1
ATOM 5747 C CA . ALA A 1 731 ? -12.961 35.938 36.938 1 93.94 731 ALA A CA 1
ATOM 5748 C C . ALA A 1 731 ? -14.461 36.031 36.656 1 93.94 731 ALA A C 1
ATOM 5750 O O . ALA A 1 731 ? -15.25 35.281 37.25 1 93.94 731 ALA A O 1
ATOM 5751 N N . ASN A 1 732 ? -14.859 36.938 35.812 1 94.88 732 ASN A N 1
ATOM 5752 C CA . ASN A 1 732 ? -16.266 37.094 35.469 1 94.88 732 ASN A CA 1
ATOM 5753 C C . ASN A 1 732 ? -16.812 35.875 34.719 1 94.88 732 ASN A C 1
ATOM 5755 O O . ASN A 1 732 ? -18.016 35.594 34.781 1 94.88 732 ASN A O 1
ATOM 5759 N N . MET A 1 733 ? -15.945 35.188 34.031 1 94.88 733 MET A N 1
ATOM 5760 C CA . MET A 1 733 ? -16.391 34.031 33.25 1 94.88 733 MET A CA 1
ATOM 5761 C C . MET A 1 733 ? -16.859 32.938 34.188 1 94.88 733 MET A C 1
ATOM 5763 O O . MET A 1 733 ? -17.797 32.188 33.844 1 94.88 733 MET A O 1
ATOM 5767 N N . LEU A 1 734 ? -16.266 32.812 35.312 1 93.56 734 LEU A N 1
ATOM 5768 C CA . LEU A 1 734 ? -16.641 31.781 36.281 1 93.56 734 LEU A CA 1
ATOM 5769 C C . LEU A 1 734 ? -18.078 31.953 36.75 1 93.56 734 LEU A C 1
ATOM 5771 O O . LEU A 1 734 ? -18.734 30.984 37.156 1 93.56 734 LEU A O 1
ATOM 5775 N N . ASN A 1 735 ? -18.578 33.156 36.594 1 92.06 735 ASN A N 1
ATOM 5776 C CA . ASN A 1 735 ? -19.922 33.469 37.062 1 92.06 735 ASN A CA 1
ATOM 5777 C C . ASN A 1 735 ? -20.906 33.5 35.875 1 92.06 735 ASN A C 1
ATOM 5779 O O . ASN A 1 735 ? -22.109 33.688 36.062 1 92.06 735 ASN A O 1
ATOM 5783 N N . SER A 1 736 ? -20.375 33.25 34.781 1 91.88 736 SER A N 1
ATOM 5784 C CA . SER A 1 736 ? -21.219 33.25 33.594 1 91.88 736 SER A CA 1
ATOM 5785 C C . SER A 1 736 ? -22.078 32 33.5 1 91.88 736 SER A C 1
ATOM 5787 O O . SER A 1 736 ? -21.672 30.922 33.938 1 91.88 736 SER A O 1
ATOM 5789 N N . THR A 1 737 ? -23.297 32.031 32.938 1 88.62 737 THR A N 1
ATOM 5790 C CA . THR A 1 737 ? -24.203 30.906 32.812 1 88.62 737 THR A CA 1
ATOM 5791 C C . THR A 1 737 ? -24.125 30.328 31.391 1 88.62 737 THR A C 1
ATOM 5793 O O . THR A 1 737 ? -24.562 29.188 31.156 1 88.62 737 THR A O 1
ATOM 5796 N N . HIS A 1 738 ? -23.516 31 30.484 1 89.75 738 HIS A N 1
ATOM 5797 C CA . HIS A 1 738 ? -23.609 30.578 29.094 1 89.75 738 HIS A CA 1
ATOM 5798 C C . HIS A 1 738 ? -22.266 30.109 28.578 1 89.75 738 HIS A C 1
ATOM 5800 O O . HIS A 1 738 ? -22.188 29.453 27.531 1 89.75 738 HIS A O 1
ATOM 5806 N N . SER A 1 739 ? -21.219 30.312 29.281 1 91.94 739 SER A N 1
ATOM 5807 C CA . SER A 1 739 ? -19.875 30 28.797 1 91.94 739 SER A CA 1
ATOM 5808 C C . SER A 1 739 ? -19.625 28.5 28.797 1 91.94 739 SER A C 1
ATOM 5810 O O . SER A 1 739 ? -19.984 27.797 29.75 1 91.94 739 SER A O 1
ATOM 5812 N N . ILE A 1 740 ? -19.031 28.016 27.75 1 91.12 740 ILE A N 1
ATOM 5813 C CA . ILE A 1 740 ? -18.641 26.625 27.625 1 91.12 740 ILE A CA 1
ATOM 5814 C C . ILE A 1 740 ? -17.281 26.406 28.281 1 91.12 740 ILE A C 1
ATOM 5816 O O . ILE A 1 740 ? -17.047 25.375 28.906 1 91.12 740 ILE A O 1
ATOM 5820 N N . THR A 1 741 ? -16.422 27.359 28.234 1 93.19 741 THR A N 1
ATOM 5821 C CA . THR A 1 741 ? -15.039 27.281 28.703 1 93.19 741 THR A CA 1
ATOM 5822 C C . THR A 1 741 ? -14.969 27.312 30.219 1 93.19 741 THR A C 1
ATOM 5824 O O . THR A 1 741 ? -14 26.828 30.812 1 93.19 741 THR A O 1
ATOM 5827 N N . LYS A 1 742 ? -16.016 27.828 30.906 1 93 742 LYS A N 1
ATOM 5828 C CA . LYS A 1 742 ? -16.031 28.016 32.344 1 93 742 LYS A CA 1
ATOM 5829 C C . LYS A 1 742 ? -15.742 26.703 33.062 1 93 742 LYS A C 1
ATOM 5831 O O . LYS A 1 742 ? -14.992 26.688 34.062 1 93 742 LYS A O 1
ATOM 5836 N N . GLY A 1 743 ? -16.281 25.625 32.562 1 89.25 743 GLY A N 1
ATOM 5837 C CA . GLY A 1 743 ? -16.156 24.312 33.188 1 89.25 743 GLY A CA 1
ATOM 5838 C C . GLY A 1 743 ? -14.734 23.781 33.156 1 89.25 743 GLY A C 1
ATOM 5839 O O . GLY A 1 743 ? -14.398 22.859 33.906 1 89.25 743 GLY A O 1
ATOM 5840 N N . TYR A 1 744 ? -13.859 24.422 32.406 1 90.44 744 TYR A N 1
ATOM 5841 C CA . TYR A 1 744 ? -12.508 23.906 32.25 1 90.44 744 TYR A CA 1
ATOM 5842 C C . TYR A 1 744 ? -11.492 24.797 32.938 1 90.44 744 TYR A C 1
ATOM 5844 O O . TYR A 1 744 ? -10.297 24.484 32.969 1 90.44 744 TYR A O 1
ATOM 5852 N N . LEU A 1 745 ? -11.938 25.891 33.438 1 90.38 745 LEU A N 1
ATOM 5853 C CA . LEU A 1 745 ? -11.055 26.812 34.125 1 90.38 745 LEU A CA 1
ATOM 5854 C C . LEU A 1 745 ? -10.734 26.328 35.531 1 90.38 745 LEU A C 1
ATOM 5856 O O . LEU A 1 745 ? -9.672 26.656 36.094 1 90.38 745 LEU A O 1
ATOM 5860 N N . MET B 1 1 ? -8.984 -16.609 24.266 1 70.31 1 MET B N 1
ATOM 5861 C CA . MET B 1 1 ? -8.641 -16.734 22.859 1 70.31 1 MET B CA 1
ATOM 5862 C C . MET B 1 1 ? -9.414 -15.719 22.016 1 70.31 1 MET B C 1
ATOM 5864 O O . MET B 1 1 ? -10.602 -15.484 22.266 1 70.31 1 MET B O 1
ATOM 5868 N N . GLU B 1 2 ? -8.648 -14.953 21.188 1 89.06 2 GLU B N 1
ATOM 5869 C CA . GLU B 1 2 ? -9.305 -13.984 20.312 1 89.06 2 GLU B CA 1
ATOM 5870 C C . GLU B 1 2 ? -9.664 -14.609 18.969 1 89.06 2 GLU B C 1
ATOM 5872 O O . GLU B 1 2 ? -8.93 -15.461 18.453 1 89.06 2 GLU B O 1
ATOM 5877 N N . TRP B 1 3 ? -10.875 -14.398 18.547 1 95.81 3 TRP B N 1
ATOM 5878 C CA . TRP B 1 3 ? -11.391 -15.016 17.328 1 95.81 3 TRP B CA 1
ATOM 5879 C C . TRP B 1 3 ? -11.641 -13.961 16.25 1 95.81 3 TRP B C 1
ATOM 5881 O O . TRP B 1 3 ? -12.023 -12.828 16.562 1 95.81 3 TRP B O 1
ATOM 5891 N N . ILE B 1 4 ? -11.32 -14.312 15 1 96.81 4 ILE B N 1
ATOM 5892 C CA . ILE B 1 4 ? -11.891 -13.625 13.852 1 96.81 4 ILE B CA 1
ATOM 5893 C C . ILE B 1 4 ? -13.305 -14.133 13.594 1 96.81 4 ILE B C 1
ATOM 5895 O O . ILE B 1 4 ? -13.508 -15.32 13.336 1 96.81 4 ILE B O 1
ATOM 5899 N N . GLU B 1 5 ? -14.266 -13.32 13.656 1 96.81 5 GLU B N 1
ATOM 5900 C CA . GLU B 1 5 ? -15.656 -13.742 13.531 1 96.81 5 GLU B CA 1
ATOM 5901 C C . GLU B 1 5 ? -16.234 -13.352 12.18 1 96.81 5 GLU B C 1
ATOM 5903 O O . GLU B 1 5 ? -16.344 -12.172 11.859 1 96.81 5 GLU B O 1
ATOM 5908 N N . ILE B 1 6 ? -16.578 -14.344 11.383 1 96.5 6 ILE B N 1
ATOM 5909 C CA . ILE B 1 6 ? -17.25 -14.141 10.102 1 96.5 6 ILE B CA 1
ATOM 5910 C C . ILE B 1 6 ? -18.734 -14.477 10.234 1 96.5 6 ILE B C 1
ATOM 5912 O O . ILE B 1 6 ? -19.109 -15.609 10.555 1 96.5 6 ILE B O 1
ATOM 5916 N N . LYS B 1 7 ? -19.562 -13.516 10 1 95.31 7 LYS B N 1
ATOM 5917 C CA . LYS B 1 7 ? -21 -13.695 10.211 1 95.31 7 LYS B CA 1
ATOM 5918 C C . LYS B 1 7 ? -21.766 -13.625 8.891 1 95.31 7 LYS B C 1
ATOM 5920 O O . LYS B 1 7 ? -21.719 -12.609 8.195 1 95.31 7 LYS B O 1
ATOM 5925 N N . HIS B 1 8 ? -22.391 -14.664 8.555 1 94.62 8 HIS B N 1
ATOM 5926 C CA . HIS B 1 8 ? -23.344 -14.758 7.445 1 94.62 8 HIS B CA 1
ATOM 5927 C C . HIS B 1 8 ? -22.672 -14.398 6.121 1 94.62 8 HIS B C 1
ATOM 5929 O O . HIS B 1 8 ? -23.094 -13.469 5.438 1 94.62 8 HIS B O 1
ATOM 5935 N N . ALA B 1 9 ? -21.719 -15.148 5.668 1 94.25 9 ALA B N 1
ATOM 5936 C CA . ALA B 1 9 ? -21.047 -14.961 4.387 1 94.25 9 ALA B CA 1
ATOM 5937 C C . ALA B 1 9 ? -21.797 -15.68 3.266 1 94.25 9 ALA B C 1
ATOM 5939 O O . ALA B 1 9 ? -22.188 -16.844 3.424 1 94.25 9 ALA B O 1
ATOM 5940 N N . THR B 1 10 ? -22.031 -15.008 2.18 1 92.88 10 THR B N 1
ATOM 5941 C CA . THR B 1 10 ? -22.75 -15.586 1.041 1 92.88 10 THR B CA 1
ATOM 5942 C C . THR B 1 10 ? -21.969 -15.367 -0.25 1 92.88 10 THR B C 1
ATOM 5944 O O . THR B 1 10 ? -22.547 -15.375 -1.341 1 92.88 10 THR B O 1
ATOM 5947 N N . GLN B 1 11 ? -20.719 -15.148 -0.083 1 88.44 11 GLN B N 1
ATOM 5948 C CA . GLN B 1 11 ? -19.859 -14.898 -1.234 1 88.44 11 GLN B CA 1
ATOM 5949 C C . GLN B 1 11 ? -19.781 -16.125 -2.139 1 88.44 11 GLN B C 1
ATOM 5951 O O . GLN B 1 11 ? -19.484 -17.234 -1.674 1 88.44 11 GLN B O 1
ATOM 5956 N N . ASN B 1 12 ? -20 -15.945 -3.471 1 83.38 12 ASN B N 1
ATOM 5957 C CA . ASN B 1 12 ? -19.953 -17.016 -4.473 1 83.38 12 ASN B CA 1
ATOM 5958 C C . ASN B 1 12 ? -20.906 -18.141 -4.121 1 83.38 12 ASN B C 1
ATOM 5960 O O . ASN B 1 12 ? -22.125 -17.953 -4.078 1 83.38 12 ASN B O 1
ATOM 5964 N N . ASN B 1 13 ? -20.391 -19.375 -3.715 1 85.62 13 ASN B N 1
ATOM 5965 C CA . ASN B 1 13 ? -21.281 -20.516 -3.473 1 85.62 13 ASN B CA 1
ATOM 5966 C C . ASN B 1 13 ? -21.531 -20.719 -1.982 1 85.62 13 ASN B C 1
ATOM 5968 O O . ASN B 1 13 ? -22.188 -21.688 -1.589 1 85.62 13 ASN B O 1
ATOM 5972 N N . LEU B 1 14 ? -20.969 -19.797 -1.168 1 92.5 14 LEU B N 1
ATOM 5973 C CA . LEU B 1 14 ? -21.141 -19.953 0.273 1 92.5 14 LEU B CA 1
ATOM 5974 C C . LEU B 1 14 ? -22.609 -19.812 0.664 1 92.5 14 LEU B C 1
ATOM 5976 O O . LEU B 1 14 ? -23.312 -18.969 0.128 1 92.5 14 LEU B O 1
ATOM 5980 N N . LYS B 1 15 ? -23.094 -20.688 1.504 1 94.75 15 LYS B N 1
ATOM 5981 C CA . LYS B 1 15 ? -24.5 -20.766 1.889 1 94.75 15 LYS B CA 1
ATOM 5982 C C . LYS B 1 15 ? -24.734 -20.078 3.232 1 94.75 15 LYS B C 1
ATOM 5984 O O . LYS B 1 15 ? -25.109 -20.734 4.207 1 94.75 15 LYS B O 1
ATOM 5989 N N . ASN B 1 16 ? -24.609 -18.734 3.33 1 94.12 16 ASN B N 1
ATOM 5990 C CA . ASN B 1 16 ? -24.859 -17.938 4.527 1 94.12 16 ASN B CA 1
ATOM 5991 C C . ASN B 1 16 ? -24.156 -18.531 5.746 1 94.12 16 ASN B C 1
ATOM 5993 O O . ASN B 1 16 ? -24.797 -18.766 6.773 1 94.12 16 ASN B O 1
ATOM 5997 N N . ILE B 1 17 ? -22.906 -18.719 5.645 1 95.81 17 ILE B N 1
ATOM 5998 C CA . ILE B 1 17 ? -22.172 -19.422 6.691 1 95.81 17 ILE B CA 1
ATOM 5999 C C . ILE B 1 17 ? -21.594 -18.422 7.688 1 95.81 17 ILE B C 1
ATOM 6001 O O . ILE B 1 17 ? -21.266 -17.297 7.324 1 95.81 17 ILE B O 1
ATOM 6005 N N . SER B 1 18 ? -21.594 -18.859 8.93 1 96.75 18 SER B N 1
ATOM 6006 C CA . SER B 1 18 ? -20.891 -18.172 10.016 1 96.75 18 SER B CA 1
ATOM 6007 C C . SER B 1 18 ? -19.844 -19.078 10.641 1 96.75 18 SER B C 1
ATOM 6009 O O . SER B 1 18 ? -20.109 -20.234 10.969 1 96.75 18 SER B O 1
ATOM 6011 N N . VAL B 1 19 ? -18.625 -18.578 10.703 1 97.31 19 VAL B N 1
ATOM 6012 C CA . VAL B 1 19 ? -17.531 -19.391 11.234 1 97.31 19 VAL B CA 1
ATOM 6013 C C . VAL B 1 19 ? -16.516 -18.5 11.953 1 97.31 19 VAL B C 1
ATOM 6015 O O . VAL B 1 19 ? -16.344 -17.344 11.594 1 97.31 19 VAL B O 1
ATOM 6018 N N . ASN B 1 20 ? -15.898 -19.031 12.992 1 97.25 20 ASN B N 1
ATOM 6019 C CA . ASN B 1 20 ? -14.867 -18.344 13.758 1 97.25 20 ASN B CA 1
ATOM 6020 C C . ASN B 1 20 ? -13.492 -18.969 13.539 1 97.25 20 ASN B C 1
ATOM 6022 O O . ASN B 1 20 ? -13.359 -20.188 13.492 1 97.25 20 ASN B O 1
ATOM 6026 N N . ILE B 1 21 ? -12.477 -18.141 13.305 1 97.69 21 ILE B N 1
ATOM 6027 C CA . ILE B 1 21 ? -11.094 -18.578 13.141 1 97.69 21 ILE B CA 1
ATOM 6028 C C . ILE B 1 21 ? -10.25 -18.078 14.305 1 97.69 21 ILE B C 1
ATOM 6030 O O . ILE B 1 21 ? -10.211 -16.875 14.578 1 97.69 21 ILE B O 1
ATOM 6034 N N . PRO B 1 22 ? -9.625 -18.953 15.039 1 97.75 22 PRO B N 1
ATOM 6035 C CA . PRO B 1 22 ? -8.82 -18.484 16.172 1 97.75 22 PRO B CA 1
ATOM 6036 C C . PRO B 1 22 ? -7.586 -17.703 15.727 1 97.75 22 PRO B C 1
ATOM 6038 O O . PRO B 1 22 ? -6.914 -18.094 14.773 1 97.75 22 PRO B O 1
ATOM 6041 N N . LYS B 1 23 ? -7.289 -16.625 16.453 1 95.81 23 LYS B N 1
ATOM 6042 C CA . LYS B 1 23 ? -6.098 -15.836 16.172 1 95.81 23 LYS B CA 1
ATOM 6043 C C . LYS B 1 23 ? -4.848 -16.5 16.75 1 95.81 23 LYS B C 1
ATOM 6045 O O . LYS B 1 23 ? -4.934 -17.266 17.703 1 95.81 23 LYS B O 1
ATOM 6050 N N . LYS B 1 24 ? -3.697 -16.281 16.125 1 95.69 24 LYS B N 1
ATOM 6051 C CA . LYS B 1 24 ? -2.377 -16.703 16.562 1 95.69 24 LYS B CA 1
ATOM 6052 C C . LYS B 1 24 ? -2.281 -18.234 16.594 1 95.69 24 LYS B C 1
ATOM 6054 O O . LYS B 1 24 ? -1.673 -18.812 17.5 1 95.69 24 LYS B O 1
ATOM 6059 N N . GLN B 1 25 ? -3.012 -18.875 15.703 1 97.44 25 GLN B N 1
ATOM 6060 C CA . GLN B 1 25 ? -2.975 -20.328 15.508 1 97.44 25 GLN B CA 1
ATOM 6061 C C . GLN B 1 25 ? -2.836 -20.688 14.031 1 97.44 25 GLN B C 1
ATOM 6063 O O . GLN B 1 25 ? -2.965 -19.828 13.164 1 97.44 25 GLN B O 1
ATOM 6068 N N . LEU B 1 26 ? -2.492 -21.938 13.773 1 97.81 26 LEU B N 1
ATOM 6069 C CA . LEU B 1 26 ? -2.475 -22.484 12.422 1 97.81 26 LEU B CA 1
ATOM 6070 C C . LEU B 1 26 ? -3.812 -23.141 12.086 1 97.81 26 LEU B C 1
ATOM 6072 O O . LEU B 1 26 ? -4.148 -24.188 12.625 1 97.81 26 LEU B O 1
ATOM 6076 N N . THR B 1 27 ? -4.574 -22.469 11.266 1 98.44 27 THR B N 1
ATOM 6077 C CA . THR B 1 27 ? -5.875 -22.984 10.836 1 98.44 27 THR B CA 1
ATOM 6078 C C . THR B 1 27 ? -5.809 -23.516 9.406 1 98.44 27 THR B C 1
ATOM 6080 O O . THR B 1 27 ? -5.328 -22.828 8.508 1 98.44 27 THR B O 1
ATOM 6083 N N . VAL B 1 28 ? -6.266 -24.734 9.203 1 98 28 VAL B N 1
ATOM 6084 C CA . VAL B 1 28 ? -6.328 -25.312 7.859 1 98 28 VAL B CA 1
ATOM 6085 C C . VAL B 1 28 ? -7.781 -25.375 7.391 1 98 28 VAL B C 1
ATOM 6087 O O . VAL B 1 28 ? -8.641 -25.906 8.094 1 98 28 VAL B O 1
ATOM 6090 N N . VAL B 1 29 ? -8.008 -24.781 6.281 1 97.62 29 VAL B N 1
ATOM 6091 C CA . VAL B 1 29 ? -9.305 -24.875 5.617 1 97.62 29 VAL B CA 1
ATOM 6092 C C . VAL B 1 29 ? -9.242 -25.922 4.512 1 97.62 29 VAL B C 1
ATOM 6094 O O . VAL B 1 29 ? -8.484 -25.781 3.555 1 97.62 29 VAL B O 1
ATOM 6097 N N . THR B 1 30 ? -10.023 -26.969 4.676 1 95.44 30 THR B N 1
ATOM 6098 C CA . THR B 1 30 ? -9.984 -28.094 3.738 1 95.44 30 THR B CA 1
ATOM 6099 C C . THR B 1 30 ? -11.375 -28.375 3.188 1 95.44 30 THR B C 1
ATOM 6101 O O . THR B 1 30 ? -12.352 -27.719 3.561 1 95.44 30 THR B O 1
ATOM 6104 N N . GLY B 1 31 ? -11.445 -29.266 2.188 1 92.38 31 GLY B N 1
ATOM 6105 C CA . GLY B 1 31 ? -12.648 -29.609 1.456 1 92.38 31 GLY B CA 1
ATOM 6106 C C . GLY B 1 31 ? -12.391 -29.922 -0.006 1 92.38 31 GLY B C 1
ATOM 6107 O O . GLY B 1 31 ? -11.297 -29.672 -0.516 1 92.38 31 GLY B O 1
ATOM 6108 N N . LEU B 1 32 ? -13.43 -30.422 -0.614 1 86.25 32 LEU B N 1
ATOM 6109 C CA . LEU B 1 32 ? -13.312 -30.812 -2.016 1 86.25 32 LEU B CA 1
ATOM 6110 C C . LEU B 1 32 ? -13.047 -29.594 -2.893 1 86.25 32 LEU B C 1
ATOM 6112 O O . LEU B 1 32 ? -13.328 -28.453 -2.494 1 86.25 32 LEU B O 1
ATOM 6116 N N . SER B 1 33 ? -12.453 -29.859 -4.047 1 79.31 33 SER B N 1
ATOM 6117 C CA . SER B 1 33 ? -12.258 -28.781 -5.004 1 79.31 33 SER B CA 1
ATOM 6118 C C . SER B 1 33 ? -13.594 -28.156 -5.398 1 79.31 33 SER B C 1
ATOM 6120 O O . SER B 1 33 ? -14.539 -28.859 -5.742 1 79.31 33 SER B O 1
ATOM 6122 N N . GLY B 1 34 ? -13.688 -26.844 -5.305 1 78.62 34 GLY B N 1
ATOM 6123 C CA . GLY B 1 34 ? -14.906 -26.125 -5.656 1 78.62 34 GLY B CA 1
ATOM 6124 C C . GLY B 1 34 ? -15.898 -26.047 -4.512 1 78.62 34 GLY B C 1
ATOM 6125 O O . GLY B 1 34 ? -17 -25.531 -4.684 1 78.62 34 GLY B O 1
ATOM 6126 N N . SER B 1 35 ? -15.508 -26.516 -3.346 1 87.31 35 SER B N 1
ATOM 6127 C CA . SER B 1 35 ? -16.438 -26.578 -2.227 1 87.31 35 SER B CA 1
ATOM 6128 C C . SER B 1 35 ? -16.719 -25.188 -1.658 1 87.31 35 SER B C 1
ATOM 6130 O O . SER B 1 35 ? -17.75 -24.969 -1.014 1 87.31 35 SER B O 1
ATOM 6132 N N . GLY B 1 36 ? -15.797 -24.25 -1.794 1 90.25 36 GLY B N 1
ATOM 6133 C CA . GLY B 1 36 ? -15.977 -22.906 -1.272 1 90.25 36 GLY B CA 1
ATOM 6134 C C . GLY B 1 36 ? -14.828 -22.438 -0.407 1 90.25 36 GLY B C 1
ATOM 6135 O O . GLY B 1 36 ? -14.914 -21.391 0.242 1 90.25 36 GLY B O 1
ATOM 6136 N N . LYS B 1 37 ? -13.711 -23.141 -0.389 1 93.06 37 LYS B N 1
ATOM 6137 C CA . LYS B 1 37 ? -12.547 -22.781 0.411 1 93.06 37 LYS B CA 1
ATOM 6138 C C . LYS B 1 37 ? -12.016 -21.406 0.006 1 93.06 37 LYS B C 1
ATOM 6140 O O . LYS B 1 37 ? -11.805 -20.531 0.856 1 93.06 37 LYS B O 1
ATOM 6145 N N . SER B 1 38 ? -11.789 -21.281 -1.285 1 89.56 38 SER B N 1
ATOM 6146 C CA . SER B 1 38 ? -11.242 -20.031 -1.807 1 89.56 38 SER B CA 1
ATOM 6147 C C . SER B 1 38 ? -12.211 -18.875 -1.606 1 89.56 38 SER B C 1
ATOM 6149 O O . SER B 1 38 ? -11.789 -17.75 -1.358 1 89.56 38 SER B O 1
ATOM 6151 N N . SER B 1 39 ? -13.484 -19.156 -1.746 1 91.69 39 SER B N 1
ATOM 6152 C CA . SER B 1 39 ? -14.508 -18.125 -1.519 1 91.69 39 SER B CA 1
ATOM 6153 C C . SER B 1 39 ? -14.43 -17.578 -0.096 1 91.69 39 SER B C 1
ATOM 6155 O O . SER B 1 39 ? -14.562 -16.375 0.119 1 91.69 39 SER B O 1
ATOM 6157 N N . LEU B 1 40 ? -14.242 -18.422 0.818 1 95.69 40 LEU B N 1
ATOM 6158 C CA . LEU B 1 40 ? -14.203 -18.031 2.221 1 95.69 40 LEU B CA 1
ATOM 6159 C C . LEU B 1 40 ? -12.891 -17.312 2.541 1 95.69 40 LEU B C 1
ATOM 6161 O O . LEU B 1 40 ? -12.906 -16.219 3.104 1 95.69 40 LEU B O 1
ATOM 6165 N N . VAL B 1 41 ? -11.805 -17.922 2.176 1 96.06 41 VAL B N 1
ATOM 6166 C CA . VAL B 1 41 ? -10.508 -17.5 2.676 1 96.06 41 VAL B CA 1
ATOM 6167 C C . VAL B 1 41 ? -10 -16.328 1.84 1 96.06 41 VAL B C 1
ATOM 6169 O O . VAL B 1 41 ? -9.586 -15.297 2.385 1 96.06 41 VAL B O 1
ATOM 6172 N N . PHE B 1 42 ? -10.047 -16.406 0.541 1 92.75 42 PHE B N 1
ATOM 6173 C CA . PHE B 1 42 ? -9.445 -15.398 -0.314 1 92.75 42 PHE B CA 1
ATOM 6174 C C . PHE B 1 42 ? -10.461 -14.32 -0.679 1 92.75 42 PHE B C 1
ATOM 6176 O O . PHE B 1 42 ? -10.195 -13.133 -0.516 1 92.75 42 PHE B O 1
ATOM 6183 N N . ASP B 1 43 ? -11.633 -14.711 -1.139 1 91.81 43 ASP B N 1
ATOM 6184 C CA . ASP B 1 43 ? -12.602 -13.766 -1.676 1 91.81 43 ASP B CA 1
ATOM 6185 C C . ASP B 1 43 ? -13.367 -13.07 -0.554 1 91.81 43 ASP B C 1
ATOM 6187 O O . ASP B 1 43 ? -14.039 -12.062 -0.786 1 91.81 43 ASP B O 1
ATOM 6191 N N . THR B 1 44 ? -13.344 -13.555 0.634 1 94.75 44 THR B N 1
ATOM 6192 C CA . THR B 1 44 ? -14.055 -12.93 1.748 1 94.75 44 THR B CA 1
ATOM 6193 C C . THR B 1 44 ? -13.07 -12.375 2.773 1 94.75 44 THR B C 1
ATOM 6195 O O . THR B 1 44 ? -12.906 -11.156 2.893 1 94.75 44 THR B O 1
ATOM 6198 N N . LEU B 1 45 ? -12.328 -13.305 3.377 1 95.44 45 LEU B N 1
ATOM 6199 C CA . LEU B 1 45 ? -11.438 -12.922 4.469 1 95.44 45 LEU B CA 1
ATOM 6200 C C . LEU B 1 45 ? -10.312 -12.023 3.963 1 95.44 45 LEU B C 1
ATOM 6202 O O . LEU B 1 45 ? -10.156 -10.891 4.434 1 95.44 45 LEU B O 1
ATOM 6206 N N . ALA B 1 46 ? -9.531 -12.508 3.029 1 94.38 46 ALA B N 1
ATOM 6207 C CA . ALA B 1 46 ? -8.398 -11.758 2.502 1 94.38 46 ALA B CA 1
ATOM 6208 C C . ALA B 1 46 ? -8.867 -10.484 1.795 1 94.38 46 ALA B C 1
ATOM 6210 O O . ALA B 1 46 ? -8.25 -9.43 1.938 1 94.38 46 ALA B O 1
ATOM 6211 N N . ALA B 1 47 ? -9.914 -10.625 1.003 1 91.5 47 ALA B N 1
ATOM 6212 C CA . ALA B 1 47 ? -10.43 -9.492 0.245 1 91.5 47 ALA B CA 1
ATOM 6213 C C . ALA B 1 47 ? -10.844 -8.352 1.175 1 91.5 47 ALA B C 1
ATOM 6215 O O . ALA B 1 47 ? -10.5 -7.191 0.935 1 91.5 47 ALA B O 1
ATOM 6216 N N . GLU B 1 48 ? -11.562 -8.641 2.209 1 92.12 48 GLU B N 1
ATOM 6217 C CA . GLU B 1 48 ? -12.008 -7.621 3.156 1 92.12 48 GLU B CA 1
ATOM 6218 C C . GLU B 1 48 ? -10.828 -6.961 3.855 1 92.12 48 GLU B C 1
ATOM 6220 O O . GLU B 1 48 ? -10.789 -5.738 4.012 1 92.12 48 GLU B O 1
ATOM 6225 N N . SER B 1 49 ? -9.914 -7.781 4.301 1 94 49 SER B N 1
ATOM 6226 C CA . SER B 1 49 ? -8.742 -7.27 5 1 94 49 SER B CA 1
ATOM 6227 C C . SER B 1 49 ? -7.941 -6.32 4.113 1 94 49 SER B C 1
ATOM 6229 O O . SER B 1 49 ? -7.547 -5.242 4.555 1 94 49 SER B O 1
ATOM 6231 N N . ARG B 1 50 ? -7.711 -6.762 2.932 1 90.31 50 ARG B N 1
ATOM 6232 C CA . ARG B 1 50 ? -6.902 -5.969 2.01 1 90.31 50 ARG B CA 1
ATOM 6233 C C . ARG B 1 50 ? -7.637 -4.699 1.592 1 90.31 50 ARG B C 1
ATOM 6235 O O . ARG B 1 50 ? -7.016 -3.654 1.387 1 90.31 50 ARG B O 1
ATOM 6242 N N . ARG B 1 51 ? -8.883 -4.832 1.365 1 86.19 51 ARG B N 1
ATOM 6243 C CA . ARG B 1 51 ? -9.695 -3.656 1.058 1 86.19 51 ARG B CA 1
ATOM 6244 C C . ARG B 1 51 ? -9.578 -2.607 2.158 1 86.19 51 ARG B C 1
ATOM 6246 O O . ARG B 1 51 ? -9.359 -1.428 1.878 1 86.19 51 ARG B O 1
ATOM 6253 N N . GLU B 1 52 ? -9.766 -2.971 3.369 1 87.69 52 GLU B N 1
ATOM 6254 C CA . GLU B 1 52 ? -9.68 -2.072 4.516 1 87.69 52 GLU B CA 1
ATOM 6255 C C . GLU B 1 52 ? -8.281 -1.463 4.637 1 87.69 52 GLU B C 1
ATOM 6257 O O . GLU B 1 52 ? -8.141 -0.287 4.98 1 87.69 52 GLU B O 1
ATOM 6262 N N . LEU B 1 53 ? -7.312 -2.299 4.441 1 88.88 53 LEU B N 1
ATOM 6263 C CA . LEU B 1 53 ? -5.945 -1.795 4.492 1 88.88 53 LEU B CA 1
ATOM 6264 C C . LEU B 1 53 ? -5.711 -0.735 3.422 1 88.88 53 LEU B C 1
ATOM 6266 O O . LEU B 1 53 ? -5.098 0.301 3.689 1 88.88 53 LEU B O 1
ATOM 6270 N N . ASN B 1 54 ? -6.148 -1.03 2.199 1 85.56 54 ASN B N 1
ATOM 6271 C CA . ASN B 1 54 ? -5.984 -0.101 1.086 1 85.56 54 ASN B CA 1
ATOM 6272 C C . ASN B 1 54 ? -6.582 1.267 1.404 1 85.56 54 ASN B C 1
ATOM 6274 O O . ASN B 1 54 ? -6.043 2.295 0.99 1 85.56 54 ASN B O 1
ATOM 6278 N N . ASP B 1 55 ? -7.59 1.299 2.133 1 81.19 55 ASP B N 1
ATOM 6279 C CA . ASP B 1 55 ? -8.305 2.525 2.48 1 81.19 55 ASP B CA 1
ATOM 6280 C C . ASP B 1 55 ? -7.445 3.424 3.369 1 81.19 55 ASP B C 1
ATOM 6282 O O . ASP B 1 55 ? -7.754 4.605 3.549 1 81.19 55 ASP B O 1
ATOM 6286 N N . THR B 1 56 ? -6.406 2.869 3.908 1 80.38 56 THR B N 1
ATOM 6287 C CA . THR B 1 56 ? -5.555 3.639 4.809 1 80.38 56 THR B CA 1
ATOM 6288 C C . THR B 1 56 ? -4.5 4.414 4.02 1 80.38 56 THR B C 1
ATOM 6290 O O . THR B 1 56 ? -3.797 5.258 4.582 1 80.38 56 THR B O 1
ATOM 6293 N N . PHE B 1 57 ? -4.371 4.121 2.787 1 77.31 57 PHE B N 1
ATOM 6294 C CA . PHE B 1 57 ? -3.414 4.828 1.943 1 77.31 57 PHE B CA 1
ATOM 6295 C C . PHE B 1 57 ? -4.062 6.047 1.296 1 77.31 57 PHE B C 1
ATOM 6297 O O . PHE B 1 57 ? -5.289 6.176 1.289 1 77.31 57 PHE B O 1
ATOM 6304 N N . SER B 1 58 ? -3.201 6.93 0.767 1 69.62 58 SER B N 1
ATOM 6305 C CA . SER B 1 58 ? -3.709 8.102 0.057 1 69.62 58 SER B CA 1
ATOM 6306 C C . SER B 1 58 ? -4.473 7.695 -1.198 1 69.62 58 SER B C 1
ATOM 6308 O O . SER B 1 58 ? -4.293 6.59 -1.716 1 69.62 58 SER B O 1
ATOM 6310 N N . SER B 1 59 ? -5.367 8.547 -1.618 1 61.22 59 SER B N 1
ATOM 6311 C CA . SER B 1 59 ? -6.156 8.258 -2.812 1 61.22 59 SER B CA 1
ATOM 6312 C C . SER B 1 59 ? -5.258 8 -4.02 1 61.22 59 SER B C 1
ATOM 6314 O O . SER B 1 59 ? -5.574 7.16 -4.863 1 61.22 59 SER B O 1
ATOM 6316 N N . PHE B 1 60 ? -4.25 8.719 -4.016 1 53.62 60 PHE B N 1
ATOM 6317 C CA . PHE B 1 60 ? -3.301 8.539 -5.105 1 53.62 60 PHE B CA 1
ATOM 6318 C C . PHE B 1 60 ? -2.742 7.117 -5.102 1 53.62 60 PHE B C 1
ATOM 6320 O O . PHE B 1 60 ? -2.736 6.445 -6.133 1 53.62 60 PHE B O 1
ATOM 6327 N N . VAL B 1 61 ? -2.238 6.715 -4.016 1 71.81 61 VAL B N 1
ATOM 6328 C CA . VAL B 1 61 ? -1.632 5.395 -3.887 1 71.81 61 VAL B CA 1
ATOM 6329 C C . VAL B 1 61 ? -2.68 4.316 -4.156 1 71.81 61 VAL B C 1
ATOM 6331 O O . VAL B 1 61 ? -2.377 3.283 -4.758 1 71.81 61 VAL B O 1
ATOM 6334 N N . GLN B 1 62 ? -3.898 4.547 -3.713 1 72.19 62 GLN B N 1
ATOM 6335 C CA . GLN B 1 62 ? -4.977 3.574 -3.863 1 72.19 62 GLN B CA 1
ATOM 6336 C C . GLN B 1 62 ? -5.188 3.209 -5.328 1 72.19 62 GLN B C 1
ATOM 6338 O O . GLN B 1 62 ? -5.586 2.086 -5.645 1 72.19 62 GLN B O 1
ATOM 6343 N N . ASN B 1 63 ? -4.883 4.113 -6.152 1 62.12 63 ASN B N 1
ATOM 6344 C CA . ASN B 1 63 ? -5.082 3.875 -7.578 1 62.12 63 ASN B CA 1
ATOM 6345 C C . ASN B 1 63 ? -4.141 2.793 -8.102 1 62.12 63 ASN B C 1
ATOM 6347 O O . ASN B 1 63 ? -4.43 2.15 -9.109 1 62.12 63 ASN B O 1
ATOM 6351 N N . TYR B 1 64 ? -3.109 2.574 -7.391 1 61.5 64 TYR B N 1
ATOM 6352 C CA . TYR B 1 64 ? -2.096 1.638 -7.859 1 61.5 64 TYR B CA 1
ATOM 6353 C C . TYR B 1 64 ? -2.143 0.338 -7.066 1 61.5 64 TYR B C 1
ATOM 6355 O O . TYR B 1 64 ? -1.45 -0.626 -7.398 1 61.5 64 TYR B O 1
ATOM 6363 N N . LEU B 1 65 ? -2.922 0.389 -6.074 1 76.81 65 LEU B N 1
ATOM 6364 C CA . LEU B 1 65 ? -3.068 -0.818 -5.266 1 76.81 65 LEU B CA 1
ATOM 6365 C C . LEU B 1 65 ? -4.051 -1.789 -5.914 1 76.81 65 LEU B C 1
ATOM 6367 O O . LEU B 1 65 ? -4.957 -1.371 -6.637 1 76.81 65 LEU B O 1
ATOM 6371 N N . PRO B 1 66 ? -3.828 -3.127 -5.703 1 73 66 PRO B N 1
ATOM 6372 C CA . PRO B 1 66 ? -4.844 -4.074 -6.172 1 73 66 PRO B CA 1
ATOM 6373 C C . PRO B 1 66 ? -6.238 -3.746 -5.652 1 73 66 PRO B C 1
ATOM 6375 O O . PRO B 1 66 ? -6.395 -3.35 -4.492 1 73 66 PRO B O 1
ATOM 6378 N N . LYS B 1 67 ? -7.23 -3.791 -6.477 1 73.44 67 LYS B N 1
ATOM 6379 C CA . LYS B 1 67 ? -8.609 -3.482 -6.09 1 73.44 67 LYS B CA 1
ATOM 6380 C C . LYS B 1 67 ? -9.359 -4.746 -5.68 1 73.44 67 LYS B C 1
ATOM 6382 O O . LYS B 1 67 ? -9.227 -5.789 -6.324 1 73.44 67 LYS B O 1
ATOM 6387 N N . TYR B 1 68 ? -9.891 -4.688 -4.578 1 77 68 TYR B N 1
ATOM 6388 C CA . TYR B 1 68 ? -10.711 -5.781 -4.074 1 77 68 TYR B CA 1
ATOM 6389 C C . TYR B 1 68 ? -12.164 -5.352 -3.934 1 77 68 TYR B C 1
ATOM 6391 O O . TYR B 1 68 ? -12.445 -4.223 -3.529 1 77 68 TYR B O 1
ATOM 6399 N N . GLY B 1 69 ? -13.102 -6.012 -4.504 1 71.12 69 GLY B N 1
ATOM 6400 C CA . GLY B 1 69 ? -14.508 -5.727 -4.293 1 71.12 69 GLY B CA 1
ATOM 6401 C C . GLY B 1 69 ? -14.969 -5.992 -2.871 1 71.12 69 GLY B C 1
ATOM 6402 O O . GLY B 1 69 ? -14.25 -6.621 -2.09 1 71.12 69 GLY B O 1
ATOM 6403 N N . ARG B 1 70 ? -16.047 -5.391 -2.477 1 76.75 70 ARG B N 1
ATOM 6404 C CA . ARG B 1 70 ? -16.625 -5.684 -1.173 1 76.75 70 ARG B CA 1
ATOM 6405 C C . ARG B 1 70 ? -17.234 -7.078 -1.149 1 76.75 70 ARG B C 1
ATOM 6407 O O . ARG B 1 70 ? -18.156 -7.371 -1.914 1 76.75 70 ARG B O 1
ATOM 6414 N N . PRO B 1 71 ? -16.656 -7.965 -0.319 1 87.25 71 PRO B N 1
ATOM 6415 C CA . PRO B 1 71 ? -17.234 -9.312 -0.259 1 87.25 71 PRO B CA 1
ATOM 6416 C C . PRO B 1 71 ? -18.672 -9.312 0.272 1 87.25 71 PRO B C 1
ATOM 6418 O O . PRO B 1 71 ? -19.062 -8.422 1.031 1 87.25 71 PRO B O 1
ATOM 6421 N N . GLU B 1 72 ? -19.453 -10.281 -0.18 1 88.38 72 GLU B N 1
ATOM 6422 C CA . GLU B 1 72 ? -20.812 -10.461 0.333 1 88.38 72 GLU B CA 1
ATOM 6423 C C . GLU B 1 72 ? -20.797 -11.148 1.694 1 88.38 72 GLU B C 1
ATOM 6425 O O . GLU B 1 72 ? -20.859 -12.383 1.776 1 88.38 72 GLU B O 1
ATOM 6430 N N . VAL B 1 73 ? -20.766 -10.422 2.697 1 89.94 73 VAL B N 1
ATOM 6431 C CA . VAL B 1 73 ? -20.719 -10.859 4.09 1 89.94 73 VAL B CA 1
ATOM 6432 C C . VAL B 1 73 ? -21.391 -9.812 4.98 1 89.94 73 VAL B C 1
ATOM 6434 O O . VAL B 1 73 ? -21.266 -8.609 4.727 1 89.94 73 VAL B O 1
ATOM 6437 N N . GLU B 1 74 ? -22.125 -10.242 5.941 1 86.19 74 GLU B N 1
ATOM 6438 C CA . GLU B 1 74 ? -22.781 -9.297 6.84 1 86.19 74 GLU B CA 1
ATOM 6439 C C . GLU B 1 74 ? -21.766 -8.523 7.672 1 86.19 74 GLU B C 1
ATOM 6441 O O . GLU B 1 74 ? -21.797 -7.293 7.707 1 86.19 74 GLU B O 1
ATOM 6446 N N . LYS B 1 75 ? -20.953 -9.312 8.344 1 89.12 75 LYS B N 1
ATOM 6447 C CA . LYS B 1 75 ? -20 -8.633 9.211 1 89.12 75 LYS B CA 1
ATOM 6448 C C . LYS B 1 75 ? -18.781 -9.508 9.484 1 89.12 75 LYS B C 1
ATOM 6450 O O . LYS B 1 75 ? -18.906 -10.727 9.633 1 89.12 75 LYS B O 1
ATOM 6455 N N . ILE B 1 76 ? -17.609 -8.938 9.445 1 93.12 76 ILE B N 1
ATOM 6456 C CA . ILE B 1 76 ? -16.375 -9.562 9.922 1 93.12 76 ILE B CA 1
ATOM 6457 C C . ILE B 1 76 ? -15.789 -8.734 11.062 1 93.12 76 ILE B C 1
ATOM 6459 O O . ILE B 1 76 ? -15.633 -7.52 10.938 1 93.12 76 ILE B O 1
ATOM 6463 N N . GLU B 1 77 ? -15.516 -9.328 12.188 1 92.06 77 GLU B N 1
ATOM 6464 C CA . GLU B 1 77 ? -14.992 -8.617 13.344 1 92.06 77 GLU B CA 1
ATOM 6465 C C . GLU B 1 77 ? -13.602 -9.117 13.719 1 92.06 77 GLU B C 1
ATOM 6467 O O . GLU B 1 77 ? -13.273 -10.289 13.492 1 92.06 77 GLU B O 1
ATOM 6472 N N . ASN B 1 78 ? -12.742 -8.281 14.273 1 93.94 78 ASN B N 1
ATOM 6473 C CA . ASN B 1 78 ? -11.406 -8.594 14.766 1 93.94 78 ASN B CA 1
ATOM 6474 C C . ASN B 1 78 ? -10.508 -9.109 13.656 1 93.94 78 ASN B C 1
ATOM 6476 O O . ASN B 1 78 ? -9.859 -10.148 13.805 1 93.94 78 ASN B O 1
ATOM 6480 N N . LEU B 1 79 ? -10.562 -8.469 12.547 1 95 79 LEU B N 1
ATOM 6481 C CA . LEU B 1 79 ? -9.867 -8.891 11.336 1 95 79 LEU B CA 1
ATOM 6482 C C . LEU B 1 79 ? -8.453 -8.312 11.297 1 95 79 LEU B C 1
ATOM 6484 O O . LEU B 1 79 ? -8.273 -7.098 11.227 1 95 79 LEU B O 1
ATOM 6488 N N . PRO B 1 80 ? -7.43 -9.148 11.414 1 95.5 80 PRO B N 1
ATOM 6489 C CA . PRO B 1 80 ? -6.066 -8.641 11.25 1 95.5 80 PRO B CA 1
ATOM 6490 C C . PRO B 1 80 ? -5.738 -8.297 9.797 1 95.5 80 PRO B C 1
ATOM 6492 O O . PRO B 1 80 ? -6.484 -8.672 8.891 1 95.5 80 PRO B O 1
ATOM 6495 N N . VAL B 1 81 ? -4.656 -7.578 9.609 1 94.12 81 VAL B N 1
ATOM 6496 C CA . VAL B 1 81 ? -4.148 -7.344 8.258 1 94.12 81 VAL B CA 1
ATOM 6497 C C . VAL B 1 81 ? -3.693 -8.664 7.641 1 94.12 81 VAL B C 1
ATOM 6499 O O . VAL B 1 81 ? -2.992 -9.445 8.281 1 94.12 81 VAL B O 1
ATOM 6502 N N . ALA B 1 82 ? -4.117 -8.852 6.434 1 95.38 82 ALA B N 1
ATOM 6503 C CA . ALA B 1 82 ? -3.814 -10.125 5.781 1 95.38 82 ALA B CA 1
ATOM 6504 C C . ALA B 1 82 ? -2.705 -9.961 4.746 1 95.38 82 ALA B C 1
ATOM 6506 O O . ALA B 1 82 ? -2.668 -8.961 4.02 1 95.38 82 ALA B O 1
ATOM 6507 N N . ILE B 1 83 ? -1.782 -10.867 4.742 1 92.44 83 ILE B N 1
ATOM 6508 C CA . ILE B 1 83 ? -0.784 -11.016 3.689 1 92.44 83 ILE B CA 1
ATOM 6509 C C . ILE B 1 83 ? -0.997 -12.336 2.959 1 92.44 83 ILE B C 1
ATOM 6511 O O . ILE B 1 83 ? -0.949 -13.406 3.57 1 92.44 83 ILE B O 1
ATOM 6515 N N . VAL B 1 84 ? -1.289 -12.211 1.682 1 90.88 84 VAL B N 1
ATOM 6516 C CA . VAL B 1 84 ? -1.564 -13.398 0.886 1 90.88 84 VAL B CA 1
ATOM 6517 C C . VAL B 1 84 ? -0.281 -13.883 0.215 1 90.88 84 VAL B C 1
ATOM 6519 O O . VAL B 1 84 ? 0.417 -13.102 -0.438 1 90.88 84 VAL B O 1
ATOM 6522 N N . ILE B 1 85 ? -0.001 -15.094 0.483 1 88.12 85 ILE B N 1
ATOM 6523 C CA . ILE B 1 85 ? 1.151 -15.742 -0.137 1 88.12 85 ILE B CA 1
ATOM 6524 C C . ILE B 1 85 ? 0.678 -16.781 -1.156 1 88.12 85 ILE B C 1
ATOM 6526 O O . ILE B 1 85 ? 0.295 -17.891 -0.789 1 88.12 85 ILE B O 1
ATOM 6530 N N . ASP B 1 86 ? 0.578 -16.375 -2.363 1 76.75 86 ASP B N 1
ATOM 6531 C CA . ASP B 1 86 ? 0.087 -17.266 -3.402 1 76.75 86 ASP B CA 1
ATOM 6532 C C . ASP B 1 86 ? 1.233 -17.781 -4.27 1 76.75 86 ASP B C 1
ATOM 6534 O O . ASP B 1 86 ? 2.398 -17.484 -4.012 1 76.75 86 ASP B O 1
ATOM 6538 N N . GLN B 1 87 ? 0.87 -18.688 -5.176 1 65.06 87 GLN B N 1
ATOM 6539 C CA . GLN B 1 87 ? 1.863 -19.297 -6.051 1 65.06 87 GLN B CA 1
ATOM 6540 C C . GLN B 1 87 ? 2.078 -18.469 -7.309 1 65.06 87 GLN B C 1
ATOM 6542 O O . GLN B 1 87 ? 2.715 -18.922 -8.266 1 65.06 87 GLN B O 1
ATOM 6547 N N . LYS B 1 88 ? 1.541 -17.359 -7.262 1 63.53 88 LYS B N 1
ATOM 6548 C CA . LYS B 1 88 ? 1.727 -16.516 -8.438 1 63.53 88 LYS B CA 1
ATOM 6549 C C . LYS B 1 88 ? 3.184 -16.094 -8.586 1 63.53 88 LYS B C 1
ATOM 6551 O O . LYS B 1 88 ? 3.842 -15.75 -7.594 1 63.53 88 LYS B O 1
ATOM 6556 N N . LYS B 1 89 ? 3.52 -16.234 -9.867 1 57.94 89 LYS B N 1
ATOM 6557 C CA . LYS B 1 89 ? 4.902 -15.867 -10.164 1 57.94 89 LYS B CA 1
ATOM 6558 C C . LYS B 1 89 ? 5.172 -14.406 -9.836 1 57.94 89 LYS B C 1
ATOM 6560 O O . LYS B 1 89 ? 4.277 -13.562 -9.945 1 57.94 89 LYS B O 1
ATOM 6565 N N . VAL B 1 90 ? 6.199 -14.078 -9.266 1 58.25 90 VAL B N 1
ATOM 6566 C CA . VAL B 1 90 ? 6.652 -12.719 -8.984 1 58.25 90 VAL B CA 1
ATOM 6567 C C . VAL B 1 90 ? 6.773 -11.938 -10.289 1 58.25 90 VAL B C 1
ATOM 6569 O O . VAL B 1 90 ? 7.27 -12.461 -11.289 1 58.25 90 VAL B O 1
ATOM 6572 N N . ALA B 1 91 ? 5.777 -10.969 -10.695 1 54.12 91 ALA B N 1
ATOM 6573 C CA . ALA B 1 91 ? 5.84 -10.203 -11.938 1 54.12 91 ALA B CA 1
ATOM 6574 C C . ALA B 1 91 ? 7.281 -9.867 -12.305 1 54.12 91 ALA B C 1
ATOM 6576 O O . ALA B 1 91 ? 8.055 -9.422 -11.453 1 54.12 91 ALA B O 1
ATOM 6577 N N . GLY B 1 92 ? 7.77 -10.555 -13.414 1 54.5 92 GLY B N 1
ATOM 6578 C CA . GLY B 1 92 ? 9.164 -10.562 -13.836 1 54.5 92 GLY B CA 1
ATOM 6579 C C . GLY B 1 92 ? 9.602 -9.242 -14.453 1 54.5 92 GLY B C 1
ATOM 6580 O O . GLY B 1 92 ? 8.938 -8.727 -15.359 1 54.5 92 GLY B O 1
ATOM 6581 N N . ASN B 1 93 ? 10.172 -8.305 -13.625 1 60.53 93 ASN B N 1
ATOM 6582 C CA . ASN B 1 93 ? 11.078 -7.332 -14.234 1 60.53 93 ASN B CA 1
ATOM 6583 C C . ASN B 1 93 ? 12.453 -7.938 -14.492 1 60.53 93 ASN B C 1
ATOM 6585 O O . ASN B 1 93 ? 12.914 -8.797 -13.734 1 60.53 93 ASN B O 1
ATOM 6589 N N . SER B 1 94 ? 12.875 -7.789 -15.695 1 63.56 94 SER B N 1
ATOM 6590 C CA . SER B 1 94 ? 14.156 -8.336 -16.125 1 63.56 94 SER B CA 1
ATOM 6591 C C . SER B 1 94 ? 15.242 -8.062 -15.078 1 63.56 94 SER B C 1
ATOM 6593 O O . SER B 1 94 ? 16.266 -8.742 -15.055 1 63.56 94 SER B O 1
ATOM 6595 N N . ARG B 1 95 ? 14.914 -7.273 -14.148 1 73.25 95 ARG B N 1
ATOM 6596 C CA . ARG B 1 95 ? 15.953 -6.879 -13.195 1 73.25 95 ARG B CA 1
ATOM 6597 C C . ARG B 1 95 ? 15.703 -7.488 -11.82 1 73.25 95 ARG B C 1
ATOM 6599 O O . ARG B 1 95 ? 16.5 -7.297 -10.898 1 73.25 95 ARG B O 1
ATOM 6606 N N . SER B 1 96 ? 14.672 -8.227 -11.742 1 80.94 96 SER B N 1
ATOM 6607 C CA . SER B 1 96 ? 14.367 -8.852 -10.453 1 80.94 96 SER B CA 1
ATOM 6608 C C . SER B 1 96 ? 15.062 -10.195 -10.312 1 80.94 96 SER B C 1
ATOM 6610 O O . SER B 1 96 ? 14.945 -11.062 -11.188 1 80.94 96 SER B O 1
ATOM 6612 N N . THR B 1 97 ? 15.836 -10.305 -9.281 1 89.44 97 THR B N 1
ATOM 6613 C CA . THR B 1 97 ? 16.531 -11.539 -8.945 1 89.44 97 THR B CA 1
ATOM 6614 C C . THR B 1 97 ? 16.156 -12.008 -7.539 1 89.44 97 THR B C 1
ATOM 6616 O O . THR B 1 97 ? 15.516 -11.273 -6.785 1 89.44 97 THR B O 1
ATOM 6619 N N . VAL B 1 98 ? 16.5 -13.195 -7.18 1 91.69 98 VAL B N 1
ATOM 6620 C CA . VAL B 1 98 ? 16.266 -13.703 -5.828 1 91.69 98 VAL B CA 1
ATOM 6621 C C . VAL B 1 98 ? 16.906 -12.758 -4.805 1 91.69 98 VAL B C 1
ATOM 6623 O O . VAL B 1 98 ? 16.297 -12.469 -3.771 1 91.69 98 VAL B O 1
ATOM 6626 N N . GLY B 1 99 ? 18.062 -12.258 -5.137 1 91.56 99 GLY B N 1
ATOM 6627 C CA . GLY B 1 99 ? 18.781 -11.359 -4.238 1 91.56 99 GLY B CA 1
ATOM 6628 C C . GLY B 1 99 ? 18.047 -10.047 -4.02 1 91.56 99 GLY B C 1
ATOM 6629 O O . GLY B 1 99 ? 17.938 -9.57 -2.887 1 91.56 99 GLY B O 1
ATOM 6630 N N . THR B 1 100 ? 17.656 -9.453 -5.082 1 85.5 100 THR B N 1
ATOM 6631 C CA . THR B 1 100 ? 16.969 -8.164 -4.984 1 85.5 100 THR B CA 1
ATOM 6632 C C . THR B 1 100 ? 15.602 -8.328 -4.332 1 85.5 100 THR B C 1
ATOM 6634 O O . THR B 1 100 ? 15.18 -7.492 -3.537 1 85.5 100 THR B O 1
ATOM 6637 N N . TYR B 1 101 ? 14.867 -9.422 -4.641 1 83.88 101 TYR B N 1
ATOM 6638 C CA . TYR B 1 101 ? 13.531 -9.664 -4.117 1 83.88 101 TYR B CA 1
ATOM 6639 C C . TYR B 1 101 ? 13.562 -9.875 -2.611 1 83.88 101 TYR B C 1
ATOM 6641 O O . TYR B 1 101 ? 12.648 -9.445 -1.897 1 83.88 101 TYR B O 1
ATOM 6649 N N . THR B 1 102 ? 14.625 -10.57 -2.094 1 87.94 102 THR B N 1
ATOM 6650 C CA . THR B 1 102 ? 14.727 -10.898 -0.677 1 87.94 102 THR B CA 1
ATOM 6651 C C . THR B 1 102 ? 15.484 -9.812 0.08 1 87.94 102 THR B C 1
ATOM 6653 O O . THR B 1 102 ? 15.672 -9.914 1.294 1 87.94 102 THR B O 1
ATOM 6656 N N . ASP B 1 103 ? 16.016 -8.82 -0.586 1 83.19 103 ASP B N 1
ATOM 6657 C CA . ASP B 1 103 ? 16.766 -7.695 -0.042 1 83.19 103 ASP B CA 1
ATOM 6658 C C . ASP B 1 103 ? 18.141 -8.141 0.443 1 83.19 103 ASP B C 1
ATOM 6660 O O . ASP B 1 103 ? 18.859 -7.379 1.096 1 83.19 103 ASP B O 1
ATOM 6664 N N . ILE B 1 104 ? 18.469 -9.359 0.187 1 92.06 104 ILE B N 1
ATOM 6665 C CA . ILE B 1 104 ? 19.781 -9.859 0.576 1 92.06 104 ILE B CA 1
ATOM 6666 C C . ILE B 1 104 ? 20.859 -9.133 -0.213 1 92.06 104 ILE B C 1
ATOM 6668 O O . ILE B 1 104 ? 21.938 -8.852 0.315 1 92.06 104 ILE B O 1
ATOM 6672 N N . TYR B 1 105 ? 20.562 -8.836 -1.452 1 92.19 105 TYR B N 1
ATOM 6673 C CA . TYR B 1 105 ? 21.516 -8.133 -2.301 1 92.19 105 TYR B CA 1
ATOM 6674 C C . TYR B 1 105 ? 21.875 -6.773 -1.713 1 92.19 105 TYR B C 1
ATOM 6676 O O . TYR B 1 105 ? 23.016 -6.324 -1.829 1 92.19 105 TYR B O 1
ATOM 6684 N N . THR B 1 106 ? 21 -6.098 -1.082 1 85.81 106 THR B N 1
ATOM 6685 C CA . THR B 1 106 ? 21.25 -4.812 -0.444 1 85.81 106 THR B CA 1
ATOM 6686 C C . THR B 1 106 ? 22.312 -4.941 0.643 1 85.81 106 THR B C 1
ATOM 6688 O O . THR B 1 106 ? 23.219 -4.121 0.723 1 85.81 106 THR B O 1
ATOM 6691 N N . PHE B 1 107 ? 22.109 -5.918 1.478 1 88 107 PHE B N 1
ATOM 6692 C CA . PHE B 1 107 ? 23.062 -6.129 2.555 1 88 107 PHE B CA 1
ATOM 6693 C C . PHE B 1 107 ? 24.406 -6.582 2.002 1 88 107 PHE B C 1
ATOM 6695 O O . PHE B 1 107 ? 25.469 -6.246 2.553 1 88 107 PHE B O 1
ATOM 6702 N N . LEU B 1 108 ? 24.328 -7.34 0.946 1 93.81 108 LEU B N 1
ATOM 6703 C CA . LEU B 1 108 ? 25.578 -7.762 0.302 1 93.81 108 LEU B CA 1
ATOM 6704 C C . LEU B 1 108 ? 26.344 -6.559 -0.247 1 93.81 108 LEU B C 1
ATOM 6706 O O . LEU B 1 108 ? 27.562 -6.488 -0.126 1 93.81 108 LEU B O 1
ATOM 6710 N N . ARG B 1 109 ? 25.656 -5.68 -0.889 1 92.44 109 ARG B N 1
ATOM 6711 C CA . ARG B 1 109 ? 26.281 -4.457 -1.394 1 92.44 109 ARG B CA 1
ATOM 6712 C C . ARG B 1 109 ? 26.906 -3.65 -0.26 1 92.44 109 ARG B C 1
ATOM 6714 O O . ARG B 1 109 ? 28 -3.119 -0.402 1 92.44 109 ARG B O 1
ATOM 6721 N N . LEU B 1 110 ? 26.156 -3.541 0.819 1 87.44 110 LEU B N 1
ATOM 6722 C CA . LEU B 1 110 ? 26.672 -2.836 1.987 1 87.44 110 LEU B CA 1
ATOM 6723 C C . LEU B 1 110 ? 27.938 -3.504 2.504 1 87.44 110 LEU B C 1
ATOM 6725 O O . LEU B 1 110 ? 28.891 -2.822 2.895 1 87.44 110 LEU B O 1
ATOM 6729 N N . LEU B 1 111 ? 27.938 -4.781 2.539 1 91.19 111 LEU B N 1
ATOM 6730 C CA . LEU B 1 111 ? 29.094 -5.551 3.002 1 91.19 111 LEU B CA 1
ATOM 6731 C C . LEU B 1 111 ? 30.328 -5.258 2.146 1 91.19 111 LEU B C 1
ATOM 6733 O O . LEU B 1 111 ? 31.391 -4.945 2.674 1 91.19 111 LEU B O 1
ATOM 6737 N N . PHE B 1 112 ? 30.219 -5.324 0.865 1 93.06 112 PHE B N 1
ATOM 6738 C CA . PHE B 1 112 ? 31.344 -5.129 -0.042 1 93.06 112 PHE B CA 1
ATOM 6739 C C . PHE B 1 112 ? 31.797 -3.674 -0.036 1 93.06 112 PHE B C 1
ATOM 6741 O O . PHE B 1 112 ? 32.969 -3.389 -0.2 1 93.06 112 PHE B O 1
ATOM 6748 N N . SER B 1 113 ? 30.875 -2.742 0.092 1 89.19 113 SER B N 1
ATOM 6749 C CA . SER B 1 113 ? 31.234 -1.328 0.151 1 89.19 113 SER B CA 1
ATOM 6750 C C . SER B 1 113 ? 32.094 -1.023 1.377 1 89.19 113 SER B C 1
ATOM 6752 O O . SER B 1 113 ? 32.938 -0.123 1.345 1 89.19 113 SER B O 1
ATOM 6754 N N . ARG B 1 114 ? 31.875 -1.767 2.391 1 86.25 114 ARG B N 1
ATOM 6755 C CA . ARG B 1 114 ? 32.531 -1.487 3.652 1 86.25 114 ARG B CA 1
ATOM 6756 C C . ARG B 1 114 ? 33.812 -2.344 3.805 1 86.25 114 ARG B C 1
ATOM 6758 O O . ARG B 1 114 ? 34.781 -1.904 4.395 1 86.25 114 ARG B O 1
ATOM 6765 N N . ALA B 1 115 ? 33.75 -3.539 3.332 1 89.88 115 ALA B N 1
ATOM 6766 C CA . ALA B 1 115 ? 34.812 -4.484 3.646 1 89.88 115 ALA B CA 1
ATOM 6767 C C . ALA B 1 115 ? 35.625 -4.84 2.398 1 89.88 115 ALA B C 1
ATOM 6769 O O . ALA B 1 115 ? 36.719 -5.398 2.496 1 89.88 115 ALA B O 1
ATOM 6770 N N . GLY B 1 116 ? 35.094 -4.492 1.295 1 91.25 116 GLY B N 1
ATOM 6771 C CA . GLY B 1 116 ? 35.75 -4.871 0.06 1 91.25 116 GLY B CA 1
ATOM 6772 C C . GLY B 1 116 ? 37.031 -4.062 -0.208 1 91.25 116 GLY B C 1
ATOM 6773 O O . GLY B 1 116 ? 37.156 -2.932 0.264 1 91.25 116 GLY B O 1
ATOM 6774 N N . SER B 1 117 ? 37.938 -4.707 -0.93 1 92.38 117 SER B N 1
ATOM 6775 C CA . SER B 1 117 ? 39.156 -4.047 -1.36 1 92.38 117 SER B CA 1
ATOM 6776 C C . SER B 1 117 ? 39.469 -4.352 -2.822 1 92.38 117 SER B C 1
ATOM 6778 O O . SER B 1 117 ? 39.406 -5.504 -3.252 1 92.38 117 SER B O 1
ATOM 6780 N N . PRO B 1 118 ? 39.906 -3.359 -3.641 1 93.75 118 PRO B N 1
ATOM 6781 C CA . PRO B 1 118 ? 40.031 -1.938 -3.324 1 93.75 118 PRO B CA 1
ATOM 6782 C C . PRO B 1 118 ? 38.688 -1.23 -3.158 1 93.75 118 PRO B C 1
ATOM 6784 O O . PRO B 1 118 ? 37.656 -1.795 -3.494 1 93.75 118 PRO B O 1
ATOM 6787 N N . PHE B 1 119 ? 38.688 -0.12 -2.553 1 90.5 119 PHE B N 1
ATOM 6788 C CA . PHE B 1 119 ? 37.5 0.669 -2.41 1 90.5 119 PHE B CA 1
ATOM 6789 C C . PHE B 1 119 ? 37.031 1.201 -3.762 1 90.5 119 PHE B C 1
ATOM 6791 O O . PHE B 1 119 ? 37.75 1.916 -4.438 1 90.5 119 PHE B O 1
ATOM 6798 N N . VAL B 1 120 ? 35.875 0.888 -4.168 1 91.56 120 VAL B N 1
ATOM 6799 C CA . VAL B 1 120 ? 35.375 1.303 -5.48 1 91.56 120 VAL B CA 1
ATOM 6800 C C . VAL B 1 120 ? 34.188 2.252 -5.32 1 91.56 120 VAL B C 1
ATOM 6802 O O . VAL B 1 120 ? 33.781 2.906 -6.277 1 91.56 120 VAL B O 1
ATOM 6805 N N . GLY B 1 121 ? 33.688 2.23 -4.18 1 86.44 121 GLY B N 1
ATOM 6806 C CA . GLY B 1 121 ? 32.531 3.115 -3.939 1 86.44 121 GLY B CA 1
ATOM 6807 C C . GLY B 1 121 ? 31.641 2.629 -2.828 1 86.44 121 GLY B C 1
ATOM 6808 O O . GLY B 1 121 ? 31.938 1.636 -2.162 1 86.44 121 GLY B O 1
ATOM 6809 N N . TYR B 1 122 ? 30.562 3.324 -2.641 1 83.38 122 TYR B N 1
ATOM 6810 C CA . TYR B 1 122 ? 29.594 2.98 -1.605 1 83.38 122 TYR B CA 1
ATOM 6811 C C . TYR B 1 122 ? 28.578 1.975 -2.127 1 83.38 122 TYR B C 1
ATOM 6813 O O . TYR B 1 122 ? 28.719 1.45 -3.232 1 83.38 122 TYR B O 1
ATOM 6821 N N . SER B 1 123 ? 27.578 1.631 -1.359 1 85.25 123 SER B N 1
ATOM 6822 C CA . SER B 1 123 ? 26.625 0.541 -1.603 1 85.25 123 SER B CA 1
ATOM 6823 C C . SER B 1 123 ? 26 0.65 -2.988 1 85.25 123 SER B C 1
ATOM 6825 O O . SER B 1 123 ? 25.844 -0.355 -3.682 1 85.25 123 SER B O 1
ATOM 6827 N N . ASP B 1 124 ? 25.703 1.812 -3.488 1 81.69 124 ASP B N 1
ATOM 6828 C CA . ASP B 1 124 ? 25.016 2.016 -4.762 1 81.69 124 ASP B CA 1
ATOM 6829 C C . ASP B 1 124 ? 25.922 1.627 -5.938 1 81.69 124 ASP B C 1
ATOM 6831 O O . ASP B 1 124 ? 25.422 1.197 -6.98 1 81.69 124 ASP B O 1
ATOM 6835 N N . THR B 1 125 ? 27.141 1.83 -5.73 1 88.69 125 THR B N 1
ATOM 6836 C CA . THR B 1 125 ? 28.109 1.491 -6.77 1 88.69 125 THR B CA 1
ATOM 6837 C C . THR B 1 125 ? 28.062 -0.002 -7.082 1 88.69 125 THR B C 1
ATOM 6839 O O . THR B 1 125 ? 28.391 -0.418 -8.195 1 88.69 125 THR B O 1
ATOM 6842 N N . PHE B 1 126 ? 27.609 -0.749 -6.172 1 92.38 126 PHE B N 1
ATOM 6843 C CA . PHE B 1 126 ? 27.609 -2.197 -6.34 1 92.38 126 PHE B CA 1
ATOM 6844 C C . PHE B 1 126 ? 26.281 -2.676 -6.906 1 92.38 126 PHE B C 1
ATOM 6846 O O . PHE B 1 126 ? 26.062 -3.879 -7.078 1 92.38 126 PHE B O 1
ATOM 6853 N N . SER B 1 127 ? 25.391 -1.766 -7.211 1 89.75 127 SER B N 1
ATOM 6854 C CA . SER B 1 127 ? 24.078 -2.125 -7.75 1 89.75 127 SER B CA 1
ATOM 6855 C C . SER B 1 127 ? 24.109 -2.184 -9.273 1 89.75 127 SER B C 1
ATOM 6857 O O . SER B 1 127 ? 24.578 -1.251 -9.93 1 89.75 127 SER B O 1
ATOM 6859 N N . PHE B 1 128 ? 23.609 -3.234 -9.805 1 90.31 128 PHE B N 1
ATOM 6860 C CA . PHE B 1 128 ? 23.531 -3.342 -11.258 1 90.31 128 PHE B CA 1
ATOM 6861 C C . PHE B 1 128 ? 22.391 -2.492 -11.805 1 90.31 128 PHE B C 1
ATOM 6863 O O . PHE B 1 128 ? 22.203 -2.391 -13.016 1 90.31 128 PHE B O 1
ATOM 6870 N N . ASN B 1 129 ? 21.609 -1.925 -10.953 1 79.19 129 ASN B N 1
ATOM 6871 C CA . ASN B 1 129 ? 20.531 -1.021 -11.352 1 79.19 129 ASN B CA 1
ATOM 6872 C C . ASN B 1 129 ? 21 0.434 -11.352 1 79.19 129 ASN B C 1
ATOM 6874 O O . ASN B 1 129 ? 20.25 1.329 -11.742 1 79.19 129 ASN B O 1
ATOM 6878 N N . HIS B 1 130 ? 22.156 0.642 -10.859 1 79.81 130 HIS B N 1
ATOM 6879 C CA . HIS B 1 130 ? 22.719 1.98 -10.781 1 79.81 130 HIS B CA 1
ATOM 6880 C C . HIS B 1 130 ? 23.719 2.223 -11.914 1 79.81 130 HIS B C 1
ATOM 6882 O O . HIS B 1 130 ? 24.484 1.329 -12.273 1 79.81 130 HIS B O 1
ATOM 6888 N N . PRO B 1 131 ? 23.734 3.395 -12.445 1 79.94 131 PRO B N 1
ATOM 6889 C CA . PRO B 1 131 ? 24.641 3.703 -13.555 1 79.94 131 PRO B CA 1
ATOM 6890 C C . PRO B 1 131 ? 26.109 3.469 -13.203 1 79.94 131 PRO B C 1
ATOM 6892 O O . PRO B 1 131 ? 26.891 3.039 -14.062 1 79.94 131 PRO B O 1
ATOM 6895 N N . ASP B 1 132 ? 26.484 3.645 -12.047 1 84.81 132 ASP B N 1
ATOM 6896 C CA . ASP B 1 132 ? 27.875 3.494 -11.633 1 84.81 132 ASP B CA 1
ATOM 6897 C C . ASP B 1 132 ? 28.25 2.02 -11.5 1 84.81 132 ASP B C 1
ATOM 6899 O O . ASP B 1 132 ? 29.438 1.673 -11.523 1 84.81 132 ASP B O 1
ATOM 6903 N N . GLY B 1 133 ? 27.312 1.223 -11.359 1 89.94 133 GLY B N 1
ATOM 6904 C CA . GLY B 1 133 ? 27.625 -0.171 -11.078 1 89.94 133 GLY B CA 1
ATOM 6905 C C . GLY B 1 133 ? 27.25 -1.104 -12.219 1 89.94 133 GLY B C 1
ATOM 6906 O O . GLY B 1 133 ? 27.844 -2.17 -12.375 1 89.94 133 GLY B O 1
ATOM 6907 N N . LYS B 1 134 ? 26.359 -0.721 -13.062 1 91.81 134 LYS B N 1
ATOM 6908 C CA . LYS B 1 134 ? 25.828 -1.619 -14.078 1 91.81 134 LYS B CA 1
ATOM 6909 C C . LYS B 1 134 ? 26.828 -1.859 -15.203 1 91.81 134 LYS B C 1
ATOM 6911 O O . LYS B 1 134 ? 27.641 -0.986 -15.508 1 91.81 134 LYS B O 1
ATOM 6916 N N . CYS B 1 135 ? 26.75 -3.014 -15.742 1 92.69 135 CYS B N 1
ATOM 6917 C CA . CYS B 1 135 ? 27.531 -3.309 -16.938 1 92.69 135 CYS B CA 1
ATOM 6918 C C . CYS B 1 135 ? 27.062 -2.455 -18.109 1 92.69 135 CYS B C 1
ATOM 6920 O O . CYS B 1 135 ? 25.875 -2.445 -18.453 1 92.69 135 CYS B O 1
ATOM 6922 N N . PRO B 1 136 ? 27.891 -1.769 -18.656 1 89.25 136 PRO B N 1
ATOM 6923 C CA . PRO B 1 136 ? 27.484 -0.879 -19.734 1 89.25 136 PRO B CA 1
ATOM 6924 C C . PRO B 1 136 ? 27.016 -1.64 -20.984 1 89.25 136 PRO B C 1
ATOM 6926 O O . PRO B 1 136 ? 26.188 -1.135 -21.734 1 89.25 136 PRO B O 1
ATOM 6929 N N . THR B 1 137 ? 27.531 -2.779 -21.141 1 87.38 137 THR B N 1
ATOM 6930 C CA . THR B 1 137 ? 27.203 -3.561 -22.328 1 87.38 137 THR B CA 1
ATOM 6931 C C . THR B 1 137 ? 25.766 -4.059 -22.266 1 87.38 137 THR B C 1
ATOM 6933 O O . THR B 1 137 ? 25.031 -3.939 -23.25 1 87.38 137 THR B O 1
ATOM 6936 N N . CYS B 1 138 ? 25.359 -4.586 -21.188 1 86.5 138 CYS B N 1
ATOM 6937 C CA . CYS B 1 138 ? 24.031 -5.16 -21.078 1 86.5 138 CYS B CA 1
ATOM 6938 C C . CYS B 1 138 ? 23.109 -4.258 -20.266 1 86.5 138 CYS B C 1
ATOM 6940 O O . CYS B 1 138 ? 21.953 -4.617 -20 1 86.5 138 CYS B O 1
ATOM 6942 N N . ASP B 1 139 ? 23.656 -3.186 -19.844 1 86.62 139 ASP B N 1
ATOM 6943 C CA . ASP B 1 139 ? 22.891 -2.227 -19.047 1 86.62 139 ASP B CA 1
ATOM 6944 C C . ASP B 1 139 ? 22.344 -2.877 -17.781 1 86.62 139 ASP B C 1
ATOM 6946 O O . ASP B 1 139 ? 21.188 -2.652 -17.406 1 86.62 139 ASP B O 1
ATOM 6950 N N . GLY B 1 140 ? 23.156 -3.781 -17.266 1 88.06 140 GLY B N 1
ATOM 6951 C CA . GLY B 1 140 ? 22.828 -4.387 -15.984 1 88.06 140 GLY B CA 1
ATOM 6952 C C . GLY B 1 140 ? 21.875 -5.562 -16.109 1 88.06 140 GLY B C 1
ATOM 6953 O O . GLY B 1 140 ? 21.328 -6.031 -15.109 1 88.06 140 GLY B O 1
ATOM 6954 N N . LEU B 1 141 ? 21.594 -6.102 -17.203 1 85.44 141 LEU B N 1
ATOM 6955 C CA . LEU B 1 141 ? 20.641 -7.188 -17.375 1 85.44 141 LEU B CA 1
ATOM 6956 C C . LEU B 1 141 ? 21.344 -8.547 -17.328 1 85.44 141 LEU B C 1
ATOM 6958 O O . LEU B 1 141 ? 20.703 -9.562 -17.062 1 85.44 141 LEU B O 1
ATOM 6962 N N . GLY B 1 142 ? 22.609 -8.5 -17.656 1 87.31 142 GLY B N 1
ATOM 6963 C CA . GLY B 1 142 ? 23.406 -9.727 -17.656 1 87.31 142 GLY B CA 1
ATOM 6964 C C . GLY B 1 142 ? 23.219 -10.539 -18.922 1 87.31 142 GLY B C 1
ATOM 6965 O O . GLY B 1 142 ? 23.891 -11.555 -19.125 1 87.31 142 GLY B O 1
ATOM 6966 N N . LYS B 1 143 ? 22.25 -10.156 -19.734 1 86.25 143 LYS B N 1
ATOM 6967 C CA . LYS B 1 143 ? 21.969 -10.852 -20.984 1 86.25 143 LYS B CA 1
ATOM 6968 C C . LYS B 1 143 ? 21.859 -9.867 -22.141 1 86.25 143 LYS B C 1
ATOM 6970 O O . LYS B 1 143 ? 21.578 -8.688 -21.938 1 86.25 143 LYS B O 1
ATOM 6975 N N . ILE B 1 144 ? 22.234 -10.375 -23.234 1 80.88 144 ILE B N 1
ATOM 6976 C CA . ILE B 1 144 ? 22.078 -9.594 -24.453 1 80.88 144 ILE B CA 1
ATOM 6977 C C . ILE B 1 144 ? 21.266 -10.383 -25.484 1 80.88 144 ILE B C 1
ATOM 6979 O O . ILE B 1 144 ? 21.297 -11.617 -25.484 1 80.88 144 ILE B O 1
ATOM 6983 N N . THR B 1 145 ? 20.406 -9.703 -26.094 1 75.5 145 THR B N 1
ATOM 6984 C CA . THR B 1 145 ? 19.578 -10.32 -27.125 1 75.5 145 THR B CA 1
ATOM 6985 C C . THR B 1 145 ? 20.281 -10.266 -28.484 1 75.5 145 THR B C 1
ATOM 6987 O O . THR B 1 145 ? 20.75 -9.211 -28.906 1 75.5 145 THR B O 1
ATOM 6990 N N . GLU B 1 146 ? 20.672 -11.367 -28.984 1 74.88 146 GLU B N 1
ATOM 6991 C CA . GLU B 1 146 ? 21.266 -11.461 -30.328 1 74.88 146 GLU B CA 1
ATOM 6992 C C . GLU B 1 146 ? 20.234 -11.938 -31.344 1 74.88 146 GLU B C 1
ATOM 6994 O O . GLU B 1 146 ? 19.422 -12.812 -31.062 1 74.88 146 GLU B O 1
ATOM 6999 N N . ILE B 1 147 ? 20.172 -11.227 -32.438 1 79.12 147 ILE B N 1
ATOM 7000 C CA . ILE B 1 147 ? 19.266 -11.586 -33.531 1 79.12 147 ILE B CA 1
ATOM 7001 C C . ILE B 1 147 ? 19.969 -12.539 -34.5 1 79.12 147 ILE B C 1
ATOM 7003 O O . ILE B 1 147 ? 21.047 -12.219 -35.031 1 79.12 147 ILE B O 1
ATOM 7007 N N . ASN B 1 148 ? 19.531 -13.734 -34.594 1 79.25 148 ASN B N 1
ATOM 7008 C CA . ASN B 1 148 ? 20 -14.641 -35.625 1 79.25 148 ASN B CA 1
ATOM 7009 C C . ASN B 1 148 ? 19.516 -14.219 -37 1 79.25 148 ASN B C 1
ATOM 7011 O O . ASN B 1 148 ? 18.375 -14.508 -37.375 1 79.25 148 ASN B O 1
ATOM 7015 N N . LEU B 1 149 ? 20.375 -13.641 -37.781 1 82.31 149 LEU B N 1
ATOM 7016 C CA . LEU B 1 149 ? 20.016 -13.047 -39.094 1 82.31 149 LEU B CA 1
ATOM 7017 C C . LEU B 1 149 ? 19.625 -14.125 -40.094 1 82.31 149 LEU B C 1
ATOM 7019 O O . LEU B 1 149 ? 18.766 -13.891 -40.938 1 82.31 149 LEU B O 1
ATOM 7023 N N . HIS B 1 150 ? 20.203 -15.297 -39.969 1 81.12 150 HIS B N 1
ATOM 7024 C CA . HIS B 1 150 ? 19.906 -16.359 -40.938 1 81.12 150 HIS B CA 1
ATOM 7025 C C . HIS B 1 150 ? 18.5 -16.906 -40.719 1 81.12 150 HIS B C 1
ATOM 7027 O O . HIS B 1 150 ? 17.906 -17.484 -41.656 1 81.12 150 HIS B O 1
ATOM 7033 N N . GLN B 1 151 ? 18.094 -16.672 -39.5 1 82.62 151 GLN B N 1
ATOM 7034 C CA . GLN B 1 151 ? 16.719 -17.094 -39.25 1 82.62 151 GLN B CA 1
ATOM 7035 C C . GLN B 1 151 ? 15.727 -15.977 -39.562 1 82.62 151 GLN B C 1
ATOM 7037 O O . GLN B 1 151 ? 14.594 -16.25 -39.969 1 82.62 151 GLN B O 1
ATOM 7042 N N . LEU B 1 152 ? 16.203 -14.844 -39.469 1 87.19 152 LEU B N 1
ATOM 7043 C CA . LEU B 1 152 ? 15.344 -13.688 -39.719 1 87.19 152 LEU B CA 1
ATOM 7044 C C . LEU B 1 152 ? 15.227 -13.391 -41.188 1 87.19 152 LEU B C 1
ATOM 7046 O O . LEU B 1 152 ? 14.156 -13.023 -41.688 1 87.19 152 LEU B O 1
ATOM 7050 N N . VAL B 1 153 ? 16.391 -13.5 -41.906 1 89.88 153 VAL B N 1
ATOM 7051 C CA . VAL B 1 153 ? 16.453 -13.125 -43.312 1 89.88 153 VAL B CA 1
ATOM 7052 C C . VAL B 1 153 ? 16.766 -14.352 -44.156 1 89.88 153 VAL B C 1
ATOM 7054 O O . VAL B 1 153 ? 17.719 -15.086 -43.875 1 89.88 153 VAL B O 1
ATOM 7057 N N . ASP B 1 154 ? 15.875 -14.602 -45.062 1 89.62 154 ASP B N 1
ATOM 7058 C CA . ASP B 1 154 ? 16.156 -15.625 -46.062 1 89.62 154 ASP B CA 1
ATOM 7059 C C . ASP B 1 154 ? 17.031 -15.07 -47.188 1 89.62 154 ASP B C 1
ATOM 7061 O O . ASP B 1 154 ? 16.547 -14.367 -48.094 1 89.62 154 ASP B O 1
ATOM 7065 N N . TYR B 1 155 ? 18.234 -15.445 -47.25 1 90.94 155 TYR B N 1
ATOM 7066 C CA . TYR B 1 155 ? 19.234 -14.867 -48.156 1 90.94 155 TYR B CA 1
ATOM 7067 C C . TYR B 1 155 ? 19.031 -15.344 -49.594 1 90.94 155 TYR B C 1
ATOM 7069 O O . TYR B 1 155 ? 19.594 -14.773 -50.531 1 90.94 155 TYR B O 1
ATOM 7077 N N . ASP B 1 156 ? 18.156 -16.281 -49.75 1 90.94 156 ASP B N 1
ATOM 7078 C CA . ASP B 1 156 ? 17.906 -16.828 -51.094 1 90.94 156 ASP B CA 1
ATOM 7079 C C . ASP B 1 156 ? 16.703 -16.125 -51.719 1 90.94 156 ASP B C 1
ATOM 7081 O O . ASP B 1 156 ? 16.344 -16.438 -52.875 1 90.94 156 ASP B O 1
ATOM 7085 N N . LYS B 1 157 ? 16.203 -15.25 -51.062 1 92.62 157 LYS B N 1
ATOM 7086 C CA . LYS B 1 157 ? 15.062 -14.5 -51.594 1 92.62 157 LYS B CA 1
ATOM 7087 C C . LYS B 1 157 ? 15.438 -13.047 -51.844 1 92.62 157 LYS B C 1
ATOM 7089 O O . LYS B 1 157 ? 16.406 -12.539 -51.312 1 92.62 157 LYS B O 1
ATOM 7094 N N . SER B 1 158 ? 14.625 -12.477 -52.812 1 93.38 158 SER B N 1
ATOM 7095 C CA . SER B 1 158 ? 14.742 -11.047 -53.094 1 93.38 158 SER B CA 1
ATOM 7096 C C . SER B 1 158 ? 13.719 -10.242 -52.281 1 93.38 158 SER B C 1
ATOM 7098 O O . SER B 1 158 ? 12.805 -10.812 -51.688 1 93.38 158 SER B O 1
ATOM 7100 N N . LEU B 1 159 ? 13.945 -8.945 -52.219 1 93.31 159 LEU B N 1
ATOM 7101 C CA . LEU B 1 159 ? 13.023 -8.094 -51.469 1 93.31 159 LEU B CA 1
ATOM 7102 C C . LEU B 1 159 ? 11.594 -8.305 -51.969 1 93.31 159 LEU B C 1
ATOM 7104 O O . LEU B 1 159 ? 10.664 -8.312 -51.156 1 93.31 159 LEU B O 1
ATOM 7108 N N . ASN B 1 160 ? 11.453 -8.492 -53.25 1 93.06 160 ASN B N 1
ATOM 7109 C CA . ASN B 1 160 ? 10.117 -8.688 -53.812 1 93.06 160 ASN B CA 1
ATOM 7110 C C . ASN B 1 160 ? 9.547 -10.047 -53.406 1 93.06 160 ASN B C 1
ATOM 7112 O O . ASN B 1 160 ? 8.336 -10.266 -53.5 1 93.06 160 ASN B O 1
ATOM 7116 N N . LYS B 1 161 ? 10.375 -10.953 -53.031 1 90.75 161 LYS B N 1
ATOM 7117 C CA . LYS B 1 161 ? 9.922 -12.281 -52.625 1 90.75 161 LYS B CA 1
ATOM 7118 C C . LYS B 1 161 ? 9.797 -12.375 -51.094 1 90.75 161 LYS B C 1
ATOM 7120 O O . LYS B 1 161 ? 9.57 -13.453 -50.562 1 90.75 161 LYS B O 1
ATOM 7125 N N . GLY B 1 162 ? 10.031 -11.398 -50.406 1 90.88 162 GLY B N 1
ATOM 7126 C CA . GLY B 1 162 ? 9.82 -11.32 -48.969 1 90.88 162 GLY B CA 1
ATOM 7127 C C . GLY B 1 162 ? 10.883 -12.047 -48.156 1 90.88 162 GLY B C 1
ATOM 7128 O O . GLY B 1 162 ? 10.578 -13.016 -47.469 1 90.88 162 GLY B O 1
ATOM 7129 N N . PRO B 1 163 ? 12.031 -11.625 -48.094 1 90.12 163 PRO B N 1
ATOM 7130 C CA . PRO B 1 163 ? 13.125 -12.328 -47.438 1 90.12 163 PRO B CA 1
ATOM 7131 C C . PRO B 1 163 ? 13.078 -12.203 -45.906 1 90.12 163 PRO B C 1
ATOM 7133 O O . PRO B 1 163 ? 13.703 -12.984 -45.188 1 90.12 163 PRO B O 1
ATOM 7136 N N . ILE B 1 164 ? 12.406 -11.305 -45.344 1 90.56 164 ILE B N 1
ATOM 7137 C CA . ILE B 1 164 ? 12.398 -11.062 -43.906 1 90.56 164 ILE B CA 1
ATOM 7138 C C . ILE B 1 164 ? 11.25 -11.836 -43.25 1 90.56 164 ILE B C 1
ATOM 7140 O O . ILE B 1 164 ? 10.086 -11.617 -43.594 1 90.56 164 ILE B O 1
ATOM 7144 N N . ASP B 1 165 ? 11.633 -12.664 -42.312 1 85.44 165 ASP B N 1
ATOM 7145 C CA . ASP B 1 165 ? 10.664 -13.555 -41.688 1 85.44 165 ASP B CA 1
ATOM 7146 C C . ASP B 1 165 ? 10.094 -12.922 -40.406 1 85.44 165 ASP B C 1
ATOM 7148 O O . ASP B 1 165 ? 10.328 -13.422 -39.312 1 85.44 165 ASP B O 1
ATOM 7152 N N . PHE B 1 166 ? 9.367 -11.977 -40.594 1 86.75 166 PHE B N 1
ATOM 7153 C CA . PHE B 1 166 ? 8.656 -11.312 -39.5 1 86.75 166 PHE B CA 1
ATOM 7154 C C . PHE B 1 166 ? 7.375 -10.664 -40 1 86.75 166 PHE B C 1
ATOM 7156 O O . PHE B 1 166 ? 7.359 -10.055 -41.094 1 86.75 166 PHE B O 1
ATOM 7163 N N . PRO B 1 167 ? 6.32 -10.758 -39.312 1 83.69 167 PRO B N 1
ATOM 7164 C CA . PRO B 1 167 ? 4.988 -10.438 -39.812 1 83.69 167 PRO B CA 1
ATOM 7165 C C . PRO B 1 167 ? 4.887 -9 -40.344 1 83.69 167 PRO B C 1
ATOM 7167 O O . PRO B 1 167 ? 4.191 -8.742 -41.312 1 83.69 167 PRO B O 1
ATOM 7170 N N . THR B 1 168 ? 5.539 -8.062 -39.781 1 83.75 168 THR B N 1
ATOM 7171 C CA . THR B 1 168 ? 5.371 -6.668 -40.188 1 83.75 168 THR B CA 1
ATOM 7172 C C . THR B 1 168 ? 6.258 -6.348 -41.406 1 83.75 168 THR B C 1
ATOM 7174 O O . THR B 1 168 ? 6.164 -5.262 -41.969 1 83.75 168 THR B O 1
ATOM 7177 N N . PHE B 1 169 ? 7.004 -7.254 -41.875 1 88.75 169 PHE B N 1
ATOM 7178 C CA . PHE B 1 169 ? 7.934 -7.035 -42.969 1 88.75 169 PHE B CA 1
ATOM 7179 C C . PHE B 1 169 ? 7.473 -7.777 -44.219 1 88.75 169 PHE B C 1
ATOM 7181 O O . PHE B 1 169 ? 8.242 -7.93 -45.188 1 88.75 169 PHE B O 1
ATOM 7188 N N . THR B 1 170 ? 6.281 -8.211 -44.188 1 86.62 170 THR B N 1
ATOM 7189 C CA . THR B 1 170 ? 5.77 -8.922 -45.375 1 86.62 170 THR B CA 1
ATOM 7190 C C . THR B 1 170 ? 5.711 -7.996 -46.562 1 86.62 170 THR B C 1
ATOM 7192 O O . THR B 1 170 ? 5.551 -6.785 -46.438 1 86.62 170 THR B O 1
ATOM 7195 N N . VAL B 1 171 ? 5.754 -8.633 -47.75 1 87.31 171 VAL B N 1
ATOM 7196 C CA . VAL B 1 171 ? 5.816 -7.883 -49 1 87.31 171 VAL B CA 1
ATOM 7197 C C . VAL B 1 171 ? 4.578 -6.996 -49.156 1 87.31 171 VAL B C 1
ATOM 7199 O O . VAL B 1 171 ? 3.453 -7.461 -48.969 1 87.31 171 VAL B O 1
ATOM 7202 N N . GLY B 1 172 ? 4.832 -5.742 -49.344 1 83.44 172 GLY B N 1
ATOM 7203 C CA . GLY B 1 172 ? 3.738 -4.805 -49.562 1 83.44 172 GLY B CA 1
ATOM 7204 C C . GLY B 1 172 ? 3.377 -4.023 -48.312 1 83.44 172 GLY B C 1
ATOM 7205 O O . GLY B 1 172 ? 2.721 -2.982 -48.406 1 83.44 172 GLY B O 1
ATOM 7206 N N . ASN B 1 173 ? 3.787 -4.52 -47.188 1 85.94 173 ASN B N 1
ATOM 7207 C CA . ASN B 1 173 ? 3.451 -3.854 -45.938 1 85.94 173 ASN B CA 1
ATOM 7208 C C . ASN B 1 173 ? 4.348 -2.645 -45.688 1 85.94 173 ASN B C 1
ATOM 7210 O O . ASN B 1 173 ? 5.336 -2.445 -46.375 1 85.94 173 ASN B O 1
ATOM 7214 N N . TRP B 1 174 ? 3.967 -1.863 -44.688 1 82.25 174 TRP B N 1
ATOM 7215 C CA . TRP B 1 174 ? 4.598 -0.563 -44.5 1 82.25 174 TRP B CA 1
ATOM 7216 C C . TRP B 1 174 ? 6.082 -0.719 -44.188 1 82.25 174 TRP B C 1
ATOM 7218 O O . TRP B 1 174 ? 6.906 0.066 -44.656 1 82.25 174 TRP B O 1
ATOM 7228 N N . ARG B 1 175 ? 6.504 -1.663 -43.438 1 87.81 175 ARG B N 1
ATOM 7229 C CA . ARG B 1 175 ? 7.914 -1.807 -43.094 1 87.81 175 ARG B CA 1
ATOM 7230 C C . ARG B 1 175 ? 8.719 -2.312 -44.281 1 87.81 175 ARG B C 1
ATOM 7232 O O . ARG B 1 175 ? 9.859 -1.905 -44.5 1 87.81 175 ARG B O 1
ATOM 7239 N N . TRP B 1 176 ? 8.117 -3.178 -45.031 1 89.5 176 TRP B N 1
ATOM 7240 C CA . TRP B 1 176 ? 8.75 -3.641 -46.281 1 89.5 176 TRP B CA 1
ATOM 7241 C C . TRP B 1 176 ? 8.992 -2.48 -47.219 1 89.5 176 TRP B C 1
ATOM 7243 O O . TRP B 1 176 ? 10.055 -2.389 -47.844 1 89.5 176 TRP B O 1
ATOM 7253 N N . LYS B 1 177 ? 8.062 -1.584 -47.312 1 87.25 177 LYS B N 1
ATOM 7254 C CA . LYS B 1 177 ? 8.148 -0.447 -48.219 1 87.25 177 LYS B CA 1
ATOM 7255 C C . LYS B 1 177 ? 9.336 0.448 -47.875 1 87.25 177 LYS B C 1
ATOM 7257 O O . LYS B 1 177 ? 9.883 1.129 -48.719 1 87.25 177 LYS B O 1
ATOM 7262 N N . ARG B 1 178 ? 9.688 0.358 -46.594 1 88 178 ARG B N 1
ATOM 7263 C CA . ARG B 1 178 ? 10.805 1.181 -46.125 1 88 178 ARG B CA 1
ATOM 7264 C C . ARG B 1 178 ? 12.125 0.675 -46.688 1 88 178 ARG B C 1
ATOM 7266 O O . ARG B 1 178 ? 13.109 1.415 -46.75 1 88 178 ARG B O 1
ATOM 7273 N N . TYR B 1 179 ? 12.117 -0.434 -47.094 1 91.5 179 TYR B N 1
ATOM 7274 C CA . TYR B 1 179 ? 13.305 -1.006 -47.719 1 91.5 179 TYR B CA 1
ATOM 7275 C C . TYR B 1 179 ? 13.156 -1.064 -49.25 1 91.5 179 TYR B C 1
ATOM 7277 O O . TYR B 1 179 ? 14.055 -0.665 -50 1 91.5 179 TYR B O 1
ATOM 7285 N N . ALA B 1 180 ? 12.016 -1.424 -49.719 1 89.06 180 ALA B N 1
ATOM 7286 C CA . ALA B 1 180 ? 11.742 -1.596 -51.156 1 89.06 180 ALA B CA 1
ATOM 7287 C C . ALA B 1 180 ? 11.75 -0.253 -51.875 1 89.06 180 ALA B C 1
ATOM 7289 O O . ALA B 1 180 ? 12.273 -0.144 -53 1 89.06 180 ALA B O 1
ATOM 7290 N N . HIS B 1 181 ? 11.242 0.721 -51.188 1 87.75 181 HIS B N 1
ATOM 7291 C CA . HIS B 1 181 ? 11.094 2.002 -51.875 1 87.75 181 HIS B CA 1
ATOM 7292 C C . HIS B 1 181 ? 12.242 2.947 -51.531 1 87.75 181 HIS B C 1
ATOM 7294 O O . HIS B 1 181 ? 12.172 4.141 -51.812 1 87.75 181 HIS B O 1
ATOM 7300 N N . SER B 1 182 ? 13.172 2.512 -50.906 1 89.31 182 SER B N 1
ATOM 7301 C CA . SER B 1 182 ? 14.305 3.348 -50.531 1 89.31 182 SER B CA 1
ATOM 7302 C C . SER B 1 182 ? 15.164 3.689 -51.75 1 89.31 182 SER B C 1
ATOM 7304 O O . SER B 1 182 ? 15.891 4.688 -51.75 1 89.31 182 SER B O 1
ATOM 7306 N N . GLY B 1 183 ? 15.148 2.885 -52.781 1 87.5 183 GLY B N 1
ATOM 7307 C CA . GLY B 1 183 ? 15.969 3.064 -53.969 1 87.5 183 GLY B CA 1
ATOM 7308 C C . GLY B 1 183 ? 17.375 2.541 -53.812 1 87.5 183 GLY B C 1
ATOM 7309 O O . GLY B 1 183 ? 18.219 2.689 -54.688 1 87.5 183 GLY B O 1
ATOM 7310 N N . LEU B 1 184 ? 17.625 1.961 -52.781 1 90.81 184 LEU B N 1
ATOM 7311 C CA . LEU B 1 184 ? 18.984 1.553 -52.438 1 90.81 184 LEU B CA 1
ATOM 7312 C C . LEU B 1 184 ? 19.281 0.151 -52.969 1 90.81 184 LEU B C 1
ATOM 7314 O O . LEU B 1 184 ? 20.438 -0.222 -53.156 1 90.81 184 LEU B O 1
ATOM 7318 N N . PHE B 1 185 ? 18.188 -0.5 -53.25 1 92.69 185 PHE B N 1
ATOM 7319 C CA . PHE B 1 185 ? 18.406 -1.913 -53.531 1 92.69 185 PHE B CA 1
ATOM 7320 C C . PHE B 1 185 ? 17.672 -2.32 -54.812 1 92.69 185 PHE B C 1
ATOM 7322 O O . PHE B 1 185 ? 16.672 -1.708 -55.188 1 92.69 185 PHE B O 1
ATOM 7329 N N . ASP B 1 186 ? 18.266 -3.309 -55.531 1 90.5 186 ASP B N 1
ATOM 7330 C CA . ASP B 1 186 ? 17.562 -4.008 -56.625 1 90.5 186 ASP B CA 1
ATOM 7331 C C . ASP B 1 186 ? 16.531 -4.984 -56.062 1 90.5 186 ASP B C 1
ATOM 7333 O O . ASP B 1 186 ? 16.891 -5.938 -55.344 1 90.5 186 ASP B O 1
ATOM 7337 N N . LEU B 1 187 ? 15.32 -4.797 -56.344 1 92.56 187 LEU B N 1
ATOM 7338 C CA . LEU B 1 187 ? 14.211 -5.496 -55.719 1 92.56 187 LEU B CA 1
ATOM 7339 C C . LEU B 1 187 ? 14.133 -6.945 -56.188 1 92.56 187 LEU B C 1
ATOM 7341 O O . LEU B 1 187 ? 13.461 -7.77 -55.562 1 92.56 187 LEU B O 1
ATOM 7345 N N . ASP B 1 188 ? 14.82 -7.242 -57.312 1 92.19 188 ASP B N 1
ATOM 7346 C CA . ASP B 1 188 ? 14.75 -8.594 -57.844 1 92.19 188 ASP B CA 1
ATOM 7347 C C . ASP B 1 188 ? 16.062 -9.344 -57.625 1 92.19 188 ASP B C 1
ATOM 7349 O O . ASP B 1 188 ? 16.188 -10.508 -58 1 92.19 188 ASP B O 1
ATOM 7353 N N . LYS B 1 189 ? 17 -8.68 -57.062 1 93.44 189 LYS B N 1
ATOM 7354 C CA . LYS B 1 189 ? 18.281 -9.297 -56.719 1 93.44 189 LYS B CA 1
ATOM 7355 C C . LYS B 1 189 ? 18.172 -10.039 -55.375 1 93.44 189 LYS B C 1
ATOM 7357 O O . LYS B 1 189 ? 17.625 -9.523 -54.406 1 93.44 189 LYS B O 1
ATOM 7362 N N . LYS B 1 190 ? 18.656 -11.336 -55.406 1 93.88 190 LYS B N 1
ATOM 7363 C CA . LYS B 1 190 ? 18.656 -12.109 -54.188 1 93.88 190 LYS B CA 1
ATOM 7364 C C . LYS B 1 190 ? 19.578 -11.477 -53.156 1 93.88 190 LYS B C 1
ATOM 7366 O O . LYS B 1 190 ? 20.641 -10.961 -53.5 1 93.88 190 LYS B O 1
ATOM 7371 N N . ILE B 1 191 ? 19.25 -11.602 -51.906 1 93.94 191 ILE B N 1
ATOM 7372 C CA . ILE B 1 191 ? 20 -10.953 -50.812 1 93.94 191 ILE B CA 1
ATOM 7373 C C . ILE B 1 191 ? 21.422 -11.508 -50.781 1 93.94 191 ILE B C 1
ATOM 7375 O O . ILE B 1 191 ? 22.375 -10.758 -50.531 1 93.94 191 ILE B O 1
ATOM 7379 N N . LYS B 1 192 ? 21.562 -12.805 -51.031 1 91.88 192 LYS B N 1
ATOM 7380 C CA . LYS B 1 192 ? 22.875 -13.43 -51.031 1 91.88 192 LYS B CA 1
ATOM 7381 C C . LYS B 1 192 ? 23.781 -12.82 -52.094 1 91.88 192 LYS B C 1
ATOM 7383 O O . LYS B 1 192 ? 25.016 -12.906 -52 1 91.88 192 LYS B O 1
ATOM 7388 N N . ASP B 1 193 ? 23.172 -12.242 -53.125 1 91.81 193 ASP B N 1
ATOM 7389 C CA . ASP B 1 193 ? 23.922 -11.688 -54.25 1 91.81 193 ASP B CA 1
ATOM 7390 C C . ASP B 1 193 ? 24.25 -10.211 -54 1 91.81 193 ASP B C 1
ATOM 7392 O O . ASP B 1 193 ? 24.828 -9.555 -54.875 1 91.81 193 ASP B O 1
ATOM 7396 N N . TYR B 1 194 ? 23.859 -9.742 -52.844 1 92.69 194 TYR B N 1
ATOM 7397 C CA . TYR B 1 194 ? 24.203 -8.359 -52.5 1 92.69 194 TYR B CA 1
ATOM 7398 C C . TYR B 1 194 ? 25.703 -8.203 -52.312 1 92.69 194 TYR B C 1
ATOM 7400 O O . TYR B 1 194 ? 26.375 -9.117 -51.844 1 92.69 194 TYR B O 1
ATOM 7408 N N . SER B 1 195 ? 26.25 -7.07 -52.719 1 89.88 195 SER B N 1
ATOM 7409 C CA . SER B 1 195 ? 27.625 -6.73 -52.375 1 89.88 195 SER B CA 1
ATOM 7410 C C . SER B 1 195 ? 27.766 -6.488 -50.875 1 89.88 195 SER B C 1
ATOM 7412 O O . SER B 1 195 ? 26.781 -6.273 -50.188 1 89.88 195 SER B O 1
ATOM 7414 N N . PRO B 1 196 ? 28.922 -6.648 -50.375 1 88.38 196 PRO B N 1
ATOM 7415 C CA . PRO B 1 196 ? 29.141 -6.402 -48.969 1 88.38 196 PRO B CA 1
ATOM 7416 C C . PRO B 1 196 ? 28.609 -5.039 -48.5 1 88.38 196 PRO B C 1
ATOM 7418 O O . PRO B 1 196 ? 28.094 -4.91 -47.406 1 88.38 196 PRO B O 1
ATOM 7421 N N . GLU B 1 197 ? 28.719 -4.133 -49.344 1 88.25 197 GLU B N 1
ATOM 7422 C CA . GLU B 1 197 ? 28.219 -2.801 -49.031 1 88.25 197 GLU B CA 1
ATOM 7423 C C . GLU B 1 197 ? 26.688 -2.773 -49 1 88.25 197 GLU B C 1
ATOM 7425 O O . GLU B 1 197 ? 26.094 -2.186 -48.094 1 88.25 197 GLU B O 1
ATOM 7430 N N . GLU B 1 198 ? 26.109 -3.342 -49.938 1 89.94 198 GLU B N 1
ATOM 7431 C CA . GLU B 1 198 ? 24.656 -3.43 -50 1 89.94 198 GLU B CA 1
ATOM 7432 C C . GLU B 1 198 ? 24.109 -4.176 -48.781 1 89.94 198 GLU B C 1
ATOM 7434 O O . GLU B 1 198 ? 23.094 -3.771 -48.219 1 89.94 198 GLU B O 1
ATOM 7439 N N . LEU B 1 199 ? 24.797 -5.215 -48.469 1 91.06 199 LEU B N 1
ATOM 7440 C CA . LEU B 1 199 ? 24.344 -6.039 -47.344 1 91.06 199 LEU B CA 1
ATOM 7441 C C . LEU B 1 199 ? 24.453 -5.277 -46.031 1 91.06 199 LEU B C 1
ATOM 7443 O O . LEU B 1 199 ? 23.562 -5.359 -45.188 1 91.06 199 LEU B O 1
ATOM 7447 N N . ALA B 1 200 ? 25.516 -4.637 -45.875 1 90.56 200 ALA B N 1
ATOM 7448 C CA . ALA B 1 200 ? 25.703 -3.83 -44.688 1 90.56 200 ALA B CA 1
ATOM 7449 C C . ALA B 1 200 ? 24.625 -2.756 -44.562 1 90.56 200 ALA B C 1
ATOM 7451 O O . ALA B 1 200 ? 24.141 -2.479 -43.469 1 90.56 200 ALA B O 1
ATOM 7452 N N . LEU B 1 201 ? 24.312 -2.197 -45.656 1 90.06 201 LEU B N 1
ATOM 7453 C CA . LEU B 1 201 ? 23.25 -1.193 -45.688 1 90.06 201 LEU B CA 1
ATOM 7454 C C . LEU B 1 201 ? 21.906 -1.813 -45.344 1 90.06 201 LEU B C 1
ATOM 7456 O O . LEU B 1 201 ? 21.094 -1.203 -44.625 1 90.06 201 LEU B O 1
ATOM 7460 N N . PHE B 1 202 ? 21.719 -2.943 -45.812 1 92.19 202 PHE B N 1
ATOM 7461 C CA . PHE B 1 202 ? 20.453 -3.639 -45.594 1 92.19 202 PHE B CA 1
ATOM 7462 C C . PHE B 1 202 ? 20.297 -4.098 -44.156 1 92.19 202 PHE B C 1
ATOM 7464 O O . PHE B 1 202 ? 19.234 -3.936 -43.562 1 92.19 202 PHE B O 1
ATOM 7471 N N . LEU B 1 203 ? 21.344 -4.594 -43.594 1 91.19 203 LEU B N 1
ATOM 7472 C CA . LEU B 1 203 ? 21.234 -5.27 -42.312 1 91.19 203 LEU B CA 1
ATOM 7473 C C . LEU B 1 203 ? 21.578 -4.316 -41.188 1 91.19 203 LEU B C 1
ATOM 7475 O O . LEU B 1 203 ? 20.953 -4.355 -40.125 1 91.19 203 LEU B O 1
ATOM 7479 N N . TYR B 1 204 ? 22.547 -3.396 -41.312 1 89.25 204 TYR B N 1
ATOM 7480 C CA . TYR B 1 204 ? 23.141 -2.812 -40.125 1 89.25 204 TYR B CA 1
ATOM 7481 C C . TYR B 1 204 ? 23.141 -1.291 -40.219 1 89.25 204 TYR B C 1
ATOM 7483 O O . TYR B 1 204 ? 23.594 -0.616 -39.281 1 89.25 204 TYR B O 1
ATOM 7491 N N . ALA B 1 205 ? 22.656 -0.741 -41.25 1 87.25 205 ALA B N 1
ATOM 7492 C CA . ALA B 1 205 ? 22.734 0.708 -41.406 1 87.25 205 ALA B CA 1
ATOM 7493 C C . ALA B 1 205 ? 22.016 1.427 -40.25 1 87.25 205 ALA B C 1
ATOM 7495 O O . ALA B 1 205 ? 20.906 1.062 -39.875 1 87.25 205 ALA B O 1
ATOM 7496 N N . PRO B 1 206 ? 22.688 2.371 -39.594 1 85.31 206 PRO B N 1
ATOM 7497 C CA . PRO B 1 206 ? 22 3.195 -38.594 1 85.31 206 PRO B CA 1
ATOM 7498 C C . PRO B 1 206 ? 20.953 4.129 -39.219 1 85.31 206 PRO B C 1
ATOM 7500 O O . PRO B 1 206 ? 20.906 4.289 -40.438 1 85.31 206 PRO B O 1
ATOM 7503 N N . GLN B 1 207 ? 20.172 4.641 -38.344 1 86.69 207 GLN B N 1
ATOM 7504 C CA . GLN B 1 207 ? 19.172 5.57 -38.844 1 86.69 207 GLN B CA 1
ATOM 7505 C C . GLN B 1 207 ? 19.812 6.73 -39.594 1 86.69 207 GLN B C 1
ATOM 7507 O O . GLN B 1 207 ? 20.734 7.379 -39.094 1 86.69 207 GLN B O 1
ATOM 7512 N N . GLN B 1 208 ? 19.391 6.918 -40.906 1 86.56 208 GLN B N 1
ATOM 7513 C CA . GLN B 1 208 ? 20 7.961 -41.719 1 86.56 208 GLN B CA 1
ATOM 7514 C C . GLN B 1 208 ? 19.016 8.5 -42.75 1 86.56 208 GLN B C 1
ATOM 7516 O O . GLN B 1 208 ? 18.078 7.805 -43.125 1 86.56 208 GLN B O 1
ATOM 7521 N N . LYS B 1 209 ? 19.297 9.789 -43.125 1 85.62 209 LYS B N 1
ATOM 7522 C CA . LYS B 1 209 ? 18.531 10.383 -44.188 1 85.62 209 LYS B CA 1
ATOM 7523 C C . LYS B 1 209 ? 19.047 9.938 -45.562 1 85.62 209 LYS B C 1
ATOM 7525 O O . LYS B 1 209 ? 20.266 9.844 -45.75 1 85.62 209 LYS B O 1
ATOM 7530 N N . LEU B 1 210 ? 18.125 9.625 -46.406 1 85.38 210 LEU B N 1
ATOM 7531 C CA . LEU B 1 210 ? 18.531 9.203 -47.75 1 85.38 210 LEU B CA 1
ATOM 7532 C C . LEU B 1 210 ? 18.969 10.398 -48.594 1 85.38 210 LEU B C 1
ATOM 7534 O O . LEU B 1 210 ? 18.328 11.453 -48.562 1 85.38 210 LEU B O 1
ATOM 7538 N N . ALA B 1 211 ? 20.094 10.383 -49.25 1 76.69 211 ALA B N 1
ATOM 7539 C CA . ALA B 1 211 ? 20.641 11.461 -50.094 1 76.69 211 ALA B CA 1
ATOM 7540 C C . ALA B 1 211 ? 19.734 11.758 -51.281 1 76.69 211 ALA B C 1
ATOM 7542 O O . ALA B 1 211 ? 19.5 12.922 -51.594 1 76.69 211 ALA B O 1
ATOM 7543 N N . ASN B 1 212 ? 19.25 10.742 -51.969 1 79.31 212 ASN B N 1
ATOM 7544 C CA . ASN B 1 212 ? 18.391 10.852 -53.125 1 79.31 212 ASN B CA 1
ATOM 7545 C C . ASN B 1 212 ? 17.156 9.953 -53 1 79.31 212 ASN B C 1
ATOM 7547 O O . ASN B 1 212 ? 17.078 8.914 -53.656 1 79.31 212 ASN B O 1
ATOM 7551 N N . PRO B 1 213 ? 16.203 10.359 -52.219 1 80 213 PRO B N 1
ATOM 7552 C CA . PRO B 1 213 ? 15.031 9.508 -52 1 80 213 PRO B CA 1
ATOM 7553 C C . PRO B 1 213 ? 14.102 9.461 -53.188 1 80 213 PRO B C 1
ATOM 7555 O O . PRO B 1 213 ? 13.922 10.461 -53.875 1 80 213 PRO B O 1
ATOM 7558 N N . PRO B 1 214 ? 13.625 8.297 -53.469 1 82.56 214 PRO B N 1
ATOM 7559 C CA . PRO B 1 214 ? 12.633 8.195 -54.531 1 82.56 214 PRO B CA 1
ATOM 7560 C C . PRO B 1 214 ? 11.336 8.93 -54.219 1 82.56 214 PRO B C 1
ATOM 7562 O O . PRO B 1 214 ? 11.117 9.312 -53.062 1 82.56 214 PRO B O 1
ATOM 7565 N N . LYS B 1 215 ? 10.602 9.141 -55.188 1 75.56 215 LYS B N 1
ATOM 7566 C CA . LYS B 1 215 ? 9.367 9.914 -55.062 1 75.56 215 LYS B CA 1
ATOM 7567 C C . LYS B 1 215 ? 8.422 9.281 -54.062 1 75.56 215 LYS B C 1
ATOM 7569 O O . LYS B 1 215 ? 7.719 9.992 -53.344 1 75.56 215 LYS B O 1
ATOM 7574 N N . GLU B 1 216 ? 8.461 8.016 -53.938 1 76.31 216 GLU B N 1
ATOM 7575 C CA . GLU B 1 216 ? 7.523 7.301 -53.062 1 76.31 216 GLU B CA 1
ATOM 7576 C C . GLU B 1 216 ? 8 7.281 -51.625 1 76.31 216 GLU B C 1
ATOM 7578 O O . GLU B 1 216 ? 7.266 6.875 -50.719 1 76.31 216 GLU B O 1
ATOM 7583 N N . TRP B 1 217 ? 9.117 7.77 -51.312 1 80.81 217 TRP B N 1
ATOM 7584 C CA . TRP B 1 217 ? 9.703 7.773 -49.969 1 80.81 217 TRP B CA 1
ATOM 7585 C C . TRP B 1 217 ? 9.164 8.938 -49.156 1 80.81 217 TRP B C 1
ATOM 7587 O O . TRP B 1 217 ? 9.203 10.086 -49.594 1 80.81 217 TRP B O 1
ATOM 7597 N N . PRO B 1 218 ? 8.672 8.648 -48 1 77.81 218 PRO B N 1
ATOM 7598 C CA . PRO B 1 218 ? 8.141 9.75 -47.188 1 77.81 218 PRO B CA 1
ATOM 7599 C C . PRO B 1 218 ? 9.211 10.766 -46.812 1 77.81 218 PRO B C 1
ATOM 7601 O O . PRO B 1 218 ? 10.328 10.391 -46.469 1 77.81 218 PRO B O 1
ATOM 7604 N N . HIS B 1 219 ? 8.875 12.008 -46.844 1 69 219 HIS B N 1
ATOM 7605 C CA . HIS B 1 219 ? 9.812 13.117 -46.688 1 69 219 HIS B CA 1
ATOM 7606 C C . HIS B 1 219 ? 10.484 13.086 -45.312 1 69 219 HIS B C 1
ATOM 7608 O O . HIS B 1 219 ? 11.664 13.414 -45.188 1 69 219 HIS B O 1
ATOM 7614 N N . THR B 1 220 ? 9.797 12.648 -44.344 1 73.88 220 THR B N 1
ATOM 7615 C CA . THR B 1 220 ? 10.367 12.734 -43 1 73.88 220 THR B CA 1
ATOM 7616 C C . THR B 1 220 ? 10.891 11.367 -42.562 1 73.88 220 THR B C 1
ATOM 7618 O O . THR B 1 220 ? 11.336 11.211 -41.406 1 73.88 220 THR B O 1
ATOM 7621 N N . ALA B 1 221 ? 10.945 10.484 -43.406 1 80.5 221 ALA B N 1
ATOM 7622 C CA . ALA B 1 221 ? 11.305 9.133 -42.969 1 80.5 221 ALA B CA 1
ATOM 7623 C C . ALA B 1 221 ? 12.82 8.945 -42.969 1 80.5 221 ALA B C 1
ATOM 7625 O O . ALA B 1 221 ? 13.531 9.516 -43.781 1 80.5 221 ALA B O 1
ATOM 7626 N N . LEU B 1 222 ? 13.312 8.305 -42.031 1 87.12 222 LEU B N 1
ATOM 7627 C CA . LEU B 1 222 ? 14.711 7.898 -41.938 1 87.12 222 LEU B CA 1
ATOM 7628 C C . LEU B 1 222 ? 14.883 6.426 -42.281 1 87.12 222 LEU B C 1
ATOM 7630 O O . LEU B 1 222 ? 14.008 5.609 -42 1 87.12 222 LEU B O 1
ATOM 7634 N N . TYR B 1 223 ? 15.922 6.121 -43.031 1 91.19 223 TYR B N 1
ATOM 7635 C CA . TYR B 1 223 ? 16.25 4.73 -43.312 1 91.19 223 TYR B CA 1
ATOM 7636 C C . TYR B 1 223 ? 17.047 4.094 -42.188 1 91.19 223 TYR B C 1
ATOM 7638 O O . TYR B 1 223 ? 17.891 4.746 -41.594 1 91.19 223 TYR B O 1
ATOM 7646 N N . GLU B 1 224 ? 16.734 2.877 -41.875 1 90.88 224 GLU B N 1
ATOM 7647 C CA . GLU B 1 224 ? 17.453 2.068 -40.875 1 90.88 224 GLU B CA 1
ATOM 7648 C C . GLU B 1 224 ? 17.516 0.607 -41.312 1 90.88 224 GLU B C 1
ATOM 7650 O O . GLU B 1 224 ? 16.578 0.082 -41.906 1 90.88 224 GLU B O 1
ATOM 7655 N N . GLY B 1 225 ? 18.688 0.068 -41.094 1 90.62 225 GLY B N 1
ATOM 7656 C CA . GLY B 1 225 ? 18.828 -1.348 -41.375 1 90.62 225 GLY B CA 1
ATOM 7657 C C . GLY B 1 225 ? 17.891 -2.225 -40.562 1 90.62 225 GLY B C 1
ATOM 7658 O O . GLY B 1 225 ? 17.266 -1.758 -39.625 1 90.62 225 GLY B O 1
ATOM 7659 N N . ILE B 1 226 ? 17.891 -3.455 -40.938 1 89.62 226 ILE B N 1
ATOM 7660 C CA . ILE B 1 226 ? 16.938 -4.391 -40.344 1 89.62 226 ILE B CA 1
ATOM 7661 C C . ILE B 1 226 ? 17.297 -4.625 -38.875 1 89.62 226 ILE B C 1
ATOM 7663 O O . ILE B 1 226 ? 16.422 -4.602 -38.031 1 89.62 226 ILE B O 1
ATOM 7667 N N . VAL B 1 227 ? 18.531 -4.809 -38.594 1 86.5 227 VAL B N 1
ATOM 7668 C CA . VAL B 1 227 ? 18.969 -5.191 -37.25 1 86.5 227 VAL B CA 1
ATOM 7669 C C . VAL B 1 227 ? 18.734 -4.031 -36.281 1 86.5 227 VAL B C 1
ATOM 7671 O O . VAL B 1 227 ? 18.078 -4.207 -35.25 1 86.5 227 VAL B O 1
ATOM 7674 N N . PRO B 1 228 ? 19.219 -2.877 -36.656 1 85.38 228 PRO B N 1
ATOM 7675 C CA . PRO B 1 228 ? 18.922 -1.764 -35.719 1 85.38 228 PRO B CA 1
ATOM 7676 C C . PRO B 1 228 ? 17.438 -1.511 -35.562 1 85.38 228 PRO B C 1
ATOM 7678 O O . PRO B 1 228 ? 16.984 -1.129 -34.469 1 85.38 228 PRO B O 1
ATOM 7681 N N . ARG B 1 229 ? 16.734 -1.688 -36.531 1 85.94 229 ARG B N 1
ATOM 7682 C CA . ARG B 1 229 ? 15.289 -1.506 -36.469 1 85.94 229 ARG B CA 1
ATOM 7683 C C . ARG B 1 229 ? 14.664 -2.527 -35.5 1 85.94 229 ARG B C 1
ATOM 7685 O O . ARG B 1 229 ? 13.812 -2.18 -34.688 1 85.94 229 ARG B O 1
ATOM 7692 N N . MET B 1 230 ? 15.016 -3.76 -35.688 1 84.5 230 MET B N 1
ATOM 7693 C CA . MET B 1 230 ? 14.492 -4.82 -34.844 1 84.5 230 MET B CA 1
ATOM 7694 C C . MET B 1 230 ? 14.797 -4.535 -33.375 1 84.5 230 MET B C 1
ATOM 7696 O O . MET B 1 230 ? 13.93 -4.691 -32.5 1 84.5 230 MET B O 1
ATOM 7700 N N . GLN B 1 231 ? 15.898 -4.113 -33.156 1 77.44 231 GLN B N 1
ATOM 7701 C CA . GLN B 1 231 ? 16.359 -3.854 -31.797 1 77.44 231 GLN B CA 1
ATOM 7702 C C . GLN B 1 231 ? 15.594 -2.686 -31.172 1 77.44 231 GLN B C 1
ATOM 7704 O O . GLN B 1 231 ? 15.188 -2.752 -30.016 1 77.44 231 GLN B O 1
ATOM 7709 N N . ARG B 1 232 ? 15.406 -1.771 -31.953 1 74.69 232 ARG B N 1
ATOM 7710 C CA . ARG B 1 232 ? 14.82 -0.533 -31.453 1 74.69 232 ARG B CA 1
ATOM 7711 C C . ARG B 1 232 ? 13.305 -0.635 -31.375 1 74.69 232 ARG B C 1
ATOM 7713 O O . ARG B 1 232 ? 12.703 -0.238 -30.375 1 74.69 232 ARG B O 1
ATOM 7720 N N . SER B 1 233 ? 12.742 -1.127 -32.312 1 77.44 233 SER B N 1
ATOM 7721 C CA . SER B 1 233 ? 11.305 -0.944 -32.5 1 77.44 233 SER B CA 1
ATOM 7722 C C . SER B 1 233 ? 10.547 -2.223 -32.156 1 77.44 233 SER B C 1
ATOM 7724 O O . SER B 1 233 ? 9.312 -2.213 -32.094 1 77.44 233 SER B O 1
ATOM 7726 N N . ILE B 1 234 ? 11.211 -3.305 -32.094 1 78.19 234 ILE B N 1
ATOM 7727 C CA . ILE B 1 234 ? 10.445 -4.543 -32.031 1 78.19 234 ILE B CA 1
ATOM 7728 C C . ILE B 1 234 ? 10.805 -5.285 -30.734 1 78.19 234 ILE B C 1
ATOM 7730 O O . ILE B 1 234 ? 9.93 -5.598 -29.922 1 78.19 234 ILE B O 1
ATOM 7734 N N . LEU B 1 235 ? 11.992 -5.566 -30.469 1 73.19 235 LEU B N 1
ATOM 7735 C CA . LEU B 1 235 ? 12.43 -6.508 -29.453 1 73.19 235 LEU B CA 1
ATOM 7736 C C . LEU B 1 235 ? 11.883 -6.121 -28.078 1 73.19 235 LEU B C 1
ATOM 7738 O O . LEU B 1 235 ? 11.445 -6.98 -27.312 1 73.19 235 LEU B O 1
ATOM 7742 N N . HIS B 1 236 ? 11.914 -4.871 -27.75 1 64.06 236 HIS B N 1
ATOM 7743 C CA . HIS B 1 236 ? 11.539 -4.496 -26.391 1 64.06 236 HIS B CA 1
ATOM 7744 C C . HIS B 1 236 ? 10.258 -3.664 -26.391 1 64.06 236 HIS B C 1
ATOM 7746 O O . HIS B 1 236 ? 10.039 -2.857 -25.484 1 64.06 236 HIS B O 1
ATOM 7752 N N . THR B 1 237 ? 9.609 -3.859 -27.469 1 64.38 237 THR B N 1
ATOM 7753 C CA . THR B 1 237 ? 8.383 -3.084 -27.594 1 64.38 237 THR B CA 1
ATOM 7754 C C . THR B 1 237 ? 7.156 -3.996 -27.547 1 64.38 237 THR B C 1
ATOM 7756 O O . THR B 1 237 ? 7.289 -5.223 -27.516 1 64.38 237 THR B O 1
ATOM 7759 N N . ASP B 1 238 ? 6.043 -3.363 -27.438 1 63.84 238 ASP B N 1
ATOM 7760 C CA . ASP B 1 238 ? 4.777 -4.094 -27.406 1 63.84 238 ASP B CA 1
ATOM 7761 C C . ASP B 1 238 ? 4.621 -4.957 -28.656 1 63.84 238 ASP B C 1
ATOM 7763 O O . ASP B 1 238 ? 4.031 -6.035 -28.609 1 63.84 238 ASP B O 1
ATOM 7767 N N . GLU B 1 239 ? 5.133 -4.453 -29.719 1 68.44 239 GLU B N 1
ATOM 7768 C CA . GLU B 1 239 ? 5.078 -5.238 -30.953 1 68.44 239 GLU B CA 1
ATOM 7769 C C . GLU B 1 239 ? 5.828 -6.559 -30.797 1 68.44 239 GLU B C 1
ATOM 7771 O O . GLU B 1 239 ? 5.367 -7.598 -31.266 1 68.44 239 GLU B O 1
ATOM 7776 N N . GLY B 1 240 ? 6.926 -6.438 -30.219 1 68.69 240 GLY B N 1
ATOM 7777 C CA . GLY B 1 240 ? 7.691 -7.648 -29.969 1 68.69 240 GLY B CA 1
ATOM 7778 C C . GLY B 1 240 ? 6.969 -8.641 -29.078 1 68.69 240 GLY B C 1
ATOM 7779 O O . GLY B 1 240 ? 6.953 -9.836 -29.359 1 68.69 240 GLY B O 1
ATOM 7780 N N . LYS B 1 241 ? 6.32 -8.125 -28.125 1 66.44 241 LYS B N 1
ATOM 7781 C CA . LYS B 1 241 ? 5.555 -8.984 -27.219 1 66.44 241 LYS B CA 1
ATOM 7782 C C . LYS B 1 241 ? 4.441 -9.711 -27.969 1 66.44 241 LYS B C 1
ATOM 7784 O O . LYS B 1 241 ? 4.207 -10.898 -27.75 1 66.44 241 LYS B O 1
ATOM 7789 N N . ARG B 1 242 ? 3.775 -8.977 -28.984 1 64.69 242 ARG B N 1
ATOM 7790 C CA . ARG B 1 242 ? 2.686 -9.516 -29.781 1 64.69 242 ARG B CA 1
ATOM 7791 C C . ARG B 1 242 ? 3.182 -10.633 -30.703 1 64.69 242 ARG B C 1
ATOM 7793 O O . ARG B 1 242 ? 2.441 -11.578 -30.984 1 64.69 242 ARG B O 1
ATOM 7800 N N . HIS B 1 243 ? 4.402 -10.461 -31.094 1 70.75 243 HIS B N 1
ATOM 7801 C CA . HIS B 1 243 ? 4.961 -11.43 -32.031 1 70.75 243 HIS B CA 1
ATOM 7802 C C . HIS B 1 243 ? 6.094 -12.227 -31.375 1 70.75 243 HIS B C 1
ATOM 7804 O O . HIS B 1 243 ? 7.125 -12.461 -32 1 70.75 243 HIS B O 1
ATOM 7810 N N . GLN B 1 244 ? 5.898 -12.484 -30.094 1 67.94 244 GLN B N 1
ATOM 7811 C CA . GLN B 1 244 ? 6.938 -13.148 -29.328 1 67.94 244 GLN B CA 1
ATOM 7812 C C . GLN B 1 244 ? 7.312 -14.492 -29.953 1 67.94 244 GLN B C 1
ATOM 7814 O O . GLN B 1 244 ? 8.484 -14.867 -29.969 1 67.94 244 GLN B O 1
ATOM 7819 N N . LYS B 1 245 ? 6.363 -15.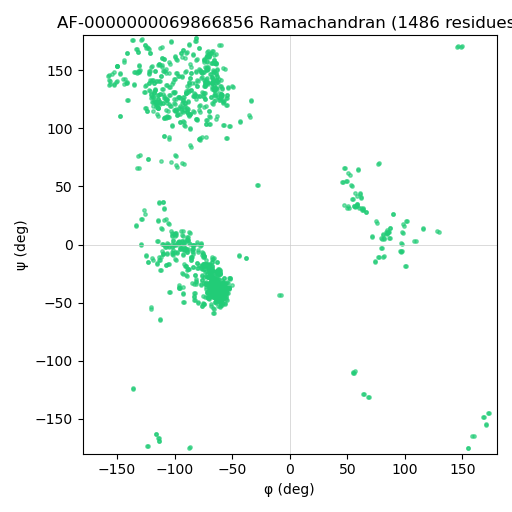203 -30.484 1 67 245 LYS B N 1
ATOM 7820 C CA . LYS B 1 245 ? 6.625 -16.5 -31.109 1 67 245 LYS B CA 1
ATOM 7821 C C . LYS B 1 245 ? 7.617 -16.359 -32.25 1 67 245 LYS B C 1
ATOM 7823 O O . LYS B 1 245 ? 8.492 -17.219 -32.438 1 67 245 LYS B O 1
ATOM 7828 N N . TYR B 1 246 ? 7.48 -15.336 -33.031 1 71.5 246 TYR B N 1
ATOM 7829 C CA . TYR B 1 246 ? 8.383 -15.102 -34.125 1 71.5 246 TYR B CA 1
ATOM 7830 C C . TYR B 1 246 ? 9.766 -14.68 -33.625 1 71.5 246 TYR B C 1
ATOM 7832 O O . TYR B 1 246 ? 10.781 -15.109 -34.188 1 71.5 246 TYR B O 1
ATOM 7840 N N . LEU B 1 247 ? 9.695 -13.914 -32.531 1 74.25 247 LEU B N 1
ATOM 7841 C CA . LEU B 1 247 ? 10.969 -13.43 -32 1 74.25 247 LEU B CA 1
ATOM 7842 C C . LEU B 1 247 ? 11.805 -14.594 -31.469 1 74.25 247 LEU B C 1
ATOM 7844 O O . LEU B 1 247 ? 13.023 -14.602 -31.625 1 74.25 247 LEU B O 1
ATOM 7848 N N . ASN B 1 248 ? 11.117 -15.5 -30.953 1 70.56 248 ASN B N 1
ATOM 7849 C CA . ASN B 1 248 ? 11.812 -16.641 -30.359 1 70.56 248 ASN B CA 1
ATOM 7850 C C . ASN B 1 248 ? 12.602 -17.422 -31.406 1 70.56 248 ASN B C 1
ATOM 7852 O O . ASN B 1 248 ? 13.578 -18.094 -31.078 1 70.56 248 ASN B O 1
ATOM 7856 N N . HIS B 1 249 ? 12.195 -17.312 -32.625 1 70.19 249 HIS B N 1
ATOM 7857 C CA . HIS B 1 249 ? 12.844 -18.062 -33.688 1 70.19 249 HIS B CA 1
ATOM 7858 C C . HIS B 1 249 ? 14.188 -17.438 -34.062 1 70.19 249 HIS B C 1
ATOM 7860 O O . HIS B 1 249 ? 15.125 -18.156 -34.406 1 70.19 249 HIS B O 1
ATOM 7866 N N . PHE B 1 250 ? 14.242 -16.203 -33.906 1 76.94 250 PHE B N 1
ATOM 7867 C CA . PHE B 1 250 ? 15.469 -15.609 -34.406 1 76.94 250 PHE B CA 1
ATOM 7868 C C . PHE B 1 250 ? 16.172 -14.805 -33.312 1 76.94 250 PHE B C 1
ATOM 7870 O O . PHE B 1 250 ? 17.266 -14.289 -33.531 1 76.94 250 PHE B O 1
ATOM 7877 N N . VAL B 1 251 ? 15.484 -14.609 -32.188 1 76.81 251 VAL B N 1
ATOM 7878 C CA . VAL B 1 251 ? 16.125 -13.875 -31.125 1 76.81 251 VAL B CA 1
ATOM 7879 C C . VAL B 1 251 ? 16.672 -14.859 -30.078 1 76.81 251 VAL B C 1
ATOM 7881 O O . VAL B 1 251 ? 15.938 -15.727 -29.594 1 76.81 251 VAL B O 1
ATOM 7884 N N . THR B 1 252 ? 17.906 -14.914 -29.938 1 75.69 252 THR B N 1
ATOM 7885 C CA . THR B 1 252 ? 18.531 -15.742 -28.906 1 75.69 252 THR B CA 1
ATOM 7886 C C . THR B 1 252 ? 19.078 -14.875 -27.781 1 75.69 252 THR B C 1
ATOM 7888 O O . THR B 1 252 ? 19.688 -13.836 -28.016 1 75.69 252 THR B O 1
ATOM 7891 N N . VAL B 1 253 ? 18.641 -15.195 -26.641 1 75.62 253 VAL B N 1
ATOM 7892 C CA . VAL B 1 253 ? 19.141 -14.5 -25.469 1 75.62 253 VAL B CA 1
ATOM 7893 C C . VAL B 1 253 ? 20.422 -15.18 -24.969 1 75.62 253 VAL B C 1
ATOM 7895 O O . VAL B 1 253 ? 20.438 -16.406 -24.766 1 75.62 253 VAL B O 1
ATOM 7898 N N . LYS B 1 254 ? 21.531 -14.422 -25.109 1 80.31 254 LYS B N 1
ATOM 7899 C CA . LYS B 1 254 ? 22.812 -14.961 -24.656 1 80.31 254 LYS B CA 1
ATOM 7900 C C . LYS B 1 254 ? 23.312 -14.211 -23.422 1 80.31 254 LYS B C 1
ATOM 7902 O O . LYS B 1 254 ? 22.859 -13.094 -23.141 1 80.31 254 LYS B O 1
ATOM 7907 N N . ARG B 1 255 ? 24.203 -14.836 -22.703 1 86.56 255 ARG B N 1
ATOM 7908 C CA . ARG B 1 255 ? 24.875 -14.203 -21.562 1 86.56 255 ARG B CA 1
ATOM 7909 C C . ARG B 1 255 ? 25.766 -13.055 -22.016 1 86.56 255 ARG B C 1
ATOM 7911 O O . ARG B 1 255 ? 26.453 -13.164 -23.031 1 86.56 255 ARG B O 1
ATOM 7918 N N . CYS B 1 256 ? 25.688 -11.977 -21.391 1 88.62 256 CYS B N 1
ATOM 7919 C CA . CYS B 1 256 ? 26.516 -10.828 -21.734 1 88.62 256 CYS B CA 1
ATOM 7920 C C . CYS B 1 256 ? 28 -11.211 -21.734 1 88.62 256 CYS B C 1
ATOM 7922 O O . CYS B 1 256 ? 28.5 -11.773 -20.766 1 88.62 256 CYS B O 1
ATOM 7924 N N . PRO B 1 257 ? 28.641 -10.953 -22.781 1 87.81 257 PRO B N 1
ATOM 7925 C CA . PRO B 1 257 ? 30.047 -11.375 -22.875 1 87.81 257 PRO B CA 1
ATOM 7926 C C . PRO B 1 257 ? 30.969 -10.586 -21.953 1 87.81 257 PRO B C 1
ATOM 7928 O O . PRO B 1 257 ? 32 -11.086 -21.547 1 87.81 257 PRO B O 1
ATOM 7931 N N . ASP B 1 258 ? 30.609 -9.406 -21.672 1 90.31 258 ASP B N 1
ATOM 7932 C CA . ASP B 1 258 ? 31.469 -8.547 -20.875 1 90.31 258 ASP B CA 1
ATOM 7933 C C . ASP B 1 258 ? 31.359 -8.875 -19.391 1 90.31 258 ASP B C 1
ATOM 7935 O O . ASP B 1 258 ? 32.375 -8.977 -18.688 1 90.31 258 ASP B O 1
ATOM 7939 N N . CYS B 1 259 ? 30.219 -8.945 -18.906 1 92.19 259 CYS B N 1
ATOM 7940 C CA . CYS B 1 259 ? 30.062 -9.195 -17.469 1 92.19 259 CYS B CA 1
ATOM 7941 C C . CYS B 1 259 ? 29.781 -10.672 -17.203 1 92.19 259 CYS B C 1
ATOM 7943 O O . CYS B 1 259 ? 29.719 -11.094 -16.047 1 92.19 259 CYS B O 1
ATOM 7945 N N . LEU B 1 260 ? 29.594 -11.406 -18.25 1 88.56 260 LEU B N 1
ATOM 7946 C CA . LEU B 1 260 ? 29.344 -12.844 -18.156 1 88.56 260 LEU B CA 1
ATOM 7947 C C . LEU B 1 260 ? 28.141 -13.141 -17.266 1 88.56 260 LEU B C 1
ATOM 7949 O O . LEU B 1 260 ? 28.203 -14.031 -16.422 1 88.56 260 LEU B O 1
ATOM 7953 N N . GLY B 1 261 ? 27.172 -12.211 -17.312 1 87.88 261 GLY B N 1
ATOM 7954 C CA . GLY B 1 261 ? 25.906 -12.445 -16.625 1 87.88 261 GLY B CA 1
ATOM 7955 C C . GLY B 1 261 ? 25.859 -11.82 -15.25 1 87.88 261 GLY B C 1
ATOM 7956 O O . GLY B 1 261 ? 24.828 -11.859 -14.578 1 87.88 261 GLY B O 1
ATOM 7957 N N . SER B 1 262 ? 26.969 -11.25 -14.797 1 90.5 262 SER B N 1
ATOM 7958 C CA . SER B 1 262 ? 27.031 -10.734 -13.438 1 90.5 262 SER B CA 1
ATOM 7959 C C . SER B 1 262 ? 26.266 -9.414 -13.312 1 90.5 262 SER B C 1
ATOM 7961 O O . SER B 1 262 ? 25.938 -8.992 -12.203 1 90.5 262 SER B O 1
ATOM 7963 N N . ARG B 1 263 ? 26 -8.789 -14.383 1 92.31 263 ARG B N 1
ATOM 7964 C CA . ARG B 1 263 ? 25.156 -7.598 -14.469 1 92.31 263 ARG B CA 1
ATOM 7965 C C . ARG B 1 263 ? 25.922 -6.359 -14 1 92.31 263 ARG B C 1
ATOM 7967 O O . ARG B 1 263 ? 25.453 -5.234 -14.18 1 92.31 263 ARG B O 1
ATOM 7974 N N . VAL B 1 264 ? 27.141 -6.527 -13.367 1 95.25 264 VAL B N 1
ATOM 7975 C CA . VAL B 1 264 ? 27.891 -5.391 -12.844 1 95.25 264 VAL B CA 1
ATOM 7976 C C . VAL B 1 264 ? 29.125 -5.152 -13.703 1 95.25 264 VAL B C 1
ATOM 7978 O O . VAL B 1 264 ? 29.562 -6.035 -14.453 1 95.25 264 VAL B O 1
ATOM 7981 N N . ASN B 1 265 ? 29.688 -3.941 -13.648 1 94.81 265 ASN B N 1
ATOM 7982 C CA . ASN B 1 265 ? 30.828 -3.576 -14.484 1 94.81 265 ASN B CA 1
ATOM 7983 C C . ASN B 1 265 ? 32.125 -4.078 -13.898 1 94.81 265 ASN B C 1
ATOM 7985 O O . ASN B 1 265 ? 32.156 -4.688 -12.828 1 94.81 265 ASN B O 1
ATOM 7989 N N . GLU B 1 266 ? 33.219 -3.885 -14.625 1 94.19 266 GLU B N 1
ATOM 7990 C CA . GLU B 1 266 ? 34.531 -4.418 -14.281 1 94.19 266 GLU B CA 1
ATOM 7991 C C . GLU B 1 266 ? 35.062 -3.783 -13 1 94.19 266 GLU B C 1
ATOM 7993 O O . GLU B 1 266 ? 35.719 -4.453 -12.188 1 94.19 266 GLU B O 1
ATOM 7998 N N . ARG B 1 267 ? 34.781 -2.559 -12.789 1 94.44 267 ARG B N 1
ATOM 7999 C CA . ARG B 1 267 ? 35.219 -1.854 -11.586 1 94.44 267 ARG B CA 1
ATOM 8000 C C . ARG B 1 267 ? 34.656 -2.5 -10.328 1 94.44 267 ARG B C 1
ATOM 8002 O O . ARG B 1 267 ? 35.375 -2.738 -9.359 1 94.44 267 ARG B O 1
ATOM 8009 N N . VAL B 1 268 ? 33.469 -2.795 -10.391 1 96 268 VAL B N 1
ATOM 8010 C CA . VAL B 1 268 ? 32.781 -3.418 -9.266 1 96 268 VAL B CA 1
ATOM 8011 C C . VAL B 1 268 ? 33.312 -4.824 -9.039 1 96 268 VAL B C 1
ATOM 8013 O O . VAL B 1 268 ? 33.531 -5.238 -7.898 1 96 268 VAL B O 1
ATOM 8016 N N . ARG B 1 269 ? 33.594 -5.527 -10.094 1 95.94 269 ARG B N 1
ATOM 8017 C CA . ARG B 1 269 ? 34.094 -6.895 -10.008 1 95.94 269 ARG B CA 1
ATOM 8018 C C . ARG B 1 269 ? 35.531 -6.93 -9.477 1 95.94 269 ARG B C 1
ATOM 8020 O O . ARG B 1 269 ? 36 -7.965 -8.992 1 95.94 269 ARG B O 1
ATOM 8027 N N . SER B 1 270 ? 36.188 -5.828 -9.523 1 95.38 270 SER B N 1
ATOM 8028 C CA . SER B 1 270 ? 37.562 -5.758 -9.055 1 95.38 270 SER B CA 1
ATOM 8029 C C . SER B 1 270 ? 37.625 -5.738 -7.531 1 95.38 270 SER B C 1
ATOM 8031 O O . SER B 1 270 ? 38.625 -6.094 -6.941 1 95.38 270 SER B O 1
ATOM 8033 N N . CYS B 1 271 ? 36.594 -5.262 -6.879 1 96.12 271 CYS B N 1
ATOM 8034 C CA . CYS B 1 271 ? 36.531 -5.25 -5.422 1 96.12 271 CYS B CA 1
ATOM 8035 C C . CYS B 1 271 ? 36.281 -6.652 -4.875 1 96.12 271 CYS B C 1
ATOM 8037 O O . CYS B 1 271 ? 35.312 -7.305 -5.254 1 96.12 271 CYS B O 1
ATOM 8039 N N . LYS B 1 272 ? 37.156 -7.07 -4.004 1 95.62 272 LYS B N 1
ATOM 8040 C CA . LYS B 1 272 ? 37.062 -8.461 -3.562 1 95.62 272 LYS B CA 1
ATOM 8041 C C . LYS B 1 272 ? 37.156 -8.555 -2.043 1 95.62 272 LYS B C 1
ATOM 8043 O O . LYS B 1 272 ? 37.719 -7.672 -1.389 1 95.62 272 LYS B O 1
ATOM 8048 N N . ILE B 1 273 ? 36.5 -9.484 -1.521 1 93.62 273 ILE B N 1
ATOM 8049 C CA . ILE B 1 273 ? 36.625 -9.961 -0.149 1 93.62 273 ILE B CA 1
ATOM 8050 C C . ILE B 1 273 ? 37.062 -11.43 -0.151 1 93.62 273 ILE B C 1
ATOM 8052 O O . ILE B 1 273 ? 36.375 -12.273 -0.723 1 93.62 273 ILE B O 1
ATOM 8056 N N . ASN B 1 274 ? 38.125 -11.797 0.446 1 92.62 274 ASN B N 1
ATOM 8057 C CA . ASN B 1 274 ? 38.656 -13.156 0.417 1 92.62 274 ASN B CA 1
ATOM 8058 C C . ASN B 1 274 ? 38.688 -13.711 -1.004 1 92.62 274 ASN B C 1
ATOM 8060 O O . ASN B 1 274 ? 38.188 -14.812 -1.264 1 92.62 274 ASN B O 1
ATOM 8064 N N . GLN B 1 275 ? 38.938 -12.859 -1.933 1 93.44 275 GLN B N 1
ATOM 8065 C CA . GLN B 1 275 ? 39.219 -13.188 -3.328 1 93.44 275 GLN B CA 1
ATOM 8066 C C . GLN B 1 275 ? 37.906 -13.391 -4.113 1 93.44 275 GLN B C 1
ATOM 8068 O O . GLN B 1 275 ? 37.938 -13.938 -5.215 1 93.44 275 GLN B O 1
ATOM 8073 N N . LYS B 1 276 ? 36.875 -13.062 -3.551 1 95.38 276 LYS B N 1
ATOM 8074 C CA . LYS B 1 276 ? 35.594 -13.172 -4.242 1 95.38 276 LYS B CA 1
ATOM 8075 C C . LYS B 1 276 ? 34.938 -11.797 -4.418 1 95.38 276 LYS B C 1
ATOM 8077 O O . LYS B 1 276 ? 34.969 -10.977 -3.504 1 95.38 276 LYS B O 1
ATOM 8082 N N . SER B 1 277 ? 34.5 -11.578 -5.57 1 96 277 SER B N 1
ATOM 8083 C CA . SER B 1 277 ? 33.75 -10.352 -5.84 1 96 277 SER B CA 1
ATOM 8084 C C . SER B 1 277 ? 32.25 -10.531 -5.543 1 96 277 SER B C 1
ATOM 8086 O O . SER B 1 277 ? 31.812 -11.633 -5.234 1 96 277 SER B O 1
ATOM 8088 N N . ILE B 1 278 ? 31.547 -9.43 -5.621 1 95.94 278 ILE B N 1
ATOM 8089 C CA . ILE B 1 278 ? 30.109 -9.508 -5.398 1 95.94 278 ILE B CA 1
ATOM 8090 C C . ILE B 1 278 ? 29.453 -10.352 -6.496 1 95.94 278 ILE B C 1
ATOM 8092 O O . ILE B 1 278 ? 28.453 -11.031 -6.258 1 95.94 278 ILE B O 1
ATOM 8096 N N . ALA B 1 279 ? 30.031 -10.359 -7.719 1 95.06 279 ALA B N 1
ATOM 8097 C CA . ALA B 1 279 ? 29.547 -11.164 -8.836 1 95.06 279 ALA B CA 1
ATOM 8098 C C . ALA B 1 279 ? 29.688 -12.656 -8.531 1 95.06 279 ALA B C 1
ATOM 8100 O O . ALA B 1 279 ? 28.812 -13.445 -8.859 1 95.06 279 ALA B O 1
ATOM 8101 N N . ASP B 1 280 ? 30.781 -12.945 -7.949 1 95.31 280 ASP B N 1
ATOM 8102 C CA . ASP B 1 280 ? 31 -14.328 -7.551 1 95.31 280 ASP B CA 1
ATOM 8103 C C . ASP B 1 280 ? 30.016 -14.75 -6.461 1 95.31 280 ASP B C 1
ATOM 8105 O O . ASP B 1 280 ? 29.5 -15.867 -6.488 1 95.31 280 ASP B O 1
ATOM 8109 N N . ALA B 1 281 ? 29.844 -13.859 -5.566 1 95.69 281 ALA B N 1
ATOM 8110 C CA . ALA B 1 281 ? 28.984 -14.156 -4.422 1 95.69 281 ALA B CA 1
ATOM 8111 C C . ALA B 1 281 ? 27.562 -14.43 -4.867 1 95.69 281 ALA B C 1
ATOM 8113 O O . ALA B 1 281 ? 26.891 -15.32 -4.336 1 95.69 281 ALA B O 1
ATOM 8114 N N . VAL B 1 282 ? 27.016 -13.711 -5.809 1 94.81 282 VAL B N 1
ATOM 8115 C CA . VAL B 1 282 ? 25.625 -13.836 -6.23 1 94.81 282 VAL B CA 1
ATOM 8116 C C . VAL B 1 282 ? 25.438 -15.117 -7.035 1 94.81 282 VAL B C 1
ATOM 8118 O O . VAL B 1 282 ? 24.328 -15.641 -7.141 1 94.81 282 VAL B O 1
ATOM 8121 N N . ASP B 1 283 ? 26.547 -15.664 -7.535 1 93.38 283 ASP B N 1
ATOM 8122 C CA . ASP B 1 283 ? 26.484 -16.859 -8.367 1 93.38 283 ASP B CA 1
ATOM 8123 C C . ASP B 1 283 ? 26.703 -18.125 -7.543 1 93.38 283 ASP B C 1
ATOM 8125 O O . ASP B 1 283 ? 26.531 -19.234 -8.039 1 93.38 283 ASP B O 1
ATOM 8129 N N . MET B 1 284 ? 26.969 -17.906 -6.301 1 93.81 284 MET B N 1
ATOM 8130 C CA . MET B 1 284 ? 27.141 -19.047 -5.398 1 93.81 284 MET B CA 1
ATOM 8131 C C . MET B 1 284 ? 25.797 -19.594 -4.941 1 93.81 284 MET B C 1
ATOM 8133 O O . MET B 1 284 ? 24.859 -18.828 -4.711 1 93.81 284 MET B O 1
ATOM 8137 N N . PRO B 1 285 ? 25.75 -21 -4.848 1 92.88 285 PRO B N 1
ATOM 8138 C CA . PRO B 1 285 ? 24.578 -21.5 -4.145 1 92.88 285 PRO B CA 1
ATOM 8139 C C . PRO B 1 285 ? 24.453 -20.953 -2.729 1 92.88 285 PRO B C 1
ATOM 8141 O O . PRO B 1 285 ? 25.453 -20.641 -2.09 1 92.88 285 PRO B O 1
ATOM 8144 N N . LEU B 1 286 ? 23.266 -20.859 -2.246 1 95.19 286 LEU B N 1
ATOM 8145 C CA . LEU B 1 286 ? 22.984 -20.188 -0.979 1 95.19 286 LEU B CA 1
ATOM 8146 C C . LEU B 1 286 ? 23.781 -20.828 0.157 1 95.19 286 LEU B C 1
ATOM 8148 O O . LEU B 1 286 ? 24.25 -20.125 1.062 1 95.19 286 LEU B O 1
ATOM 8152 N N . THR B 1 287 ? 23.969 -22.172 0.129 1 93.19 287 THR B N 1
ATOM 8153 C CA . THR B 1 287 ? 24.719 -22.859 1.175 1 93.19 287 THR B CA 1
ATOM 8154 C C . THR B 1 287 ? 26.188 -22.422 1.161 1 93.19 287 THR B C 1
ATOM 8156 O O . THR B 1 287 ? 26.781 -22.188 2.217 1 93.19 287 THR B O 1
ATOM 8159 N N . GLU B 1 288 ? 26.719 -22.297 0.034 1 94.56 288 GLU B N 1
ATOM 8160 C CA . GLU B 1 288 ? 28.109 -21.859 -0.104 1 94.56 288 GLU B CA 1
ATOM 8161 C C . GLU B 1 288 ? 28.25 -20.391 0.302 1 94.56 288 GLU B C 1
ATOM 8163 O O . GLU B 1 288 ? 29.234 -20.016 0.952 1 94.56 288 GLU B O 1
ATOM 8168 N N . LEU B 1 289 ? 27.312 -19.578 -0.15 1 96.25 289 LEU B N 1
ATOM 8169 C CA . LEU B 1 289 ? 27.344 -18.172 0.212 1 96.25 289 LEU B CA 1
ATOM 8170 C C . LEU B 1 289 ? 27.25 -18 1.725 1 96.25 289 LEU B C 1
ATOM 8172 O O . LEU B 1 289 ? 27.938 -17.141 2.293 1 96.25 289 LEU B O 1
ATOM 8176 N N . HIS B 1 290 ? 26.375 -18.766 2.352 1 96 290 HIS B N 1
ATOM 8177 C CA . HIS B 1 290 ? 26.234 -18.734 3.803 1 96 290 HIS B CA 1
ATOM 8178 C C . HIS B 1 290 ? 27.578 -19.016 4.484 1 96 290 HIS B C 1
ATOM 8180 O O . HIS B 1 290 ? 27.969 -18.297 5.406 1 96 290 HIS B O 1
ATOM 8186 N N . SER B 1 291 ? 28.281 -20 4.012 1 95.06 291 SER B N 1
ATOM 8187 C CA . SER B 1 291 ? 29.578 -20.359 4.559 1 95.06 291 SER B CA 1
ATOM 8188 C C . SER B 1 291 ? 30.609 -19.266 4.312 1 95.06 291 SER B C 1
ATOM 8190 O O . SER B 1 291 ? 31.438 -18.984 5.176 1 95.06 291 SER B O 1
ATOM 8192 N N . PHE B 1 292 ? 30.609 -18.734 3.217 1 94.56 292 PHE B N 1
ATOM 8193 C CA . PHE B 1 292 ? 31.516 -17.641 2.848 1 94.56 292 PHE B CA 1
ATOM 8194 C C . PHE B 1 292 ? 31.344 -16.453 3.795 1 94.56 292 PHE B C 1
ATOM 8196 O O . PHE B 1 292 ? 32.312 -15.93 4.316 1 94.56 292 PHE B O 1
ATOM 8203 N N . ILE B 1 293 ? 30.062 -16 4.004 1 94.75 293 ILE B N 1
ATOM 8204 C CA . ILE B 1 293 ? 29.766 -14.859 4.859 1 94.75 293 ILE B CA 1
ATOM 8205 C C . ILE B 1 293 ? 30.156 -15.18 6.301 1 94.75 293 ILE B C 1
ATOM 8207 O O . ILE B 1 293 ? 30.719 -14.336 7.004 1 94.75 293 ILE B O 1
ATOM 8211 N N . ARG B 1 294 ? 29.828 -16.359 6.746 1 92.56 294 ARG B N 1
ATOM 8212 C CA . ARG B 1 294 ? 30.109 -16.766 8.117 1 92.56 294 ARG B CA 1
ATOM 8213 C C . ARG B 1 294 ? 31.609 -16.781 8.398 1 92.56 294 ARG B C 1
ATOM 8215 O O . ARG B 1 294 ? 32.031 -16.484 9.516 1 92.56 294 ARG B O 1
ATOM 8222 N N . SER B 1 295 ? 32.375 -17.078 7.445 1 91 295 SER B N 1
ATOM 8223 C CA . SER B 1 295 ? 33.812 -17.219 7.605 1 91 295 SER B CA 1
ATOM 8224 C C . SER B 1 295 ? 34.5 -15.859 7.75 1 91 295 SER B C 1
ATOM 8226 O O . SER B 1 295 ? 35.625 -15.773 8.203 1 91 295 SER B O 1
ATOM 8228 N N . MET B 1 296 ? 33.75 -14.844 7.516 1 87.56 296 MET B N 1
ATOM 8229 C CA . MET B 1 296 ? 34.344 -13.508 7.562 1 87.56 296 MET B CA 1
ATOM 8230 C C . MET B 1 296 ? 34.438 -13.008 9 1 87.56 296 MET B C 1
ATOM 8232 O O . MET B 1 296 ? 33.562 -13.281 9.82 1 87.56 296 MET B O 1
ATOM 8236 N N . ASP B 1 297 ? 35.531 -12.625 9.469 1 77.69 297 ASP B N 1
ATOM 8237 C CA . ASP B 1 297 ? 35.75 -12.078 10.805 1 77.69 297 ASP B CA 1
ATOM 8238 C C . ASP B 1 297 ? 35.906 -10.562 10.758 1 77.69 297 ASP B C 1
ATOM 8240 O O . ASP B 1 297 ? 37.031 -10.062 10.672 1 77.69 297 ASP B O 1
ATOM 8244 N N . LEU B 1 298 ? 34.781 -9.852 10.492 1 66.12 298 LEU B N 1
ATOM 8245 C CA . LEU B 1 298 ? 35 -8.406 10.453 1 66.12 298 LEU B CA 1
ATOM 8246 C C . LEU B 1 298 ? 34.156 -7.719 11.531 1 66.12 298 LEU B C 1
ATOM 8248 O O . LEU B 1 298 ? 32.938 -7.887 11.594 1 66.12 298 LEU B O 1
ATOM 8252 N N . SER B 1 299 ? 34.812 -7.109 12.516 1 66.25 299 SER B N 1
ATOM 8253 C CA . SER B 1 299 ? 34.219 -6.391 13.625 1 66.25 299 SER B CA 1
ATOM 8254 C C . SER B 1 299 ? 33.312 -5.25 13.133 1 66.25 299 SER B C 1
ATOM 8256 O O . SER B 1 299 ? 32.25 -5.008 13.68 1 66.25 299 SER B O 1
ATOM 8258 N N . LEU B 1 300 ? 33.781 -4.578 12.047 1 65.75 300 LEU B N 1
ATOM 8259 C CA . LEU B 1 300 ? 33.125 -3.35 11.602 1 65.75 300 LEU B CA 1
ATOM 8260 C C . LEU B 1 300 ? 31.812 -3.656 10.898 1 65.75 300 LEU B C 1
ATOM 8262 O O . LEU B 1 300 ? 30.984 -2.764 10.711 1 65.75 300 LEU B O 1
ATOM 8266 N N . ILE B 1 301 ? 31.641 -4.949 10.633 1 77.94 301 ILE B N 1
ATOM 8267 C CA . ILE B 1 301 ? 30.453 -5.25 9.828 1 77.94 301 ILE B CA 1
ATOM 8268 C C . ILE B 1 301 ? 29.609 -6.301 10.531 1 77.94 301 ILE B C 1
ATOM 8270 O O . ILE B 1 301 ? 28.844 -7.031 9.883 1 77.94 301 ILE B O 1
ATOM 8274 N N . LYS B 1 302 ? 29.625 -6.367 11.75 1 81.94 302 LYS B N 1
ATOM 8275 C CA . LYS B 1 302 ? 28.969 -7.438 12.5 1 81.94 302 LYS B CA 1
ATOM 8276 C C . LYS B 1 302 ? 27.469 -7.41 12.297 1 81.94 302 LYS B C 1
ATOM 8278 O O . LYS B 1 302 ? 26.844 -8.445 12.062 1 81.94 302 LYS B O 1
ATOM 8283 N N . THR B 1 303 ? 26.891 -6.258 12.32 1 78.69 303 THR B N 1
ATOM 8284 C CA . THR B 1 303 ? 25.438 -6.133 12.188 1 78.69 303 THR B CA 1
ATOM 8285 C C . THR B 1 303 ? 24.984 -6.547 10.797 1 78.69 303 THR B C 1
ATOM 8287 O O . THR B 1 303 ? 23.969 -7.23 10.641 1 78.69 303 THR B O 1
ATOM 8290 N N . ILE B 1 304 ? 25.781 -6.148 9.852 1 84.44 304 ILE B N 1
ATOM 8291 C CA . ILE B 1 304 ? 25.453 -6.488 8.469 1 84.44 304 ILE B CA 1
ATOM 8292 C C . ILE B 1 304 ? 25.609 -7.992 8.258 1 84.44 304 ILE B C 1
ATOM 8294 O O . ILE B 1 304 ? 24.766 -8.617 7.602 1 84.44 304 ILE B O 1
ATOM 8298 N N . GLN B 1 305 ? 26.672 -8.539 8.836 1 90.25 305 GLN B N 1
ATOM 8299 C CA . GLN B 1 305 ? 26.938 -9.977 8.734 1 90.25 305 GLN B CA 1
ATOM 8300 C C . GLN B 1 305 ? 25.797 -10.781 9.344 1 90.25 305 GLN B C 1
ATOM 8302 O O . GLN B 1 305 ? 25.328 -11.766 8.758 1 90.25 305 GLN B O 1
ATOM 8307 N N . GLU B 1 306 ? 25.359 -10.352 10.445 1 87.31 306 GLU B N 1
ATOM 8308 C CA . GLU B 1 306 ? 24.281 -11.055 11.133 1 87.31 306 GLU B CA 1
ATOM 8309 C C . GLU B 1 306 ? 22.984 -11.008 10.312 1 87.31 306 GLU B C 1
ATOM 8311 O O . GLU B 1 306 ? 22.281 -12.016 10.203 1 87.31 306 GLU B O 1
ATOM 8316 N N . GLU B 1 307 ? 22.703 -9.875 9.781 1 84.38 307 GLU B N 1
ATOM 8317 C CA . GLU B 1 307 ? 21.5 -9.719 8.977 1 84.38 307 GLU B CA 1
ATOM 8318 C C . GLU B 1 307 ? 21.547 -10.617 7.746 1 84.38 307 GLU B C 1
ATOM 8320 O O . GLU B 1 307 ? 20.531 -11.211 7.371 1 84.38 307 GLU B O 1
ATOM 8325 N N . LEU B 1 308 ? 22.672 -10.703 7.148 1 92.19 308 LEU B N 1
ATOM 8326 C CA . LEU B 1 308 ? 22.828 -11.539 5.965 1 92.19 308 LEU B CA 1
ATOM 8327 C C . LEU B 1 308 ? 22.641 -13.016 6.312 1 92.19 308 LEU B C 1
ATOM 8329 O O . LEU B 1 308 ? 21.953 -13.742 5.602 1 92.19 308 LEU B O 1
ATOM 8333 N N . LEU B 1 309 ? 23.219 -13.414 7.391 1 94 309 LEU B N 1
ATOM 8334 C CA . LEU B 1 309 ? 23.172 -14.812 7.781 1 94 309 LEU B CA 1
ATOM 8335 C C . LEU B 1 309 ? 21.75 -15.234 8.125 1 94 309 LEU B C 1
ATOM 8337 O O . LEU B 1 309 ? 21.297 -16.312 7.734 1 94 309 LEU B O 1
ATOM 8341 N N . VAL B 1 310 ? 21.047 -14.398 8.789 1 90.62 310 VAL B N 1
ATOM 8342 C CA . VAL B 1 310 ? 19.672 -14.703 9.188 1 90.62 310 VAL B CA 1
ATOM 8343 C C . VAL B 1 310 ? 18.797 -14.883 7.945 1 90.62 310 VAL B C 1
ATOM 8345 O O . VAL B 1 310 ? 18 -15.812 7.871 1 90.62 310 VAL B O 1
ATOM 8348 N N . ARG B 1 311 ? 18.938 -14.078 6.988 1 91.06 311 ARG B N 1
ATOM 8349 C CA . ARG B 1 311 ? 18.125 -14.117 5.781 1 91.06 311 ARG B CA 1
ATOM 8350 C C . ARG B 1 311 ? 18.5 -15.32 4.914 1 91.06 311 ARG B C 1
ATOM 8352 O O . ARG B 1 311 ? 17.625 -15.969 4.34 1 91.06 311 ARG B O 1
ATOM 8359 N N . LEU B 1 312 ? 19.797 -15.578 4.812 1 95.56 312 LEU B N 1
ATOM 8360 C CA . LEU B 1 312 ? 20.234 -16.734 4.059 1 95.56 312 LEU B CA 1
ATOM 8361 C C . LEU B 1 312 ? 19.734 -18.031 4.703 1 95.56 312 LEU B C 1
ATOM 8363 O O . LEU B 1 312 ? 19.281 -18.938 4.012 1 95.56 312 LEU B O 1
ATOM 8367 N N . GLU B 1 313 ? 19.812 -18.094 5.965 1 94.5 313 GLU B N 1
ATOM 8368 C CA . GLU B 1 313 ? 19.359 -19.281 6.691 1 94.5 313 GLU B CA 1
ATOM 8369 C C . GLU B 1 313 ? 17.859 -19.516 6.48 1 94.5 313 GLU B C 1
ATOM 8371 O O . GLU B 1 313 ? 17.422 -20.672 6.395 1 94.5 313 GLU B O 1
ATOM 8376 N N . ALA B 1 314 ? 17.125 -18.5 6.438 1 91.62 314 ALA B N 1
ATOM 8377 C CA . ALA B 1 314 ? 15.688 -18.641 6.203 1 91.62 314 ALA B CA 1
ATOM 8378 C C . ALA B 1 314 ? 15.414 -19.312 4.863 1 91.62 314 ALA B C 1
ATOM 8380 O O . ALA B 1 314 ? 14.547 -20.188 4.77 1 91.62 314 ALA B O 1
ATOM 8381 N N . LEU B 1 315 ? 16.141 -18.969 3.844 1 93.69 315 LEU B N 1
ATOM 8382 C CA . LEU B 1 315 ? 15.969 -19.562 2.523 1 93.69 315 LEU B CA 1
ATOM 8383 C C . LEU B 1 315 ? 16.453 -21.016 2.518 1 93.69 315 LEU B C 1
ATOM 8385 O O . LEU B 1 315 ? 15.797 -21.875 1.932 1 93.69 315 LEU B O 1
ATOM 8389 N N . ILE B 1 316 ? 17.547 -21.25 3.178 1 91.94 316 ILE B N 1
ATOM 8390 C CA . ILE B 1 316 ? 18.125 -22.578 3.227 1 91.94 316 ILE B CA 1
ATOM 8391 C C . ILE B 1 316 ? 17.203 -23.516 3.998 1 91.94 316 ILE B C 1
ATOM 8393 O O . ILE B 1 316 ? 16.953 -24.641 3.562 1 91.94 316 ILE B O 1
ATOM 8397 N N . ASN B 1 317 ? 16.672 -23.047 5.027 1 88.94 317 ASN B N 1
ATOM 8398 C CA . ASN B 1 317 ? 15.867 -23.875 5.914 1 88.94 317 ASN B CA 1
ATOM 8399 C C . ASN B 1 317 ? 14.547 -24.281 5.258 1 88.94 317 ASN B C 1
ATOM 8401 O O . ASN B 1 317 ? 13.945 -25.297 5.629 1 88.94 317 ASN B O 1
ATOM 8405 N N . ILE B 1 318 ? 14.18 -23.562 4.297 1 88.94 318 ILE B N 1
ATOM 8406 C CA . ILE B 1 318 ? 12.914 -23.906 3.66 1 88.94 318 ILE B CA 1
ATOM 8407 C C . ILE B 1 318 ? 13.172 -24.766 2.422 1 88.94 318 ILE B C 1
ATOM 8409 O O . ILE B 1 318 ? 12.242 -25.109 1.689 1 88.94 318 ILE B O 1
ATOM 8413 N N . GLY B 1 319 ? 14.438 -25.078 2.158 1 85.19 319 GLY B N 1
ATOM 8414 C CA . GLY B 1 319 ? 14.766 -26.047 1.132 1 85.19 319 GLY B CA 1
ATOM 8415 C C . GLY B 1 319 ? 15.234 -25.422 -0.166 1 85.19 319 GLY B C 1
ATOM 8416 O O . GLY B 1 319 ? 15.133 -26.031 -1.232 1 85.19 319 GLY B O 1
ATOM 8417 N N . LEU B 1 320 ? 15.68 -24.172 -0.106 1 89.56 320 LEU B N 1
ATOM 8418 C CA . LEU B 1 320 ? 16.094 -23.484 -1.322 1 89.56 320 LEU B CA 1
ATOM 8419 C C . LEU B 1 320 ? 17.609 -23.312 -1.353 1 89.56 320 LEU B C 1
ATOM 8421 O O . LEU B 1 320 ? 18.125 -22.328 -1.9 1 89.56 320 LEU B O 1
ATOM 8425 N N . SER B 1 321 ? 18.297 -24.203 -0.776 1 89.31 321 SER B N 1
ATOM 8426 C CA . SER B 1 321 ? 19.75 -24.125 -0.603 1 89.31 321 SER B CA 1
ATOM 8427 C C . SER B 1 321 ? 20.469 -24.062 -1.948 1 89.31 321 SER B C 1
ATOM 8429 O O . SER B 1 321 ? 21.547 -23.484 -2.053 1 89.31 321 SER B O 1
ATOM 8431 N N . TYR B 1 322 ? 19.859 -24.562 -2.971 1 85.31 322 TYR B N 1
ATOM 8432 C CA . TYR B 1 322 ? 20.516 -24.719 -4.27 1 85.31 322 TYR B CA 1
ATOM 8433 C C . TYR B 1 322 ? 20.406 -23.438 -5.09 1 85.31 322 TYR B C 1
ATOM 8435 O O . TYR B 1 322 ? 21.094 -23.266 -6.098 1 85.31 322 TYR B O 1
ATOM 8443 N N . LEU B 1 323 ? 19.594 -22.547 -4.695 1 90.31 323 LEU B N 1
ATOM 8444 C CA . LEU B 1 323 ? 19.375 -21.328 -5.465 1 90.31 323 LEU B CA 1
ATOM 8445 C C . LEU B 1 323 ? 20.562 -20.375 -5.324 1 90.31 323 LEU B C 1
ATOM 8447 O O . LEU B 1 323 ? 21.375 -20.516 -4.402 1 90.31 323 LEU B O 1
ATOM 8451 N N . THR B 1 324 ? 20.672 -19.484 -6.289 1 93.88 324 THR B N 1
ATOM 8452 C CA . THR B 1 324 ? 21.641 -18.406 -6.246 1 93.88 324 THR B CA 1
ATOM 8453 C C . THR B 1 324 ? 20.938 -17.047 -6.152 1 93.88 324 THR B C 1
ATOM 8455 O O . THR B 1 324 ? 19.781 -16.922 -6.539 1 93.88 324 THR B O 1
ATOM 8458 N N . LEU B 1 325 ? 21.625 -16.109 -5.605 1 94.56 325 LEU B N 1
ATOM 8459 C CA . LEU B 1 325 ? 21.031 -14.781 -5.477 1 94.56 325 LEU B CA 1
ATOM 8460 C C . LEU B 1 325 ? 20.844 -14.133 -6.844 1 94.56 325 LEU B C 1
ATOM 8462 O O . LEU B 1 325 ? 19.969 -13.281 -7.023 1 94.56 325 LEU B O 1
ATOM 8466 N N . GLY B 1 326 ? 21.578 -14.539 -7.824 1 91.81 326 GLY B N 1
ATOM 8467 C CA . GLY B 1 326 ? 21.531 -13.961 -9.164 1 91.81 326 GLY B CA 1
ATOM 8468 C C . GLY B 1 326 ? 20.422 -14.562 -10.016 1 91.81 326 GLY B C 1
ATOM 8469 O O . GLY B 1 326 ? 20.125 -14.047 -11.102 1 91.81 326 GLY B O 1
ATOM 8470 N N . ARG B 1 327 ? 19.812 -15.57 -9.5 1 88.81 327 ARG B N 1
ATOM 8471 C CA . ARG B 1 327 ? 18.734 -16.219 -10.242 1 88.81 327 ARG B CA 1
ATOM 8472 C C . ARG B 1 327 ? 17.578 -15.242 -10.484 1 88.81 327 ARG B C 1
ATOM 8474 O O . ARG B 1 327 ? 17.109 -14.594 -9.547 1 88.81 327 ARG B O 1
ATOM 8481 N N . ALA B 1 328 ? 17.203 -15.148 -11.797 1 85.81 328 ALA B N 1
ATOM 8482 C CA . ALA B 1 328 ? 16.094 -14.273 -12.148 1 85.81 328 ALA B CA 1
ATOM 8483 C C . ALA B 1 328 ? 14.781 -14.812 -11.57 1 85.81 328 ALA B C 1
ATOM 8485 O O . ALA B 1 328 ? 14.5 -16.016 -11.648 1 85.81 328 ALA B O 1
ATOM 8486 N N . THR B 1 329 ? 13.93 -13.977 -11.062 1 84.38 329 THR B N 1
ATOM 8487 C CA . THR B 1 329 ? 12.695 -14.391 -10.406 1 84.38 329 THR B CA 1
ATOM 8488 C C . THR B 1 329 ? 11.719 -14.992 -11.422 1 84.38 329 THR B C 1
ATOM 8490 O O . THR B 1 329 ? 10.93 -15.867 -11.078 1 84.38 329 THR B O 1
ATOM 8493 N N . GLU B 1 330 ? 11.828 -14.633 -12.664 1 74.56 330 GLU B N 1
ATOM 8494 C CA . GLU B 1 330 ? 10.938 -15.117 -13.719 1 74.56 330 GLU B CA 1
ATOM 8495 C C . GLU B 1 330 ? 11.172 -16.609 -13.992 1 74.56 330 GLU B C 1
ATOM 8497 O O . GLU B 1 330 ? 10.273 -17.297 -14.477 1 74.56 330 GLU B O 1
ATOM 8502 N N . THR B 1 331 ? 12.344 -17.047 -13.625 1 76.69 331 THR B N 1
ATOM 8503 C CA . THR B 1 331 ? 12.711 -18.422 -13.93 1 76.69 331 THR B CA 1
ATOM 8504 C C . THR B 1 331 ? 12.328 -19.344 -12.781 1 76.69 331 THR B C 1
ATOM 8506 O O . THR B 1 331 ? 12.469 -20.578 -12.891 1 76.69 331 THR B O 1
ATOM 8509 N N . LEU B 1 332 ? 11.828 -18.797 -11.758 1 79.81 332 LEU B N 1
ATOM 8510 C CA . LEU B 1 332 ? 11.461 -19.594 -10.594 1 79.81 332 LEU B CA 1
ATOM 8511 C C . LEU B 1 332 ? 10.164 -20.359 -10.836 1 79.81 332 LEU B C 1
ATOM 8513 O O . LEU B 1 332 ? 9.273 -19.875 -11.531 1 79.81 332 LEU B O 1
ATOM 8517 N N . SER B 1 333 ? 10.109 -21.531 -10.297 1 70.75 333 SER B N 1
ATOM 8518 C CA . SER B 1 333 ? 8.836 -22.25 -10.273 1 70.75 333 SER B CA 1
ATOM 8519 C C . SER B 1 333 ? 7.867 -21.609 -9.281 1 70.75 333 SER B C 1
ATOM 8521 O O . SER B 1 333 ? 8.266 -20.797 -8.445 1 70.75 333 SER B O 1
ATOM 8523 N N . GLY B 1 334 ? 6.594 -21.938 -9.438 1 71.62 334 GLY B N 1
ATOM 8524 C CA . GLY B 1 334 ? 5.598 -21.438 -8.5 1 71.62 334 GLY B CA 1
ATOM 8525 C C . GLY B 1 334 ? 5.902 -21.828 -7.059 1 71.62 334 GLY B C 1
ATOM 8526 O O . GLY B 1 334 ? 5.773 -21 -6.156 1 71.62 334 GLY B O 1
ATOM 8527 N N . GLY B 1 335 ? 6.352 -23.062 -6.867 1 74.75 335 GLY B N 1
ATOM 8528 C CA . GLY B 1 335 ? 6.707 -23.516 -5.531 1 74.75 335 GLY B CA 1
ATOM 8529 C C . GLY B 1 335 ? 7.906 -22.781 -4.953 1 74.75 335 GLY B C 1
ATOM 8530 O O . GLY B 1 335 ? 7.945 -22.484 -3.76 1 74.75 335 GLY B O 1
ATOM 8531 N N . GLU B 1 336 ? 8.828 -22.531 -5.848 1 79.75 336 GLU B N 1
ATOM 8532 C CA . GLU B 1 336 ? 10.008 -21.781 -5.414 1 79.75 336 GLU B CA 1
ATOM 8533 C C . GLU B 1 336 ? 9.633 -20.359 -5.004 1 79.75 336 GLU B C 1
ATOM 8535 O O . GLU B 1 336 ? 10.102 -19.875 -3.977 1 79.75 336 GLU B O 1
ATOM 8540 N N . ALA B 1 337 ? 8.844 -19.828 -5.824 1 83.25 337 ALA B N 1
ATOM 8541 C CA . ALA B 1 337 ? 8.422 -18.453 -5.547 1 83.25 337 ALA B CA 1
ATOM 8542 C C . ALA B 1 337 ? 7.672 -18.375 -4.219 1 83.25 337 ALA B C 1
ATOM 8544 O O . ALA B 1 337 ? 7.887 -17.438 -3.438 1 83.25 337 ALA B O 1
ATOM 8545 N N . GLN B 1 338 ? 6.84 -19.234 -3.975 1 83.44 338 GLN B N 1
ATOM 8546 C CA . GLN B 1 338 ? 6.07 -19.25 -2.736 1 83.44 338 GLN B CA 1
ATOM 8547 C C . GLN B 1 338 ? 6.98 -19.406 -1.523 1 83.44 338 GLN B C 1
ATOM 8549 O O . GLN B 1 338 ? 6.812 -18.719 -0.519 1 83.44 338 GLN B O 1
ATOM 8554 N N . ARG B 1 339 ? 7.93 -20.281 -1.574 1 87.94 339 ARG B N 1
ATOM 8555 C CA . ARG B 1 339 ? 8.852 -20.516 -0.473 1 87.94 339 ARG B CA 1
ATOM 8556 C C . ARG B 1 339 ? 9.711 -19.297 -0.197 1 87.94 339 ARG B C 1
ATOM 8558 O O . ARG B 1 339 ? 10.008 -18.984 0.959 1 87.94 339 ARG B O 1
ATOM 8565 N N . ILE B 1 340 ? 10.109 -18.672 -1.274 1 89.94 340 ILE B N 1
ATOM 8566 C CA . ILE B 1 340 ? 10.898 -17.453 -1.108 1 89.94 340 ILE B CA 1
ATOM 8567 C C . ILE B 1 340 ? 10.078 -16.406 -0.353 1 89.94 340 ILE B C 1
ATOM 8569 O O . ILE B 1 340 ? 10.594 -15.727 0.531 1 89.94 340 ILE B O 1
ATOM 8573 N N . LYS B 1 341 ? 8.828 -16.297 -0.687 1 87.69 341 LYS B N 1
ATOM 8574 C CA . LYS B 1 341 ? 7.953 -15.352 -0.006 1 87.69 341 LYS B CA 1
ATOM 8575 C C . LYS B 1 341 ? 7.824 -15.68 1.477 1 87.69 341 LYS B C 1
ATOM 8577 O O . LYS B 1 341 ? 7.879 -14.789 2.326 1 87.69 341 LYS B O 1
ATOM 8582 N N . ILE B 1 342 ? 7.66 -16.938 1.744 1 89.81 342 ILE B N 1
ATOM 8583 C CA . ILE B 1 342 ? 7.535 -17.375 3.131 1 89.81 342 ILE B CA 1
ATOM 8584 C C . ILE B 1 342 ? 8.797 -17.016 3.904 1 89.81 342 ILE B C 1
ATOM 8586 O O . ILE B 1 342 ? 8.727 -16.469 5.008 1 89.81 342 ILE B O 1
ATOM 8590 N N . ALA B 1 343 ? 9.914 -17.344 3.295 1 90 343 ALA B N 1
ATOM 8591 C CA . ALA B 1 343 ? 11.188 -17.078 3.945 1 90 343 ALA B CA 1
ATOM 8592 C C . ALA B 1 343 ? 11.344 -15.586 4.246 1 90 343 ALA B C 1
ATOM 8594 O O . ALA B 1 343 ? 11.891 -15.211 5.281 1 90 343 ALA B O 1
ATOM 8595 N N . LYS B 1 344 ? 10.969 -14.82 3.326 1 86.75 344 LYS B N 1
ATOM 8596 C CA . LYS B 1 344 ? 11.055 -13.375 3.477 1 86.75 344 LYS B CA 1
ATOM 8597 C C . LYS B 1 344 ? 10.242 -12.898 4.676 1 86.75 344 LYS B C 1
ATOM 8599 O O . LYS B 1 344 ? 10.672 -12.016 5.418 1 86.75 344 LYS B O 1
ATOM 8604 N N . TYR B 1 345 ? 9.109 -13.461 4.977 1 86.12 345 TYR B N 1
ATOM 8605 C CA . TYR B 1 345 ? 8.188 -12.969 5.996 1 86.12 345 TYR B CA 1
ATOM 8606 C C . TYR B 1 345 ? 8.523 -13.562 7.359 1 86.12 345 TYR B C 1
ATOM 8608 O O . TYR B 1 345 ? 8.156 -13 8.398 1 86.12 345 TYR B O 1
ATOM 8616 N N . VAL B 1 346 ? 9.211 -14.656 7.379 1 86.44 346 VAL B N 1
ATOM 8617 C CA . VAL B 1 346 ? 9.602 -15.289 8.633 1 86.44 346 VAL B CA 1
ATOM 8618 C C . VAL B 1 346 ? 10.5 -14.352 9.43 1 86.44 346 VAL B C 1
ATOM 8620 O O . VAL B 1 346 ? 10.469 -14.344 10.664 1 86.44 346 VAL B O 1
ATOM 8623 N N . ASN B 1 347 ? 11.242 -13.508 8.773 1 81.19 347 ASN B N 1
ATOM 8624 C CA . ASN B 1 347 ? 12.18 -12.617 9.461 1 81.19 347 ASN B CA 1
ATOM 8625 C C . ASN B 1 347 ? 11.602 -11.211 9.609 1 81.19 347 ASN B C 1
ATOM 8627 O O . ASN B 1 347 ? 12.297 -10.297 10.07 1 81.19 347 ASN B O 1
ATOM 8631 N N . SER B 1 348 ? 10.414 -11.055 9.312 1 84.62 348 SER B N 1
ATOM 8632 C CA . SER B 1 348 ? 9.781 -9.742 9.414 1 84.62 348 SER B CA 1
ATOM 8633 C C . SER B 1 348 ? 9.547 -9.352 10.867 1 84.62 348 SER B C 1
ATOM 8635 O O . SER B 1 348 ? 9.266 -10.211 11.703 1 84.62 348 SER B O 1
ATOM 8637 N N . ALA B 1 349 ? 9.727 -8.086 11.172 1 85.81 349 ALA B N 1
ATOM 8638 C CA . ALA B 1 349 ? 9.469 -7.578 12.516 1 85.81 349 ALA B CA 1
ATOM 8639 C C . ALA B 1 349 ? 7.965 -7.473 12.781 1 85.81 349 ALA B C 1
ATOM 8641 O O . ALA B 1 349 ? 7.543 -7.348 13.93 1 85.81 349 ALA B O 1
ATOM 8642 N N . LEU B 1 350 ? 7.223 -7.504 11.734 1 89.38 350 LEU B N 1
ATOM 8643 C CA . LEU B 1 350 ? 5.781 -7.355 11.883 1 89.38 350 LEU B CA 1
ATOM 8644 C C . LEU B 1 350 ? 5.176 -8.562 12.594 1 89.38 350 LEU B C 1
ATOM 8646 O O . LEU B 1 350 ? 5.613 -9.695 12.383 1 89.38 350 LEU B O 1
ATOM 8650 N N . ASN B 1 351 ? 4.344 -8.25 13.383 1 92.12 351 ASN B N 1
ATOM 8651 C CA . ASN B 1 351 ? 3.578 -9.258 14.117 1 92.12 351 ASN B CA 1
ATOM 8652 C C . ASN B 1 351 ? 2.086 -8.945 14.109 1 92.12 351 ASN B C 1
ATOM 8654 O O . ASN B 1 351 ? 1.669 -7.906 13.594 1 92.12 351 ASN B O 1
ATOM 8658 N N . ASP B 1 352 ? 1.219 -9.977 14.57 1 93.94 352 ASP B N 1
ATOM 8659 C CA . ASP B 1 352 ? -0.234 -9.836 14.586 1 93.94 352 ASP B CA 1
ATOM 8660 C C . ASP B 1 352 ? -0.79 -9.742 13.164 1 93.94 352 ASP B C 1
ATOM 8662 O O . ASP B 1 352 ? -1.768 -9.031 12.922 1 93.94 352 ASP B O 1
ATOM 8666 N N . ILE B 1 353 ? -0.056 -10.344 12.281 1 94.5 353 ILE B N 1
ATOM 8667 C CA . ILE B 1 353 ? -0.446 -10.414 10.875 1 94.5 353 ILE B CA 1
ATOM 8668 C C . ILE B 1 353 ? -1.14 -11.75 10.602 1 94.5 353 ILE B C 1
ATOM 8670 O O . ILE B 1 353 ? -0.889 -12.742 11.289 1 94.5 353 ILE B O 1
ATOM 8674 N N . MET B 1 354 ? -2.08 -11.695 9.742 1 96.88 354 MET B N 1
ATOM 8675 C CA . MET B 1 354 ? -2.668 -12.945 9.258 1 96.88 354 MET B CA 1
ATOM 8676 C C . MET B 1 354 ? -2.061 -13.352 7.918 1 96.88 354 MET B C 1
ATOM 8678 O O . MET B 1 354 ? -2.268 -12.672 6.906 1 96.88 354 MET B O 1
ATOM 8682 N N . TYR B 1 355 ? -1.299 -14.414 7.898 1 96.06 355 TYR B N 1
ATOM 8683 C CA . TYR B 1 355 ? -0.74 -14.945 6.66 1 96.06 355 TYR B CA 1
ATOM 8684 C C . TYR B 1 355 ? -1.669 -15.984 6.047 1 96.06 355 TYR B C 1
ATOM 8686 O O . TYR B 1 355 ? -2.049 -16.953 6.703 1 96.06 355 TYR B O 1
ATOM 8694 N N . ILE B 1 356 ? -2.078 -15.742 4.84 1 96.5 356 ILE B N 1
ATOM 8695 C CA . ILE B 1 356 ? -2.965 -16.641 4.113 1 96.5 356 ILE B CA 1
ATOM 8696 C C . ILE B 1 356 ? -2.199 -17.312 2.971 1 96.5 356 ILE B C 1
ATOM 8698 O O . ILE B 1 356 ? -1.609 -16.625 2.131 1 96.5 356 ILE B O 1
ATOM 8702 N N . LEU B 1 357 ? -2.164 -18.609 2.982 1 93.38 357 LEU B N 1
ATOM 8703 C CA . LEU B 1 357 ? -1.434 -19.328 1.949 1 93.38 357 LEU B CA 1
ATOM 8704 C C . LEU B 1 357 ? -2.365 -20.25 1.169 1 93.38 357 LEU B C 1
ATOM 8706 O O . LEU B 1 357 ? -3.244 -20.891 1.751 1 93.38 357 LEU B O 1
ATOM 8710 N N . ASP B 1 358 ? -2.111 -20.312 -0.099 1 88 358 ASP B N 1
ATOM 8711 C CA . ASP B 1 358 ? -2.867 -21.188 -0.993 1 88 358 ASP B CA 1
ATOM 8712 C C . ASP B 1 358 ? -2.072 -22.438 -1.333 1 88 358 ASP B C 1
ATOM 8714 O O . ASP B 1 358 ? -1.15 -22.391 -2.148 1 88 358 ASP B O 1
ATOM 8718 N N . GLU B 1 359 ? -2.42 -23.516 -0.697 1 86.62 359 GLU B N 1
ATOM 8719 C CA . GLU B 1 359 ? -1.858 -24.844 -0.952 1 86.62 359 GLU B CA 1
ATOM 8720 C C . GLU B 1 359 ? -0.335 -24.797 -1.021 1 86.62 359 GLU B C 1
ATOM 8722 O O . GLU B 1 359 ? 0.259 -25.188 -2.025 1 86.62 359 GLU B O 1
ATOM 8727 N N . PRO B 1 360 ? 0.274 -24.484 0.08 1 88.69 360 PRO B N 1
ATOM 8728 C CA . PRO B 1 360 ? 1.733 -24.359 0.084 1 88.69 360 PRO B CA 1
ATOM 8729 C C . PRO B 1 360 ? 2.438 -25.703 -0.137 1 88.69 360 PRO B C 1
ATOM 8731 O O . PRO B 1 360 ? 3.627 -25.734 -0.462 1 88.69 360 PRO B O 1
ATOM 8734 N N . SER B 1 361 ? 1.746 -26.797 -0.054 1 88.31 361 SER B N 1
ATOM 8735 C CA . SER B 1 361 ? 2.357 -28.109 -0.208 1 88.31 361 SER B CA 1
ATOM 8736 C C . SER B 1 361 ? 2.355 -28.562 -1.668 1 88.31 361 SER B C 1
ATOM 8738 O O . SER B 1 361 ? 2.951 -29.578 -2.014 1 88.31 361 SER B O 1
ATOM 8740 N N . ALA B 1 362 ? 1.732 -27.828 -2.525 1 78 362 ALA B N 1
ATOM 8741 C CA . ALA B 1 362 ? 1.552 -28.25 -3.914 1 78 362 ALA B CA 1
ATOM 8742 C C . ALA B 1 362 ? 2.896 -28.469 -4.598 1 78 362 ALA B C 1
ATOM 8744 O O . ALA B 1 362 ? 3.785 -27.625 -4.527 1 78 362 ALA B O 1
ATOM 8745 N N . GLY B 1 363 ? 2.996 -29.656 -5.145 1 75.75 363 GLY B N 1
ATOM 8746 C CA . GLY B 1 363 ? 4.172 -29.969 -5.938 1 75.75 363 GLY B CA 1
ATOM 8747 C C . GLY B 1 363 ? 5.41 -30.234 -5.094 1 75.75 363 GLY B C 1
ATOM 8748 O O . GLY B 1 363 ? 6.535 -30.094 -5.582 1 75.75 363 GLY B O 1
ATOM 8749 N N . LEU B 1 364 ? 5.172 -30.516 -3.838 1 84.62 364 LEU B N 1
ATOM 8750 C CA . LEU B 1 364 ? 6.332 -30.688 -2.973 1 84.62 364 LEU B CA 1
ATOM 8751 C C . LEU B 1 364 ? 6.418 -32.125 -2.461 1 84.62 364 LEU B C 1
ATOM 8753 O O . LEU B 1 364 ? 5.391 -32.75 -2.225 1 84.62 364 LEU B O 1
ATOM 8757 N N . HIS B 1 365 ? 7.668 -32.594 -2.41 1 87.94 365 HIS B N 1
ATOM 8758 C CA . HIS B 1 365 ? 7.949 -33.875 -1.742 1 87.94 365 HIS B CA 1
ATOM 8759 C C . HIS B 1 365 ? 7.668 -33.781 -0.247 1 87.94 365 HIS B C 1
ATOM 8761 O O . HIS B 1 365 ? 7.805 -32.688 0.352 1 87.94 365 HIS B O 1
ATOM 8767 N N . PRO B 1 366 ? 7.254 -34.875 0.386 1 90.25 366 PRO B N 1
ATOM 8768 C CA . PRO B 1 366 ? 6.953 -34.844 1.819 1 90.25 366 PRO B CA 1
ATOM 8769 C C . PRO B 1 366 ? 8.094 -34.281 2.65 1 90.25 366 PRO B C 1
ATOM 8771 O O . PRO B 1 366 ? 7.855 -33.594 3.648 1 90.25 366 PRO B O 1
ATOM 8774 N N . LYS B 1 367 ? 9.289 -34.562 2.295 1 88.44 367 LYS B N 1
ATOM 8775 C CA . LYS B 1 367 ? 10.445 -34 2.992 1 88.44 367 LYS B CA 1
ATOM 8776 C C . LYS B 1 367 ? 10.414 -32.469 2.955 1 88.44 367 LYS B C 1
ATOM 8778 O O . LYS B 1 367 ? 10.727 -31.812 3.951 1 88.44 367 LYS B O 1
ATOM 8783 N N . ASP B 1 368 ? 10.109 -31.969 1.867 1 86.62 368 ASP B N 1
ATOM 8784 C CA . ASP B 1 368 ? 10.031 -30.531 1.71 1 86.62 368 ASP B CA 1
ATOM 8785 C C . ASP B 1 368 ? 8.828 -29.953 2.457 1 86.62 368 ASP B C 1
ATOM 8787 O O . ASP B 1 368 ? 8.883 -28.844 2.965 1 86.62 368 ASP B O 1
ATOM 8791 N N . ILE B 1 369 ? 7.762 -30.703 2.51 1 91.56 369 ILE B N 1
ATOM 8792 C CA . ILE B 1 369 ? 6.57 -30.266 3.229 1 91.56 369 ILE B CA 1
ATOM 8793 C C . ILE B 1 369 ? 6.891 -30.125 4.715 1 91.56 369 ILE B C 1
ATOM 8795 O O . ILE B 1 369 ? 6.375 -29.219 5.375 1 91.56 369 ILE B O 1
ATOM 8799 N N . GLU B 1 370 ? 7.762 -30.938 5.227 1 91.94 370 GLU B N 1
ATOM 8800 C CA . GLU B 1 370 ? 8.188 -30.828 6.621 1 91.94 370 GLU B CA 1
ATOM 8801 C C . GLU B 1 370 ? 8.883 -29.5 6.879 1 91.94 370 GLU B C 1
ATOM 8803 O O . GLU B 1 370 ? 8.68 -28.875 7.922 1 91.94 370 GLU B O 1
ATOM 8808 N N . ARG B 1 371 ? 9.695 -29.109 5.977 1 90 371 ARG B N 1
ATOM 8809 C CA . ARG B 1 371 ? 10.406 -27.844 6.098 1 90 371 ARG B CA 1
ATOM 8810 C C . ARG B 1 371 ? 9.438 -26.672 6.086 1 90 371 ARG B C 1
ATOM 8812 O O . ARG B 1 371 ? 9.57 -25.75 6.887 1 90 371 ARG B O 1
ATOM 8819 N N . ILE B 1 372 ? 8.477 -26.719 5.203 1 91.25 372 ILE B N 1
ATOM 8820 C CA . ILE B 1 372 ? 7.473 -25.672 5.102 1 91.25 372 ILE B CA 1
ATOM 8821 C C . ILE B 1 372 ? 6.656 -25.609 6.391 1 91.25 372 ILE B C 1
ATOM 8823 O O . ILE B 1 372 ? 6.352 -24.516 6.887 1 91.25 372 ILE B O 1
ATOM 8827 N N . SER B 1 373 ? 6.332 -26.797 6.879 1 94.12 373 SER B N 1
ATOM 8828 C CA . SER B 1 373 ? 5.57 -26.875 8.125 1 94.12 373 SER B CA 1
ATOM 8829 C C . SER B 1 373 ? 6.293 -26.156 9.258 1 94.12 373 SER B C 1
ATOM 8831 O O . SER B 1 373 ? 5.684 -25.391 10.008 1 94.12 373 SER B O 1
ATOM 8833 N N . ARG B 1 374 ? 7.535 -26.297 9.383 1 93.5 374 ARG B N 1
ATOM 8834 C CA . ARG B 1 374 ? 8.328 -25.656 10.422 1 93.5 374 ARG B CA 1
ATOM 8835 C C . ARG B 1 374 ? 8.312 -24.141 10.258 1 93.5 374 ARG B C 1
ATOM 8837 O O . ARG B 1 374 ? 8.227 -23.406 11.242 1 93.5 374 ARG B O 1
ATOM 8844 N N . ALA B 1 375 ? 8.469 -23.75 9.008 1 92.56 375 ALA B N 1
ATOM 8845 C CA . ALA B 1 375 ? 8.445 -22.312 8.727 1 92.56 375 ALA B CA 1
ATOM 8846 C C . ALA B 1 375 ? 7.102 -21.703 9.109 1 92.56 375 ALA B C 1
ATOM 8848 O O . ALA B 1 375 ? 7.047 -20.594 9.672 1 92.56 375 ALA B O 1
ATOM 8849 N N . LEU B 1 376 ? 6.023 -22.391 8.797 1 94.62 376 LEU B N 1
ATOM 8850 C CA . LEU B 1 376 ? 4.684 -21.906 9.117 1 94.62 376 LEU B CA 1
ATOM 8851 C C . LEU B 1 376 ? 4.473 -21.859 10.633 1 94.62 376 LEU B C 1
ATOM 8853 O O . LEU B 1 376 ? 3.867 -20.906 11.141 1 94.62 376 LEU B O 1
ATOM 8857 N N . LEU B 1 377 ? 5.02 -22.844 11.328 1 94.88 377 LEU B N 1
ATOM 8858 C CA . LEU B 1 377 ? 4.926 -22.859 12.781 1 94.88 377 LEU B CA 1
ATOM 8859 C C . LEU B 1 377 ? 5.73 -21.703 13.391 1 94.88 377 LEU B C 1
ATOM 8861 O O . LEU B 1 377 ? 5.32 -21.125 14.391 1 94.88 377 LEU B O 1
ATOM 8865 N N . ASN B 1 378 ? 6.855 -21.422 12.773 1 92.44 378 ASN B N 1
ATOM 8866 C CA . ASN B 1 378 ? 7.641 -20.281 13.227 1 92.44 378 ASN B CA 1
ATOM 8867 C C . ASN B 1 378 ? 6.871 -18.969 13.062 1 92.44 378 ASN B C 1
ATOM 8869 O O . ASN B 1 378 ? 6.938 -18.094 13.922 1 92.44 378 ASN B O 1
ATOM 8873 N N . LEU B 1 379 ? 6.18 -18.797 11.969 1 92.44 379 LEU B N 1
ATOM 8874 C CA . LEU B 1 379 ? 5.348 -17.625 11.734 1 92.44 379 LEU B CA 1
ATOM 8875 C C . LEU B 1 379 ? 4.266 -17.5 12.805 1 92.44 379 LEU B C 1
ATOM 8877 O O . LEU B 1 379 ? 4.012 -16.406 13.312 1 92.44 379 LEU B O 1
ATOM 8881 N N . LYS B 1 380 ? 3.686 -18.641 13.102 1 94.94 380 LYS B N 1
ATOM 8882 C CA . LYS B 1 380 ? 2.656 -18.688 14.141 1 94.94 380 LYS B CA 1
ATOM 8883 C C . LYS B 1 380 ? 3.23 -18.328 15.508 1 94.94 380 LYS B C 1
ATOM 8885 O O . LYS B 1 380 ? 2.664 -17.5 16.219 1 94.94 380 LYS B O 1
ATOM 8890 N N . ASN B 1 381 ? 4.352 -18.891 15.836 1 93 381 ASN B N 1
ATOM 8891 C CA . ASN B 1 381 ? 4.945 -18.719 17.156 1 93 381 ASN B CA 1
ATOM 8892 C C . ASN B 1 381 ? 5.414 -17.297 17.375 1 93 381 ASN B C 1
ATOM 8894 O O . ASN B 1 381 ? 5.574 -16.859 18.531 1 93 381 ASN B O 1
ATOM 8898 N N . LYS B 1 382 ? 5.582 -16.562 16.328 1 90.94 382 LYS B N 1
ATOM 8899 C CA . LYS B 1 382 ? 5.957 -15.148 16.438 1 90.94 382 LYS B CA 1
ATOM 8900 C C . LYS B 1 382 ? 4.746 -14.281 16.75 1 90.94 382 LYS B C 1
ATOM 8902 O O . LYS B 1 382 ? 4.863 -13.055 16.844 1 90.94 382 LYS B O 1
ATOM 8907 N N . GLY B 1 383 ? 3.609 -14.891 16.906 1 91.88 383 GLY B N 1
ATOM 8908 C CA . GLY B 1 383 ? 2.412 -14.164 17.297 1 91.88 383 GLY B CA 1
ATOM 8909 C C . GLY B 1 383 ? 1.513 -13.82 16.125 1 91.88 383 GLY B C 1
ATOM 8910 O O . GLY B 1 383 ? 0.685 -12.914 16.219 1 91.88 383 GLY B O 1
ATOM 8911 N N . ASN B 1 384 ? 1.715 -14.508 14.977 1 95.44 384 ASN B N 1
ATOM 8912 C CA . ASN B 1 384 ? 0.9 -14.281 13.789 1 95.44 384 ASN B CA 1
ATOM 8913 C C . ASN B 1 384 ? -0.196 -15.328 13.656 1 95.44 384 ASN B C 1
ATOM 8915 O O . ASN B 1 384 ? -0.162 -16.359 14.328 1 95.44 384 ASN B O 1
ATOM 8919 N N . THR B 1 385 ? -1.188 -15.023 12.922 1 97.12 385 THR B N 1
ATOM 8920 C CA . THR B 1 385 ? -2.242 -15.953 12.539 1 97.12 385 THR B CA 1
ATOM 8921 C C . THR B 1 385 ? -1.958 -16.547 11.164 1 97.12 385 THR B C 1
ATOM 8923 O O . THR B 1 385 ? -1.647 -15.828 10.219 1 97.12 385 THR B O 1
ATOM 8926 N N . VAL B 1 386 ? -1.967 -17.891 11.078 1 97.38 386 VAL B N 1
ATOM 8927 C CA . VAL B 1 386 ? -1.688 -18.547 9.805 1 97.38 386 VAL B CA 1
ATOM 8928 C C . VAL B 1 386 ? -2.918 -19.328 9.336 1 97.38 386 VAL B C 1
ATOM 8930 O O . VAL B 1 386 ? -3.441 -20.156 10.07 1 97.38 386 VAL B O 1
ATOM 8933 N N . VAL B 1 387 ? -3.436 -19 8.156 1 98 387 VAL B N 1
ATOM 8934 C CA . VAL B 1 387 ? -4.578 -19.672 7.559 1 98 387 VAL B CA 1
ATOM 8935 C C . VAL B 1 387 ? -4.156 -20.344 6.25 1 98 387 VAL B C 1
ATOM 8937 O O . VAL B 1 387 ? -3.701 -19.672 5.324 1 98 387 VAL B O 1
ATOM 8940 N N . LEU B 1 388 ? -4.379 -21.672 6.168 1 96.44 388 LEU B N 1
ATOM 8941 C CA . LEU B 1 388 ? -3.975 -22.438 4.988 1 96.44 388 LEU B CA 1
ATOM 8942 C C . LEU B 1 388 ? -5.184 -23.062 4.305 1 96.44 388 LEU B C 1
ATOM 8944 O O . LEU B 1 388 ? -6.043 -23.656 4.973 1 96.44 388 LEU B O 1
ATOM 8948 N N . VAL B 1 389 ? -5.227 -22.844 3.027 1 94.12 389 VAL B N 1
ATOM 8949 C CA . VAL B 1 389 ? -6.07 -23.719 2.225 1 94.12 389 VAL B CA 1
ATOM 8950 C C . VAL B 1 389 ? -5.266 -24.938 1.781 1 94.12 389 VAL B C 1
ATOM 8952 O O . VAL B 1 389 ? -4.254 -24.812 1.092 1 94.12 389 VAL B O 1
ATOM 8955 N N . GLU B 1 390 ? -5.652 -26.109 2.219 1 92.25 390 GLU B N 1
ATOM 8956 C CA . GLU B 1 390 ? -4.781 -27.266 1.994 1 92.25 390 GLU B CA 1
ATOM 8957 C C . GLU B 1 390 ? -5.59 -28.547 1.86 1 92.25 390 GLU B C 1
ATOM 8959 O O . GLU B 1 390 ? -6.699 -28.656 2.387 1 92.25 390 GLU B O 1
ATOM 8964 N N . HIS B 1 391 ? -4.957 -29.469 1.127 1 89.12 391 HIS B N 1
ATOM 8965 C CA . HIS B 1 391 ? -5.484 -30.812 0.981 1 89.12 391 HIS B CA 1
ATOM 8966 C C . HIS B 1 391 ? -4.504 -31.859 1.522 1 89.12 391 HIS B C 1
ATOM 8968 O O . HIS B 1 391 ? -4.871 -33 1.73 1 89.12 391 HIS B O 1
ATOM 8974 N N . ASN B 1 392 ? -3.346 -31.484 1.798 1 91.38 392 ASN B N 1
ATOM 8975 C CA . ASN B 1 392 ? -2.279 -32.438 2.146 1 91.38 392 ASN B CA 1
ATOM 8976 C C . ASN B 1 392 ? -2.445 -32.969 3.564 1 91.38 392 ASN B C 1
ATOM 8978 O O . ASN B 1 392 ? -2.539 -32.188 4.52 1 91.38 392 ASN B O 1
ATOM 8982 N N . PRO B 1 393 ? -2.434 -34.219 3.682 1 91.88 393 PRO B N 1
ATOM 8983 C CA . PRO B 1 393 ? -2.67 -34.844 4.996 1 91.88 393 PRO B CA 1
ATOM 8984 C C . PRO B 1 393 ? -1.637 -34.406 6.035 1 91.88 393 PRO B C 1
ATOM 8986 O O . PRO B 1 393 ? -1.971 -34.219 7.211 1 91.88 393 PRO B O 1
ATOM 8989 N N . GLN B 1 394 ? -0.452 -34.25 5.672 1 91.62 394 GLN B N 1
ATOM 8990 C CA . GLN B 1 394 ? 0.601 -33.875 6.609 1 91.62 394 GLN B CA 1
ATOM 8991 C C . GLN B 1 394 ? 0.33 -32.5 7.227 1 91.62 394 GLN B C 1
ATOM 8993 O O . GLN B 1 394 ? 0.451 -32.312 8.438 1 91.62 394 GLN B O 1
ATOM 8998 N N . LEU B 1 395 ? -0.006 -31.547 6.414 1 94.44 395 LEU B N 1
ATOM 8999 C CA . LEU B 1 395 ? -0.256 -30.203 6.895 1 94.44 395 LEU B CA 1
ATOM 9000 C C . LEU B 1 395 ? -1.575 -30.125 7.66 1 94.44 395 LEU B C 1
ATOM 9002 O O . LEU B 1 395 ? -1.704 -29.359 8.617 1 94.44 395 LEU B O 1
ATOM 9006 N N . ILE B 1 396 ? -2.531 -30.953 7.234 1 96.06 396 ILE B N 1
ATOM 9007 C CA . ILE B 1 396 ? -3.801 -31 7.953 1 96.06 396 ILE B CA 1
ATOM 9008 C C . ILE B 1 396 ? -3.572 -31.516 9.375 1 96.06 396 ILE B C 1
ATOM 9010 O O . ILE B 1 396 ? -4.133 -30.969 10.328 1 96.06 396 ILE B O 1
ATOM 9014 N N . ARG B 1 397 ? -2.721 -32.438 9.523 1 94.19 397 ARG B N 1
ATOM 9015 C CA . ARG B 1 397 ? -2.42 -33.031 10.82 1 94.19 397 ARG B CA 1
ATOM 9016 C C . ARG B 1 397 ? -1.737 -32.031 11.742 1 94.19 397 ARG B C 1
ATOM 9018 O O . ARG B 1 397 ? -1.938 -32.062 12.961 1 94.19 397 ARG B O 1
ATOM 9025 N N . GLU B 1 398 ? -0.991 -31.141 11.188 1 94.56 398 GLU B N 1
ATOM 9026 C CA . GLU B 1 398 ? -0.215 -30.188 11.969 1 94.56 398 GLU B CA 1
ATOM 9027 C C . GLU B 1 398 ? -1.066 -28.984 12.375 1 94.56 398 GLU B C 1
ATOM 9029 O O . GLU B 1 398 ? -0.636 -28.156 13.172 1 94.56 398 GLU B O 1
ATOM 9034 N N . ALA B 1 399 ? -2.285 -28.922 11.922 1 96.75 399 ALA B N 1
ATOM 9035 C CA . ALA B 1 399 ? -3.146 -27.766 12.164 1 96.75 399 ALA B CA 1
ATOM 9036 C C . ALA B 1 399 ? -3.629 -27.734 13.609 1 96.75 399 ALA B C 1
ATOM 9038 O O . ALA B 1 399 ? -3.906 -28.781 14.203 1 96.75 399 ALA B O 1
ATOM 9039 N N . ASP B 1 400 ? -3.678 -26.547 14.258 1 97.06 400 ASP B N 1
ATOM 9040 C CA . ASP B 1 400 ? -4.316 -26.344 15.555 1 97.06 400 ASP B CA 1
ATOM 9041 C C . ASP B 1 400 ? -5.836 -26.375 15.43 1 97.06 400 ASP B C 1
ATOM 9043 O O . ASP B 1 400 ? -6.539 -26.719 16.375 1 97.06 400 ASP B O 1
ATOM 9047 N N . PHE B 1 401 ? -6.309 -25.906 14.352 1 98 401 PHE B N 1
ATOM 9048 C CA . PHE B 1 401 ? -7.727 -25.734 14.07 1 98 401 PHE B CA 1
ATOM 9049 C C . PHE B 1 401 ? -8.047 -26.078 12.625 1 98 401 PHE B C 1
ATOM 9051 O O . PHE B 1 401 ? -7.258 -25.781 11.719 1 98 401 PHE B O 1
ATOM 9058 N N . ILE B 1 402 ? -9.195 -26.766 12.375 1 98.12 402 ILE B N 1
ATOM 9059 C CA . ILE B 1 402 ? -9.57 -27.203 11.039 1 98.12 402 ILE B CA 1
ATOM 9060 C C . ILE B 1 402 ? -10.977 -26.719 10.711 1 98.12 402 ILE B C 1
ATOM 9062 O O . ILE B 1 402 ? -11.875 -26.75 11.555 1 98.12 402 ILE B O 1
ATOM 9066 N N . ILE B 1 403 ? -11.125 -26.141 9.57 1 98.31 403 ILE B N 1
ATOM 9067 C CA . ILE B 1 403 ? -12.422 -25.828 8.992 1 98.31 403 ILE B CA 1
ATOM 9068 C C . ILE B 1 403 ? -12.617 -26.641 7.703 1 98.31 403 ILE B C 1
ATOM 9070 O O . ILE B 1 403 ? -11.836 -26.5 6.758 1 98.31 403 ILE B O 1
ATOM 9074 N N . ASP B 1 404 ? -13.617 -27.469 7.664 1 97.44 404 ASP B N 1
ATOM 9075 C CA . ASP B 1 404 ? -13.938 -28.266 6.492 1 97.44 404 ASP B CA 1
ATOM 9076 C C . ASP B 1 404 ? -15.18 -27.734 5.785 1 97.44 404 ASP B C 1
ATOM 9078 O O . ASP B 1 404 ? -16.25 -27.641 6.395 1 97.44 404 ASP B O 1
ATOM 9082 N N . ILE B 1 405 ? -14.984 -27.406 4.547 1 96.25 405 ILE B N 1
ATOM 9083 C CA . ILE B 1 405 ? -16.078 -26.844 3.764 1 96.25 405 ILE B CA 1
ATOM 9084 C C . ILE B 1 405 ? -16.578 -27.875 2.756 1 96.25 405 ILE B C 1
ATOM 9086 O O . ILE B 1 405 ? -15.781 -28.625 2.174 1 96.25 405 ILE B O 1
ATOM 9090 N N . GLY B 1 406 ? -17.766 -28.031 2.572 1 91.69 406 GLY B N 1
ATOM 9091 C CA . GLY B 1 406 ? -18.359 -28.984 1.646 1 91.69 406 GLY B CA 1
ATOM 9092 C C . GLY B 1 406 ? -19.875 -29.094 1.769 1 91.69 406 GLY B C 1
ATOM 9093 O O . GLY B 1 406 ? -20.547 -28.078 1.965 1 91.69 406 GLY B O 1
ATOM 9094 N N . PRO B 1 407 ? -20.375 -30.172 1.596 1 88.38 407 PRO B N 1
ATOM 9095 C CA . PRO B 1 407 ? -19.75 -31.484 1.413 1 88.38 407 PRO B CA 1
ATOM 9096 C C . PRO B 1 407 ? -19.188 -31.688 0.007 1 88.38 407 PRO B C 1
ATOM 9098 O O . PRO B 1 407 ? -18.219 -32.438 -0.178 1 88.38 407 PRO B O 1
ATOM 9101 N N . PHE B 1 408 ? -19.891 -31.094 -1.021 1 86.31 408 PHE B N 1
ATOM 9102 C CA . PHE B 1 408 ? -19.469 -31.266 -2.406 1 86.31 408 PHE B CA 1
ATOM 9103 C C . PHE B 1 408 ? -19.062 -29.938 -3.021 1 86.31 408 PHE B C 1
ATOM 9105 O O . PHE B 1 408 ? -18.688 -29 -2.305 1 86.31 408 PHE B O 1
ATOM 9112 N N . ALA B 1 409 ? -18.984 -29.891 -4.352 1 80.75 409 ALA B N 1
ATOM 9113 C CA . ALA B 1 409 ? -18.547 -28.703 -5.062 1 80.75 409 ALA B CA 1
ATOM 9114 C C . ALA B 1 409 ? -19.734 -27.906 -5.602 1 80.75 409 ALA B C 1
ATOM 9116 O O . ALA B 1 409 ? -20.844 -28.422 -5.648 1 80.75 409 ALA B O 1
ATOM 9117 N N . GLY B 1 410 ? -19.469 -26.656 -5.926 1 75.75 410 GLY B N 1
ATOM 9118 C CA . GLY B 1 410 ? -20.453 -25.828 -6.602 1 75.75 410 GLY B CA 1
ATOM 9119 C C . GLY B 1 410 ? -21.688 -25.578 -5.766 1 75.75 410 GLY B C 1
ATOM 9120 O O . GLY B 1 410 ? -21.594 -25.188 -4.594 1 75.75 410 GLY B O 1
ATOM 9121 N N . GLU B 1 411 ? -22.844 -25.844 -6.348 1 75.62 411 GLU B N 1
ATOM 9122 C CA . GLU B 1 411 ? -24.125 -25.562 -5.695 1 75.62 411 GLU B CA 1
ATOM 9123 C C . GLU B 1 411 ? -24.344 -26.5 -4.516 1 75.62 411 GLU B C 1
ATOM 9125 O O . GLU B 1 411 ? -25.094 -26.172 -3.586 1 75.62 411 GLU B O 1
ATOM 9130 N N . ASN B 1 412 ? -23.719 -27.609 -4.566 1 83 412 ASN B N 1
ATOM 9131 C CA . ASN B 1 412 ? -23.891 -28.594 -3.506 1 83 412 ASN B CA 1
ATOM 9132 C C . ASN B 1 412 ? -22.844 -28.453 -2.418 1 83 412 ASN B C 1
ATOM 9134 O O . ASN B 1 412 ? -22.734 -29.281 -1.521 1 83 412 ASN B O 1
ATOM 9138 N N . GLY B 1 413 ? -22.078 -27.375 -2.574 1 89.12 413 GLY B N 1
ATOM 9139 C CA . GLY B 1 413 ? -21.094 -27.047 -1.565 1 89.12 413 GLY B CA 1
ATOM 9140 C C . GLY B 1 413 ? -21.391 -25.766 -0.813 1 89.12 413 GLY B C 1
ATOM 9141 O O . GLY B 1 413 ? -22.531 -25.328 -0.762 1 89.12 413 GLY B O 1
ATOM 9142 N N . GLY B 1 414 ? -20.453 -25.25 -0.089 1 92.69 414 GLY B N 1
ATOM 9143 C CA . GLY B 1 414 ? -20.562 -23.938 0.506 1 92.69 414 GLY B CA 1
ATOM 9144 C C . GLY B 1 414 ? -21 -23.969 1.957 1 92.69 414 GLY B C 1
ATOM 9145 O O . GLY B 1 414 ? -21.359 -22.938 2.525 1 92.69 414 GLY B O 1
ATOM 9146 N N . HIS B 1 415 ? -21 -25.188 2.545 1 96.06 415 HIS B N 1
ATOM 9147 C CA . HIS B 1 415 ? -21.375 -25.312 3.949 1 96.06 415 HIS B CA 1
ATOM 9148 C C . HIS B 1 415 ? -20.172 -25.672 4.812 1 96.06 415 HIS B C 1
ATOM 9150 O O . HIS B 1 415 ? -19.266 -26.375 4.359 1 96.06 415 HIS B O 1
ATOM 9156 N N . VAL B 1 416 ? -20.219 -25.188 6.07 1 97.19 416 VAL B N 1
ATOM 9157 C CA . VAL B 1 416 ? -19.219 -25.609 7.039 1 97.19 416 VAL B CA 1
ATOM 9158 C C . VAL B 1 416 ? -19.594 -26.969 7.605 1 97.19 416 VAL B C 1
ATOM 9160 O O . VAL B 1 416 ? -20.516 -27.094 8.406 1 97.19 416 VAL B O 1
ATOM 9163 N N . GLN B 1 417 ? -18.844 -27.953 7.176 1 96.88 417 GLN B N 1
ATOM 9164 C CA . GLN B 1 417 ? -19.125 -29.312 7.621 1 96.88 417 GLN B CA 1
ATOM 9165 C C . GLN B 1 417 ? -18.531 -29.578 9.008 1 96.88 417 GLN B C 1
ATOM 9167 O O . GLN B 1 417 ? -19.016 -30.438 9.742 1 96.88 417 GLN B O 1
ATOM 9172 N N . PHE B 1 418 ? -17.484 -28.906 9.273 1 97.44 418 PHE B N 1
ATOM 9173 C CA . PHE B 1 418 ? -16.781 -29.094 10.547 1 97.44 418 PHE B CA 1
ATOM 9174 C C . PHE B 1 418 ? -15.93 -27.875 10.875 1 97.44 418 PHE B C 1
ATOM 9176 O O . PHE B 1 418 ? -15.391 -27.219 9.984 1 97.44 418 PHE B O 1
ATOM 9183 N N . SER B 1 419 ? -15.789 -27.5 12.109 1 97.69 419 SER B N 1
ATOM 9184 C CA . SER B 1 419 ? -14.914 -26.469 12.641 1 97.69 419 SER B CA 1
ATOM 9185 C C . SER B 1 419 ? -14.43 -26.812 14.039 1 97.69 419 SER B C 1
ATOM 9187 O O . SER B 1 419 ? -15.227 -26.922 14.977 1 97.69 419 SER B O 1
ATOM 9189 N N . GLY B 1 420 ? -13.172 -27.109 14.141 1 97.38 420 GLY B N 1
ATOM 9190 C CA . GLY B 1 420 ? -12.672 -27.516 15.438 1 97.38 420 GLY B CA 1
ATOM 9191 C C . GLY B 1 420 ? -11.25 -28.047 15.391 1 97.38 420 GLY B C 1
ATOM 9192 O O . GLY B 1 420 ? -10.484 -27.688 14.492 1 97.38 420 GLY B O 1
ATOM 9193 N N . THR B 1 421 ? -10.867 -28.859 16.328 1 97.12 421 THR B N 1
ATOM 9194 C CA . THR B 1 421 ? -9.5 -29.375 16.453 1 97.12 421 THR B CA 1
ATOM 9195 C C . THR B 1 421 ? -9.305 -30.578 15.562 1 97.12 421 THR B C 1
ATOM 9197 O O . THR B 1 421 ? -10.273 -31.188 15.094 1 97.12 421 THR B O 1
ATOM 9200 N N . TYR B 1 422 ? -8.102 -30.938 15.328 1 96 422 TYR B N 1
ATOM 9201 C CA . TYR B 1 422 ? -7.766 -32.031 14.453 1 96 422 TYR B CA 1
ATOM 9202 C C . TYR B 1 422 ? -8.352 -33.344 14.977 1 96 422 TYR B C 1
ATOM 9204 O O . TYR B 1 422 ? -8.914 -34.125 14.219 1 96 422 TYR B O 1
ATOM 9212 N N . ASP B 1 423 ? -8.219 -33.531 16.297 1 95.81 423 ASP B N 1
ATOM 9213 C CA . ASP B 1 423 ? -8.719 -34.781 16.891 1 95.81 423 ASP B CA 1
ATOM 9214 C C . ASP B 1 423 ? -10.234 -34.906 16.703 1 95.81 423 ASP B C 1
ATOM 9216 O O . ASP B 1 423 ? -10.742 -35.969 16.391 1 95.81 423 ASP B O 1
ATOM 9220 N N . ALA B 1 424 ? -10.93 -33.812 16.922 1 97.06 424 ALA B N 1
ATOM 9221 C CA . ALA B 1 424 ? -12.375 -33.812 16.734 1 97.06 424 ALA B CA 1
ATOM 9222 C C . ALA B 1 424 ? -12.742 -33.969 15.258 1 97.06 424 ALA B C 1
ATOM 9224 O O . ALA B 1 424 ? -13.789 -34.562 14.945 1 97.06 424 ALA B O 1
ATOM 9225 N N . PHE B 1 425 ? -11.891 -33.562 14.438 1 96.69 425 PHE B N 1
ATOM 9226 C CA . PHE B 1 425 ? -12.102 -33.656 12.992 1 96.69 425 PHE B CA 1
ATOM 9227 C C . PHE B 1 425 ? -12.078 -35.094 12.531 1 96.69 425 PHE B C 1
ATOM 9229 O O . PHE B 1 425 ? -12.914 -35.531 11.719 1 96.69 425 PHE B O 1
ATOM 9236 N N . LEU B 1 426 ? -11.164 -35.844 13.031 1 94.94 426 LEU B N 1
ATOM 9237 C CA . LEU B 1 426 ? -11 -37.219 12.641 1 94.94 426 LEU B CA 1
ATOM 9238 C C . LEU B 1 426 ? -12.266 -38.031 12.945 1 94.94 426 LEU B C 1
ATOM 9240 O O . LEU B 1 426 ? -12.586 -39 12.234 1 94.94 426 LEU B O 1
ATOM 9244 N N . VAL B 1 427 ? -13.102 -37.531 13.914 1 94.69 427 VAL B N 1
ATOM 9245 C CA . VAL B 1 427 ? -14.273 -38.312 14.336 1 94.69 427 VAL B CA 1
ATOM 9246 C C . VAL B 1 427 ? -15.523 -37.719 13.68 1 94.69 427 VAL B C 1
ATOM 9248 O O . VAL B 1 427 ? -16.594 -38.344 13.719 1 94.69 427 VAL B O 1
ATOM 9251 N N . SER B 1 428 ? -15.508 -36.594 13 1 94.19 428 SER B N 1
ATOM 9252 C CA . SER B 1 428 ? -16.656 -35.844 12.469 1 94.19 428 SER B CA 1
ATOM 9253 C C . SER B 1 428 ? -17.266 -36.562 11.266 1 94.19 428 SER B C 1
ATOM 9255 O O . SER B 1 428 ? -18.391 -36.281 10.875 1 94.19 428 SER B O 1
ATOM 9257 N N . LYS B 1 429 ? -16.609 -37.531 10.578 1 90.31 429 LYS B N 1
ATOM 9258 C CA . LYS B 1 429 ? -17.062 -38.375 9.469 1 90.31 429 LYS B CA 1
ATOM 9259 C C . LYS B 1 429 ? -17.406 -37.531 8.25 1 90.31 429 LYS B C 1
ATOM 9261 O O . LYS B 1 429 ? -18.391 -37.781 7.566 1 90.31 429 LYS B O 1
ATOM 9266 N N . THR B 1 430 ? -16.75 -36.375 8.047 1 94.44 430 THR B N 1
ATOM 9267 C CA . THR B 1 430 ? -16.844 -35.656 6.785 1 94.44 430 THR B CA 1
ATOM 9268 C C . THR B 1 430 ? -16.141 -36.438 5.668 1 94.44 430 THR B C 1
ATOM 9270 O O . THR B 1 430 ? -15.422 -37.375 5.934 1 94.44 430 THR B O 1
ATOM 9273 N N . LEU B 1 431 ? -16.406 -36.062 4.438 1 91.88 431 LEU B N 1
ATOM 9274 C CA . LEU B 1 431 ? -15.758 -36.719 3.314 1 91.88 431 LEU B CA 1
ATOM 9275 C C . LEU B 1 431 ? -14.242 -36.656 3.438 1 91.88 431 LEU B C 1
ATOM 9277 O O . LEU B 1 431 ? -13.547 -37.656 3.193 1 91.88 431 LEU B O 1
ATOM 9281 N N . THR B 1 432 ? -13.781 -35.531 3.863 1 93.12 432 THR B N 1
ATOM 9282 C CA . THR B 1 432 ? -12.344 -35.312 3.975 1 93.12 432 THR B CA 1
ATOM 9283 C C . THR B 1 432 ? -11.766 -36.125 5.133 1 93.12 432 THR B C 1
ATOM 9285 O O . THR B 1 432 ? -10.703 -36.75 4.996 1 93.12 432 THR B O 1
ATOM 9288 N N . SER B 1 433 ? -12.43 -36.094 6.305 1 95.06 433 SER B N 1
ATOM 9289 C CA . SER B 1 433 ? -11.945 -36.844 7.461 1 95.06 433 SER B CA 1
ATOM 9290 C C . SER B 1 433 ? -11.914 -38.344 7.18 1 95.06 433 SER B C 1
ATOM 9292 O O . SER B 1 433 ? -10.992 -39.031 7.617 1 95.06 433 SER B O 1
ATOM 9294 N N . GLN B 1 434 ? -12.852 -38.812 6.398 1 93.5 434 GLN B N 1
ATOM 9295 C CA . GLN B 1 434 ? -12.891 -40.219 6.035 1 93.5 434 GLN B CA 1
ATOM 9296 C C . GLN B 1 434 ? -11.75 -40.594 5.082 1 93.5 434 GLN B C 1
ATOM 9298 O O . GLN B 1 434 ? -11.094 -41.625 5.254 1 93.5 434 GLN B O 1
ATOM 9303 N N . ALA B 1 435 ? -11.609 -39.719 4.137 1 91.19 435 ALA B N 1
ATOM 9304 C CA . ALA B 1 435 ? -10.531 -39.969 3.174 1 91.19 435 ALA B CA 1
ATOM 9305 C C . ALA B 1 435 ? -9.172 -40 3.865 1 91.19 435 ALA B C 1
ATOM 9307 O O . ALA B 1 435 ? -8.281 -40.75 3.477 1 91.19 435 ALA B O 1
ATOM 9308 N N . LEU B 1 436 ? -8.977 -39.188 4.891 1 92.38 436 LEU B N 1
ATOM 9309 C CA . LEU B 1 436 ? -7.727 -39.094 5.633 1 92.38 436 LEU B CA 1
ATOM 9310 C C . LEU B 1 436 ? -7.465 -40.375 6.41 1 92.38 436 LEU B C 1
ATOM 9312 O O . LEU B 1 436 ? -6.309 -40.75 6.656 1 92.38 436 LEU B O 1
ATOM 9316 N N . GLN B 1 437 ? -8.516 -41.031 6.727 1 91.62 437 GLN B N 1
ATOM 9317 C CA . GLN B 1 437 ? -8.383 -42.188 7.586 1 91.62 437 GLN B CA 1
ATOM 9318 C C . GLN B 1 437 ? -8.289 -43.469 6.758 1 91.62 437 GLN B C 1
ATOM 9320 O O . GLN B 1 437 ? -8.078 -44.562 7.305 1 91.62 437 GLN B O 1
ATOM 9325 N N . GLU B 1 438 ? -8.391 -43.312 5.414 1 88.44 438 GLU B N 1
ATOM 9326 C CA . GLU B 1 438 ? -8.312 -44.469 4.535 1 88.44 438 GLU B CA 1
ATOM 9327 C C . GLU B 1 438 ? -7.195 -44.312 3.51 1 88.44 438 GLU B C 1
ATOM 9329 O O . GLU B 1 438 ? -7.453 -44.25 2.307 1 88.44 438 GLU B O 1
ATOM 9334 N N . PRO B 1 439 ? -6 -44.469 4.031 1 84.12 439 PRO B N 1
ATOM 9335 C CA . PRO B 1 439 ? -4.906 -44.344 3.062 1 84.12 439 PRO B CA 1
ATOM 9336 C C . PRO B 1 439 ? -4.82 -45.562 2.127 1 84.12 439 PRO B C 1
ATOM 9338 O O . PRO B 1 439 ? -5.188 -46.656 2.516 1 84.12 439 PRO B O 1
ATOM 9341 N N . LEU B 1 440 ? -4.344 -45.375 0.894 1 88.94 440 LEU B N 1
ATOM 9342 C CA . LEU B 1 440 ? -4.227 -46.438 -0.088 1 88.94 440 LEU B CA 1
ATOM 9343 C C . LEU B 1 440 ? -3.102 -47.406 0.287 1 88.94 440 LEU B C 1
ATOM 9345 O O . LEU B 1 440 ? -2.045 -46.969 0.758 1 88.94 440 LEU B O 1
ATOM 9349 N N . PRO B 1 441 ? -3.33 -48.656 0.094 1 91.12 441 PRO B N 1
ATOM 9350 C CA . PRO B 1 441 ? -2.268 -49.625 0.359 1 91.12 441 PRO B CA 1
ATOM 9351 C C . PRO B 1 441 ? -1.184 -49.625 -0.717 1 91.12 441 PRO B C 1
ATOM 9353 O O . PRO B 1 441 ? -1.409 -49.125 -1.824 1 91.12 441 PRO B O 1
ATOM 9356 N N . LEU B 1 442 ? -0.061 -50.125 -0.33 1 93.88 442 LEU B N 1
ATOM 9357 C CA . LEU B 1 442 ? 1.033 -50.281 -1.282 1 93.88 442 LEU B CA 1
ATOM 9358 C C . LEU B 1 442 ? 0.673 -51.312 -2.361 1 93.88 442 LEU B C 1
ATOM 9360 O O . LEU B 1 442 ? 0.091 -52.344 -2.064 1 93.88 442 LEU B O 1
ATOM 9364 N N . ASN B 1 443 ? 1.002 -50.969 -3.602 1 95.12 443 ASN B N 1
ATOM 9365 C CA . ASN B 1 443 ? 0.783 -51.906 -4.703 1 95.12 443 ASN B CA 1
ATOM 9366 C C . ASN B 1 443 ? 1.623 -53.156 -4.543 1 95.12 443 ASN B C 1
ATOM 9368 O O . ASN B 1 443 ? 2.826 -53.156 -4.809 1 95.12 443 ASN B O 1
ATOM 9372 N N . ASP B 1 444 ? 0.993 -54.312 -4.254 1 91.06 444 ASP B N 1
ATOM 9373 C CA . ASP B 1 444 ? 1.722 -55.562 -3.994 1 91.06 444 ASP B CA 1
ATOM 9374 C C . ASP B 1 444 ? 1.701 -56.469 -5.215 1 91.06 444 ASP B C 1
ATOM 9376 O O . ASP B 1 444 ? 2.352 -57.5 -5.223 1 91.06 444 ASP B O 1
ATOM 9380 N N . GLN B 1 445 ? 0.987 -56.062 -6.219 1 93.81 445 GLN B N 1
ATOM 9381 C CA . GLN B 1 445 ? 0.935 -56.844 -7.457 1 93.81 445 GLN B CA 1
ATOM 9382 C C . GLN B 1 445 ? 1.144 -55.938 -8.672 1 93.81 445 GLN B C 1
ATOM 9384 O O . GLN B 1 445 ? 0.247 -55.812 -9.508 1 93.81 445 GLN B O 1
ATOM 9389 N N . PRO B 1 446 ? 2.275 -55.406 -8.773 1 96.62 446 PRO B N 1
ATOM 9390 C CA . PRO B 1 446 ? 2.545 -54.531 -9.906 1 96.62 446 PRO B CA 1
ATOM 9391 C C . PRO B 1 446 ? 2.463 -55.25 -11.25 1 96.62 446 PRO B C 1
ATOM 9393 O O . PRO B 1 446 ? 2.834 -56.406 -11.344 1 96.62 446 PRO B O 1
ATOM 9396 N N . ARG B 1 447 ? 1.972 -54.531 -12.234 1 95.38 447 ARG B N 1
ATOM 9397 C CA . ARG B 1 447 ? 1.933 -55.062 -13.594 1 95.38 447 ARG B CA 1
ATOM 9398 C C . ARG B 1 447 ? 3.34 -55.25 -14.148 1 95.38 447 ARG B C 1
ATOM 9400 O O . ARG B 1 447 ? 4.266 -54.531 -13.758 1 95.38 447 ARG B O 1
ATOM 9407 N N . LYS B 1 448 ? 3.486 -56.281 -15.016 1 94.06 448 LYS B N 1
ATOM 9408 C CA . LYS B 1 448 ? 4.773 -56.5 -15.672 1 94.06 448 LYS B CA 1
ATOM 9409 C C . LYS B 1 448 ? 4.879 -55.688 -16.969 1 94.06 448 LYS B C 1
ATOM 9411 O O . LYS B 1 448 ? 3.916 -55.594 -17.734 1 94.06 448 LYS B O 1
ATOM 9416 N N . ALA B 1 449 ? 5.984 -55.125 -17.141 1 93.69 449 ALA B N 1
ATOM 9417 C CA . ALA B 1 449 ? 6.219 -54.281 -18.312 1 93.69 449 ALA B CA 1
ATOM 9418 C C . ALA B 1 449 ? 6.266 -55.094 -19.594 1 93.69 449 ALA B C 1
ATOM 9420 O O . ALA B 1 449 ? 6.754 -56.25 -19.594 1 93.69 449 ALA B O 1
ATOM 9421 N N . ARG B 1 450 ? 5.809 -54.531 -20.672 1 87.56 450 ARG B N 1
ATOM 9422 C CA . ARG B 1 450 ? 5.832 -55.188 -21.969 1 87.56 450 ARG B CA 1
ATOM 9423 C C . ARG B 1 450 ? 7.098 -54.844 -22.75 1 87.56 450 ARG B C 1
ATOM 9425 O O . ARG B 1 450 ? 7.633 -55.656 -23.484 1 87.56 450 ARG B O 1
ATOM 9432 N N . LYS B 1 451 ? 7.422 -53.625 -22.656 1 92.56 451 LYS B N 1
ATOM 9433 C CA . LYS B 1 451 ? 8.57 -53 -23.297 1 92.56 451 LYS B CA 1
ATOM 9434 C C . LYS B 1 451 ? 9.234 -51.969 -22.391 1 92.56 451 LYS B C 1
ATOM 9436 O O . LYS B 1 451 ? 8.781 -51.781 -21.266 1 92.56 451 LYS B O 1
ATOM 9441 N N . SER B 1 452 ? 10.422 -51.625 -22.797 1 94.81 452 SER B N 1
ATOM 9442 C CA . SER B 1 452 ? 11.086 -50.594 -22.016 1 94.81 452 SER B CA 1
ATOM 9443 C C . SER B 1 452 ? 11.727 -49.531 -22.922 1 94.81 452 SER B C 1
ATOM 9445 O O . SER B 1 452 ? 12.039 -49.812 -24.078 1 94.81 452 SER B O 1
ATOM 9447 N N . LEU B 1 453 ? 11.766 -48.375 -22.469 1 94.88 453 LEU B N 1
ATOM 9448 C CA . LEU B 1 453 ? 12.516 -47.281 -23.078 1 94.88 453 LEU B CA 1
ATOM 9449 C C . LEU B 1 453 ? 13.836 -47.062 -22.359 1 94.88 453 LEU B C 1
ATOM 9451 O O . LEU B 1 453 ? 13.844 -46.781 -21.156 1 94.88 453 LEU B O 1
ATOM 9455 N N . SER B 1 454 ? 14.969 -47.188 -23.094 1 94.94 454 SER B N 1
ATOM 9456 C CA . SER B 1 454 ? 16.281 -47.062 -22.484 1 94.94 454 SER B CA 1
ATOM 9457 C C . SER B 1 454 ? 16.828 -45.656 -22.594 1 94.94 454 SER B C 1
ATOM 9459 O O . SER B 1 454 ? 17 -45.125 -23.703 1 94.94 454 SER B O 1
ATOM 9461 N N . ILE B 1 455 ? 17.016 -45.031 -21.469 1 95.81 455 ILE B N 1
ATOM 9462 C CA . ILE B 1 455 ? 17.688 -43.75 -21.391 1 95.81 455 ILE B CA 1
ATOM 9463 C C . ILE B 1 455 ? 19.141 -43.938 -20.984 1 95.81 455 ILE B C 1
ATOM 9465 O O . ILE B 1 455 ? 19.438 -44.406 -19.891 1 95.81 455 ILE B O 1
ATOM 9469 N N . GLU B 1 456 ? 20.047 -43.594 -21.875 1 94.44 456 GLU B N 1
ATOM 9470 C CA . GLU B 1 456 ? 21.469 -43.844 -21.625 1 94.44 456 GLU B CA 1
ATOM 9471 C C . GLU B 1 456 ? 22.25 -42.531 -21.5 1 94.44 456 GLU B C 1
ATOM 9473 O O . GLU B 1 456 ? 22.141 -41.656 -22.359 1 94.44 456 GLU B O 1
ATOM 9478 N N . HIS B 1 457 ? 23 -42.406 -20.453 1 93.75 457 HIS B N 1
ATOM 9479 C CA . HIS B 1 457 ? 23.953 -41.344 -20.219 1 93.75 457 HIS B CA 1
ATOM 9480 C C . HIS B 1 457 ? 23.297 -39.969 -20.359 1 93.75 457 HIS B C 1
ATOM 9482 O O . HIS B 1 457 ? 23.781 -39.125 -21.109 1 93.75 457 HIS B O 1
ATOM 9488 N N . ALA B 1 458 ? 22.156 -39.812 -19.656 1 93.19 458 ALA B N 1
ATOM 9489 C CA . ALA B 1 458 ? 21.453 -38.531 -19.703 1 93.19 458 ALA B CA 1
ATOM 9490 C C . ALA B 1 458 ? 22.188 -37.469 -18.875 1 93.19 458 ALA B C 1
ATOM 9492 O O . ALA B 1 458 ? 22.594 -37.719 -17.75 1 93.19 458 ALA B O 1
ATOM 9493 N N . THR B 1 459 ? 22.453 -36.281 -19.406 1 91.12 459 THR B N 1
ATOM 9494 C CA . THR B 1 459 ? 23.203 -35.219 -18.734 1 91.12 459 THR B CA 1
ATOM 9495 C C . THR B 1 459 ? 22.484 -33.875 -18.875 1 91.12 459 THR B C 1
ATOM 9497 O O . THR B 1 459 ? 23.078 -32.812 -18.656 1 91.12 459 THR B O 1
ATOM 9500 N N . LEU B 1 460 ? 21.281 -33.969 -19.219 1 87.81 460 LEU B N 1
ATOM 9501 C CA . LEU B 1 460 ? 20.547 -32.719 -19.391 1 87.81 460 LEU B CA 1
ATOM 9502 C C . LEU B 1 460 ? 20.406 -31.969 -18.062 1 87.81 460 LEU B C 1
ATOM 9504 O O . LEU B 1 460 ? 19.984 -32.562 -17.062 1 87.81 460 LEU B O 1
ATOM 9508 N N . HIS B 1 461 ? 20.781 -30.672 -18.078 1 81.56 461 HIS B N 1
ATOM 9509 C CA . HIS B 1 461 ? 20.719 -29.797 -16.922 1 81.56 461 HIS B CA 1
ATOM 9510 C C . HIS B 1 461 ? 21.484 -30.391 -15.742 1 81.56 461 HIS B C 1
ATOM 9512 O O . HIS B 1 461 ? 22.703 -30.609 -15.844 1 81.56 461 HIS B O 1
ATOM 9518 N N . ASN B 1 462 ? 20.781 -30.844 -14.641 1 82.12 462 ASN B N 1
ATOM 9519 C CA . ASN B 1 462 ? 21.516 -31.266 -13.453 1 82.12 462 ASN B CA 1
ATOM 9520 C C . ASN B 1 462 ? 21.656 -32.781 -13.406 1 82.12 462 ASN B C 1
ATOM 9522 O O . ASN B 1 462 ? 22.234 -33.344 -12.453 1 82.12 462 ASN B O 1
ATOM 9526 N N . LEU B 1 463 ? 21.094 -33.469 -14.445 1 90.94 463 LEU B N 1
ATOM 9527 C CA . LEU B 1 463 ? 21.219 -34.938 -14.461 1 90.94 463 LEU B CA 1
ATOM 9528 C C . LEU B 1 463 ? 22.688 -35.344 -14.523 1 90.94 463 LEU B C 1
ATOM 9530 O O . LEU B 1 463 ? 23.453 -34.812 -15.336 1 90.94 463 LEU B O 1
ATOM 9534 N N . ASN B 1 464 ? 23.141 -36.25 -13.664 1 91.62 464 ASN B N 1
ATOM 9535 C CA . ASN B 1 464 ? 24.531 -36.656 -13.531 1 91.62 464 ASN B CA 1
ATOM 9536 C C . ASN B 1 464 ? 24.797 -37.969 -14.266 1 91.62 464 ASN B C 1
ATOM 9538 O O . ASN B 1 464 ? 25.016 -39 -13.633 1 91.62 464 ASN B O 1
ATOM 9542 N N . ASN B 1 465 ? 24.906 -37.906 -15.609 1 91.62 465 ASN B N 1
ATOM 9543 C CA . ASN B 1 465 ? 25.188 -39.094 -16.438 1 91.62 465 ASN B CA 1
ATOM 9544 C C . ASN B 1 465 ? 24.328 -40.281 -16.047 1 91.62 465 ASN B C 1
ATOM 9546 O O . ASN B 1 465 ? 24.859 -41.375 -15.789 1 91.62 465 ASN B O 1
ATOM 9550 N N . LEU B 1 466 ? 23.094 -40.062 -16.031 1 93.31 466 LEU B N 1
ATOM 9551 C CA . LEU B 1 466 ? 22.141 -41.031 -15.5 1 93.31 466 LEU B CA 1
ATOM 9552 C C . LEU B 1 466 ? 21.656 -41.969 -16.594 1 93.31 466 LEU B C 1
ATOM 9554 O O . LEU B 1 466 ? 21.375 -41.562 -17.719 1 93.31 466 LEU B O 1
ATOM 9558 N N . SER B 1 467 ? 21.688 -43.281 -16.359 1 96 467 SER B N 1
ATOM 9559 C CA . SER B 1 467 ? 21.094 -44.281 -17.234 1 96 467 SER B CA 1
ATOM 9560 C C . SER B 1 467 ? 19.984 -45.031 -16.516 1 96 467 SER B C 1
ATOM 9562 O O . SER B 1 467 ? 20.141 -45.438 -15.359 1 96 467 SER B O 1
ATOM 9564 N N . VAL B 1 468 ? 18.875 -45.188 -17.156 1 96.44 468 VAL B N 1
ATOM 9565 C CA . VAL B 1 468 ? 17.75 -45.844 -16.516 1 96.44 468 VAL B CA 1
ATOM 9566 C C . VAL B 1 468 ? 16.844 -46.469 -17.578 1 96.44 468 VAL B C 1
ATOM 9568 O O . VAL B 1 468 ? 16.719 -45.938 -18.688 1 96.44 468 VAL B O 1
ATOM 9571 N N . GLU B 1 469 ? 16.25 -47.562 -17.25 1 96.38 469 GLU B N 1
ATOM 9572 C CA . GLU B 1 469 ? 15.234 -48.188 -18.094 1 96.38 469 GLU B CA 1
ATOM 9573 C C . GLU B 1 469 ? 13.828 -47.812 -17.641 1 96.38 469 GLU B C 1
ATOM 9575 O O . GLU B 1 469 ? 13.469 -47.969 -16.484 1 96.38 469 GLU B O 1
ATOM 9580 N N . VAL B 1 470 ? 13.016 -47.312 -18.547 1 97.25 470 VAL B N 1
ATOM 9581 C CA . VAL B 1 470 ? 11.648 -46.906 -18.25 1 97.25 470 VAL B CA 1
ATOM 9582 C C . VAL B 1 470 ? 10.664 -47.938 -18.797 1 97.25 470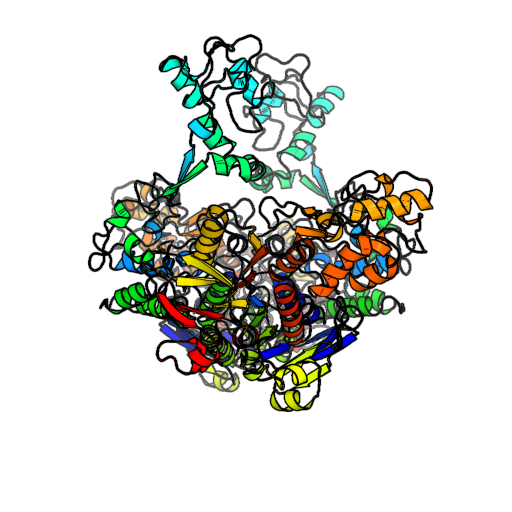 VAL B C 1
ATOM 9584 O O . VAL B 1 470 ? 10.477 -48.031 -20.016 1 97.25 470 VAL B O 1
ATOM 9587 N N . PRO B 1 471 ? 10.07 -48.625 -17.953 1 97 471 PRO B N 1
ATOM 9588 C CA . PRO B 1 471 ? 9.141 -49.656 -18.438 1 97 471 PRO B CA 1
ATOM 9589 C C . PRO B 1 471 ? 7.914 -49.062 -19.125 1 97 471 PRO B C 1
ATOM 9591 O O . PRO B 1 471 ? 7.398 -48.031 -18.688 1 97 471 PRO B O 1
ATOM 9594 N N . LEU B 1 472 ? 7.441 -49.719 -20.156 1 96.19 472 LEU B N 1
ATOM 9595 C CA . LEU B 1 472 ? 6.254 -49.281 -20.891 1 96.19 472 LEU B CA 1
ATOM 9596 C C . LEU B 1 472 ? 5.113 -50.281 -20.688 1 96.19 472 LEU B C 1
ATOM 9598 O O . LEU B 1 472 ? 5.352 -51.469 -20.359 1 96.19 472 LEU B O 1
ATOM 9602 N N . GLY B 1 473 ? 3.91 -49.844 -20.812 1 95.75 473 GLY B N 1
ATOM 9603 C CA . GLY B 1 473 ? 2.713 -50.656 -20.625 1 95.75 473 GLY B CA 1
ATOM 9604 C C . GLY B 1 473 ? 2.289 -50.75 -19.172 1 95.75 473 GLY B C 1
ATOM 9605 O O . GLY B 1 473 ? 1.509 -51.656 -18.812 1 95.75 473 GLY B O 1
ATOM 9606 N N . VAL B 1 474 ? 2.836 -50.031 -18.344 1 97.81 474 VAL B N 1
ATOM 9607 C CA . VAL B 1 474 ? 2.539 -50 -16.906 1 97.81 474 VAL B CA 1
ATOM 9608 C C . VAL B 1 474 ? 2.465 -48.562 -16.422 1 97.81 474 VAL B C 1
ATOM 9610 O O . VAL B 1 474 ? 2.631 -47.625 -17.203 1 97.81 474 VAL B O 1
ATOM 9613 N N . LEU B 1 475 ? 2.115 -48.344 -15.133 1 98 475 LEU B N 1
ATOM 9614 C CA . LEU B 1 475 ? 2.129 -47.062 -14.469 1 98 475 LEU B CA 1
ATOM 9615 C C . LEU B 1 475 ? 3.471 -46.812 -13.789 1 98 475 LEU B C 1
ATOM 9617 O O . LEU B 1 475 ? 3.744 -47.375 -12.727 1 98 475 LEU B O 1
ATOM 9621 N N . THR B 1 476 ? 4.297 -46 -14.414 1 98.19 476 THR B N 1
ATOM 9622 C CA . THR B 1 476 ? 5.594 -45.625 -13.852 1 98.19 476 THR B CA 1
ATOM 9623 C C . THR B 1 476 ? 5.531 -44.25 -13.219 1 98.19 476 THR B C 1
ATOM 9625 O O . THR B 1 476 ? 5.016 -43.281 -13.82 1 98.19 476 THR B O 1
ATOM 9628 N N . VAL B 1 477 ? 6.035 -44.125 -11.977 1 97.75 477 VAL B N 1
ATOM 9629 C CA . VAL B 1 477 ? 6.055 -42.812 -11.289 1 97.75 477 VAL B CA 1
ATOM 9630 C C . VAL B 1 477 ? 7.496 -42.375 -11.047 1 97.75 477 VAL B C 1
ATOM 9632 O O . VAL B 1 477 ? 8.289 -43.156 -10.484 1 97.75 477 VAL B O 1
ATOM 9635 N N . ILE B 1 478 ? 7.844 -41.219 -11.555 1 96.88 478 ILE B N 1
ATOM 9636 C CA . ILE B 1 478 ? 9.117 -40.594 -11.258 1 96.88 478 ILE B CA 1
ATOM 9637 C C . ILE B 1 478 ? 8.953 -39.656 -10.055 1 96.88 478 ILE B C 1
ATOM 9639 O O . ILE B 1 478 ? 8.164 -38.719 -10.094 1 96.88 478 ILE B O 1
ATOM 9643 N N . CYS B 1 479 ? 9.641 -39.969 -8.938 1 94.69 479 CYS B N 1
ATOM 9644 C CA . CYS B 1 479 ? 9.508 -39.156 -7.73 1 94.69 479 CYS B CA 1
ATOM 9645 C C . CYS B 1 479 ? 10.859 -38.656 -7.254 1 94.69 479 CYS B C 1
ATOM 9647 O O . CYS B 1 479 ? 11.898 -39.031 -7.824 1 94.69 479 CYS B O 1
ATOM 9649 N N . GLY B 1 480 ? 10.844 -37.75 -6.301 1 91.44 480 GLY B N 1
ATOM 9650 C CA . GLY B 1 480 ? 12.031 -37.125 -5.758 1 91.44 480 GLY B CA 1
ATOM 9651 C C . GLY B 1 480 ? 11.781 -35.688 -5.281 1 91.44 480 GLY B C 1
ATOM 9652 O O . GLY B 1 480 ? 10.727 -35.125 -5.551 1 91.44 480 GLY B O 1
ATOM 9653 N N . VAL B 1 481 ? 12.797 -35.219 -4.609 1 86.06 481 VAL B N 1
ATOM 9654 C CA . VAL B 1 481 ? 12.672 -33.875 -4.016 1 86.06 481 VAL B CA 1
ATOM 9655 C C . VAL B 1 481 ? 12.695 -32.812 -5.109 1 86.06 481 VAL B C 1
ATOM 9657 O O . VAL B 1 481 ? 13.031 -33.125 -6.262 1 86.06 481 VAL B O 1
ATOM 9660 N N . ALA B 1 482 ? 12.242 -31.641 -4.75 1 79.06 482 ALA B N 1
ATOM 9661 C CA . ALA B 1 482 ? 12.219 -30.547 -5.711 1 79.06 482 ALA B CA 1
ATOM 9662 C C . ALA B 1 482 ? 13.625 -30.25 -6.238 1 79.06 482 ALA B C 1
ATOM 9664 O O . ALA B 1 482 ? 14.586 -30.188 -5.469 1 79.06 482 ALA B O 1
ATOM 9665 N N . GLY B 1 483 ? 13.766 -30.078 -7.504 1 79.25 483 GLY B N 1
ATOM 9666 C CA . GLY B 1 483 ? 15.039 -29.766 -8.125 1 79.25 483 GLY B CA 1
ATOM 9667 C C . GLY B 1 483 ? 15.914 -31 -8.336 1 79.25 483 GLY B C 1
ATOM 9668 O O . GLY B 1 483 ? 17.062 -30.875 -8.781 1 79.25 483 GLY B O 1
ATOM 9669 N N . SER B 1 484 ? 15.375 -32.156 -8.109 1 87.31 484 SER B N 1
ATOM 9670 C CA . SER B 1 484 ? 16.156 -33.375 -8.172 1 87.31 484 SER B CA 1
ATOM 9671 C C . SER B 1 484 ? 16.453 -33.781 -9.609 1 87.31 484 SER B C 1
ATOM 9673 O O . SER B 1 484 ? 17.328 -34.625 -9.867 1 87.31 484 SER B O 1
ATOM 9675 N N . GLY B 1 485 ? 15.688 -33.219 -10.578 1 88.12 485 GLY B N 1
ATOM 9676 C CA . GLY B 1 485 ? 15.945 -33.531 -11.977 1 88.12 485 GLY B CA 1
ATOM 9677 C C . GLY B 1 485 ? 14.797 -34.25 -12.641 1 88.12 485 GLY B C 1
ATOM 9678 O O . GLY B 1 485 ? 14.938 -34.75 -13.758 1 88.12 485 GLY B O 1
ATOM 9679 N N . LYS B 1 486 ? 13.656 -34.281 -12.055 1 90.06 486 LYS B N 1
ATOM 9680 C CA . LYS B 1 486 ? 12.5 -35 -12.586 1 90.06 486 LYS B CA 1
ATOM 9681 C C . LYS B 1 486 ? 12.109 -34.469 -13.961 1 90.06 486 LYS B C 1
ATOM 9683 O O . LYS B 1 486 ? 11.914 -35.25 -14.898 1 90.06 486 LYS B O 1
ATOM 9688 N N . SER B 1 487 ? 12.016 -33.188 -14.023 1 86.88 487 SER B N 1
ATOM 9689 C CA . SER B 1 487 ? 11.617 -32.562 -15.289 1 86.88 487 SER B CA 1
ATOM 9690 C C . SER B 1 487 ? 12.672 -32.781 -16.359 1 86.88 487 SER B C 1
ATOM 9692 O O . SER B 1 487 ? 12.344 -32.969 -17.547 1 86.88 487 SER B O 1
ATOM 9694 N N . SER B 1 488 ? 13.93 -32.781 -15.992 1 89.62 488 SER B N 1
ATOM 9695 C CA . SER B 1 488 ? 15.008 -33.062 -16.922 1 89.62 488 SER B CA 1
ATOM 9696 C C . SER B 1 488 ? 14.93 -34.5 -17.469 1 89.62 488 SER B C 1
ATOM 9698 O O . SER B 1 488 ? 15.109 -34.719 -18.672 1 89.62 488 SER B O 1
ATOM 9700 N N . LEU B 1 489 ? 14.656 -35.375 -16.594 1 93.75 489 LEU B N 1
ATOM 9701 C CA . LEU B 1 489 ? 14.516 -36.75 -17.031 1 93.75 489 LEU B CA 1
ATOM 9702 C C . LEU B 1 489 ? 13.305 -36.906 -17.938 1 93.75 489 LEU B C 1
ATOM 9704 O O . LEU B 1 489 ? 13.367 -37.625 -18.938 1 93.75 489 LEU B O 1
ATOM 9708 N N . ALA B 1 490 ? 12.211 -36.281 -17.578 1 93.06 490 ALA B N 1
ATOM 9709 C CA . ALA B 1 490 ? 11.008 -36.312 -18.406 1 93.06 490 ALA B CA 1
ATOM 9710 C C . ALA B 1 490 ? 11.305 -35.812 -19.812 1 93.06 490 ALA B C 1
ATOM 9712 O O . ALA B 1 490 ? 10.797 -36.375 -20.797 1 93.06 490 ALA B O 1
ATOM 9713 N N . GLU B 1 491 ? 12.078 -34.812 -19.906 1 90.75 491 GLU B N 1
ATOM 9714 C CA . GLU B 1 491 ? 12.445 -34.281 -21.203 1 90.75 491 GLU B CA 1
ATOM 9715 C C . GLU B 1 491 ? 13.281 -35.281 -22 1 90.75 491 GLU B C 1
ATOM 9717 O O . GLU B 1 491 ? 13.109 -35.406 -23.219 1 90.75 491 GLU B O 1
ATOM 9722 N N . GLU B 1 492 ? 14.195 -35.906 -21.359 1 93.44 492 GLU B N 1
ATOM 9723 C CA . GLU B 1 492 ? 15 -36.938 -22 1 93.44 492 GLU B CA 1
ATOM 9724 C C . GLU B 1 492 ? 14.125 -38.094 -22.516 1 93.44 492 GLU B C 1
ATOM 9726 O O . GLU B 1 492 ? 14.359 -38.625 -23.609 1 93.44 492 GLU B O 1
ATOM 9731 N N . ILE B 1 493 ? 13.18 -38.438 -21.719 1 94.94 493 ILE B N 1
ATOM 9732 C CA . ILE B 1 493 ? 12.258 -39.5 -22.078 1 94.94 493 ILE B CA 1
ATOM 9733 C C . ILE B 1 493 ? 11.445 -39.094 -23.312 1 94.94 493 ILE B C 1
ATOM 9735 O O . ILE B 1 493 ? 11.258 -39.875 -24.234 1 94.94 493 ILE B O 1
ATOM 9739 N N . TYR B 1 494 ? 10.945 -37.875 -23.234 1 93.62 494 TYR B N 1
ATOM 9740 C CA . TYR B 1 494 ? 10.164 -37.312 -24.344 1 93.62 494 TYR B CA 1
ATOM 9741 C C . TYR B 1 494 ? 10.961 -37.375 -25.641 1 93.62 494 TYR B C 1
ATOM 9743 O O . TYR B 1 494 ? 10.469 -37.844 -26.656 1 93.62 494 TYR B O 1
ATOM 9751 N N . GLN B 1 495 ? 12.172 -36.969 -25.609 1 91.44 495 GLN B N 1
ATOM 9752 C CA . GLN B 1 495 ? 13.039 -36.906 -26.781 1 91.44 495 GLN B CA 1
ATOM 9753 C C . GLN B 1 495 ? 13.336 -38.312 -27.297 1 91.44 495 GLN B C 1
ATOM 9755 O O . GLN B 1 495 ? 13.336 -38.562 -28.5 1 91.44 495 GLN B O 1
ATOM 9760 N N . LYS B 1 496 ? 13.633 -39.156 -26.391 1 92.56 496 LYS B N 1
ATOM 9761 C CA . LYS B 1 496 ? 13.93 -40.562 -26.75 1 92.56 496 LYS B CA 1
ATOM 9762 C C . LYS B 1 496 ? 12.727 -41.219 -27.406 1 92.56 496 LYS B C 1
ATOM 9764 O O . LYS B 1 496 ? 12.875 -41.938 -28.391 1 92.56 496 LYS B O 1
ATOM 9769 N N . ALA B 1 497 ? 11.57 -41.031 -26.812 1 93.75 497 ALA B N 1
ATOM 9770 C CA . ALA B 1 497 ? 10.344 -41.625 -27.359 1 93.75 497 ALA B CA 1
ATOM 9771 C C . ALA B 1 497 ? 10.078 -41.094 -28.781 1 93.75 497 ALA B C 1
ATOM 9773 O O . ALA B 1 497 ? 9.664 -41.844 -29.656 1 93.75 497 ALA B O 1
ATOM 9774 N N . GLN B 1 498 ? 10.281 -39.844 -28.938 1 91 498 GLN B N 1
ATOM 9775 C CA . GLN B 1 498 ? 10.117 -39.25 -30.25 1 91 498 GLN B CA 1
ATOM 9776 C C . GLN B 1 498 ? 11.102 -39.844 -31.25 1 91 498 GLN B C 1
ATOM 9778 O O . GLN B 1 498 ? 10.734 -40.156 -32.375 1 91 498 GLN B O 1
ATOM 9783 N N . ALA B 1 499 ? 12.297 -40 -30.797 1 90.94 499 ALA B N 1
ATOM 9784 C CA . ALA B 1 499 ? 13.344 -40.562 -31.656 1 90.94 499 ALA B CA 1
ATOM 9785 C C . ALA B 1 499 ? 13.008 -41.969 -32.062 1 90.94 499 ALA B C 1
ATOM 9787 O O . ALA B 1 499 ? 13.344 -42.406 -33.156 1 90.94 499 ALA B O 1
ATOM 9788 N N . ASP B 1 500 ? 12.352 -42.688 -31.219 1 92.38 500 ASP B N 1
ATOM 9789 C CA . ASP B 1 500 ? 11.992 -44.062 -31.469 1 92.38 500 ASP B CA 1
ATOM 9790 C C . ASP B 1 500 ? 10.641 -44.156 -32.188 1 92.38 500 ASP B C 1
ATOM 9792 O O . ASP B 1 500 ? 10.07 -45.25 -32.281 1 92.38 500 ASP B O 1
ATOM 9796 N N . ASN B 1 501 ? 10.062 -43.031 -32.594 1 90.44 501 ASN B N 1
ATOM 9797 C CA . ASN B 1 501 ? 8.805 -42.938 -33.312 1 90.44 501 ASN B CA 1
ATOM 9798 C C . ASN B 1 501 ? 7.648 -43.562 -32.531 1 90.44 501 ASN B C 1
ATOM 9800 O O . ASN B 1 501 ? 6.805 -44.25 -33.094 1 90.44 501 ASN B O 1
ATOM 9804 N N . GLN B 1 502 ? 7.766 -43.406 -31.234 1 90.12 502 GLN B N 1
ATOM 9805 C CA . GLN B 1 502 ? 6.645 -43.781 -30.375 1 90.12 502 GLN B CA 1
ATOM 9806 C C . GLN B 1 502 ? 5.641 -42.625 -30.234 1 90.12 502 GLN B C 1
ATOM 9808 O O . GLN B 1 502 ? 6.016 -41.469 -30.25 1 90.12 502 GLN B O 1
ATOM 9813 N N . GLU B 1 503 ? 4.414 -43 -30.188 1 91.75 503 GLU B N 1
ATOM 9814 C CA . GLU B 1 503 ? 3.393 -42 -29.938 1 91.75 503 GLU B CA 1
ATOM 9815 C C . GLU B 1 503 ? 3.426 -41.531 -28.484 1 91.75 503 GLU B C 1
ATOM 9817 O O . GLU B 1 503 ? 3.053 -42.281 -27.578 1 91.75 503 GLU B O 1
ATOM 9822 N N . ILE B 1 504 ? 3.914 -40.312 -28.266 1 93.19 504 ILE B N 1
ATOM 9823 C CA . ILE B 1 504 ? 4.043 -39.781 -26.906 1 93.19 504 ILE B CA 1
ATOM 9824 C C . ILE B 1 504 ? 3.219 -38.5 -26.781 1 93.19 504 ILE B C 1
ATOM 9826 O O . ILE B 1 504 ? 3.232 -37.656 -27.672 1 93.19 504 ILE B O 1
ATOM 9830 N N . ILE B 1 505 ? 2.389 -38.469 -25.734 1 92.75 505 ILE B N 1
ATOM 9831 C CA . ILE B 1 505 ? 1.595 -37.312 -25.375 1 92.75 505 ILE B CA 1
ATOM 9832 C C . ILE B 1 505 ? 2.162 -36.688 -24.109 1 92.75 505 ILE B C 1
ATOM 9834 O O . ILE B 1 505 ? 2.119 -37.281 -23.031 1 92.75 505 ILE B O 1
ATOM 9838 N N . HIS B 1 506 ? 2.742 -35.562 -24.281 1 90.06 506 HIS B N 1
ATOM 9839 C CA . HIS B 1 506 ? 3.303 -34.844 -23.141 1 90.06 506 HIS B CA 1
ATOM 9840 C C . HIS B 1 506 ? 2.324 -33.781 -22.625 1 90.06 506 HIS B C 1
ATOM 9842 O O . HIS B 1 506 ? 2.002 -32.844 -23.328 1 90.06 506 HIS B O 1
ATOM 9848 N N . LEU B 1 507 ? 1.814 -34.031 -21.391 1 87.44 507 LEU B N 1
ATOM 9849 C CA . LEU B 1 507 ? 0.862 -33.125 -20.766 1 87.44 507 LEU B CA 1
ATOM 9850 C C . LEU B 1 507 ? 1.533 -32.312 -19.672 1 87.44 507 LEU B C 1
ATOM 9852 O O . LEU B 1 507 ? 1.618 -32.75 -18.516 1 87.44 507 LEU B O 1
ATOM 9856 N N . SER B 1 508 ? 2.059 -31.156 -20.047 1 77.19 508 SER B N 1
ATOM 9857 C CA . SER B 1 508 ? 2.695 -30.25 -19.078 1 77.19 508 SER B CA 1
ATOM 9858 C C . SER B 1 508 ? 1.696 -29.25 -18.516 1 77.19 508 SER B C 1
ATOM 9860 O O . SER B 1 508 ? 0.6 -29.094 -19.047 1 77.19 508 SER B O 1
ATOM 9862 N N . GLN B 1 509 ? 2.059 -28.672 -17.359 1 65.31 509 GLN B N 1
ATOM 9863 C CA . GLN B 1 509 ? 1.21 -27.656 -16.75 1 65.31 509 GLN B CA 1
ATOM 9864 C C . GLN B 1 509 ? 1.395 -26.297 -17.422 1 65.31 509 GLN B C 1
ATOM 9866 O O . GLN B 1 509 ? 0.72 -25.328 -17.062 1 65.31 509 GLN B O 1
ATOM 9871 N N . LYS B 1 510 ? 2.301 -26.219 -18.281 1 59.34 510 LYS B N 1
ATOM 9872 C CA . LYS B 1 510 ? 2.551 -24.938 -18.938 1 59.34 510 LYS B CA 1
ATOM 9873 C C . LYS B 1 510 ? 1.307 -24.453 -19.672 1 59.34 510 LYS B C 1
ATOM 9875 O O . LYS B 1 510 ? 0.49 -25.25 -20.125 1 59.34 510 LYS B O 1
ATOM 9880 N N . SER B 1 511 ? 1.061 -23.094 -19.609 1 54.44 511 SER B N 1
ATOM 9881 C CA . SER B 1 511 ? -0.123 -22.375 -20.078 1 54.44 511 SER B CA 1
ATOM 9882 C C . SER B 1 511 ? -0.415 -22.672 -21.531 1 54.44 511 SER B C 1
ATOM 9884 O O . SER B 1 511 ? 0.503 -22.938 -22.312 1 54.44 511 SER B O 1
ATOM 9886 N N . ILE B 1 512 ? -1.594 -23.219 -21.766 1 50.5 512 ILE B N 1
ATOM 9887 C CA . ILE B 1 512 ? -2.131 -23.125 -23.109 1 50.5 512 ILE B CA 1
ATOM 9888 C C . ILE B 1 512 ? -2.117 -21.656 -23.562 1 50.5 512 ILE B C 1
ATOM 9890 O O . ILE B 1 512 ? -2.432 -20.766 -22.797 1 50.5 512 ILE B O 1
ATOM 9894 N N . THR B 1 513 ? -1.182 -21.156 -24.406 1 48.41 513 THR B N 1
ATOM 9895 C CA . THR B 1 513 ? -1.308 -19.781 -24.906 1 48.41 513 THR B CA 1
ATOM 9896 C C . THR B 1 513 ? -2.771 -19.359 -24.938 1 48.41 513 THR B C 1
ATOM 9898 O O . THR B 1 513 ? -3.49 -19.656 -25.891 1 48.41 513 THR B O 1
ATOM 9901 N N . ALA B 1 514 ? -3.457 -19.531 -23.875 1 50.53 514 ALA B N 1
ATOM 9902 C CA . ALA B 1 514 ? -4.906 -19.344 -23.859 1 50.53 514 ALA B CA 1
ATOM 9903 C C . ALA B 1 514 ? -5.277 -17.875 -23.938 1 50.53 514 ALA B C 1
ATOM 9905 O O . ALA B 1 514 ? -4.746 -17.047 -23.172 1 50.53 514 ALA B O 1
ATOM 9906 N N . ASN B 1 515 ? -5.719 -17.438 -25.141 1 56.38 515 ASN B N 1
ATOM 9907 C CA . ASN B 1 515 ? -6.461 -16.188 -25.297 1 56.38 515 ASN B CA 1
ATOM 9908 C C . ASN B 1 515 ? -7.605 -16.094 -24.297 1 56.38 515 ASN B C 1
ATOM 9910 O O . ASN B 1 515 ? -8.141 -17.109 -23.844 1 56.38 515 ASN B O 1
ATOM 9914 N N . LEU B 1 516 ? -7.816 -15.039 -23.672 1 58 516 LEU B N 1
ATOM 9915 C CA . LEU B 1 516 ? -8.883 -14.719 -22.734 1 58 516 LEU B CA 1
ATOM 9916 C C . LEU B 1 516 ? -10.211 -15.328 -23.188 1 58 516 LEU B C 1
ATOM 9918 O O . LEU B 1 516 ? -11.102 -15.555 -22.375 1 58 516 LEU B O 1
ATOM 9922 N N . ARG B 1 517 ? -10.289 -15.844 -24.438 1 64.31 517 ARG B N 1
ATOM 9923 C CA . ARG B 1 517 ? -11.57 -16.266 -25 1 64.31 517 ARG B CA 1
ATOM 9924 C C . ARG B 1 517 ? -11.688 -17.781 -25 1 64.31 517 ARG B C 1
ATOM 9926 O O . ARG B 1 517 ? -12.766 -18.312 -25.281 1 64.31 517 ARG B O 1
ATOM 9933 N N . SER B 1 518 ? -10.688 -18.453 -24.562 1 75.94 518 SER B N 1
ATOM 9934 C CA . SER B 1 518 ? -10.711 -19.922 -24.625 1 75.94 518 SER B CA 1
ATOM 9935 C C . SER B 1 518 ? -11.445 -20.516 -23.438 1 75.94 518 SER B C 1
ATOM 9937 O O . SER B 1 518 ? -11.273 -20.062 -22.297 1 75.94 518 SER B O 1
ATOM 9939 N N . THR B 1 519 ? -12.445 -21.406 -23.734 1 85.31 519 THR B N 1
ATOM 9940 C CA . THR B 1 519 ? -13.211 -22.141 -22.734 1 85.31 519 THR B CA 1
ATOM 9941 C C . THR B 1 519 ? -13.07 -23.641 -22.953 1 85.31 519 THR B C 1
ATOM 9943 O O . THR B 1 519 ? -12.555 -24.078 -23.984 1 85.31 519 THR B O 1
ATOM 9946 N N . PRO B 1 520 ? -13.438 -24.438 -21.984 1 86.5 520 PRO B N 1
ATOM 9947 C CA . PRO B 1 520 ? -13.438 -25.891 -22.188 1 86.5 520 PRO B CA 1
ATOM 9948 C C . PRO B 1 520 ? -14.203 -26.312 -23.438 1 86.5 520 PRO B C 1
ATOM 9950 O O . PRO B 1 520 ? -13.781 -27.219 -24.156 1 86.5 520 PRO B O 1
ATOM 9953 N N . MET B 1 521 ? -15.195 -25.531 -23.828 1 88.19 521 MET B N 1
ATOM 9954 C CA . MET B 1 521 ? -16.031 -25.875 -24.984 1 88.19 521 MET B CA 1
ATOM 9955 C C . MET B 1 521 ? -15.281 -25.625 -26.281 1 88.19 521 MET B C 1
ATOM 9957 O O . MET B 1 521 ? -15.367 -26.422 -27.219 1 88.19 521 MET B O 1
ATOM 9961 N N . THR B 1 522 ? -14.664 -24.531 -26.297 1 86.38 522 THR B N 1
ATOM 9962 C CA . THR B 1 522 ? -13.906 -24.203 -27.5 1 86.38 522 THR B CA 1
ATOM 9963 C C . THR B 1 522 ? -12.695 -25.125 -27.641 1 86.38 522 THR B C 1
ATOM 9965 O O . THR B 1 522 ? -12.359 -25.547 -28.75 1 86.38 522 THR B O 1
ATOM 9968 N N . TYR B 1 523 ? -12.062 -25.469 -26.562 1 86.19 523 TYR B N 1
ATOM 9969 C CA . TYR B 1 523 ? -10.867 -26.297 -26.562 1 86.19 523 TYR B CA 1
ATOM 9970 C C . TYR B 1 523 ? -11.188 -27.719 -27.031 1 86.19 523 TYR B C 1
ATOM 9972 O O . TYR B 1 523 ? -10.406 -28.328 -27.766 1 86.19 523 TYR B O 1
ATOM 9980 N N . LEU B 1 524 ? -12.328 -28.188 -26.578 1 87.19 524 LEU B N 1
ATOM 9981 C CA . LEU B 1 524 ? -12.727 -29.547 -26.938 1 87.19 524 LEU B CA 1
ATOM 9982 C C . LEU B 1 524 ? -13.516 -29.562 -28.234 1 87.19 524 LEU B C 1
ATOM 9984 O O . LEU B 1 524 ? -14.062 -30.594 -28.641 1 87.19 524 LEU B O 1
ATOM 9988 N N . ASN B 1 525 ? -13.672 -28.406 -28.922 1 87 525 ASN B N 1
ATOM 9989 C CA . ASN B 1 525 ? -14.32 -28.234 -30.219 1 87 525 ASN B CA 1
ATOM 9990 C C . ASN B 1 525 ? -15.797 -28.625 -30.156 1 87 525 ASN B C 1
ATOM 9992 O O . ASN B 1 525 ? -16.297 -29.297 -31.062 1 87 525 ASN B O 1
ATOM 9996 N N . ILE B 1 526 ? -16.391 -28.25 -29.109 1 91.19 526 ILE B N 1
ATOM 9997 C CA . ILE B 1 526 ? -17.797 -28.594 -28.953 1 91.19 526 ILE B CA 1
ATOM 9998 C C . ILE B 1 526 ? -18.656 -27.344 -29.141 1 91.19 526 ILE B C 1
ATOM 10000 O O . ILE B 1 526 ? -19.859 -27.453 -29.406 1 91.19 526 ILE B O 1
ATOM 10004 N N . PHE B 1 527 ? -18.109 -26.203 -29.047 1 91.5 527 PHE B N 1
ATOM 10005 C CA . PHE B 1 527 ? -18.875 -24.969 -29.062 1 91.5 527 PHE B CA 1
ATOM 10006 C C . PHE B 1 527 ? -19.578 -24.781 -30.406 1 91.5 527 PHE B C 1
ATOM 10008 O O . PHE B 1 527 ? -20.719 -24.328 -30.453 1 91.5 527 PHE B O 1
ATOM 10015 N N . ASP B 1 528 ? -18.953 -25.109 -31.438 1 91.44 528 ASP B N 1
ATOM 10016 C CA . ASP B 1 528 ? -19.547 -24.984 -32.75 1 91.44 528 ASP B CA 1
ATOM 10017 C C . ASP B 1 528 ? -20.781 -25.859 -32.875 1 91.44 528 ASP B C 1
ATOM 10019 O O . ASP B 1 528 ? -21.766 -25.469 -33.5 1 91.44 528 ASP B O 1
ATOM 10023 N N . LYS B 1 529 ? -20.688 -26.984 -32.312 1 93.75 529 LYS B N 1
ATOM 10024 C CA . LYS B 1 529 ? -21.812 -27.906 -32.344 1 93.75 529 LYS B CA 1
ATOM 10025 C C . LYS B 1 529 ? -23 -27.391 -31.547 1 93.75 529 LYS B C 1
ATOM 10027 O O . LYS B 1 529 ? -24.141 -27.516 -31.969 1 93.75 529 LYS B O 1
ATOM 10032 N N . VAL B 1 530 ? -22.719 -26.812 -30.484 1 94.12 530 VAL B N 1
ATOM 10033 C CA . VAL B 1 530 ? -23.766 -26.234 -29.625 1 94.12 530 VAL B CA 1
ATOM 10034 C C . VAL B 1 530 ? -24.438 -25.078 -30.359 1 94.12 530 VAL B C 1
ATOM 10036 O O . VAL B 1 530 ? -25.672 -24.969 -30.359 1 94.12 530 VAL B O 1
ATOM 10039 N N . ARG B 1 531 ? -23.641 -24.25 -30.953 1 94 531 ARG B N 1
ATOM 10040 C CA . ARG B 1 531 ? -24.172 -23.109 -31.688 1 94 531 ARG B CA 1
ATOM 10041 C C . ARG B 1 531 ? -25.062 -23.578 -32.844 1 94 531 ARG B C 1
ATOM 10043 O O . ARG B 1 531 ? -26.109 -22.969 -33.094 1 94 531 ARG B O 1
ATOM 10050 N N . LYS B 1 532 ? -24.688 -24.578 -33.438 1 94.06 532 LYS B N 1
ATOM 10051 C CA . LYS B 1 532 ? -25.469 -25.141 -34.531 1 94.06 532 LYS B CA 1
ATOM 10052 C C . LYS B 1 532 ? -26.812 -25.656 -34.031 1 94.06 532 LYS B C 1
ATOM 10054 O O . LYS B 1 532 ? -27.828 -25.516 -34.688 1 94.06 532 LYS B O 1
ATOM 10059 N N . LEU B 1 533 ? -26.812 -26.25 -32.875 1 94.88 533 LEU B N 1
ATOM 10060 C CA . LEU B 1 533 ? -28.062 -26.734 -32.312 1 94.88 533 LEU B CA 1
ATOM 10061 C C . LEU B 1 533 ? -29.031 -25.578 -32.062 1 94.88 533 LEU B C 1
ATOM 10063 O O . LEU B 1 533 ? -30.219 -25.688 -32.375 1 94.88 533 LEU B O 1
ATOM 10067 N N . PHE B 1 534 ? -28.562 -24.5 -31.547 1 95.12 534 PHE B N 1
ATOM 10068 C CA . PHE B 1 534 ? -29.391 -23.328 -31.297 1 95.12 534 PHE B CA 1
ATOM 10069 C C . PHE B 1 534 ? -29.906 -22.734 -32.594 1 95.12 534 PHE B C 1
ATOM 10071 O O . PHE B 1 534 ? -31.078 -22.344 -32.688 1 95.12 534 PHE B O 1
ATOM 10078 N N . ALA B 1 535 ? -29.047 -22.641 -33.5 1 95 535 ALA B N 1
ATOM 10079 C CA . ALA B 1 535 ? -29.406 -22.094 -34.812 1 95 535 ALA B CA 1
ATOM 10080 C C . ALA B 1 535 ? -30.5 -22.906 -35.469 1 95 535 ALA B C 1
ATOM 10082 O O . ALA B 1 535 ? -31.453 -22.359 -36.031 1 95 535 ALA B O 1
ATOM 10083 N N . GLU B 1 536 ? -30.359 -24.172 -35.438 1 95.12 536 GLU B N 1
ATOM 10084 C CA . GLU B 1 536 ? -31.312 -25.094 -36.062 1 95.12 536 GLU B CA 1
ATOM 10085 C C . GLU B 1 536 ? -32.688 -25.016 -35.375 1 95.12 536 GLU B C 1
ATOM 10087 O O . GLU B 1 536 ? -33.719 -24.969 -36.062 1 95.12 536 GLU B O 1
ATOM 10092 N N . GLU B 1 537 ? -32.625 -24.984 -34.156 1 94.5 537 GLU B N 1
ATOM 10093 C CA . GLU B 1 537 ? -33.875 -24.953 -33.406 1 94.5 537 GLU B CA 1
ATOM 10094 C C . GLU B 1 537 ? -34.625 -23.656 -33.625 1 94.5 537 GLU B C 1
ATOM 10096 O O . GLU B 1 537 ? -35.844 -23.625 -33.625 1 94.5 537 GLU B O 1
ATOM 10101 N N . ASN B 1 538 ? -33.938 -22.562 -33.812 1 95.06 538 ASN B N 1
ATOM 10102 C CA . ASN B 1 538 ? -34.562 -21.234 -33.906 1 95.06 538 ASN B CA 1
ATOM 10103 C C . ASN B 1 538 ? -34.562 -20.688 -35.312 1 95.06 538 ASN B C 1
ATOM 10105 O O . ASN B 1 538 ? -35.031 -19.578 -35.562 1 95.06 538 ASN B O 1
ATOM 10109 N N . HIS B 1 539 ? -34.031 -21.375 -36.281 1 94.75 539 HIS B N 1
ATOM 10110 C CA . HIS B 1 539 ? -34 -21.031 -37.688 1 94.75 539 HIS B CA 1
ATOM 10111 C C . HIS B 1 539 ? -33.344 -19.688 -37.906 1 94.75 539 HIS B C 1
ATOM 10113 O O . HIS B 1 539 ? -33.875 -18.812 -38.594 1 94.75 539 HIS B O 1
ATOM 10119 N N . VAL B 1 540 ? -32.219 -19.547 -37.188 1 94.31 540 VAL B N 1
ATOM 10120 C CA . VAL B 1 540 ? -31.422 -18.344 -37.344 1 94.31 540 VAL B CA 1
ATOM 10121 C C . VAL B 1 540 ? -29.969 -18.734 -37.594 1 94.31 540 VAL B C 1
ATOM 10123 O O . VAL B 1 540 ? -29.625 -19.922 -37.625 1 94.31 540 VAL B O 1
ATOM 10126 N N . SER B 1 541 ? -29.125 -17.75 -37.844 1 93.12 541 SER B N 1
ATOM 10127 C CA . SER B 1 541 ? -27.703 -17.984 -38.094 1 93.12 541 SER B CA 1
ATOM 10128 C C . SER B 1 541 ? -26.953 -18.391 -36.844 1 93.12 541 SER B C 1
ATOM 10130 O O . SER B 1 541 ? -27.203 -17.844 -35.781 1 93.12 541 SER B O 1
ATOM 10132 N N . PRO B 1 542 ? -26.047 -19.344 -36.938 1 92.56 542 PRO B N 1
ATOM 10133 C CA . PRO B 1 542 ? -25.234 -19.75 -35.812 1 92.56 542 PRO B CA 1
ATOM 10134 C C . PRO B 1 542 ? -24.328 -18.625 -35.281 1 92.56 542 PRO B C 1
ATOM 10136 O O . PRO B 1 542 ? -23.906 -18.656 -34.125 1 92.56 542 PRO B O 1
ATOM 10139 N N . ALA B 1 543 ? -24.094 -17.688 -36.094 1 91.06 543 ALA B N 1
ATOM 10140 C CA . ALA B 1 543 ? -23.234 -16.562 -35.75 1 91.06 543 ALA B CA 1
ATOM 10141 C C . ALA B 1 543 ? -23.828 -15.758 -34.594 1 91.06 543 ALA B C 1
ATOM 10143 O O . ALA B 1 543 ? -23.109 -15.117 -33.812 1 91.06 543 ALA B O 1
ATOM 10144 N N . LEU B 1 544 ? -25.078 -15.875 -34.438 1 91.5 544 LEU B N 1
ATOM 10145 C CA . LEU B 1 544 ? -25.781 -15.148 -33.375 1 91.5 544 LEU B CA 1
ATOM 10146 C C . LEU B 1 544 ? -25.438 -15.703 -32 1 91.5 544 LEU B C 1
ATOM 10148 O O . LEU B 1 544 ? -25.578 -15 -31 1 91.5 544 LEU B O 1
ATOM 10152 N N . PHE B 1 545 ? -24.969 -16.891 -32.031 1 92.94 545 PHE B N 1
ATOM 10153 C CA . PHE B 1 545 ? -24.719 -17.547 -30.766 1 92.94 545 PHE B CA 1
ATOM 10154 C C . PHE B 1 545 ? -23.219 -17.594 -30.453 1 92.94 545 PHE B C 1
ATOM 10156 O O . PHE B 1 545 ? -22.781 -18.375 -29.609 1 92.94 545 PHE B O 1
ATOM 10163 N N . SER B 1 546 ? -22.484 -16.781 -31.109 1 89.62 546 SER B N 1
ATOM 10164 C CA . SER B 1 546 ? -21.047 -16.625 -30.859 1 89.62 546 SER B CA 1
ATOM 10165 C C . SER B 1 546 ? -20.75 -15.297 -30.188 1 89.62 546 SER B C 1
ATOM 10167 O O . SER B 1 546 ? -21.141 -14.242 -30.703 1 89.62 546 SER B O 1
ATOM 10169 N N . TYR B 1 547 ? -20.031 -15.391 -29.031 1 86.06 547 TYR B N 1
ATOM 10170 C CA . TYR B 1 547 ? -19.641 -14.156 -28.359 1 86.06 547 TYR B CA 1
ATOM 10171 C C . TYR B 1 547 ? -18.438 -13.523 -29.062 1 86.06 547 TYR B C 1
ATOM 10173 O O . TYR B 1 547 ? -17.984 -12.453 -28.672 1 86.06 547 TYR B O 1
ATOM 10181 N N . ASN B 1 548 ? -17.906 -14.117 -30.094 1 80.81 548 ASN B N 1
ATOM 10182 C CA . ASN B 1 548 ? -16.797 -13.57 -30.875 1 80.81 548 ASN B CA 1
ATOM 10183 C C . ASN B 1 548 ? -17.297 -12.945 -32.188 1 80.81 548 ASN B C 1
ATOM 10185 O O . ASN B 1 548 ? -16.5 -12.469 -33 1 80.81 548 ASN B O 1
ATOM 10189 N N . SER B 1 549 ? -18.609 -13.016 -32.438 1 82.88 549 SER B N 1
ATOM 10190 C CA . SER B 1 549 ? -19.141 -12.562 -33.719 1 82.88 549 SER B CA 1
ATOM 10191 C C . SER B 1 549 ? -20.406 -11.734 -33.531 1 82.88 549 SER B C 1
ATOM 10193 O O . SER B 1 549 ? -20.391 -10.719 -32.812 1 82.88 549 SER B O 1
ATOM 10195 N N . LYS B 1 550 ? -21.5 -12.094 -34.125 1 83.56 550 LYS B N 1
ATOM 10196 C CA . LYS B 1 550 ? -22.719 -11.289 -34.219 1 83.56 550 LYS B CA 1
ATOM 10197 C C . LYS B 1 550 ? -23.422 -11.219 -32.875 1 83.56 550 LYS B C 1
ATOM 10199 O O . LYS B 1 550 ? -24.141 -10.258 -32.594 1 83.56 550 LYS B O 1
ATOM 10204 N N . GLY B 1 551 ? -23.266 -12.164 -32.094 1 88.25 551 GLY B N 1
ATOM 10205 C CA . GLY B 1 551 ? -23.969 -12.195 -30.828 1 88.25 551 GLY B CA 1
ATOM 10206 C C . GLY B 1 551 ? -23.219 -11.477 -29.719 1 88.25 551 GLY B C 1
ATOM 10207 O O . GLY B 1 551 ? -23.75 -11.328 -28.609 1 88.25 551 GLY B O 1
ATOM 10208 N N . ALA B 1 552 ? -22.094 -10.914 -29.984 1 89.38 552 ALA B N 1
ATOM 10209 C CA . ALA B 1 552 ? -21.188 -10.367 -28.969 1 89.38 552 ALA B CA 1
ATOM 10210 C C . ALA B 1 552 ? -21.766 -9.086 -28.359 1 89.38 552 ALA B C 1
ATOM 10212 O O . ALA B 1 552 ? -22.375 -8.273 -29.078 1 89.38 552 ALA B O 1
ATOM 10213 N N . CYS B 1 553 ? -21.594 -9.016 -27.047 1 89 553 CYS B N 1
ATOM 10214 C CA . CYS B 1 553 ? -21.906 -7.75 -26.406 1 89 553 CYS B CA 1
ATOM 10215 C C . CYS B 1 553 ? -21.141 -6.605 -27.047 1 89 553 CYS B C 1
ATOM 10217 O O . CYS B 1 553 ? -19.922 -6.691 -27.219 1 89 553 CYS B O 1
ATOM 10219 N N . PRO B 1 554 ? -21.766 -5.582 -27.422 1 83.44 554 PRO B N 1
ATOM 10220 C CA . PRO B 1 554 ? -21.109 -4.492 -28.141 1 83.44 554 PRO B CA 1
ATOM 10221 C C . PRO B 1 554 ? -20.125 -3.717 -27.25 1 83.44 554 PRO B C 1
ATOM 10223 O O . PRO B 1 554 ? -19.172 -3.135 -27.75 1 83.44 554 PRO B O 1
ATOM 10226 N N . THR B 1 555 ? -20.406 -3.727 -26.031 1 81.25 555 THR B N 1
ATOM 10227 C CA . THR B 1 555 ? -19.594 -2.934 -25.109 1 81.25 555 THR B CA 1
ATOM 10228 C C . THR B 1 555 ? -18.266 -3.617 -24.844 1 81.25 555 THR B C 1
ATOM 10230 O O . THR B 1 555 ? -17.203 -2.988 -24.953 1 81.25 555 THR B O 1
ATOM 10233 N N . CYS B 1 556 ? -18.25 -4.84 -24.453 1 78.06 556 CYS B N 1
ATOM 10234 C CA . CYS B 1 556 ? -17.016 -5.543 -24.109 1 78.06 556 CYS B CA 1
ATOM 10235 C C . CYS B 1 556 ? -16.516 -6.371 -25.281 1 78.06 556 CYS B C 1
ATOM 10237 O O . CYS B 1 556 ? -15.492 -7.047 -25.172 1 78.06 556 CYS B O 1
ATOM 10239 N N . LYS B 1 557 ? -17.266 -6.258 -26.375 1 80.94 557 LYS B N 1
ATOM 10240 C CA . LYS B 1 557 ? -16.922 -6.996 -27.594 1 80.94 557 LYS B CA 1
ATOM 10241 C C . LYS B 1 557 ? -16.781 -8.492 -27.312 1 80.94 557 LYS B C 1
ATOM 10243 O O . LYS B 1 557 ? -15.844 -9.133 -27.781 1 80.94 557 LYS B O 1
ATOM 10248 N N . GLY B 1 558 ? -17.672 -8.977 -26.453 1 80.19 558 GLY B N 1
ATOM 10249 C CA . GLY B 1 558 ? -17.781 -10.406 -26.188 1 80.19 558 GLY B CA 1
ATOM 10250 C C . GLY B 1 558 ? -16.797 -10.891 -25.125 1 80.19 558 GLY B C 1
ATOM 10251 O O . GLY B 1 558 ? -16.641 -12.094 -24.922 1 80.19 558 GLY B O 1
ATOM 10252 N N . LYS B 1 559 ? -16.094 -10.055 -24.406 1 76.75 559 LYS B N 1
ATOM 10253 C CA . LYS B 1 559 ? -15.109 -10.469 -23.406 1 76.75 559 LYS B CA 1
ATOM 10254 C C . LYS B 1 559 ? -15.773 -10.641 -22.047 1 76.75 559 LYS B C 1
ATOM 10256 O O . LYS B 1 559 ? -15.266 -11.383 -21.188 1 76.75 559 LYS B O 1
ATOM 10261 N N . GLY B 1 560 ? -16.875 -10.023 -21.859 1 76.06 560 GLY B N 1
ATOM 10262 C CA . GLY B 1 560 ? -17.562 -10.047 -20.594 1 76.06 560 GLY B CA 1
ATOM 10263 C C . GLY B 1 560 ? -16.906 -9.188 -19.531 1 76.06 560 GLY B C 1
ATOM 10264 O O . GLY B 1 560 ? -17.469 -8.992 -18.453 1 76.06 560 GLY B O 1
ATOM 10265 N N . ILE B 1 561 ? -15.633 -8.805 -19.844 1 73.81 561 ILE B N 1
ATOM 10266 C CA . ILE B 1 561 ? -14.898 -7.957 -18.906 1 73.81 561 ILE B CA 1
ATOM 10267 C C . ILE B 1 561 ? -14.281 -6.781 -19.656 1 73.81 561 ILE B C 1
ATOM 10269 O O . ILE B 1 561 ? -14.148 -6.82 -20.891 1 73.81 561 ILE B O 1
ATOM 10273 N N . ILE B 1 562 ? -14.086 -5.715 -18.891 1 66.56 562 ILE B N 1
ATOM 10274 C CA . ILE B 1 562 ? -13.398 -4.547 -19.438 1 66.56 562 ILE B CA 1
ATOM 10275 C C . ILE B 1 562 ? -12.016 -4.434 -18.797 1 66.56 562 ILE B C 1
ATOM 10277 O O . ILE B 1 562 ? -11.883 -4.422 -17.562 1 66.56 562 ILE B O 1
ATOM 10281 N N . VAL B 1 563 ? -11 -4.711 -19.578 1 59.22 563 VAL B N 1
ATOM 10282 C CA . VAL B 1 563 ? -9.633 -4.59 -19.094 1 59.22 563 VAL B CA 1
ATOM 10283 C C . VAL B 1 563 ? -9.148 -3.158 -19.281 1 59.22 563 VAL B C 1
ATOM 10285 O O . VAL B 1 563 ? -9.133 -2.641 -20.391 1 59.22 563 VAL B O 1
ATOM 10288 N N . SER B 1 564 ? -9.18 -2.414 -18.266 1 49.22 564 SER B N 1
ATOM 10289 C CA . SER B 1 564 ? -8.617 -1.072 -18.328 1 49.22 564 SER B CA 1
ATOM 10290 C C . SER B 1 564 ? -7.094 -1.111 -18.203 1 49.22 564 SER B C 1
ATOM 10292 O O . SER B 1 564 ? -6.555 -1.652 -17.234 1 49.22 564 SER B O 1
ATOM 10294 N N . ASP B 1 565 ? -6.465 -1.203 -19.453 1 45.69 565 ASP B N 1
ATOM 10295 C CA . ASP B 1 565 ? -5.008 -1.179 -19.484 1 45.69 565 ASP B CA 1
ATOM 10296 C C . ASP B 1 565 ? -4.457 0.057 -18.781 1 45.69 565 ASP B C 1
ATOM 10298 O O . ASP B 1 565 ? -4.762 1.188 -19.172 1 45.69 565 ASP B O 1
ATOM 10302 N N . MET B 1 566 ? -4.273 -0.204 -17.672 1 38.06 566 MET B N 1
ATOM 10303 C CA . MET B 1 566 ? -3.518 0.918 -17.125 1 38.06 566 MET B CA 1
ATOM 10304 C C . MET B 1 566 ? -2.021 0.73 -17.359 1 38.06 566 MET B C 1
ATOM 10306 O O . MET B 1 566 ? -1.478 -0.344 -17.094 1 38.06 566 MET B O 1
ATOM 10310 N N . SER B 1 567 ? -1.586 1.153 -18.547 1 39.94 567 SER B N 1
ATOM 10311 C CA . SER B 1 567 ? -0.222 1.014 -19.047 1 39.94 567 SER B CA 1
ATOM 10312 C C . SER B 1 567 ? 0.721 0.527 -17.953 1 39.94 567 SER B C 1
ATOM 10314 O O . SER B 1 567 ? 1.681 -0.195 -18.234 1 39.94 567 SER B O 1
ATOM 10316 N N . PHE B 1 568 ? 0.614 1.021 -16.859 1 35.19 568 PHE B N 1
ATOM 10317 C CA . PHE B 1 568 ? 1.675 0.804 -15.891 1 35.19 568 PHE B CA 1
ATOM 10318 C C . PHE B 1 568 ? 1.195 -0.107 -14.766 1 35.19 568 PHE B C 1
ATOM 10320 O O . PHE B 1 568 ? 1.985 -0.517 -13.914 1 35.19 568 PHE B O 1
ATOM 10327 N N . MET B 1 569 ? -0.141 -0.385 -14.805 1 41.41 569 MET B N 1
ATOM 10328 C CA . MET B 1 569 ? -0.702 -1.154 -13.695 1 41.41 569 MET B CA 1
ATOM 10329 C C . MET B 1 569 ? -1.267 -2.482 -14.188 1 41.41 569 MET B C 1
ATOM 10331 O O . MET B 1 569 ? -1.493 -2.662 -15.383 1 41.41 569 MET B O 1
ATOM 10335 N N . GLU B 1 570 ? -1.016 -3.492 -13.422 1 45.03 570 GLU B N 1
ATOM 10336 C CA . GLU B 1 570 ? -1.795 -4.695 -13.695 1 45.03 570 GLU B CA 1
ATOM 10337 C C . GLU B 1 570 ? -3.201 -4.344 -14.18 1 45.03 570 GLU B C 1
ATOM 10339 O O . GLU B 1 570 ? -3.795 -3.367 -13.711 1 45.03 570 GLU B O 1
ATOM 10344 N N . ASP B 1 571 ? -3.514 -4.828 -15.289 1 48.78 571 ASP B N 1
ATOM 10345 C CA . ASP B 1 571 ? -4.824 -4.594 -15.891 1 48.78 571 ASP B CA 1
ATOM 10346 C C . ASP B 1 571 ? -5.934 -4.723 -14.852 1 48.78 571 ASP B C 1
ATOM 10348 O O . ASP B 1 571 ? -5.91 -5.637 -14.023 1 48.78 571 ASP B O 1
ATOM 10352 N N . VAL B 1 572 ? -6.43 -3.611 -14.492 1 50.41 572 VAL B N 1
ATOM 10353 C CA . VAL B 1 572 ? -7.625 -3.689 -13.664 1 50.41 572 VAL B CA 1
ATOM 10354 C C . VAL B 1 572 ? -8.797 -4.207 -14.5 1 50.41 572 VAL B C 1
ATOM 10356 O O . VAL B 1 572 ? -9.094 -3.67 -15.57 1 50.41 572 VAL B O 1
ATOM 10359 N N . THR B 1 573 ? -9.227 -5.426 -14.227 1 57.28 573 THR B N 1
ATOM 10360 C CA . THR B 1 573 ? -10.352 -6.027 -14.938 1 57.28 573 THR B CA 1
ATOM 10361 C C . THR B 1 573 ? -11.664 -5.742 -14.211 1 57.28 573 THR B C 1
ATOM 10363 O O . THR B 1 573 ? -11.711 -5.754 -12.977 1 57.28 573 THR B O 1
ATOM 10366 N N . SER B 1 574 ? -12.57 -5.043 -14.906 1 64.19 574 SER B N 1
ATOM 10367 C CA . SER B 1 574 ? -13.914 -4.863 -14.375 1 64.19 574 SER B CA 1
ATOM 10368 C C . SER B 1 574 ? -14.945 -5.625 -15.203 1 64.19 574 SER B C 1
ATOM 10370 O O . SER B 1 574 ? -14.742 -5.855 -16.391 1 64.19 574 SER B O 1
ATOM 10372 N N . ILE B 1 575 ? -15.961 -6.148 -14.531 1 73.69 575 ILE B N 1
ATOM 10373 C CA . ILE B 1 575 ? -17.047 -6.824 -15.234 1 73.69 575 ILE B CA 1
ATOM 10374 C C . ILE B 1 575 ? -17.766 -5.828 -16.141 1 73.69 575 ILE B C 1
ATOM 10376 O O . ILE B 1 575 ? -18.016 -4.684 -15.75 1 73.69 575 ILE B O 1
ATOM 10380 N N . CYS B 1 576 ? -18.016 -6.262 -17.375 1 75.62 576 CYS B N 1
ATOM 10381 C CA . CYS B 1 576 ? -18.734 -5.422 -18.312 1 75.62 576 CYS B CA 1
ATOM 10382 C C . CYS B 1 576 ? -20.109 -5.039 -17.766 1 75.62 576 CYS B C 1
ATOM 10384 O O . CYS B 1 576 ? -20.906 -5.91 -17.406 1 75.62 576 CYS B O 1
ATOM 10386 N N . GLU B 1 577 ? -20.344 -3.822 -17.672 1 69.94 577 GLU B N 1
ATOM 10387 C CA . GLU B 1 577 ? -21.578 -3.326 -17.062 1 69.94 577 GLU B CA 1
ATOM 10388 C C . GLU B 1 577 ? -22.781 -3.617 -17.969 1 69.94 577 GLU B C 1
ATOM 10390 O O . GLU B 1 577 ? -23.891 -3.783 -17.469 1 69.94 577 GLU B O 1
ATOM 10395 N N . THR B 1 578 ? -22.562 -3.711 -19.266 1 76.62 578 THR B N 1
ATOM 10396 C CA . THR B 1 578 ? -23.641 -3.9 -20.234 1 76.62 578 THR B CA 1
ATOM 10397 C C . THR B 1 578 ? -24.141 -5.34 -20.203 1 76.62 578 THR B C 1
ATOM 10399 O O . THR B 1 578 ? -25.359 -5.578 -20.125 1 76.62 578 THR B O 1
ATOM 10402 N N . CYS B 1 579 ? -23.266 -6.25 -20.297 1 81.75 579 CYS B N 1
ATOM 10403 C CA . CYS B 1 579 ? -23.703 -7.637 -20.375 1 81.75 579 CYS B CA 1
ATOM 10404 C C . CYS B 1 579 ? -23.547 -8.344 -19.031 1 81.75 579 CYS B C 1
ATOM 10406 O O . CYS B 1 579 ? -23.969 -9.484 -18.875 1 81.75 579 CYS B O 1
ATOM 10408 N N . HIS B 1 580 ? -22.906 -7.645 -18.078 1 78.81 580 HIS B N 1
ATOM 10409 C CA . HIS B 1 580 ? -22.672 -8.164 -16.734 1 78.81 580 HIS B CA 1
ATOM 10410 C C . HIS B 1 580 ? -21.906 -9.477 -16.766 1 78.81 580 HIS B C 1
ATOM 10412 O O . HIS B 1 580 ? -22.25 -10.43 -16.062 1 78.81 580 HIS B O 1
ATOM 10418 N N . GLY B 1 581 ? -21.016 -9.633 -17.766 1 76.75 581 GLY B N 1
ATOM 10419 C CA . GLY B 1 581 ? -20.094 -10.75 -17.828 1 76.75 581 GLY B CA 1
ATOM 10420 C C . GLY B 1 581 ? -20.578 -11.875 -18.719 1 76.75 581 GLY B C 1
ATOM 10421 O O . GLY B 1 581 ? -19.891 -12.875 -18.922 1 76.75 581 GLY B O 1
ATOM 10422 N N . THR B 1 582 ? -21.828 -11.75 -19.406 1 81.69 582 THR B N 1
ATOM 10423 C CA . THR B 1 582 ? -22.391 -12.844 -20.188 1 81.69 582 THR B CA 1
ATOM 10424 C C . THR B 1 582 ? -21.75 -12.922 -21.562 1 81.69 582 THR B C 1
ATOM 10426 O O . THR B 1 582 ? -21.828 -13.945 -22.234 1 81.69 582 THR B O 1
ATOM 10429 N N . ARG B 1 583 ? -21.172 -11.828 -21.953 1 85.69 583 ARG B N 1
ATOM 10430 C CA . ARG B 1 583 ? -20.438 -11.742 -23.203 1 85.69 583 ARG B CA 1
ATOM 10431 C C . ARG B 1 583 ? -21.375 -11.555 -24.391 1 85.69 583 ARG B C 1
ATOM 10433 O O . ARG B 1 583 ? -20.938 -11.328 -25.516 1 85.69 583 ARG B O 1
ATOM 10440 N N . TYR B 1 584 ? -22.75 -11.547 -24.188 1 91.31 584 TYR B N 1
ATOM 10441 C CA . TYR B 1 584 ? -23.719 -11.562 -25.281 1 91.31 584 TYR B CA 1
ATOM 10442 C C . TYR B 1 584 ? -24.609 -10.328 -25.234 1 91.31 584 TYR B C 1
ATOM 10444 O O . TYR B 1 584 ? -24.797 -9.719 -24.188 1 91.31 584 TYR B O 1
ATOM 10452 N N . LYS B 1 585 ? -25.078 -10 -26.469 1 89.44 585 LYS B N 1
ATOM 10453 C CA . LYS B 1 585 ? -26.094 -8.953 -26.562 1 89.44 585 LYS B CA 1
ATOM 10454 C C . LYS B 1 585 ? -27.438 -9.445 -26.031 1 89.44 585 LYS B C 1
ATOM 10456 O O . LYS B 1 585 ? -27.703 -10.648 -26.031 1 89.44 585 LYS B O 1
ATOM 10461 N N . GLU B 1 586 ? -28.281 -8.57 -25.625 1 87.25 586 GLU B N 1
ATOM 10462 C CA . GLU B 1 586 ? -29.562 -8.883 -25 1 87.25 586 GLU B CA 1
ATOM 10463 C C . GLU B 1 586 ? -30.484 -9.617 -25.953 1 87.25 586 GLU B C 1
ATOM 10465 O O . GLU B 1 586 ? -31.266 -10.477 -25.547 1 87.25 586 GLU B O 1
ATOM 10470 N N . GLU B 1 587 ? -30.453 -9.391 -27.234 1 87.75 587 GLU B N 1
ATOM 10471 C CA . GLU B 1 587 ? -31.328 -9.969 -28.234 1 87.75 587 GLU B CA 1
ATOM 10472 C C . GLU B 1 587 ? -31.156 -11.484 -28.312 1 87.75 587 GLU B C 1
ATOM 10474 O O . GLU B 1 587 ? -32.094 -12.211 -28.625 1 87.75 587 GLU B O 1
ATOM 10479 N N . VAL B 1 588 ? -29.953 -11.906 -28.047 1 90.56 588 VAL B N 1
ATOM 10480 C CA . VAL B 1 588 ? -29.609 -13.32 -28.188 1 90.56 588 VAL B CA 1
ATOM 10481 C C . VAL B 1 588 ? -30.297 -14.133 -27.094 1 90.56 588 VAL B C 1
ATOM 10483 O O . VAL B 1 588 ? -30.531 -15.328 -27.266 1 90.56 588 VAL B O 1
ATOM 10486 N N . LEU B 1 589 ? -30.688 -13.547 -26.031 1 90.19 589 LEU B N 1
ATOM 10487 C CA . LEU B 1 589 ? -31.234 -14.227 -24.859 1 90.19 589 LEU B CA 1
ATOM 10488 C C . LEU B 1 589 ? -32.656 -14.711 -25.125 1 90.19 589 LEU B C 1
ATOM 10490 O O . LEU B 1 589 ? -33.188 -15.547 -24.391 1 90.19 589 LEU B O 1
ATOM 10494 N N . HIS B 1 590 ? -33.25 -14.266 -26.266 1 91.44 590 HIS B N 1
ATOM 10495 C CA . HIS B 1 590 ? -34.625 -14.641 -26.594 1 91.44 590 HIS B CA 1
ATOM 10496 C C . HIS B 1 590 ? -34.656 -16 -27.281 1 91.44 590 HIS B C 1
ATOM 10498 O O . HIS B 1 590 ? -35.719 -16.641 -27.328 1 91.44 590 HIS B O 1
ATOM 10504 N N . TYR B 1 591 ? -33.594 -16.453 -27.812 1 93.5 591 TYR B N 1
ATOM 10505 C CA . TYR B 1 591 ? -33.562 -17.75 -28.484 1 93.5 591 TYR B CA 1
ATOM 10506 C C . TYR B 1 591 ? -33.312 -18.875 -27.5 1 93.5 591 TYR B C 1
ATOM 10508 O O . TYR B 1 591 ? -32.438 -18.781 -26.641 1 93.5 591 TYR B O 1
ATOM 10516 N N . LEU B 1 592 ? -34.125 -19.938 -27.609 1 94.81 592 LEU B N 1
ATOM 10517 C CA . LEU B 1 592 ? -34.031 -21 -26.609 1 94.81 592 LEU B CA 1
ATOM 10518 C C . LEU B 1 592 ? -33.719 -22.328 -27.266 1 94.81 592 LEU B C 1
ATOM 10520 O O . LEU B 1 592 ? -34.031 -22.547 -28.438 1 94.81 592 LEU B O 1
ATOM 10524 N N . TYR B 1 593 ? -33.031 -23.172 -26.672 1 94.38 593 TYR B N 1
ATOM 10525 C CA . TYR B 1 593 ? -32.812 -24.594 -26.938 1 94.38 593 TYR B CA 1
ATOM 10526 C C . TYR B 1 593 ? -33.156 -25.438 -25.719 1 94.38 593 TYR B C 1
ATOM 10528 O O . TYR B 1 593 ? -32.5 -25.297 -24.672 1 94.38 593 TYR B O 1
ATOM 10536 N N . ASN B 1 594 ? -34.125 -26.312 -25.797 1 94 594 ASN B N 1
ATOM 10537 C CA . ASN B 1 594 ? -34.594 -27.125 -24.688 1 94 594 ASN B CA 1
ATOM 10538 C C . ASN B 1 594 ? -34.906 -26.281 -23.453 1 94 594 ASN B C 1
ATOM 10540 O O . ASN B 1 594 ? -34.469 -26.625 -22.344 1 94 594 ASN B O 1
ATOM 10544 N N . GLY B 1 595 ? -35.344 -25.047 -23.641 1 93.44 595 GLY B N 1
ATOM 10545 C CA . GLY B 1 595 ? -35.875 -24.219 -22.562 1 93.44 595 GLY B CA 1
ATOM 10546 C C . GLY B 1 595 ? -34.844 -23.266 -22 1 93.44 595 GLY B C 1
ATOM 10547 O O . GLY B 1 595 ? -35.156 -22.469 -21.109 1 93.44 595 GLY B O 1
ATOM 10548 N N . LYS B 1 596 ? -33.562 -23.359 -22.453 1 95.31 596 LYS B N 1
ATOM 10549 C CA . LYS B 1 596 ? -32.5 -22.484 -21.953 1 95.31 596 LYS B CA 1
ATOM 10550 C C . LYS B 1 596 ? -31.875 -21.672 -23.078 1 95.31 596 LYS B C 1
ATOM 10552 O O . LYS B 1 596 ? -31.812 -22.141 -24.219 1 95.31 596 LYS B O 1
ATOM 10557 N N . ASN B 1 597 ? -31.578 -20.453 -22.797 1 94.31 597 ASN B N 1
ATOM 10558 C CA . ASN B 1 597 ? -30.844 -19.672 -23.781 1 94.31 597 ASN B CA 1
ATOM 10559 C C . ASN B 1 597 ? -29.344 -19.969 -23.734 1 94.31 597 ASN B C 1
ATOM 10561 O O . ASN B 1 597 ? -28.891 -20.75 -22.891 1 94.31 597 ASN B O 1
ATOM 10565 N N . ILE B 1 598 ? -28.578 -19.406 -24.562 1 92.75 598 ILE B N 1
ATOM 10566 C CA . ILE B 1 598 ? -27.172 -19.75 -24.734 1 92.75 598 ILE B CA 1
ATOM 10567 C C . ILE B 1 598 ? -26.375 -19.359 -23.5 1 92.75 598 ILE B C 1
ATOM 10569 O O . ILE B 1 598 ? -25.438 -20.047 -23.109 1 92.75 598 ILE B O 1
ATOM 10573 N N . VAL B 1 599 ? -26.703 -18.234 -22.875 1 91.81 599 VAL B N 1
ATOM 10574 C CA . VAL B 1 599 ? -26 -17.75 -21.688 1 91.81 599 VAL B CA 1
ATOM 10575 C C . VAL B 1 599 ? -26.25 -18.703 -20.531 1 91.81 599 VAL B C 1
ATOM 10577 O O . VAL B 1 599 ? -25.328 -19.031 -19.766 1 91.81 599 VAL B O 1
ATOM 10580 N N . GLU B 1 600 ? -27.438 -19.156 -20.438 1 92 600 GLU B N 1
ATOM 10581 C CA . GLU B 1 600 ? -27.797 -20.109 -19.391 1 92 600 GLU B CA 1
ATOM 10582 C C . GLU B 1 600 ? -27.094 -21.453 -19.594 1 92 600 GLU B C 1
ATOM 10584 O O . GLU B 1 600 ? -26.625 -22.062 -18.641 1 92 600 GLU B O 1
ATOM 10589 N N . VAL B 1 601 ? -27.016 -21.844 -20.812 1 92.38 601 VAL B N 1
ATOM 10590 C CA . VAL B 1 601 ? -26.375 -23.109 -21.125 1 92.38 601 VAL B CA 1
ATOM 10591 C C . VAL B 1 601 ? -24.875 -23.016 -20.828 1 92.38 601 VAL B C 1
ATOM 10593 O O . VAL B 1 601 ? -24.297 -23.938 -20.266 1 92.38 601 VAL B O 1
ATOM 10596 N N . LEU B 1 602 ? -24.312 -21.922 -21.203 1 90.38 602 LEU B N 1
ATOM 10597 C CA . LEU B 1 602 ? -22.875 -21.734 -21.016 1 90.38 602 LEU B CA 1
ATOM 10598 C C . LEU B 1 602 ? -22.516 -21.578 -19.547 1 90.38 602 LEU B C 1
ATOM 10600 O O . LEU B 1 602 ? -21.375 -21.797 -19.141 1 90.38 602 LEU B O 1
ATOM 10604 N N . ALA B 1 603 ? -23.5 -21.297 -18.734 1 89.5 603 ALA B N 1
ATOM 10605 C CA . ALA B 1 603 ? -23.297 -21.109 -17.312 1 89.5 603 ALA B CA 1
ATOM 10606 C C . ALA B 1 603 ? -23.422 -22.438 -16.562 1 89.5 603 ALA B C 1
ATOM 10608 O O . ALA B 1 603 ? -23.094 -22.531 -15.375 1 89.5 603 ALA B O 1
ATOM 10609 N N . LEU B 1 604 ? -23.781 -23.469 -17.312 1 90.31 604 LEU B N 1
ATOM 10610 C CA . LEU B 1 604 ? -23.891 -24.766 -16.688 1 90.31 604 LEU B CA 1
ATOM 10611 C C . LEU B 1 604 ? -22.531 -25.344 -16.328 1 90.31 604 LEU B C 1
ATOM 10613 O O . LEU B 1 604 ? -21.531 -25.016 -16.969 1 90.31 604 LEU B O 1
ATOM 10617 N N . SER B 1 605 ? -22.516 -26.172 -15.273 1 90 605 SER B N 1
ATOM 10618 C CA . SER B 1 605 ? -21.312 -26.953 -14.984 1 90 605 SER B CA 1
ATOM 10619 C C . SER B 1 605 ? -21.125 -28.062 -16 1 90 605 SER B C 1
ATOM 10621 O O . SER B 1 605 ? -22.062 -28.422 -16.734 1 90 605 SER B O 1
ATOM 10623 N N . VAL B 1 606 ? -19.969 -28.547 -16.062 1 91.81 606 VAL B N 1
ATOM 10624 C CA . VAL B 1 606 ? -19.672 -29.672 -16.953 1 91.81 606 VAL B CA 1
ATOM 10625 C C . VAL B 1 606 ? -20.641 -30.812 -16.672 1 91.81 606 VAL B C 1
ATOM 10627 O O . VAL B 1 606 ? -21.156 -31.438 -17.594 1 91.81 606 VAL B O 1
ATOM 10630 N N . LYS B 1 607 ? -20.906 -31.062 -15.391 1 89.88 607 LYS B N 1
ATOM 10631 C CA . LYS B 1 607 ? -21.828 -32.125 -15.023 1 89.88 607 LYS B CA 1
ATOM 10632 C C . LYS B 1 607 ? -23.234 -31.844 -15.562 1 89.88 607 LYS B C 1
ATOM 10634 O O . LYS B 1 607 ? -23.844 -32.688 -16.219 1 89.88 607 LYS B O 1
ATOM 10639 N N . ASP B 1 608 ? -23.719 -30.672 -15.359 1 91.88 608 ASP B N 1
ATOM 10640 C CA . ASP B 1 608 ? -25.047 -30.281 -15.828 1 91.88 608 ASP B CA 1
ATOM 10641 C C . ASP B 1 608 ? -25.109 -30.234 -17.359 1 91.88 608 ASP B C 1
ATOM 10643 O O . ASP B 1 608 ? -26.125 -30.547 -17.953 1 91.88 608 ASP B O 1
ATOM 10647 N N . GLY B 1 609 ? -24.047 -29.781 -17.891 1 93.88 609 GLY B N 1
ATOM 10648 C CA . GLY B 1 609 ? -23.953 -29.75 -19.344 1 93.88 609 GLY B CA 1
ATOM 10649 C C . GLY B 1 609 ? -24.031 -31.125 -19.969 1 93.88 609 GLY B C 1
ATOM 10650 O O . GLY B 1 609 ? -24.703 -31.297 -20.984 1 93.88 609 GLY B O 1
ATOM 10651 N N . TYR B 1 610 ? -23.328 -32.031 -19.344 1 94.31 610 TYR B N 1
ATOM 10652 C CA . TYR B 1 610 ? -23.375 -33.406 -19.844 1 94.31 610 TYR B CA 1
ATOM 10653 C C . TYR B 1 610 ? -24.812 -33.938 -19.812 1 94.31 610 TYR B C 1
ATOM 10655 O O . TYR B 1 610 ? -25.266 -34.531 -20.781 1 94.31 610 TYR B O 1
ATOM 10663 N N . ASP B 1 611 ? -25.531 -33.656 -18.781 1 93.81 611 ASP B N 1
ATOM 10664 C CA . ASP B 1 611 ? -26.906 -34.125 -18.656 1 93.81 611 ASP B CA 1
ATOM 10665 C C . ASP B 1 611 ? -27.812 -33.406 -19.672 1 93.81 611 ASP B C 1
ATOM 10667 O O . ASP B 1 611 ? -28.719 -34.031 -20.234 1 93.81 611 ASP B O 1
ATOM 10671 N N . PHE B 1 612 ? -27.594 -32.156 -19.906 1 95.06 612 PHE B N 1
ATOM 10672 C CA . PHE B 1 612 ? -28.406 -31.344 -20.812 1 95.06 612 PHE B CA 1
ATOM 10673 C C . PHE B 1 612 ? -28.234 -31.812 -22.25 1 95.06 612 PHE B C 1
ATOM 10675 O O . PHE B 1 612 ? -29.188 -31.781 -23.031 1 95.06 612 PHE B O 1
ATOM 10682 N N . PHE B 1 613 ? -26.984 -32.25 -22.625 1 94.94 613 PHE B N 1
ATOM 10683 C CA . PHE B 1 613 ? -26.688 -32.625 -24 1 94.94 613 PHE B CA 1
ATOM 10684 C C . PHE B 1 613 ? -26.531 -34.125 -24.141 1 94.94 613 PHE B C 1
ATOM 10686 O O . PHE B 1 613 ? -25.859 -34.594 -25.062 1 94.94 613 PHE B O 1
ATOM 10693 N N . LYS B 1 614 ? -27.047 -34.906 -23.281 1 93 614 LYS B N 1
ATOM 10694 C CA . LYS B 1 614 ? -26.844 -36.344 -23.188 1 93 614 LYS B CA 1
ATOM 10695 C C . LYS B 1 614 ? -27.125 -37.031 -24.516 1 93 614 LYS B C 1
ATOM 10697 O O . LYS B 1 614 ? -26.484 -38.031 -24.828 1 93 614 LYS B O 1
ATOM 10702 N N . ASP B 1 615 ? -28 -36.469 -25.328 1 91.88 615 ASP B N 1
ATOM 10703 C CA . ASP B 1 615 ? -28.438 -37.094 -26.562 1 91.88 615 ASP B CA 1
ATOM 10704 C C . ASP B 1 615 ? -27.562 -36.625 -27.75 1 91.88 615 ASP B C 1
ATOM 10706 O O . ASP B 1 615 ? -27.734 -37.125 -28.859 1 91.88 615 ASP B O 1
ATOM 10710 N N . GLN B 1 616 ? -26.641 -35.844 -27.531 1 92.94 616 GLN B N 1
ATOM 10711 C CA . GLN B 1 616 ? -25.781 -35.312 -28.594 1 92.94 616 GLN B CA 1
ATOM 10712 C C . GLN B 1 616 ? -24.469 -36.094 -28.672 1 92.94 616 GLN B C 1
ATOM 10714 O O . GLN B 1 616 ? -23.953 -36.562 -27.641 1 92.94 616 GLN B O 1
ATOM 10719 N N . PRO B 1 617 ? -23.891 -36.25 -29.766 1 91.06 617 PRO B N 1
ATOM 10720 C CA . PRO B 1 617 ? -22.641 -36.969 -29.922 1 91.06 617 PRO B CA 1
ATOM 10721 C C . PRO B 1 617 ? -21.469 -36.344 -29.156 1 91.06 617 PRO B C 1
ATOM 10723 O O . PRO B 1 617 ? -20.594 -37.062 -28.672 1 91.06 617 PRO B O 1
ATOM 10726 N N . PHE B 1 618 ? -21.562 -35.094 -29.109 1 91.5 618 PHE B N 1
ATOM 10727 C CA . PHE B 1 618 ? -20.422 -34.438 -28.469 1 91.5 618 PHE B CA 1
ATOM 10728 C C . PHE B 1 618 ? -20.5 -34.562 -26.953 1 91.5 618 PHE B C 1
ATOM 10730 O O . PHE B 1 618 ? -19.609 -34.094 -26.25 1 91.5 618 PHE B O 1
ATOM 10737 N N . ALA B 1 619 ? -21.438 -35.188 -26.406 1 93.06 619 ALA B N 1
ATOM 10738 C CA . ALA B 1 619 ? -21.578 -35.438 -24.984 1 93.06 619 ALA B CA 1
ATOM 10739 C C . ALA B 1 619 ? -20.391 -36.25 -24.453 1 93.06 619 ALA B C 1
ATOM 10741 O O . ALA B 1 619 ? -20.031 -36.156 -23.281 1 93.06 619 ALA B O 1
ATOM 10742 N N . LEU B 1 620 ? -19.766 -37 -25.312 1 90.62 620 LEU B N 1
ATOM 10743 C CA . LEU B 1 620 ? -18.594 -37.812 -24.953 1 90.62 620 LEU B CA 1
ATOM 10744 C C . LEU B 1 620 ? -17.453 -36.906 -24.484 1 90.62 620 LEU B C 1
ATOM 10746 O O . LEU B 1 620 ? -16.719 -37.281 -23.562 1 90.62 620 LEU B O 1
ATOM 10750 N N . SER B 1 621 ? -17.359 -35.875 -25.172 1 92.06 621 SER B N 1
ATOM 10751 C CA . SER B 1 621 ? -16.328 -34.938 -24.781 1 92.06 621 SER B CA 1
ATOM 10752 C C . SER B 1 621 ? -16.578 -34.375 -23.375 1 92.06 621 SER B C 1
ATOM 10754 O O . SER B 1 621 ? -15.641 -34.188 -22.594 1 92.06 621 SER B O 1
ATOM 10756 N N . LEU B 1 622 ? -17.812 -34.094 -23.031 1 93.69 622 LEU B N 1
ATOM 10757 C CA . LEU B 1 622 ? -18.188 -33.625 -21.688 1 93.69 622 LEU B CA 1
ATOM 10758 C C . LEU B 1 622 ? -17.984 -34.75 -20.672 1 93.69 622 LEU B C 1
ATOM 10760 O O . LEU B 1 622 ? -17.578 -34.469 -19.531 1 93.69 622 LEU B O 1
ATOM 10764 N N . LYS B 1 623 ? -18.219 -35.906 -21.094 1 92.44 623 LYS B N 1
ATOM 10765 C CA . LYS B 1 623 ? -17.984 -37.062 -20.219 1 92.44 623 LYS B CA 1
ATOM 10766 C C . LYS B 1 623 ? -16.516 -37.188 -19.859 1 92.44 623 LYS B C 1
ATOM 10768 O O . LYS B 1 623 ? -16.172 -37.5 -18.719 1 92.44 623 LYS B O 1
ATOM 10773 N N . ASN B 1 624 ? -15.672 -36.969 -20.844 1 91.62 624 ASN B N 1
ATOM 10774 C CA . ASN B 1 624 ? -14.234 -37 -20.594 1 91.62 624 ASN B CA 1
ATOM 10775 C C . ASN B 1 624 ? -13.82 -36 -19.531 1 91.62 624 ASN B C 1
ATOM 10777 O O . ASN B 1 624 ? -12.945 -36.281 -18.703 1 91.62 624 ASN B O 1
ATOM 10781 N N . LEU B 1 625 ? -14.469 -34.875 -19.562 1 91.88 625 LEU B N 1
ATOM 10782 C CA . LEU B 1 625 ? -14.188 -33.875 -18.562 1 91.88 625 LEU B CA 1
ATOM 10783 C C . LEU B 1 625 ? -14.625 -34.344 -17.172 1 91.88 625 LEU B C 1
ATOM 10785 O O . LEU B 1 625 ? -13.961 -34.031 -16.172 1 91.88 625 LEU B O 1
ATOM 10789 N N . LEU B 1 626 ? -15.68 -35.031 -17.109 1 88.94 626 LEU B N 1
ATOM 10790 C CA . LEU B 1 626 ? -16.141 -35.625 -15.859 1 88.94 626 LEU B CA 1
ATOM 10791 C C . LEU B 1 626 ? -15.141 -36.656 -15.336 1 88.94 626 LEU B C 1
ATOM 10793 O O . LEU B 1 626 ? -14.859 -36.688 -14.141 1 88.94 626 LEU B O 1
ATOM 10797 N N . GLU B 1 627 ? -14.641 -37.344 -16.234 1 87.25 627 GLU B N 1
ATOM 10798 C CA . GLU B 1 627 ? -13.742 -38.438 -15.875 1 87.25 627 GLU B CA 1
ATOM 10799 C C . GLU B 1 627 ? -12.438 -37.938 -15.289 1 87.25 627 GLU B C 1
ATOM 10801 O O . GLU B 1 627 ? -11.828 -38.562 -14.43 1 87.25 627 GLU B O 1
ATOM 10806 N N . VAL B 1 628 ? -12.078 -36.812 -15.773 1 88.06 628 VAL B N 1
ATOM 10807 C CA . VAL B 1 628 ? -10.812 -36.281 -15.273 1 88.06 628 VAL B CA 1
ATOM 10808 C C . VAL B 1 628 ? -11.07 -35.438 -14.031 1 88.06 628 VAL B C 1
ATOM 10810 O O . VAL B 1 628 ? -10.156 -34.75 -13.531 1 88.06 628 VAL B O 1
ATOM 10813 N N . GLY B 1 629 ? -12.289 -35.375 -13.57 1 79.75 629 GLY B N 1
ATOM 10814 C CA . GLY B 1 629 ? -12.609 -34.719 -12.297 1 79.75 629 GLY B CA 1
ATOM 10815 C C . GLY B 1 629 ? -12.914 -33.25 -12.43 1 79.75 629 GLY B C 1
ATOM 10816 O O . GLY B 1 629 ? -12.672 -32.469 -11.5 1 79.75 629 GLY B O 1
ATOM 10817 N N . LEU B 1 630 ? -13.383 -32.719 -13.547 1 85.19 630 LEU B N 1
ATOM 10818 C CA . LEU B 1 630 ? -13.664 -31.312 -13.758 1 85.19 630 LEU B CA 1
ATOM 10819 C C . LEU B 1 630 ? -15.164 -31.062 -13.867 1 85.19 630 LEU B C 1
ATOM 10821 O O . LEU B 1 630 ? -15.609 -30.25 -14.68 1 85.19 630 LEU B O 1
ATOM 10825 N N . SER B 1 631 ? -15.93 -31.781 -13.094 1 84.38 631 SER B N 1
ATOM 10826 C CA . SER B 1 631 ? -17.391 -31.734 -13.148 1 84.38 631 SER B CA 1
ATOM 10827 C C . SER B 1 631 ? -17.906 -30.359 -12.773 1 84.38 631 SER B C 1
ATOM 10829 O O . SER B 1 631 ? -18.984 -29.953 -13.219 1 84.38 631 SER B O 1
ATOM 10831 N N . TYR B 1 632 ? -17.141 -29.609 -12.055 1 77.75 632 TYR B N 1
ATOM 10832 C CA . TYR B 1 632 ? -17.609 -28.375 -11.453 1 77.75 632 TYR B CA 1
ATOM 10833 C C . TYR B 1 632 ? -17.359 -27.188 -12.375 1 77.75 632 TYR B C 1
ATOM 10835 O O . TYR B 1 632 ? -17.938 -26.109 -12.18 1 77.75 632 TYR B O 1
ATOM 10843 N N . LEU B 1 633 ? -16.531 -27.297 -13.336 1 86.12 633 LEU B N 1
ATOM 10844 C CA . LEU B 1 633 ? -16.188 -26.188 -14.203 1 86.12 633 LEU B CA 1
ATOM 10845 C C . LEU B 1 633 ? -17.406 -25.719 -15.008 1 86.12 633 LEU B C 1
ATOM 10847 O O . LEU B 1 633 ? -18.203 -26.547 -15.453 1 86.12 633 LEU B O 1
ATOM 10851 N N . LYS B 1 634 ? -17.5 -24.422 -15.164 1 88.12 634 LYS B N 1
ATOM 10852 C CA . LYS B 1 634 ? -18.531 -23.891 -16.062 1 88.12 634 LYS B CA 1
ATOM 10853 C C . LYS B 1 634 ? -18.109 -24.047 -17.531 1 88.12 634 LYS B C 1
ATOM 10855 O O . LYS B 1 634 ? -16.922 -23.938 -17.844 1 88.12 634 LYS B O 1
ATOM 10860 N N . LEU B 1 635 ? -19.078 -24.219 -18.297 1 90.31 635 LEU B N 1
ATOM 10861 C CA . LEU B 1 635 ? -18.797 -24.469 -19.703 1 90.31 635 LEU B CA 1
ATOM 10862 C C . LEU B 1 635 ? -18.156 -23.234 -20.359 1 90.31 635 LEU B C 1
ATOM 10864 O O . LEU B 1 635 ? -17.344 -23.375 -21.281 1 90.31 635 LEU B O 1
ATOM 10868 N N . ASN B 1 636 ? -18.484 -22.078 -19.828 1 86.31 636 ASN B N 1
ATOM 10869 C CA . ASN B 1 636 ? -17.969 -20.828 -20.391 1 86.31 636 ASN B CA 1
ATOM 10870 C C . ASN B 1 636 ? -16.781 -20.312 -19.594 1 86.31 636 ASN B C 1
ATOM 10872 O O . ASN B 1 636 ? -16.359 -19.156 -19.766 1 86.31 636 ASN B O 1
ATOM 10876 N N . GLN B 1 637 ? -16.297 -21.078 -18.719 1 84.06 637 GLN B N 1
ATOM 10877 C CA . GLN B 1 637 ? -15.18 -20.594 -17.906 1 84.06 637 GLN B CA 1
ATOM 10878 C C . GLN B 1 637 ? -13.914 -20.438 -18.734 1 84.06 637 GLN B C 1
ATOM 10880 O O . GLN B 1 637 ? -13.516 -21.359 -19.453 1 84.06 637 GLN B O 1
ATOM 10885 N N . SER B 1 638 ? -13.375 -19.25 -18.625 1 79.44 638 SER B N 1
ATOM 10886 C CA . SER B 1 638 ? -12.148 -19 -19.375 1 79.44 638 SER B CA 1
ATOM 10887 C C . SER B 1 638 ? -11.016 -19.906 -18.906 1 79.44 638 SER B C 1
ATOM 10889 O O . SER B 1 638 ? -10.852 -20.125 -17.703 1 79.44 638 SER B O 1
ATOM 10891 N N . LEU B 1 639 ? -10.227 -20.422 -19.781 1 79.75 639 LEU B N 1
ATOM 10892 C CA . LEU B 1 639 ? -9.109 -21.297 -19.438 1 79.75 639 LEU B CA 1
ATOM 10893 C C . LEU B 1 639 ? -8.047 -20.531 -18.641 1 79.75 639 LEU B C 1
ATOM 10895 O O . LEU B 1 639 ? -7.293 -21.141 -17.875 1 79.75 639 LEU B O 1
ATOM 10899 N N . SER B 1 640 ? -8.062 -19.203 -18.828 1 69.62 640 SER B N 1
ATOM 10900 C CA . SER B 1 640 ? -7.07 -18.375 -18.141 1 69.62 640 SER B CA 1
ATOM 10901 C C . SER B 1 640 ? -7.32 -18.328 -16.641 1 69.62 640 SER B C 1
ATOM 10903 O O . SER B 1 640 ? -6.418 -18 -15.867 1 69.62 640 SER B O 1
ATOM 10905 N N . THR B 1 641 ? -8.562 -18.719 -16.266 1 70.56 641 THR B N 1
ATOM 10906 C CA . THR B 1 641 ? -8.93 -18.672 -14.859 1 70.56 641 THR B CA 1
ATOM 10907 C C . THR B 1 641 ? -8.648 -20.016 -14.18 1 70.56 641 THR B C 1
ATOM 10909 O O . THR B 1 641 ? -8.781 -20.141 -12.961 1 70.56 641 THR B O 1
ATOM 10912 N N . LEU B 1 642 ? -8.219 -20.953 -15 1 73.69 642 LEU B N 1
ATOM 10913 C CA . LEU B 1 642 ? -8 -22.297 -14.469 1 73.69 642 LEU B CA 1
ATOM 10914 C C . LEU B 1 642 ? -6.605 -22.422 -13.867 1 73.69 642 LEU B C 1
ATOM 10916 O O . LEU B 1 642 ? -5.668 -21.766 -14.32 1 73.69 642 LEU B O 1
ATOM 10920 N N . SER B 1 643 ? -6.523 -23.219 -12.875 1 66.88 643 SER B N 1
ATOM 10921 C CA . SER B 1 643 ? -5.211 -23.547 -12.32 1 66.88 643 SER B CA 1
ATOM 10922 C C . SER B 1 643 ? -4.41 -24.422 -13.273 1 66.88 643 SER B C 1
ATOM 10924 O O . SER B 1 643 ? -4.957 -24.953 -14.242 1 66.88 643 SER B O 1
ATOM 10926 N N . GLY B 1 644 ? -3.109 -24.5 -13.023 1 67.44 644 GLY B N 1
ATOM 10927 C CA . GLY B 1 644 ? -2.271 -25.375 -13.828 1 67.44 644 GLY B CA 1
ATOM 10928 C C . GLY B 1 644 ? -2.758 -26.812 -13.844 1 67.44 644 GLY B C 1
ATOM 10929 O O . GLY B 1 644 ? -2.77 -27.453 -14.891 1 67.44 644 GLY B O 1
ATOM 10930 N N . GLY B 1 645 ? -3.211 -27.25 -12.703 1 69.12 645 GLY B N 1
ATOM 10931 C CA . GLY B 1 645 ? -3.738 -28.609 -12.609 1 69.12 645 GLY B CA 1
ATOM 10932 C C . GLY B 1 645 ? -5.027 -28.797 -13.391 1 69.12 645 GLY B C 1
ATOM 10933 O O . GLY B 1 645 ? -5.23 -29.828 -14.016 1 69.12 645 GLY B O 1
ATOM 10934 N N . GLU B 1 646 ? -5.824 -27.812 -13.312 1 72.75 646 GLU B N 1
ATOM 10935 C CA . GLU B 1 646 ? -7.074 -27.859 -14.07 1 72.75 646 GLU B CA 1
ATOM 10936 C C . GLU B 1 646 ? -6.809 -27.891 -15.57 1 72.75 646 GLU B C 1
ATOM 10938 O O . GLU B 1 646 ? -7.449 -28.641 -16.312 1 72.75 646 GLU B O 1
ATOM 10943 N N . LEU B 1 647 ? -5.895 -27.141 -15.953 1 78.75 647 LEU B N 1
ATOM 10944 C CA . LEU B 1 647 ? -5.559 -27.078 -17.375 1 78.75 647 LEU B CA 1
ATOM 10945 C C . LEU B 1 647 ? -5.008 -28.406 -17.859 1 78.75 647 LEU B C 1
ATOM 10947 O O . LEU B 1 647 ? -5.34 -28.859 -18.953 1 78.75 647 LEU B O 1
ATOM 10951 N N . GLN B 1 648 ? -4.164 -28.984 -17.094 1 79.94 648 GLN B N 1
ATOM 10952 C CA . GLN B 1 648 ? -3.609 -30.297 -17.438 1 79.94 648 GLN B CA 1
ATOM 10953 C C . GLN B 1 648 ? -4.715 -31.344 -17.594 1 79.94 648 GLN B C 1
ATOM 10955 O O . GLN B 1 648 ? -4.668 -32.156 -18.5 1 79.94 648 GLN B O 1
ATOM 10960 N N . ARG B 1 649 ? -5.684 -31.266 -16.781 1 84.69 649 ARG B N 1
ATOM 10961 C CA . ARG B 1 649 ? -6.781 -32.219 -16.828 1 84.69 649 ARG B CA 1
ATOM 10962 C C . ARG B 1 649 ? -7.68 -31.984 -18.031 1 84.69 649 ARG B C 1
ATOM 10964 O O . ARG B 1 649 ? -8.227 -32.938 -18.609 1 84.69 649 ARG B O 1
ATOM 10971 N N . VAL B 1 650 ? -7.809 -30.75 -18.375 1 87.75 650 VAL B N 1
ATOM 10972 C CA . VAL B 1 650 ? -8.547 -30.453 -19.594 1 87.75 650 VAL B CA 1
ATOM 10973 C C . VAL B 1 650 ? -7.824 -31.047 -20.797 1 87.75 650 VAL B C 1
ATOM 10975 O O . VAL B 1 650 ? -8.461 -31.641 -21.688 1 87.75 650 VAL B O 1
ATOM 10978 N N . LYS B 1 651 ? -6.516 -30.953 -20.859 1 87.94 651 LYS B N 1
ATOM 10979 C CA . LYS B 1 651 ? -5.723 -31.531 -21.922 1 87.94 651 LYS B CA 1
ATOM 10980 C C . LYS B 1 651 ? -5.855 -33.062 -21.938 1 87.94 651 LYS B C 1
ATOM 10982 O O . LYS B 1 651 ? -5.941 -33.656 -23.016 1 87.94 651 LYS B O 1
ATOM 10987 N N . LEU B 1 652 ? -5.812 -33.594 -20.781 1 90.19 652 LEU B N 1
ATOM 10988 C CA . LEU B 1 652 ? -5.957 -35.031 -20.656 1 90.19 652 LEU B CA 1
ATOM 10989 C C . LEU B 1 652 ? -7.305 -35.5 -21.203 1 90.19 652 LEU B C 1
ATOM 10991 O O . LEU B 1 652 ? -7.379 -36.5 -21.891 1 90.19 652 LEU B O 1
ATOM 10995 N N . ALA B 1 653 ? -8.312 -34.719 -20.875 1 91.06 653 ALA B N 1
ATOM 10996 C CA . ALA B 1 653 ? -9.648 -35.062 -21.359 1 91.06 653 ALA B CA 1
ATOM 10997 C C . ALA B 1 653 ? -9.688 -35.125 -22.875 1 91.06 653 ALA B C 1
ATOM 10999 O O . ALA B 1 653 ? -10.398 -35.969 -23.453 1 91.06 653 ALA B O 1
ATOM 11000 N N . ASP B 1 654 ? -8.953 -34.312 -23.5 1 89.81 654 ASP B N 1
ATOM 11001 C CA . ASP B 1 654 ? -8.922 -34.25 -24.953 1 89.81 654 ASP B CA 1
ATOM 11002 C C . ASP B 1 654 ? -8.195 -35.438 -25.547 1 89.81 654 ASP B C 1
ATOM 11004 O O . ASP B 1 654 ? -8.383 -35.781 -26.719 1 89.81 654 ASP B O 1
ATOM 11008 N N . THR B 1 655 ? -7.418 -36.156 -24.797 1 89.5 655 THR B N 1
ATOM 11009 C CA . THR B 1 655 ? -6.562 -37.219 -25.344 1 89.5 655 THR B CA 1
ATOM 11010 C C . THR B 1 655 ? -6.984 -38.594 -24.828 1 89.5 655 THR B C 1
ATOM 11012 O O . THR B 1 655 ? -6.363 -39.594 -25.156 1 89.5 655 THR B O 1
ATOM 11015 N N . LEU B 1 656 ? -8.047 -38.625 -24.062 1 90 656 LEU B N 1
ATOM 11016 C CA . LEU B 1 656 ? -8.43 -39.875 -23.391 1 90 656 LEU B CA 1
ATOM 11017 C C . LEU B 1 656 ? -8.773 -40.938 -24.422 1 90 656 LEU B C 1
ATOM 11019 O O . LEU B 1 656 ? -8.773 -42.125 -24.094 1 90 656 LEU B O 1
ATOM 11023 N N . HIS B 1 657 ? -8.992 -40.625 -25.656 1 82.5 657 HIS B N 1
ATOM 11024 C CA . HIS B 1 657 ? -9.398 -41.562 -26.672 1 82.5 657 HIS B CA 1
ATOM 11025 C C . HIS B 1 657 ? -8.195 -42.281 -27.281 1 82.5 657 HIS B C 1
ATOM 11027 O O . HIS B 1 657 ? -8.344 -43.312 -27.938 1 82.5 657 HIS B O 1
ATOM 11033 N N . GLN B 1 658 ? -7.074 -41.875 -27.016 1 85.62 658 GLN B N 1
ATOM 11034 C CA . GLN B 1 658 ? -5.871 -42.438 -27.609 1 85.62 658 GLN B CA 1
ATOM 11035 C C . GLN B 1 658 ? -5.547 -43.812 -26.984 1 85.62 658 GLN B C 1
ATOM 11037 O O . GLN B 1 658 ? -5.762 -44 -25.781 1 85.62 658 GLN B O 1
ATOM 11042 N N . LYS B 1 659 ? -5.082 -44.719 -27.844 1 87.25 659 LYS B N 1
ATOM 11043 C CA . LYS B 1 659 ? -4.656 -46.062 -27.391 1 87.25 659 LYS B CA 1
ATOM 11044 C C . LYS B 1 659 ? -3.203 -46.312 -27.766 1 87.25 659 LYS B C 1
ATOM 11046 O O . LYS B 1 659 ? -2.711 -45.812 -28.766 1 87.25 659 LYS B O 1
ATOM 11051 N N . LYS B 1 660 ? -2.533 -47.125 -26.922 1 90.19 660 LYS B N 1
ATOM 11052 C CA . LYS B 1 660 ? -1.154 -47.562 -27.141 1 90.19 660 LYS B CA 1
ATOM 11053 C C . LYS B 1 660 ? -0.207 -46.375 -27.203 1 90.19 660 LYS B C 1
ATOM 11055 O O . LYS B 1 660 ? 0.722 -46.344 -28.016 1 90.19 660 LYS B O 1
ATOM 11060 N N . ALA B 1 661 ? -0.561 -45.406 -26.5 1 94.5 661 ALA B N 1
ATOM 11061 C CA . ALA B 1 661 ? 0.279 -44.188 -26.453 1 94.5 661 ALA B CA 1
ATOM 11062 C C . ALA B 1 661 ? 1.059 -44.125 -25.141 1 94.5 661 ALA B C 1
ATOM 11064 O O . ALA B 1 661 ? 0.721 -44.812 -24.172 1 94.5 661 ALA B O 1
ATOM 11065 N N . ILE B 1 662 ? 2.18 -43.406 -25.172 1 96.06 662 ILE B N 1
ATOM 11066 C CA . ILE B 1 662 ? 2.934 -43.062 -23.969 1 96.06 662 ILE B CA 1
ATOM 11067 C C . ILE B 1 662 ? 2.486 -41.688 -23.438 1 96.06 662 ILE B C 1
ATOM 11069 O O . ILE B 1 662 ? 2.592 -40.688 -24.125 1 96.06 662 ILE B O 1
ATOM 11073 N N . TYR B 1 663 ? 1.865 -41.719 -22.234 1 95.81 663 TYR B N 1
ATOM 11074 C CA . TYR B 1 663 ? 1.484 -40.469 -21.594 1 95.81 663 TYR B CA 1
ATOM 11075 C C . TYR B 1 663 ? 2.555 -40.031 -20.594 1 95.81 663 TYR B C 1
ATOM 11077 O O . TYR B 1 663 ? 2.926 -40.781 -19.688 1 95.81 663 TYR B O 1
ATOM 11085 N N . LEU B 1 664 ? 3.107 -38.938 -20.812 1 95.38 664 LEU B N 1
ATOM 11086 C CA . LEU B 1 664 ? 4.02 -38.281 -19.875 1 95.38 664 LEU B CA 1
ATOM 11087 C C . LEU B 1 664 ? 3.346 -37.094 -19.219 1 95.38 664 LEU B C 1
ATOM 11089 O O . LEU B 1 664 ? 3.062 -36.094 -19.875 1 95.38 664 LEU B O 1
ATOM 11093 N N . MET B 1 665 ? 3.064 -37.219 -17.906 1 92.56 665 MET B N 1
ATOM 11094 C CA . MET B 1 665 ? 2.287 -36.188 -17.219 1 92.56 665 MET B CA 1
ATOM 11095 C C . MET B 1 665 ? 3.07 -35.594 -16.047 1 92.56 665 MET B C 1
ATOM 11097 O O . MET B 1 665 ? 3.617 -36.344 -15.227 1 92.56 665 MET B O 1
ATOM 11101 N N . ASP B 1 666 ? 3.062 -34.344 -16.031 1 87.88 666 ASP B N 1
ATOM 11102 C CA . ASP B 1 666 ? 3.75 -33.656 -14.945 1 87.88 666 ASP B CA 1
ATOM 11103 C C . ASP B 1 666 ? 2.783 -33.281 -13.812 1 87.88 666 ASP B C 1
ATOM 11105 O O . ASP B 1 666 ? 1.984 -32.375 -13.945 1 87.88 666 ASP B O 1
ATOM 11109 N N . GLU B 1 667 ? 2.889 -34.031 -12.727 1 85.44 667 GLU B N 1
ATOM 11110 C CA . GLU B 1 667 ? 2.168 -33.781 -11.484 1 85.44 667 GLU B CA 1
ATOM 11111 C C . GLU B 1 667 ? 0.671 -33.625 -11.727 1 85.44 667 GLU B C 1
ATOM 11113 O O . GLU B 1 667 ? 0.069 -32.625 -11.312 1 85.44 667 GLU B O 1
ATOM 11118 N N . PRO B 1 668 ? 0.059 -34.594 -12.25 1 86.19 668 PRO B N 1
ATOM 11119 C CA . PRO B 1 668 ? -1.362 -34.531 -12.594 1 86.19 668 PRO B CA 1
ATOM 11120 C C . PRO B 1 668 ? -2.266 -34.438 -11.367 1 86.19 668 PRO B C 1
ATOM 11122 O O . PRO B 1 668 ? -3.441 -34.094 -11.484 1 86.19 668 PRO B O 1
ATOM 11125 N N . THR B 1 669 ? -1.78 -34.844 -10.242 1 85.44 669 THR B N 1
ATOM 11126 C CA . THR B 1 669 ? -2.65 -34.875 -9.07 1 85.44 669 THR B CA 1
ATOM 11127 C C . THR B 1 669 ? -2.363 -33.688 -8.164 1 85.44 669 THR B C 1
ATOM 11129 O O . THR B 1 669 ? -2.881 -33.594 -7.051 1 85.44 669 THR B O 1
ATOM 11132 N N . ASP B 1 670 ? -1.585 -32.812 -8.609 1 78.62 670 ASP B N 1
ATOM 11133 C CA . ASP B 1 670 ? -1.238 -31.625 -7.816 1 78.62 670 ASP B CA 1
ATOM 11134 C C . ASP B 1 670 ? -2.48 -30.812 -7.473 1 78.62 670 ASP B C 1
ATOM 11136 O O . ASP B 1 670 ? -3.334 -30.578 -8.336 1 78.62 670 ASP B O 1
ATOM 11140 N N . GLY B 1 671 ? -2.615 -30.5 -6.184 1 75.19 671 GLY B N 1
ATOM 11141 C CA . GLY B 1 671 ? -3.689 -29.609 -5.75 1 75.19 671 GLY B CA 1
ATOM 11142 C C . GLY B 1 671 ? -5.027 -30.312 -5.637 1 75.19 671 GLY B C 1
ATOM 11143 O O . GLY B 1 671 ? -6.059 -29.672 -5.418 1 75.19 671 GLY B O 1
ATOM 11144 N N . LEU B 1 672 ? -5.02 -31.609 -5.824 1 81.44 672 LEU B N 1
ATOM 11145 C CA . LEU B 1 672 ? -6.285 -32.344 -5.777 1 81.44 672 LEU B CA 1
ATOM 11146 C C . LEU B 1 672 ? -6.578 -32.812 -4.363 1 81.44 672 LEU B C 1
ATOM 11148 O O . LEU B 1 672 ? -5.656 -33.125 -3.602 1 81.44 672 LEU B O 1
ATOM 11152 N N . HIS B 1 673 ? -7.867 -32.875 -4.105 1 86.25 673 HIS B N 1
ATOM 11153 C CA . HIS B 1 673 ? -8.336 -33.5 -2.877 1 86.25 673 HIS B CA 1
ATOM 11154 C C . HIS B 1 673 ? -8.086 -35 -2.904 1 86.25 673 HIS B C 1
ATOM 11156 O O . HIS B 1 673 ? -8 -35.625 -3.977 1 86.25 673 HIS B O 1
ATOM 11162 N N . LEU B 1 674 ? -7.996 -35.625 -1.77 1 89.62 674 LEU B N 1
ATOM 11163 C CA . LEU B 1 674 ? -7.676 -37.031 -1.637 1 89.62 674 LEU B CA 1
ATOM 11164 C C . LEU B 1 674 ? -8.656 -37.906 -2.422 1 89.62 674 LEU B C 1
ATOM 11166 O O . LEU B 1 674 ? -8.266 -38.875 -3.059 1 89.62 674 LEU B O 1
ATOM 11170 N N . ILE B 1 675 ? -9.844 -37.5 -2.422 1 86.38 675 ILE B N 1
ATOM 11171 C CA . ILE B 1 675 ? -10.875 -38.25 -3.125 1 86.38 675 ILE B CA 1
ATOM 11172 C C . ILE B 1 675 ? -10.656 -38.156 -4.633 1 86.38 675 ILE B C 1
ATOM 11174 O O . ILE B 1 675 ? -10.828 -39.125 -5.363 1 86.38 675 ILE B O 1
ATOM 11178 N N . ASP B 1 676 ? -10.336 -37.031 -5.051 1 83.31 676 ASP B N 1
ATOM 11179 C CA . ASP B 1 676 ? -10.07 -36.812 -6.469 1 83.31 676 ASP B CA 1
ATOM 11180 C C . ASP B 1 676 ? -8.812 -37.562 -6.914 1 83.31 676 ASP B C 1
ATOM 11182 O O . ASP B 1 676 ? -8.734 -38.031 -8.055 1 83.31 676 ASP B O 1
ATOM 11186 N N . ILE B 1 677 ? -7.855 -37.656 -6.031 1 88.56 677 ILE B N 1
ATOM 11187 C CA . ILE B 1 677 ? -6.648 -38.406 -6.332 1 88.56 677 ILE B CA 1
ATOM 11188 C C . ILE B 1 677 ? -7 -39.875 -6.551 1 88.56 677 ILE B C 1
ATOM 11190 O O . ILE B 1 677 ? -6.504 -40.5 -7.484 1 88.56 677 ILE B O 1
ATOM 11194 N N . GLN B 1 678 ? -7.863 -40.375 -5.738 1 89.06 678 GLN B N 1
ATOM 11195 C CA . GLN B 1 678 ? -8.297 -41.75 -5.887 1 89.06 678 GLN B CA 1
ATOM 11196 C C . GLN B 1 678 ? -9.016 -41.969 -7.219 1 89.06 678 GLN B C 1
ATOM 11198 O O . GLN B 1 678 ? -8.797 -42.969 -7.895 1 89.06 678 GLN B O 1
ATOM 11203 N N . GLN B 1 679 ? -9.781 -41.031 -7.52 1 86.06 679 GLN B N 1
ATOM 11204 C CA . GLN B 1 679 ? -10.484 -41.094 -8.789 1 86.06 679 GLN B CA 1
ATOM 11205 C C . GLN B 1 679 ? -9.516 -41.031 -9.969 1 86.06 679 GLN B C 1
ATOM 11207 O O . GLN B 1 679 ? -9.688 -41.75 -10.961 1 86.06 679 GLN B O 1
ATOM 11212 N N . SER B 1 680 ? -8.594 -40.219 -9.844 1 90.31 680 SER B N 1
ATOM 11213 C CA . SER B 1 680 ? -7.578 -40.125 -10.891 1 90.31 680 SER B CA 1
ATOM 11214 C C . SER B 1 680 ? -6.801 -41.406 -11.039 1 90.31 680 SER B C 1
ATOM 11216 O O . SER B 1 680 ? -6.496 -41.844 -12.156 1 90.31 680 SER B O 1
ATOM 11218 N N . LEU B 1 681 ? -6.477 -42 -9.93 1 93.56 681 LEU B N 1
ATOM 11219 C CA . LEU B 1 681 ? -5.738 -43.25 -9.961 1 93.56 681 LEU B CA 1
ATOM 11220 C C . LEU B 1 681 ? -6.551 -44.344 -10.656 1 93.56 681 LEU B C 1
ATOM 11222 O O . LEU B 1 681 ? -5.996 -45.156 -11.383 1 93.56 681 LEU B O 1
ATOM 11226 N N . GLN B 1 682 ? -7.84 -44.312 -10.43 1 92.94 682 GLN B N 1
ATOM 11227 C CA . GLN B 1 682 ? -8.711 -45.25 -11.125 1 92.94 682 GLN B CA 1
ATOM 11228 C C . GLN B 1 682 ? -8.672 -45.031 -12.633 1 92.94 682 GLN B C 1
ATOM 11230 O O . GLN B 1 682 ? -8.609 -45.969 -13.406 1 92.94 682 GLN B O 1
ATOM 11235 N N . LEU B 1 683 ? -8.719 -43.812 -12.953 1 92.5 683 LEU B N 1
ATOM 11236 C CA . LEU B 1 683 ? -8.625 -43.469 -14.367 1 92.5 683 LEU B CA 1
ATOM 11237 C C . LEU B 1 683 ? -7.285 -43.906 -14.945 1 92.5 683 LEU B C 1
ATOM 11239 O O . LEU B 1 683 ? -7.234 -44.5 -16.031 1 92.5 683 LEU B O 1
ATOM 11243 N N . PHE B 1 684 ? -6.195 -43.688 -14.281 1 95.56 684 PHE B N 1
ATOM 11244 C CA . PHE B 1 684 ? -4.867 -44.062 -14.742 1 95.56 684 PHE B CA 1
ATOM 11245 C C . PHE B 1 684 ? -4.762 -45.562 -14.938 1 95.56 684 PHE B C 1
ATOM 11247 O O . PHE B 1 684 ? -4.215 -46.031 -15.938 1 95.56 684 PHE B O 1
ATOM 11254 N N . ASN B 1 685 ? -5.289 -46.25 -13.984 1 95.69 685 ASN B N 1
ATOM 11255 C CA . ASN B 1 685 ? -5.258 -47.719 -14.086 1 95.69 685 ASN B CA 1
ATOM 11256 C C . ASN B 1 685 ? -6.031 -48.219 -15.297 1 95.69 685 ASN B C 1
ATOM 11258 O O . ASN B 1 685 ? -5.578 -49.125 -16 1 95.69 685 ASN B O 1
ATOM 11262 N N . ARG B 1 686 ? -7.145 -47.594 -15.516 1 94.25 686 ARG B N 1
ATOM 11263 C CA . ARG B 1 686 ? -7.938 -47.969 -16.688 1 94.25 686 ARG B CA 1
ATOM 11264 C C . ARG B 1 686 ? -7.176 -47.656 -17.969 1 94.25 686 ARG B C 1
ATOM 11266 O O . ARG B 1 686 ? -7.227 -48.438 -18.922 1 94.25 686 ARG B O 1
ATOM 11273 N N . MET B 1 687 ? -6.547 -46.594 -18.047 1 95.06 687 MET B N 1
ATOM 11274 C CA . MET B 1 687 ? -5.77 -46.219 -19.219 1 95.06 687 MET B CA 1
ATOM 11275 C C . MET B 1 687 ? -4.664 -47.219 -19.5 1 95.06 687 MET B C 1
ATOM 11277 O O . MET B 1 687 ? -4.406 -47.562 -20.656 1 95.06 687 MET B O 1
ATOM 11281 N N . VAL B 1 688 ? -4.02 -47.719 -18.5 1 96.19 688 VAL B N 1
ATOM 11282 C CA . VAL B 1 688 ? -2.973 -48.719 -18.656 1 96.19 688 VAL B CA 1
ATOM 11283 C C . VAL B 1 688 ? -3.578 -50.031 -19.156 1 96.19 688 V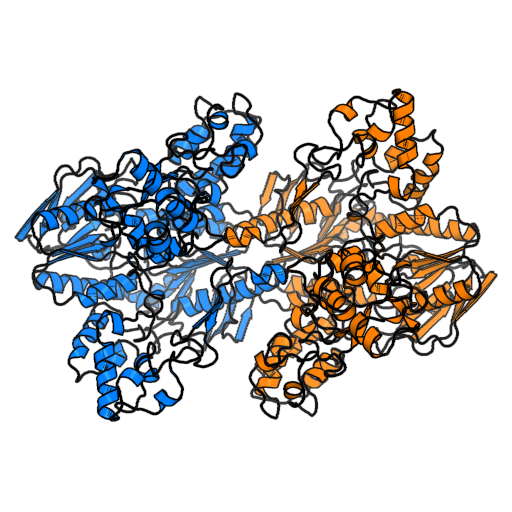AL B C 1
ATOM 11285 O O . VAL B 1 688 ? -3.016 -50.688 -20.031 1 96.19 688 VAL B O 1
ATOM 11288 N N . GLU B 1 689 ? -4.723 -50.344 -18.578 1 94.12 689 GLU B N 1
ATOM 11289 C CA . GLU B 1 689 ? -5.41 -51.562 -19 1 94.12 689 GLU B CA 1
ATOM 11290 C C . GLU B 1 689 ? -5.816 -51.5 -20.469 1 94.12 689 GLU B C 1
ATOM 11292 O O . GLU B 1 689 ? -5.879 -52.531 -21.141 1 94.12 689 GLU B O 1
ATOM 11297 N N . GLU B 1 690 ? -5.973 -50.312 -20.891 1 93.44 690 GLU B N 1
ATOM 11298 C CA . GLU B 1 690 ? -6.367 -50.094 -22.281 1 93.44 690 GLU B CA 1
ATOM 11299 C C . GLU B 1 690 ? -5.156 -50.125 -23.203 1 93.44 690 GLU B C 1
ATOM 11301 O O . GLU B 1 690 ? -5.293 -49.938 -24.422 1 93.44 690 GLU B O 1
ATOM 11306 N N . GLY B 1 691 ? -3.996 -50.312 -22.688 1 93.25 691 GLY B N 1
ATOM 11307 C CA . GLY B 1 691 ? -2.814 -50.531 -23.5 1 93.25 691 GLY B CA 1
ATOM 11308 C C . GLY B 1 691 ? -1.857 -49.344 -23.5 1 93.25 691 GLY B C 1
ATOM 11309 O O . GLY B 1 691 ? -0.808 -49.406 -24.156 1 93.25 691 GLY B O 1
ATOM 11310 N N . ASN B 1 692 ? -2.162 -48.344 -22.766 1 95.75 692 ASN B N 1
ATOM 11311 C CA . ASN B 1 692 ? -1.305 -47.156 -22.719 1 95.75 692 ASN B CA 1
ATOM 11312 C C . ASN B 1 692 ? -0.177 -47.312 -21.703 1 95.75 692 ASN B C 1
ATOM 11314 O O . ASN B 1 692 ? -0.24 -48.188 -20.844 1 95.75 692 ASN B O 1
ATOM 11318 N N . SER B 1 693 ? 0.931 -46.625 -21.922 1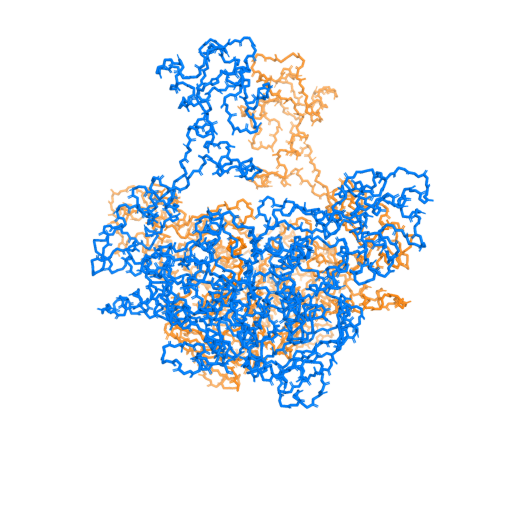 96.62 693 SER B N 1
ATOM 11319 C CA . SER B 1 693 ? 1.998 -46.438 -20.938 1 96.62 693 SER B CA 1
ATOM 11320 C C . SER B 1 693 ? 1.897 -45.094 -20.234 1 96.62 693 SER B C 1
ATOM 11322 O O . SER B 1 693 ? 1.818 -44.062 -20.906 1 96.62 693 SER B O 1
ATOM 11324 N N . LEU B 1 694 ? 1.855 -45.125 -18.938 1 97 694 LEU B N 1
ATOM 11325 C CA . LEU B 1 694 ? 1.752 -43.875 -18.203 1 97 694 LEU B CA 1
ATOM 11326 C C . LEU B 1 694 ? 3.025 -43.594 -17.406 1 97 694 LEU B C 1
ATOM 11328 O O . LEU B 1 694 ? 3.467 -44.469 -16.625 1 97 694 LEU B O 1
ATOM 11332 N N . ILE B 1 695 ? 3.66 -42.5 -17.625 1 97.56 695 ILE B N 1
ATOM 11333 C CA . ILE B 1 695 ? 4.801 -41.969 -16.859 1 97.56 695 ILE B CA 1
ATOM 11334 C C . ILE B 1 695 ? 4.418 -40.688 -16.156 1 97.56 695 ILE B C 1
ATOM 11336 O O . ILE B 1 695 ? 4.25 -39.656 -16.797 1 97.56 695 ILE B O 1
ATOM 11340 N N . LEU B 1 696 ? 4.348 -40.781 -14.844 1 96.19 696 LEU B N 1
ATOM 11341 C CA . LEU B 1 696 ? 3.906 -39.625 -14.055 1 96.19 696 LEU B CA 1
ATOM 11342 C C . LEU B 1 696 ? 5.051 -39.094 -13.211 1 96.19 696 LEU B C 1
ATOM 11344 O O . LEU B 1 696 ? 5.773 -39.844 -12.57 1 96.19 696 LEU B O 1
ATOM 11348 N N . LEU B 1 697 ? 5.273 -37.812 -13.305 1 93.75 697 LEU B N 1
ATOM 11349 C CA . LEU B 1 697 ? 6.055 -37.125 -12.273 1 93.75 697 LEU B CA 1
ATOM 11350 C C . LEU B 1 697 ? 5.18 -36.75 -11.086 1 93.75 697 LEU B C 1
ATOM 11352 O O . LEU B 1 697 ? 4.227 -36 -11.227 1 93.75 697 LEU B O 1
ATOM 11356 N N . GLU B 1 698 ? 5.418 -37.344 -9.922 1 91.38 698 GLU B N 1
ATOM 11357 C CA . GLU B 1 698 ? 4.508 -37.156 -8.797 1 91.38 698 GLU B CA 1
ATOM 11358 C C . GLU B 1 698 ? 5.266 -37.094 -7.477 1 91.38 698 GLU B C 1
ATOM 11360 O O . GLU B 1 698 ? 6.391 -37.594 -7.379 1 91.38 698 GLU B O 1
ATOM 11365 N N . HIS B 1 699 ? 4.578 -36.469 -6.543 1 88.38 699 HIS B N 1
ATOM 11366 C CA . HIS B 1 699 ? 5.105 -36.375 -5.188 1 88.38 699 HIS B CA 1
ATOM 11367 C C . HIS B 1 699 ? 4.133 -36.969 -4.176 1 88.38 699 HIS B C 1
ATOM 11369 O O . HIS B 1 699 ? 4.508 -37.25 -3.033 1 88.38 699 HIS B O 1
ATOM 11375 N N . HIS B 1 700 ? 2.979 -37.156 -4.613 1 90.5 700 HIS B N 1
ATOM 11376 C CA . HIS B 1 700 ? 1.981 -37.625 -3.65 1 90.5 700 HIS B CA 1
ATOM 11377 C C . HIS B 1 700 ? 2.197 -39.094 -3.285 1 90.5 700 HIS B C 1
ATOM 11379 O O . HIS B 1 700 ? 2.32 -39.938 -4.164 1 90.5 700 HIS B O 1
ATOM 11385 N N . ILE B 1 701 ? 2.094 -39.375 -2.074 1 91.88 701 ILE B N 1
ATOM 11386 C CA . ILE B 1 701 ? 2.471 -40.656 -1.552 1 91.88 701 ILE B CA 1
ATOM 11387 C C . ILE B 1 701 ? 1.495 -41.719 -2.061 1 91.88 701 ILE B C 1
ATOM 11389 O O . ILE B 1 701 ? 1.896 -42.844 -2.373 1 91.88 701 ILE B O 1
ATOM 11393 N N . ASP B 1 702 ? 0.241 -41.406 -2.193 1 92.12 702 ASP B N 1
ATOM 11394 C CA . ASP B 1 702 ? -0.755 -42.375 -2.65 1 92.12 702 ASP B CA 1
ATOM 11395 C C . ASP B 1 702 ? -0.507 -42.781 -4.102 1 92.12 702 ASP B C 1
ATOM 11397 O O . ASP B 1 702 ? -0.749 -43.906 -4.484 1 92.12 702 ASP B O 1
ATOM 11401 N N . VAL B 1 703 ? -0.081 -41.812 -4.855 1 94.12 703 VAL B N 1
ATOM 11402 C CA . VAL B 1 703 ? 0.229 -42.125 -6.25 1 94.12 703 VAL B CA 1
ATOM 11403 C C . VAL B 1 703 ? 1.482 -43 -6.324 1 94.12 703 VAL B C 1
ATOM 11405 O O . VAL B 1 703 ? 1.53 -43.938 -7.094 1 94.12 703 VAL B O 1
ATOM 11408 N N . ILE B 1 704 ? 2.428 -42.656 -5.492 1 95.44 704 ILE B N 1
ATOM 11409 C CA . ILE B 1 704 ? 3.676 -43.438 -5.449 1 95.44 704 ILE B CA 1
ATOM 11410 C C . ILE B 1 704 ? 3.395 -44.875 -5.008 1 95.44 704 ILE B C 1
ATOM 11412 O O . ILE B 1 704 ? 3.887 -45.812 -5.613 1 95.44 704 ILE B O 1
ATOM 11416 N N . LYS B 1 705 ? 2.568 -45.031 -4.059 1 95.56 705 LYS B N 1
ATOM 11417 C CA . LYS B 1 705 ? 2.217 -46.375 -3.533 1 95.56 705 LYS B CA 1
ATOM 11418 C C . LYS B 1 705 ? 1.497 -47.188 -4.586 1 95.56 705 LYS B C 1
ATOM 11420 O O . LYS B 1 705 ? 1.618 -48.438 -4.598 1 95.56 705 LYS B O 1
ATOM 11425 N N . SER B 1 706 ? 0.796 -46.5 -5.461 1 95.81 706 SER B N 1
ATOM 11426 C CA . SER B 1 706 ? -0.073 -47.188 -6.41 1 95.81 706 SER B CA 1
ATOM 11427 C C . SER B 1 706 ? 0.675 -47.531 -7.691 1 95.81 706 SER B C 1
ATOM 11429 O O . SER B 1 706 ? 0.154 -48.25 -8.547 1 95.81 706 SER B O 1
ATOM 11431 N N . ALA B 1 707 ? 1.861 -47.125 -7.797 1 97.62 707 ALA B N 1
ATOM 11432 C CA . ALA B 1 707 ? 2.627 -47.281 -9.031 1 97.62 707 ALA B CA 1
ATOM 11433 C C . ALA B 1 707 ? 3.006 -48.75 -9.25 1 97.62 707 ALA B C 1
ATOM 11435 O O . ALA B 1 707 ? 3.074 -49.531 -8.305 1 97.62 707 ALA B O 1
ATOM 11436 N N . ASP B 1 708 ? 3.189 -49.125 -10.578 1 98.06 708 ASP B N 1
ATOM 11437 C CA . ASP B 1 708 ? 3.783 -50.406 -10.922 1 98.06 708 ASP B CA 1
ATOM 11438 C C . ASP B 1 708 ? 5.305 -50.344 -10.836 1 98.06 708 ASP B C 1
ATOM 11440 O O . ASP B 1 708 ? 5.953 -51.344 -10.539 1 98.06 708 ASP B O 1
ATOM 11444 N N . TRP B 1 709 ? 5.828 -49.219 -11.125 1 97.88 709 TRP B N 1
ATOM 11445 C CA . TRP B 1 709 ? 7.27 -49 -11.156 1 97.88 709 TRP B CA 1
ATOM 11446 C C . TRP B 1 709 ? 7.605 -47.594 -10.664 1 97.88 709 TRP B C 1
ATOM 11448 O O . TRP B 1 709 ? 6.883 -46.625 -10.961 1 97.88 709 TRP B O 1
ATOM 11458 N N . LEU B 1 710 ? 8.734 -47.531 -9.914 1 97.5 710 LEU B N 1
ATOM 11459 C CA . LEU B 1 710 ? 9.172 -46.25 -9.359 1 97.5 710 LEU B CA 1
ATOM 11460 C C . LEU B 1 710 ? 10.578 -45.906 -9.828 1 97.5 710 LEU B C 1
ATOM 11462 O O . LEU B 1 710 ? 11.43 -46.812 -9.945 1 97.5 710 LEU B O 1
ATOM 11466 N N . ILE B 1 711 ? 10.812 -44.688 -10.148 1 97.5 711 ILE B N 1
ATOM 11467 C CA . ILE B 1 711 ? 12.125 -44.094 -10.391 1 97.5 711 ILE B CA 1
ATOM 11468 C C . ILE B 1 711 ? 12.328 -42.906 -9.477 1 97.5 711 ILE B C 1
ATOM 11470 O O . ILE B 1 711 ? 11.594 -41.906 -9.562 1 97.5 711 ILE B O 1
ATOM 11474 N N . GLU B 1 712 ? 13.266 -43 -8.594 1 96.62 712 GLU B N 1
ATOM 11475 C CA . GLU B 1 712 ? 13.508 -41.875 -7.664 1 96.62 712 GLU B CA 1
ATOM 11476 C C . GLU B 1 712 ? 14.82 -41.188 -7.977 1 96.62 712 GLU B C 1
ATOM 11478 O O . GLU B 1 712 ? 15.867 -41.812 -8.094 1 96.62 712 GLU B O 1
ATOM 11483 N N . LEU B 1 713 ? 14.695 -39.875 -8.094 1 95.31 713 LEU B N 1
ATOM 11484 C CA . LEU B 1 713 ? 15.867 -39.031 -8.305 1 95.31 713 LEU B CA 1
ATOM 11485 C C . LEU B 1 713 ? 16.188 -38.219 -7.051 1 95.31 713 LEU B C 1
ATOM 11487 O O . LEU B 1 713 ? 15.297 -37.938 -6.254 1 95.31 713 LEU B O 1
ATOM 11491 N N . GLY B 1 714 ? 17.406 -37.906 -6.805 1 89.94 714 GLY B N 1
ATOM 11492 C CA . GLY B 1 714 ? 17.875 -37.094 -5.695 1 89.94 714 GLY B CA 1
ATOM 11493 C C . GLY B 1 714 ? 19.375 -37.125 -5.523 1 89.94 714 GLY B C 1
ATOM 11494 O O . GLY B 1 714 ? 20.125 -37.156 -6.512 1 89.94 714 GLY B O 1
ATOM 11495 N N . PRO B 1 715 ? 19.781 -37 -4.301 1 86.81 715 PRO B N 1
ATOM 11496 C CA . PRO B 1 715 ? 19.109 -36.906 -3 1 86.81 715 PRO B CA 1
ATOM 11497 C C . PRO B 1 715 ? 18.625 -35.469 -2.695 1 86.81 715 PRO B C 1
ATOM 11499 O O . PRO B 1 715 ? 17.75 -35.312 -1.841 1 86.81 715 PRO B O 1
ATOM 11502 N N . GLU B 1 716 ? 19.328 -34.5 -3.309 1 85.38 716 GLU B N 1
ATOM 11503 C CA . GLU B 1 716 ? 18.938 -33.094 -3.119 1 85.38 716 GLU B CA 1
ATOM 11504 C C . GLU B 1 716 ? 18.656 -32.438 -4.457 1 85.38 716 GLU B C 1
ATOM 11506 O O . GLU B 1 716 ? 18.484 -33.094 -5.477 1 85.38 716 GLU B O 1
ATOM 11511 N N . GLY B 1 717 ? 18.422 -31.156 -4.461 1 81.06 717 GLY B N 1
ATOM 11512 C CA . GLY B 1 717 ? 18.234 -30.406 -5.688 1 81.06 717 GLY B CA 1
ATOM 11513 C C . GLY B 1 717 ? 19.516 -29.797 -6.215 1 81.06 717 GLY B C 1
ATOM 11514 O O . GLY B 1 717 ? 20.547 -29.812 -5.535 1 81.06 717 GLY B O 1
ATOM 11515 N N . GLY B 1 718 ? 19.484 -29.359 -7.348 1 77.69 718 GLY B N 1
ATOM 11516 C CA . GLY B 1 718 ? 20.625 -28.672 -7.93 1 77.69 718 GLY B CA 1
ATOM 11517 C C . GLY B 1 718 ? 21.812 -29.562 -8.188 1 77.69 718 GLY B C 1
ATOM 11518 O O . GLY B 1 718 ? 21.656 -30.672 -8.703 1 77.69 718 GLY B O 1
ATOM 11519 N N . LYS B 1 719 ? 23.016 -29.016 -7.703 1 78.25 719 LYS B N 1
ATOM 11520 C CA . LYS B 1 719 ? 24.266 -29.719 -7.965 1 78.25 719 LYS B CA 1
ATOM 11521 C C . LYS B 1 719 ? 24.312 -31.047 -7.191 1 78.25 719 LYS B C 1
ATOM 11523 O O . LYS B 1 719 ? 24.953 -32 -7.629 1 78.25 719 LYS B O 1
ATOM 11528 N N . ASN B 1 720 ? 23.641 -31.062 -6.152 1 81.5 720 ASN B N 1
ATOM 11529 C CA . ASN B 1 720 ? 23.641 -32.25 -5.312 1 81.5 720 ASN B CA 1
ATOM 11530 C C . ASN B 1 720 ? 22.484 -33.188 -5.66 1 81.5 720 ASN B C 1
ATOM 11532 O O . ASN B 1 720 ? 22.203 -34.125 -4.93 1 81.5 720 ASN B O 1
ATOM 11536 N N . GLY B 1 721 ? 21.844 -32.875 -6.801 1 86.31 721 GLY B N 1
ATOM 11537 C CA . GLY B 1 721 ? 20.75 -33.688 -7.293 1 86.31 721 GLY B CA 1
ATOM 11538 C C . GLY B 1 721 ? 21.078 -34.406 -8.602 1 86.31 721 GLY B C 1
ATOM 11539 O O . GLY B 1 721 ? 22.25 -34.531 -8.961 1 86.31 721 GLY B O 1
ATOM 11540 N N . GLY B 1 722 ? 20.172 -34.969 -9.227 1 90.56 722 GLY B N 1
ATOM 11541 C CA . GLY B 1 722 ? 20.312 -35.531 -10.555 1 90.56 722 GLY B CA 1
ATOM 11542 C C . GLY B 1 722 ? 20.812 -36.969 -10.539 1 90.56 722 GLY B C 1
ATOM 11543 O O . GLY B 1 722 ? 21.281 -37.5 -11.555 1 90.56 722 GLY B O 1
ATOM 11544 N N . GLN B 1 723 ? 20.766 -37.594 -9.383 1 93.69 723 GLN B N 1
ATOM 11545 C CA . GLN B 1 723 ? 21.234 -38.969 -9.273 1 93.69 723 GLN B CA 1
ATOM 11546 C C . GLN B 1 723 ? 20.062 -39.938 -9.117 1 93.69 723 GLN B C 1
ATOM 11548 O O . GLN B 1 723 ? 19.031 -39.562 -8.562 1 93.69 723 GLN B O 1
ATOM 11553 N N . LEU B 1 724 ? 20.266 -41.125 -9.672 1 95.19 724 LEU B N 1
ATOM 11554 C CA . LEU B 1 724 ? 19.281 -42.188 -9.5 1 95.19 724 LEU B CA 1
ATOM 11555 C C . LEU B 1 724 ? 19.406 -42.844 -8.117 1 95.19 724 LEU B C 1
ATOM 11557 O O . LEU B 1 724 ? 20.422 -43.469 -7.82 1 95.19 724 LEU B O 1
ATOM 11561 N N . LEU B 1 725 ? 18.453 -42.688 -7.332 1 95.19 725 LEU B N 1
ATOM 11562 C CA . LEU B 1 725 ? 18.5 -43.219 -5.973 1 95.19 725 LEU B CA 1
ATOM 11563 C C . LEU B 1 725 ? 17.875 -44.625 -5.91 1 95.19 725 LEU B C 1
ATOM 11565 O O . LEU B 1 725 ? 18.25 -45.438 -5.066 1 95.19 725 LEU B O 1
ATOM 11569 N N . PHE B 1 726 ? 16.844 -44.781 -6.703 1 96.25 726 PHE B N 1
ATOM 11570 C CA . PHE B 1 726 ? 16.094 -46.031 -6.652 1 96.25 726 PHE B CA 1
ATOM 11571 C C . PHE B 1 726 ? 15.344 -46.25 -7.957 1 96.25 726 PHE B C 1
ATOM 11573 O O . PHE B 1 726 ? 14.867 -45.312 -8.586 1 96.25 726 PHE B O 1
ATOM 11580 N N . THR B 1 727 ? 15.258 -47.406 -8.453 1 96.75 727 THR B N 1
ATOM 11581 C CA . THR B 1 727 ? 14.391 -47.875 -9.539 1 96.75 727 THR B CA 1
ATOM 11582 C C . THR B 1 727 ? 13.859 -49.281 -9.25 1 96.75 727 THR B C 1
ATOM 11584 O O . THR B 1 727 ? 14.625 -50.156 -8.875 1 96.75 727 THR B O 1
ATOM 11587 N N . GLY B 1 728 ? 12.578 -49.406 -9.273 1 96 728 GLY B N 1
ATOM 11588 C CA . GLY B 1 728 ? 11.969 -50.688 -8.969 1 96 728 GLY B CA 1
ATOM 11589 C C . GLY B 1 728 ? 10.516 -50.562 -8.531 1 96 728 GLY B C 1
ATOM 11590 O O . GLY B 1 728 ? 9.859 -49.562 -8.805 1 96 728 GLY B O 1
ATOM 11591 N N . THR B 1 729 ? 10 -51.625 -7.957 1 96.25 729 THR B N 1
ATOM 11592 C CA . THR B 1 729 ? 8.617 -51.625 -7.492 1 96.25 729 THR B CA 1
ATOM 11593 C C . THR B 1 729 ? 8.492 -50.938 -6.141 1 96.25 729 THR B C 1
ATOM 11595 O O . THR B 1 729 ? 9.484 -50.781 -5.426 1 96.25 729 THR B O 1
ATOM 11598 N N . PRO B 1 730 ? 7.293 -50.5 -5.797 1 95.38 730 PRO B N 1
ATOM 11599 C CA . PRO B 1 730 ? 7.098 -49.875 -4.492 1 95.38 730 PRO B CA 1
ATOM 11600 C C . PRO B 1 730 ? 7.535 -50.75 -3.332 1 95.38 730 PRO B C 1
ATOM 11602 O O . PRO B 1 730 ? 8.133 -50.281 -2.367 1 95.38 730 PRO B O 1
ATOM 11605 N N . ALA B 1 731 ? 7.305 -52.031 -3.451 1 93.88 731 ALA B N 1
ATOM 11606 C CA . ALA B 1 731 ? 7.715 -52.969 -2.41 1 93.88 731 ALA B CA 1
ATOM 11607 C C . ALA B 1 731 ? 9.234 -53 -2.271 1 93.88 731 ALA B C 1
ATOM 11609 O O . ALA B 1 731 ? 9.758 -53.094 -1.159 1 93.88 731 ALA B O 1
ATOM 11610 N N . ASN B 1 732 ? 9.93 -53 -3.369 1 94.88 732 ASN B N 1
ATOM 11611 C CA . ASN B 1 732 ? 11.391 -53 -3.365 1 94.88 732 ASN B CA 1
ATOM 11612 C C . ASN B 1 732 ? 11.953 -51.719 -2.74 1 94.88 732 ASN B C 1
ATOM 11614 O O . ASN B 1 732 ? 13.047 -51.75 -2.17 1 94.88 732 ASN B O 1
ATOM 11618 N N . MET B 1 733 ? 11.227 -50.656 -2.863 1 94.81 733 MET B N 1
ATOM 11619 C CA . MET B 1 733 ? 11.695 -49.375 -2.316 1 94.81 733 MET B CA 1
ATOM 11620 C C . MET B 1 733 ? 11.789 -49.438 -0.795 1 94.81 733 MET B C 1
ATOM 11622 O O . MET B 1 733 ? 12.68 -48.844 -0.197 1 94.81 733 MET B O 1
ATOM 11626 N N . LEU B 1 734 ? 10.93 -50.156 -0.168 1 93.56 734 LEU B N 1
ATOM 11627 C CA . LEU B 1 734 ? 10.914 -50.281 1.284 1 93.56 734 LEU B CA 1
ATOM 11628 C C . LEU B 1 734 ? 12.211 -50.938 1.781 1 93.56 734 LEU B C 1
ATOM 11630 O O . LEU B 1 734 ? 12.617 -50.719 2.92 1 93.56 734 LEU B O 1
ATOM 11634 N N . ASN B 1 735 ? 12.852 -51.656 0.902 1 92 735 ASN B N 1
ATOM 11635 C CA . ASN B 1 735 ? 14.086 -52.375 1.272 1 92 735 ASN B CA 1
ATOM 11636 C C . ASN B 1 735 ? 15.32 -51.594 0.801 1 92 735 ASN B C 1
ATOM 11638 O O . ASN B 1 735 ? 16.453 -52.031 1.053 1 92 735 ASN B O 1
ATOM 11642 N N . SER B 1 736 ? 15.055 -50.531 0.193 1 91.94 736 SER B N 1
ATOM 11643 C CA . SER B 1 736 ? 16.172 -49.75 -0.321 1 91.94 736 SER B CA 1
ATOM 11644 C C . SER B 1 736 ? 16.859 -48.969 0.797 1 91.94 736 SER B C 1
ATOM 11646 O O . SER B 1 736 ? 16.234 -48.594 1.779 1 91.94 736 SER B O 1
ATOM 11648 N N . THR B 1 737 ? 18.172 -48.719 0.73 1 88.62 737 THR B N 1
ATOM 11649 C CA . THR B 1 737 ? 18.938 -48 1.747 1 88.62 737 THR B CA 1
ATOM 11650 C C . THR B 1 737 ? 19.141 -46.531 1.334 1 88.62 737 THR B C 1
ATOM 11652 O O . THR B 1 737 ? 19.469 -45.688 2.168 1 88.62 737 THR B O 1
ATOM 11655 N N . HIS B 1 738 ? 18.875 -46.219 0.112 1 89.75 738 HIS B N 1
ATOM 11656 C CA . HIS B 1 738 ? 19.266 -44.906 -0.373 1 89.75 738 HIS B CA 1
ATOM 11657 C C . HIS B 1 738 ? 18.047 -44.031 -0.657 1 89.75 738 HIS B C 1
ATOM 11659 O O . HIS B 1 738 ? 18.156 -42.812 -0.815 1 89.75 738 HIS B O 1
ATOM 11665 N N . SER B 1 739 ? 16.875 -44.594 -0.647 1 92.25 739 SER B N 1
ATOM 11666 C CA . SER B 1 739 ? 15.672 -43.844 -1.034 1 92.25 739 SER B CA 1
ATOM 11667 C C . SER B 1 739 ? 15.258 -42.875 0.051 1 92.25 739 SER B C 1
ATOM 11669 O O . SER B 1 739 ? 15.266 -43.188 1.237 1 92.25 739 SER B O 1
ATOM 11671 N N . ILE B 1 740 ? 14.914 -41.688 -0.354 1 91.06 740 ILE B N 1
ATOM 11672 C CA . ILE B 1 740 ? 14.398 -40.656 0.545 1 91.06 740 ILE B CA 1
ATOM 11673 C C . ILE B 1 740 ? 12.898 -40.875 0.764 1 91.06 740 ILE B C 1
ATOM 11675 O O . ILE B 1 740 ? 12.391 -40.656 1.868 1 91.06 740 ILE B O 1
ATOM 11679 N N . THR B 1 741 ? 12.188 -41.344 -0.198 1 93.31 741 THR B N 1
ATOM 11680 C CA . THR B 1 741 ? 10.734 -41.469 -0.218 1 93.31 741 THR B CA 1
ATOM 11681 C C . THR B 1 741 ? 10.289 -42.656 0.649 1 93.31 741 THR B C 1
ATOM 11683 O O . THR B 1 741 ? 9.156 -42.688 1.13 1 93.31 741 THR B O 1
ATOM 11686 N N . LYS B 1 742 ? 11.203 -43.625 0.921 1 93.06 742 LYS B N 1
ATOM 11687 C CA . LYS B 1 742 ? 10.883 -44.844 1.646 1 93.06 742 LYS B CA 1
ATOM 11688 C C . LYS B 1 742 ? 10.258 -44.531 3.006 1 93.06 742 LYS B C 1
ATOM 11690 O O . LYS B 1 742 ? 9.289 -45.156 3.408 1 93.06 742 LYS B O 1
ATOM 11695 N N . GLY B 1 743 ? 10.789 -43.531 3.67 1 89.31 743 GLY B N 1
ATOM 11696 C CA . GLY B 1 743 ? 10.344 -43.156 5.008 1 89.31 743 GLY B CA 1
ATOM 11697 C C . GLY B 1 743 ? 8.922 -42.625 5.043 1 89.31 743 GLY B C 1
ATOM 11698 O O . GLY B 1 743 ? 8.297 -42.562 6.105 1 89.31 743 GLY B O 1
ATOM 11699 N N . TYR B 1 744 ? 8.344 -42.344 3.891 1 90.44 744 TYR B N 1
ATOM 11700 C CA . TYR B 1 744 ? 7.027 -41.719 3.848 1 90.44 744 TYR B CA 1
ATOM 11701 C C . TYR B 1 744 ? 5.98 -42.719 3.336 1 90.44 744 TYR B C 1
ATOM 11703 O O . TYR B 1 744 ? 4.789 -42.406 3.295 1 90.44 744 TYR B O 1
ATOM 11711 N N . LEU B 1 745 ? 6.418 -43.844 2.908 1 90.44 745 LEU B N 1
ATOM 11712 C CA . LEU B 1 745 ? 5.504 -44.844 2.383 1 90.44 745 LEU B CA 1
ATOM 11713 C C . LEU B 1 745 ? 4.789 -45.562 3.516 1 90.44 745 LEU B C 1
ATOM 11715 O O . LEU B 1 745 ? 3.682 -46.094 3.332 1 90.44 745 LEU B O 1
#

Radius of gyration: 37.88 Å; Cα contacts (8 Å, |Δi|>4): 3072; chains: 2; bounding box: 79×110×99 Å

Sequence (1490 aa):
MEWIEIKHATQNNLKNISVNIPKKQLTVVTGLSGSGKSSLVFDTLAAESRRELNDTFSSFVQNYLPKYGRPEVEKIENLPVAIVIDQKKVAGNSRSTVGTYTDIYTFLRLLFSRAGSPFVGYSDTFSFNHPDGKCPTCDGLGKITEINLHQLVDYDKSLNKGPIDFPTFTVGNWRWKRYAHSGLFDLDKKIKDYSPEELALFLYAPQQKLANPPKEWPHTALYEGIVPRMQRSILHTDEGKRHQKYLNHFVTVKRCPDCLGSRVNERVRSCKINQKSIADAVDMPLTELHSFIRSMDLSLIKTIQEELLVRLEALINIGLSYLTLGRATETLSGGEAQRIKIAKYVNSALNDIMYILDEPSAGLHPKDIERISRALLNLKNKGNTVVLVEHNPQLIREADFIIDIGPFAGENGGHVQFSGTYDAFLVSKTLTSQALQEPLPLNDQPRKARKSLSIEHATLHNLNNLSVEVPLGVLTVICGVAGSGKSSLAEEIYQKAQADNQEIIHLSQKSITANLRSTPMTYLNIFDKVRKLFAEENHVSPALFSYNSKGACPTCKGKGIIVSDMSFMEDVTSICETCHGTRYKEEVLHYLYNGKNIVEVLALSVKDGYDFFKDQPFALSLKNLLEVGLSYLKLNQSLSTLSGGELQRVKLADTLHQKKAIYLMDEPTDGLHLIDIQQSLQLFNRMVEEGNSLILLEHHIDVIKSADWLIELGPEGGKNGGQLLFTGTPANMLNSTHSITKGYLMEWIEIKHATQNNLKNISVNIPKKQLTVVTGLSGSGKSSLVFDTLAAESRRELNDTFSSFVQNYLPKYGRPEVEKIENLPVAIVIDQKKVAGNSRSTVGTYTDIYTFLRLLFSRAGSPFVGYSDTFSFNHPDGKCPTCDGLGKITEINLHQLVDYDKSLNKGPIDFPTFTVGNWRWKRYAHSGLFDLDKKIKDYSPEELALFLYAPQQKLANPPKEWPHTALYEGIVPRMQRSILHTDEGKRHQKYLNHFVTVKRCPDCLGSRVNERVRSCKINQKSIADAVDMPLTELHSFIRSMDLSLIKTIQEELLVRLEALINIGLSYLTLGRATETLSGGEAQRIKIAKYVNSALNDIMYILDEPSAGLHPKDIERISRALLNLKNKGNTVVLVEHNPQLIREADFIIDIGPFAGENGGHVQFSGTYDAFLVSKTLTSQALQEPLPLNDQPRKARKSLSIEHATLHNLNNLSVEVPLGVLTVICGVAGSGKSSLAEEIYQKAQADNQEIIHLSQKSITANLRSTPMTYLNIFDKVRKLFAEENHVSPALFSYNSKGACPTCKGKGIIVSDMSFMEDVTSICETCHGTRYKEEVLHYLYNGKNIVEVLALSVKDGYDFFKDQPFALSLKNLLEVGLSYLKLNQSLSTLSGGELQRVKLADTLHQKKAIYLMDEPTDGLHLIDIQQSLQLFNRMVEEGNSLILLEHHIDVIKSADWLIELGPEGGKNGGQLLFTGTPANMLNSTHSITKGYL

InterPro domains:
  IPR003439 ABC transporter-like, ATP-binding domain [PF00005] (463-669)
  IPR003439 ABC transporter-like, ATP-binding domain [PS50893] (4-438)
  IPR003439 ABC transporter-like, ATP-binding domain [PS50893] (440-740)
  IPR003593 AAA+ ATPase domain [SM00382] (23-409)
  IPR003593 AAA+ ATPase domain [SM00382] (472-707)
  IPR017871 ABC transporter-like, conserved site [PS00211] (332-346)
  IPR017871 ABC transporter-like, conserved site [PS00211] (642-656)
  IPR027417 P-loop containing nucleoside triphosphate hydrolase [G3DSA:3.40.50.300] (6-434)
  IPR027417 P-loop containing nucleoside triphosphate hydrolase [G3DSA:3.40.50.300] (455-745)
  IPR027417 P-loop containing nucleoside triphosphate hydrolase [SSF52540] (4-423)
  IPR027417 P-loop containing nucleoside triphosphate hydrolase [SSF52540] (453-719)

Nearest PDB structures (foldseek):
  7sh1-assembly1_B-2  TM=9.297E-01  e=1.162E-69  Streptomyces lasalocidi
  7sh1-assembly1_A  TM=9.371E-01  e=6.768E-69  Streptomyces lasalocidi
  3uwx-assembly1_A-2  TM=8.395E-01  e=2.304E-72  Geobacillus sp. Y412MC52
  6n9l-assembly1_A  TM=8.902E-01  e=1.334E-61  Thermotoga maritima
  3ux8-assembly1_A-2  TM=8.434E-01  e=4.818E-54  Geobacillus sp. Y412MC52

Secondary structure (DSSP, 8-state):
--EEEEEEE-STT--SEEEEEETTSEEEEEESTTSSHHHHIIIIIIHHHHHHHHTTS-HHHHTTSPP----SEEEEESB--EEEE-S------TT-BHHHHHTHHHHHHHHHHHH-BS---SGGGG-TTSTTTB-TTTTTSSEEEEE-HHHHB-TTSBGGG--B-SGGGSTTSHHHHHHHTTSSS-TTSBGGGS-HHHHHHHHHPPSB--SS--TTS-TTPPB--HHHHIIIIITTSHHHHHTHHHHHHHEEEEE-TTTTT--B-HHHHH-BBTTB-HHHHHHSBHHHHHHHHHT---GGGHHHHHHHHHHHHHHHHTT-TT-BTT-BGGGS-HHHHHHHHHHHHHT-SB-S-EEEEE-TTTT--HHHHHHHHHHHHHHHHTT-EEEEE---HHHHHH-SEEEEEESSSGGG--EEEEEE-HHHHHHS--HHHHHHH-PPPP-SSPPPPSEEEEEEEE-STT--SEEEEEEESSEEEEEESTTSSHHHHHHHHHHHHHHTT--EEEE--S-----TT--HHHHTT-HHHHHHHHHHHHTS-GGGG-TTTTTB-TTTTT-SEEEEEETTEEEEEEE-TTTTT--B-GGGGG--BTTB-HHHHHTSBHHHHHHHTTTSTTHHHHHHHHHTT-TTSBTT--GGGS-HHHHHHHHHHHHTT--S-EEEEE-TTTT--HHHHHHHHHHHHHHHHTT-EEEEE---HHHHHH-SEEEEEESSSGGG--EEEEEE-HHHHTT-SS-SGGGG-/--EEEEEEE-STT--SEEEEEETTSEEEEEESTTSSHHHHIIIIIIHHHHHHHHTTS-HHHHTTSPP----SEEEEESB--EEEE-S------TT-BHHHHHTHHHHHHHHHHHH-BS---SGGGG-TTSTTTB-TTTTTSSEEEEE-HHHHB-TTSBGGG--B-SGGGSTTSHHHHHHHTTSSS-TTSBGGGS-HHHHHHHHHPPSB--SS--TTS-TTPPB--HHHHIIIIITTSHHHHHTHHHHHHHEEEEE-TTTTT--B-HHHHH-BBTTB-HHHHHHSBHHHHHHHHHT---GGGHHHHHHHHHHHHHHHHTT-TT-BTT-BGGGS-HHHHHHHHHHHHHT-SB-S-EEEEE-TTTT--HHHHHHHHHHHHHHHHTT-EEEEE---HHHHHH-SEEEEEESSSGGG--EEEEEE-HHHHHHS--HHHHHHH-PPPP-SSPPPPSEEEEEEEE-STT--SEEEEEEESSEEEEEESTTSSHHHHHHHHHHHHHHTT--EEEE--S-----TT--HHHHTT-HHHHHHHHHHHHTS-GGGG-TTTTTB-TTTTT-SEEEEEETTEEEEEEE-TTTTT--B-GGGGG--BTTB-HHHHHTSBHHHHHHHTTTSTTHHHHHHHHHTT-TTSBTT--GGGS-HHHHHHHHHHHHTT--S-EEEEE-TTTT--HHHHHHHHHHHHHHHHTT-EEEEE---HHHHHH-SEEEEEESSSGGG--EEEEEE-HHHHTT-SS-SGGGG-

pLDDT: mean 87.18, std 10.14, range [35.06, 98.44]